Protein AF-0000000080875239 (afdb_homodimer)

Radius of gyration: 33.53 Å; Cα contacts (8 Å, |Δi|>4): 1759; chains: 2; bounding box: 88×122×102 Å

pLDDT: mean 77.72, std 22.76, range [22.28, 98.5]

Solvent-accessible surface area (backbone atoms only — not comparable to full-atom values): 70752 Å² total; per-residue (Å²): 136,81,81,76,78,78,75,81,79,75,78,72,61,56,57,77,50,73,59,73,76,71,74,80,76,60,80,62,57,52,59,76,67,48,58,81,90,74,85,61,80,61,76,61,69,73,65,63,55,67,65,37,55,48,39,68,69,41,77,74,78,76,75,77,68,80,72,76,75,79,73,77,68,57,104,82,60,76,66,43,44,70,67,55,46,50,49,44,54,52,52,57,43,37,49,64,73,50,66,45,54,79,82,73,77,68,86,48,56,76,52,44,68,54,49,34,48,15,42,51,40,20,60,73,62,45,34,49,77,56,64,37,69,56,66,58,78,60,45,66,84,79,44,60,56,66,36,51,50,29,39,26,20,53,8,21,25,68,43,85,51,62,58,22,53,49,40,18,53,43,45,41,51,40,48,49,47,31,51,55,36,43,40,64,49,37,74,62,43,51,60,32,69,63,46,45,50,21,50,45,44,38,36,49,41,20,61,10,44,53,40,59,66,42,33,50,48,32,54,27,42,44,29,36,56,52,48,29,42,53,71,54,27,38,35,53,54,68,52,73,66,74,81,73,71,74,76,73,65,81,72,68,72,80,78,76,82,53,84,81,48,57,62,54,48,50,51,48,46,42,42,52,50,43,49,55,46,54,51,50,47,32,49,42,28,41,38,50,41,49,50,50,47,39,51,51,49,18,64,58,60,72,42,82,59,86,73,54,75,76,58,50,62,30,46,33,58,44,33,60,43,59,61,59,30,70,42,47,64,54,33,52,47,51,69,69,64,62,70,55,54,81,50,31,80,66,22,51,54,44,65,67,48,46,16,27,39,53,57,60,76,34,62,62,82,66,42,38,46,59,41,45,25,48,45,39,50,52,50,40,51,53,50,48,52,52,48,52,50,46,46,59,36,30,66,54,47,53,90,81,58,85,36,27,25,32,47,34,62,55,49,59,76,43,43,46,64,41,50,52,44,50,54,49,33,41,48,52,45,40,48,55,46,48,55,51,68,67,40,82,68,74,54,84,69,58,44,75,46,39,56,44,24,44,49,47,28,42,46,51,36,33,48,37,56,49,56,74,40,36,76,60,45,51,50,39,49,48,42,69,52,52,59,65,52,88,85,42,40,87,70,33,65,67,56,55,50,51,37,48,51,32,64,75,36,50,43,60,44,39,48,52,38,45,32,22,26,43,40,48,29,41,54,66,76,57,59,67,80,51,58,61,49,40,55,53,36,48,51,21,27,49,48,36,23,39,45,11,63,54,47,69,80,80,73,74,87,71,77,69,77,80,58,87,65,68,86,69,70,73,50,68,27,54,51,49,48,88,79,70,59,56,51,68,49,26,33,75,71,54,53,50,46,53,24,40,65,56,66,84,55,99,55,94,50,65,39,52,27,68,32,70,68,19,18,48,45,42,37,51,29,43,36,50,49,30,64,72,46,67,46,30,40,34,16,52,54,48,29,52,54,44,52,51,48,52,72,72,102,136,83,81,75,78,79,75,79,78,75,76,75,62,56,56,78,53,74,58,72,75,72,74,80,75,59,80,53,58,49,57,77,67,61,43,71,87,77,79,60,84,61,79,61,70,73,64,62,54,66,66,37,54,48,39,70,70,41,76,74,76,79,71,77,70,79,73,74,76,75,82,73,68,56,104,83,59,77,66,42,45,71,67,55,48,49,49,44,54,52,53,57,42,37,48,63,72,49,66,45,55,79,82,73,76,68,87,50,55,74,53,43,67,54,50,32,49,16,42,51,41,20,60,72,62,45,33,49,77,55,64,38,70,56,66,57,76,60,43,66,83,78,43,60,56,66,36,50,50,30,38,26,19,52,9,21,25,68,44,85,51,62,58,23,52,49,41,16,54,45,46,41,50,40,49,50,47,32,51,54,36,44,38,62,48,37,73,62,44,49,60,33,71,63,46,46,50,21,50,47,44,38,37,49,42,20,61,10,45,52,40,58,67,41,32,50,48,30,53,27,42,44,29,36,56,54,48,28,40,53,72,52,25,39,34,54,53,67,54,72,68,75,81,73,70,72,77,73,64,82,70,68,72,78,78,77,79,54,84,83,47,58,63,55,48,50,50,48,47,42,43,51,50,40,51,56,45,53,50,51,47,32,48,40,29,41,37,50,42,50,51,50,47,40,49,51,48,19,64,57,57,72,42,82,59,87,71,55,76,76,61,51,61,30,47,33,57,44,32,60,43,58,61,59,30,71,41,47,65,52,34,52,47,51,67,68,63,63,70,56,52,82,51,30,80,66,22,50,54,44,62,67,48,47,15,27,39,52,58,61,77,36,60,62,82,66,43,39,47,60,41,44,26,48,45,39,51,52,51,42,51,53,51,49,53,51,49,52,52,46,47,58,36,30,67,54,48,53,91,80,60,85,37,27,26,33,46,34,63,55,50,59,75,44,42,45,64,39,50,51,46,51,53,49,35,40,47,52,46,38,49,54,45,47,55,49,67,67,41,83,67,74,54,83,69,57,45,77,45,38,55,45,24,43,50,48,27,42,45,52,36,33,48,39,56,50,55,74,40,35,77,60,46,48,50,39,49,46,43,68,69,53,62,65,52,87,86,43,40,88,71,32,66,64,54,56,52,51,37,49,53,33,65,76,36,50,44,59,44,41,48,52,39,45,34,23,26,44,42,45,30,42,54,67,76,57,60,65,78,52,57,59,48,42,55,52,35,47,50,20,28,50,48,36,22,40,44,10,62,54,48,69,79,80,74,75,87,72,76,71,76,79,56,87,64,68,86,70,72,74,52,69,26,54,50,49,48,88,78,71,58,59,50,68,48,26,32,75,71,53,54,50,47,52,24,39,66,58,66,84,55,96,55,95,50,66,38,53,28,68,31,69,67,18,18,48,45,41,37,51,30,42,35,48,48,30,64,70,45,65,48,30,39,33,15,51,55,50,29,54,56,44,52,52,48,52,72,74,102

Organism: NCBI:txid59557

Nearest PDB structures (foldseek):
  9dze-assembly1_B  TM=2.372E-01  e=1.529E+00  synthetic construct

Structure (mmCIF, N/CA/C/O backbone):
data_AF-0000000080875239-model_v1
#
loop_
_entity.id
_entity.type
_entity.pdbx_description
1 polymer 'Transcription factor domain-containing protein'
#
loop_
_atom_site.group_PDB
_atom_site.id
_atom_site.type_symbol
_atom_site.label_atom_id
_atom_site.label_alt_id
_atom_site.label_comp_id
_atom_site.label_asym_id
_atom_site.label_entity_id
_atom_site.label_seq_id
_atom_site.pdbx_PDB_ins_code
_atom_site.Cartn_x
_atom_site.Cartn_y
_atom_site.Cartn_z
_atom_site.occupancy
_atom_site.B_iso_or_equiv
_atom_site.auth_seq_id
_atom_site.auth_comp_id
_atom_site.auth_asym_id
_atom_site.auth_atom_id
_atom_site.pdbx_PDB_model_num
ATOM 1 N N . MET A 1 1 ? 24.281 -39.844 -55.719 1 22.28 1 MET A N 1
ATOM 2 C CA . MET A 1 1 ? 24.812 -39.25 -54.5 1 22.28 1 MET A CA 1
ATOM 3 C C . MET A 1 1 ? 24.375 -37.781 -54.344 1 22.28 1 MET A C 1
ATOM 5 O O . MET A 1 1 ? 24.953 -36.906 -55 1 22.28 1 MET A O 1
ATOM 9 N N . LEU A 1 2 ? 23.203 -37.375 -54.312 1 26.7 2 LEU A N 1
ATOM 10 C CA . LEU A 1 2 ? 22.547 -36.125 -54.562 1 26.7 2 LEU A CA 1
ATOM 11 C C . LEU A 1 2 ? 22.828 -35.125 -53.438 1 26.7 2 LEU A C 1
ATOM 13 O O . LEU A 1 2 ? 22.594 -35.406 -52.281 1 26.7 2 LEU A O 1
ATOM 17 N N . LYS A 1 3 ? 23.812 -34.125 -53.594 1 27.14 3 LYS A N 1
ATOM 18 C CA . LYS A 1 3 ? 24.406 -33.125 -52.719 1 27.14 3 LYS A CA 1
ATOM 19 C C . LYS A 1 3 ? 23.359 -32.156 -52.188 1 27.14 3 LYS A C 1
ATOM 21 O O . LYS A 1 3 ? 22.781 -31.375 -52.938 1 27.14 3 LYS A O 1
ATOM 26 N N . ALA A 1 4 ? 22.562 -32.5 -51.219 1 27.98 4 ALA A N 1
ATOM 27 C CA . ALA A 1 4 ? 21.5 -31.688 -50.625 1 27.98 4 ALA A CA 1
ATOM 28 C C . ALA A 1 4 ? 22.047 -30.375 -50.094 1 27.98 4 ALA A C 1
ATOM 30 O O . ALA A 1 4 ? 22.953 -30.359 -49.281 1 27.98 4 ALA A O 1
ATOM 31 N N . ARG A 1 5 ? 21.984 -29.281 -50.875 1 28.11 5 ARG A N 1
ATOM 32 C CA . ARG A 1 5 ? 22.422 -27.922 -50.594 1 28.11 5 ARG A CA 1
ATOM 33 C C . ARG A 1 5 ? 21.875 -27.422 -49.25 1 28.11 5 ARG A C 1
ATOM 35 O O . ARG A 1 5 ? 20.672 -27.5 -49 1 28.11 5 ARG A O 1
ATOM 42 N N . HIS A 1 6 ? 22.656 -27.312 -48.188 1 24.69 6 HIS A N 1
ATOM 43 C CA . HIS A 1 6 ? 22.469 -26.859 -46.812 1 24.69 6 HIS A CA 1
ATOM 44 C C . HIS A 1 6 ? 21.953 -25.422 -46.75 1 24.69 6 HIS A C 1
ATOM 46 O O . HIS A 1 6 ? 22.641 -24.5 -47.188 1 24.69 6 HIS A O 1
ATOM 52 N N . ARG A 1 7 ? 20.719 -25.172 -47.125 1 26.75 7 ARG A N 1
ATOM 53 C CA . ARG A 1 7 ? 20.109 -23.844 -47 1 26.75 7 ARG A CA 1
ATOM 54 C C . ARG A 1 7 ? 20.422 -23.219 -45.656 1 26.75 7 ARG A C 1
ATOM 56 O O . ARG A 1 7 ? 20.328 -23.859 -44.625 1 26.75 7 ARG A O 1
ATOM 63 N N . ASP A 1 8 ? 21.219 -22.156 -45.625 1 25.06 8 ASP A N 1
ATOM 64 C CA . ASP A 1 8 ? 21.75 -21.281 -44.594 1 25.06 8 ASP A CA 1
ATOM 65 C C . ASP A 1 8 ? 20.656 -20.812 -43.656 1 25.06 8 ASP A C 1
ATOM 67 O O . ASP A 1 8 ? 19.641 -20.266 -44.094 1 25.06 8 ASP A O 1
ATOM 71 N N . ASP A 1 9 ? 20.344 -21.422 -42.562 1 24.56 9 ASP A N 1
ATOM 72 C CA . ASP A 1 9 ? 19.484 -21.266 -41.375 1 24.56 9 ASP A CA 1
ATOM 73 C C . ASP A 1 9 ? 19.609 -19.859 -40.781 1 24.56 9 ASP A C 1
ATOM 75 O O . ASP A 1 9 ? 20.078 -19.703 -39.656 1 24.56 9 ASP A O 1
ATOM 79 N N . ARG A 1 10 ? 19.875 -18.781 -41.531 1 27.75 10 ARG A N 1
ATOM 80 C CA . ARG A 1 10 ? 19.984 -17.391 -41.094 1 27.75 10 ARG A CA 1
ATOM 81 C C . ARG A 1 10 ? 18.719 -16.969 -40.344 1 27.75 10 ARG A C 1
ATOM 83 O O . ARG A 1 10 ? 18.641 -15.852 -39.812 1 27.75 10 ARG A O 1
ATOM 90 N N . GLN A 1 11 ? 17.641 -17.562 -40.562 1 28.02 11 GLN A N 1
ATOM 91 C CA . GLN A 1 11 ? 16.328 -17.047 -40.188 1 28.02 11 GLN A CA 1
ATOM 92 C C . GLN A 1 11 ? 16.109 -17.125 -38.688 1 28.02 11 GLN A C 1
ATOM 94 O O . GLN A 1 11 ? 15.055 -16.719 -38.188 1 28.02 11 GLN A O 1
ATOM 99 N N . THR A 1 12 ? 16.781 -17.859 -37.906 1 30.94 12 THR A N 1
ATOM 100 C CA . THR A 1 12 ? 16.297 -18.266 -36.594 1 30.94 12 THR A CA 1
ATOM 101 C C . THR A 1 12 ? 16.609 -17.203 -35.531 1 30.94 12 THR A C 1
ATOM 103 O O . THR A 1 12 ? 16.406 -17.422 -34.344 1 30.94 12 THR A O 1
ATOM 106 N N . ARG A 1 13 ? 17.469 -16.25 -35.781 1 31.08 13 ARG A N 1
ATOM 107 C CA . ARG A 1 13 ? 17.844 -15.375 -34.688 1 31.08 13 ARG A CA 1
ATOM 108 C C . ARG A 1 13 ? 16.875 -14.203 -34.562 1 31.08 13 ARG A C 1
ATOM 110 O O . ARG A 1 13 ? 16.484 -13.609 -35.562 1 31.08 13 ARG A O 1
ATOM 117 N N . LEU A 1 14 ? 16.203 -14.102 -33.531 1 34.16 14 LEU A N 1
ATOM 118 C CA . LEU A 1 14 ? 15.336 -12.953 -33.281 1 34.16 14 LEU A CA 1
ATOM 119 C C . LEU A 1 14 ? 16.109 -11.648 -33.438 1 34.16 14 LEU A C 1
ATOM 121 O O . LEU A 1 14 ? 17.297 -11.594 -33.125 1 34.16 14 LEU A O 1
ATOM 125 N N . PRO A 1 15 ? 15.742 -10.766 -34.25 1 29.97 15 PRO A N 1
ATOM 126 C CA . PRO A 1 15 ? 16.438 -9.484 -34.312 1 29.97 15 PRO A CA 1
ATOM 127 C C . PRO A 1 15 ? 16.625 -8.844 -32.938 1 29.97 15 PRO A C 1
ATOM 129 O O . PRO A 1 15 ? 15.812 -9.055 -32.031 1 29.97 15 PRO A O 1
ATOM 132 N N . ALA A 1 16 ? 17.844 -8.508 -32.594 1 30.41 16 ALA A N 1
ATOM 133 C CA . ALA A 1 16 ? 18.219 -7.859 -31.328 1 30.41 16 ALA A CA 1
ATOM 134 C C . ALA A 1 16 ? 17.453 -6.551 -31.125 1 30.41 16 ALA A C 1
ATOM 136 O O . ALA A 1 16 ? 17.625 -5.605 -31.906 1 30.41 16 ALA A O 1
ATOM 137 N N . VAL A 1 17 ? 16.359 -6.602 -30.875 1 32.12 17 VAL A N 1
ATOM 138 C CA . VAL A 1 17 ? 15.805 -5.32 -30.453 1 32.12 17 VAL A CA 1
ATOM 139 C C . VAL A 1 17 ? 16.672 -4.73 -29.344 1 32.12 17 VAL A C 1
ATOM 141 O O . VAL A 1 17 ? 16.953 -5.398 -28.344 1 32.12 17 VAL A O 1
ATOM 144 N N . ARG A 1 18 ? 17.5 -3.797 -29.688 1 28.52 18 ARG A N 1
ATOM 145 C CA . ARG A 1 18 ? 18.406 -3.176 -28.719 1 28.52 18 ARG A CA 1
ATOM 146 C C . ARG A 1 18 ? 17.703 -2.943 -27.391 1 28.52 18 ARG A C 1
ATOM 148 O O . ARG A 1 18 ? 16.578 -2.42 -27.359 1 28.52 18 ARG A O 1
ATOM 155 N N . PRO A 1 19 ? 18.172 -3.646 -26.484 1 32.16 19 PRO A N 1
ATOM 156 C CA . PRO A 1 19 ? 17.625 -3.387 -25.156 1 32.16 19 PRO A CA 1
ATOM 157 C C . PRO A 1 19 ? 17.656 -1.905 -24.781 1 32.16 19 PRO A C 1
ATOM 159 O O . PRO A 1 19 ? 18.531 -1.168 -25.234 1 32.16 19 PRO A O 1
ATOM 162 N N . ILE A 1 20 ? 16.609 -1.346 -24.625 1 31.55 20 ILE A N 1
ATOM 163 C CA . ILE A 1 20 ? 16.641 -0.021 -24.016 1 31.55 20 ILE A CA 1
ATOM 164 C C . ILE A 1 20 ? 17.688 0.012 -22.891 1 31.55 20 ILE A C 1
ATOM 166 O O . ILE A 1 20 ? 17.703 -0.87 -22.031 1 31.55 20 ILE A O 1
ATOM 170 N N . LYS A 1 21 ? 18.781 0.632 -23.141 1 31.09 21 LYS A N 1
ATOM 171 C CA . LYS A 1 21 ? 19.922 0.74 -22.234 1 31.09 21 LYS A CA 1
ATOM 172 C C . LYS A 1 21 ? 19.453 0.932 -20.781 1 31.09 21 LYS A C 1
ATOM 174 O O . LYS A 1 21 ? 18.672 1.841 -20.5 1 31.09 21 LYS A O 1
ATOM 179 N N . ASP A 1 22 ? 19.344 -0.14 -20.172 1 33.75 22 ASP A N 1
ATOM 180 C CA . ASP A 1 22 ? 19.203 -0.041 -18.734 1 33.75 22 ASP A CA 1
ATOM 181 C C . ASP A 1 22 ? 20.312 0.816 -18.125 1 33.75 22 ASP A C 1
ATOM 183 O O . ASP A 1 22 ? 21.469 0.412 -18.109 1 33.75 22 ASP A O 1
ATOM 187 N N . HIS A 1 23 ? 20.344 2.016 -18.328 1 30.72 23 HIS A N 1
ATOM 188 C CA . HIS A 1 23 ? 21.484 2.791 -17.844 1 30.72 23 HIS A CA 1
ATOM 189 C C . HIS A 1 23 ? 21.953 2.293 -16.484 1 30.72 23 HIS A C 1
ATOM 191 O O . HIS A 1 23 ? 23.156 2.295 -16.188 1 30.72 23 HIS A O 1
ATOM 197 N N . ASN A 1 24 ? 21.188 2.543 -15.352 1 31.78 24 ASN A N 1
ATOM 198 C CA . ASN A 1 24 ? 21.828 2.381 -14.055 1 31.78 24 ASN A CA 1
ATOM 199 C C . ASN A 1 24 ? 21.656 0.963 -13.516 1 31.78 24 ASN A C 1
ATOM 201 O O . ASN A 1 24 ? 20.547 0.558 -13.172 1 31.78 24 ASN A O 1
ATOM 205 N N . SER A 1 25 ? 22.328 0.013 -14.047 1 33.34 25 SER A N 1
ATOM 206 C CA . SER A 1 25 ? 22.531 -1.305 -13.453 1 33.34 25 SER A CA 1
ATOM 207 C C . SER A 1 25 ? 22.766 -1.205 -11.953 1 33.34 25 SER A C 1
ATOM 209 O O . SER A 1 25 ? 23.906 -0.986 -11.516 1 33.34 25 SER A O 1
ATOM 211 N N . VAL A 1 26 ? 21.938 -0.666 -11.281 1 33.41 26 VAL A N 1
ATOM 212 C CA . VAL A 1 26 ? 22.203 -0.748 -9.852 1 33.41 26 VAL A CA 1
ATOM 213 C C . VAL A 1 26 ? 22.234 -2.209 -9.406 1 33.41 26 VAL A C 1
ATOM 215 O O . VAL A 1 26 ? 21.25 -2.936 -9.586 1 33.41 26 VAL A O 1
ATOM 218 N N . GLU A 1 27 ? 23.312 -2.848 -9.5 1 36.75 27 GLU A N 1
ATOM 219 C CA . GLU A 1 27 ? 23.656 -4.164 -8.969 1 36.75 27 GLU A CA 1
ATOM 220 C C . GLU A 1 27 ? 22.812 -4.504 -7.742 1 36.75 27 GLU A C 1
ATOM 222 O O . GLU A 1 27 ? 22.859 -5.629 -7.242 1 36.75 27 GLU A O 1
ATOM 227 N N . ASP A 1 28 ? 22.203 -3.535 -7.086 1 41 28 ASP A N 1
ATOM 228 C CA . ASP A 1 28 ? 21.562 -3.783 -5.797 1 41 28 ASP A CA 1
ATOM 229 C C . ASP A 1 28 ? 20.094 -4.152 -5.973 1 41 28 ASP A C 1
ATOM 231 O O . ASP A 1 28 ? 19.234 -3.725 -5.191 1 41 28 ASP A O 1
ATOM 235 N N . PHE A 1 29 ? 19.953 -4.945 -6.977 1 39.25 29 PHE A 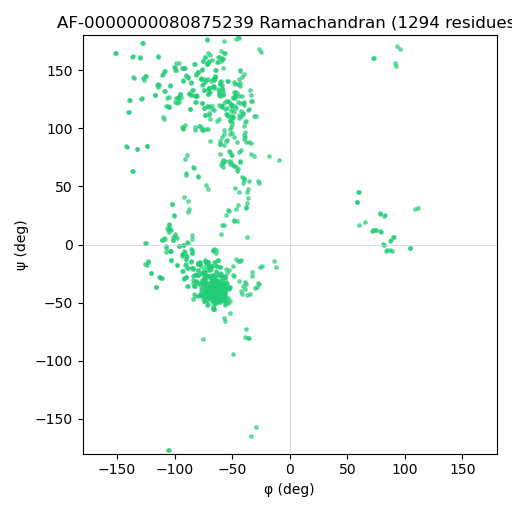N 1
ATOM 236 C CA . PHE A 1 29 ? 18.578 -5.156 -7.402 1 39.25 29 PHE A CA 1
ATOM 237 C C . PHE A 1 29 ? 17.844 -6.082 -6.438 1 39.25 29 PHE A C 1
ATOM 239 O O . PHE A 1 29 ? 16.625 -6.238 -6.523 1 39.25 29 PHE A O 1
ATOM 246 N N . LEU A 1 30 ? 18.656 -7.027 -5.836 1 44.75 30 LEU A N 1
ATOM 247 C CA . LEU A 1 30 ? 17.844 -8.008 -5.117 1 44.75 30 LEU A CA 1
ATOM 248 C C . LEU A 1 30 ? 16.984 -7.324 -4.051 1 44.75 30 LEU A C 1
ATOM 250 O O . LEU A 1 30 ? 17.453 -6.391 -3.385 1 44.75 30 LEU A O 1
ATOM 254 N N . PRO A 1 31 ? 15.898 -7.855 -4.133 1 43.94 31 PRO A N 1
ATOM 255 C CA . PRO A 1 31 ? 15.016 -7.41 -3.057 1 43.94 31 PRO A CA 1
ATOM 256 C C . PRO A 1 31 ? 15.594 -7.676 -1.669 1 43.94 31 PRO A C 1
ATOM 258 O O . PRO A 1 31 ? 16.406 -8.586 -1.5 1 43.94 31 PRO A O 1
ATOM 261 N N . TRP A 1 32 ? 15.836 -7 -0.797 1 44.78 32 TRP A N 1
ATOM 262 C CA . TRP A 1 32 ? 16.219 -7.074 0.609 1 44.78 32 TRP A CA 1
ATOM 263 C C . TRP A 1 32 ? 17.656 -6.59 0.808 1 44.78 32 TRP A C 1
ATOM 265 O O . TRP A 1 32 ? 18.328 -7.016 1.746 1 44.78 32 TRP A O 1
ATOM 275 N N . GLY A 1 33 ? 18.047 -5.789 0.119 1 43.19 33 GLY A N 1
ATOM 276 C CA . GLY A 1 33 ? 19.328 -5.145 0.303 1 43.19 33 GLY A CA 1
ATOM 277 C C . GLY A 1 33 ? 20.5 -6.117 0.25 1 43.19 33 GLY A C 1
ATOM 278 O O . GLY A 1 33 ? 21.469 -5.961 0.983 1 43.19 33 GLY A O 1
ATOM 279 N N . TRP A 1 34 ? 20.453 -7.297 -0.231 1 36.22 34 TRP A N 1
ATOM 280 C CA . TRP A 1 34 ? 21.547 -8.266 -0.133 1 36.22 34 TRP A CA 1
ATOM 281 C C . TRP A 1 34 ? 22.859 -7.664 -0.627 1 36.22 34 TRP A C 1
ATOM 283 O O . TRP A 1 34 ? 23.938 -8.18 -0.332 1 36.22 34 TRP A O 1
ATOM 293 N N . GLN A 1 35 ? 22.938 -7.266 -1.729 1 35.91 35 GLN A N 1
ATOM 294 C CA . GLN A 1 35 ? 24.328 -7.062 -2.141 1 35.91 35 GLN A CA 1
ATOM 295 C C . GLN A 1 35 ? 25.031 -6.086 -1.208 1 35.91 35 GLN A C 1
ATOM 297 O O . GLN A 1 35 ? 24.391 -5.238 -0.583 1 35.91 35 GLN A O 1
ATOM 302 N N . SER A 1 36 ? 26.5 -6.344 -1.132 1 32.56 36 SER A N 1
ATOM 303 C CA . SER A 1 36 ? 27.672 -5.789 -0.456 1 32.56 36 SER A CA 1
ATOM 304 C C . SER A 1 36 ? 27.547 -4.277 -0.279 1 32.56 36 SER A C 1
ATOM 306 O O . SER A 1 36 ? 26.719 -3.639 -0.931 1 32.56 36 SER A O 1
ATOM 308 N N . SER A 1 37 ? 28.922 -3.67 0.087 1 29.11 37 SER A N 1
ATOM 309 C CA . SER A 1 37 ? 29.609 -2.488 0.579 1 29.11 37 SER A CA 1
ATOM 310 C C . SER A 1 37 ? 29.188 -1.235 -0.176 1 29.11 37 SER A C 1
ATOM 312 O O . SER A 1 37 ? 28.906 -0.201 0.435 1 29.11 37 SER A O 1
ATOM 314 N N . ARG A 1 38 ? 30.141 -0.936 -1.34 1 27.77 38 ARG A N 1
ATOM 315 C CA . ARG A 1 38 ? 30.906 0.278 -1.64 1 27.77 38 ARG A CA 1
ATOM 316 C C . ARG A 1 38 ? 29.984 1.367 -2.191 1 27.77 38 ARG A C 1
ATOM 318 O O . ARG A 1 38 ? 30.234 2.557 -1.978 1 27.77 38 ARG A O 1
ATOM 325 N N . GLU A 1 39 ? 29.641 1.24 -3.705 1 30.34 39 GLU A N 1
ATOM 326 C CA . GLU A 1 39 ? 29.641 2.555 -4.34 1 30.34 39 GLU A CA 1
ATOM 327 C C . GLU A 1 39 ? 28.375 3.338 -4 1 30.34 39 GLU A C 1
ATOM 329 O O . GLU A 1 39 ? 27.281 2.781 -4.004 1 30.34 39 GLU A O 1
ATOM 334 N N . LYS A 1 40 ? 28.516 4.199 -3.094 1 31.61 40 LYS A N 1
ATOM 335 C CA . LYS A 1 40 ? 27.797 5.453 -2.891 1 31.61 40 LYS A CA 1
ATOM 336 C C . LYS A 1 40 ? 26.922 5.785 -4.094 1 31.61 40 LYS A C 1
ATOM 338 O O . LYS A 1 40 ? 27.406 5.953 -5.207 1 31.61 40 LYS A O 1
ATOM 343 N N . LEU A 1 41 ? 26 5.191 -4.25 1 31.7 41 LEU A N 1
ATOM 344 C CA . LEU A 1 41 ? 25.188 5.844 -5.266 1 31.7 41 LEU A CA 1
ATOM 345 C C . LEU A 1 41 ? 25.453 7.344 -5.301 1 31.7 41 LEU A C 1
ATOM 347 O O . LEU A 1 41 ? 24.969 8.086 -4.441 1 31.7 41 LEU A O 1
ATOM 351 N N . GLU A 1 42 ? 26.766 7.691 -5.473 1 31.17 42 GLU A N 1
ATOM 352 C CA . GLU A 1 42 ? 27.141 9.078 -5.738 1 31.17 42 GLU A CA 1
ATOM 353 C C . GLU A 1 42 ? 26.25 9.695 -6.809 1 31.17 42 GLU A C 1
ATOM 355 O O . GLU A 1 42 ? 26.609 10.711 -7.406 1 31.17 42 GLU A O 1
ATOM 360 N N . ARG A 1 43 ? 25.484 8.883 -7.5 1 28.14 43 ARG A N 1
ATOM 361 C CA . ARG A 1 43 ? 25.141 9.594 -8.727 1 28.14 43 ARG A CA 1
ATOM 362 C C . ARG A 1 43 ? 24.453 10.922 -8.414 1 28.14 43 ARG A C 1
ATOM 364 O O . ARG A 1 43 ? 23.344 10.938 -7.891 1 28.14 43 ARG A O 1
ATOM 371 N N . LYS A 1 44 ? 25.234 11.836 -8.211 1 29.55 44 LYS A N 1
ATOM 372 C CA . LYS A 1 44 ? 24.906 13.258 -8.344 1 29.55 44 LYS A CA 1
ATOM 373 C C . LYS A 1 44 ? 24.109 13.516 -9.625 1 29.55 44 LYS A C 1
ATOM 375 O O . LYS A 1 44 ? 24.688 13.578 -10.711 1 29.55 44 LYS A O 1
ATOM 380 N N . VAL A 1 45 ? 23.156 12.734 -9.898 1 27.27 45 VAL A N 1
ATOM 381 C CA . VAL A 1 45 ? 22.594 13.266 -11.133 1 27.27 45 VAL A CA 1
ATOM 382 C C . VAL A 1 45 ? 22.297 14.758 -10.969 1 27.27 45 VAL A C 1
ATOM 384 O O . VAL A 1 45 ? 21.484 15.148 -10.133 1 27.27 45 VAL A O 1
ATOM 387 N N . THR A 1 46 ? 23.266 15.477 -11.086 1 27.66 46 THR A N 1
ATOM 388 C CA . THR A 1 46 ? 22.969 16.891 -11.32 1 27.66 46 THR A CA 1
ATOM 389 C C . THR A 1 46 ? 21.875 17.047 -12.367 1 27.66 46 THR A C 1
ATOM 391 O O . THR A 1 46 ? 22.094 16.75 -13.547 1 27.66 46 THR A O 1
ATOM 394 N N . LEU A 1 47 ? 20.812 16.609 -12.016 1 30.2 47 LEU A N 1
ATOM 395 C CA . LEU A 1 47 ? 19.75 16.828 -13.008 1 30.2 47 LEU A CA 1
ATOM 396 C C . LEU A 1 47 ? 19.734 18.281 -13.461 1 30.2 47 LEU A C 1
ATOM 398 O O . LEU A 1 47 ? 19.828 19.203 -12.641 1 30.2 47 LEU A O 1
ATOM 402 N N . PRO A 1 48 ? 20.109 18.625 -14.648 1 31.27 48 PRO A N 1
ATOM 403 C CA . PRO A 1 48 ? 20.094 20.031 -15.047 1 31.27 48 PRO A CA 1
ATOM 404 C C . PRO A 1 48 ? 18.812 20.75 -14.602 1 31.27 48 PRO A C 1
ATOM 406 O O . PRO A 1 48 ? 17.781 20.109 -14.406 1 31.27 48 PRO A O 1
ATOM 409 N N . PRO A 1 49 ? 18.969 21.781 -13.977 1 31.05 49 PRO A N 1
ATOM 410 C CA . PRO A 1 49 ? 17.781 22.609 -13.695 1 31.05 49 PRO A CA 1
ATOM 411 C C . PRO A 1 49 ? 16.75 22.562 -14.82 1 31.05 49 PRO A C 1
ATOM 413 O O . PRO A 1 49 ? 17.094 22.281 -15.969 1 31.05 49 PRO A O 1
ATOM 416 N N . LEU A 1 50 ? 15.508 22.375 -14.523 1 35.53 50 LEU A N 1
ATOM 417 C CA . LEU A 1 50 ? 14.43 22.391 -15.508 1 35.53 50 LEU A CA 1
ATOM 418 C C . LEU A 1 50 ? 14.773 23.328 -16.672 1 35.53 50 LEU A C 1
ATOM 420 O O . LEU A 1 50 ? 14.414 23.047 -17.812 1 35.53 50 LEU A O 1
ATOM 424 N N . ARG A 1 51 ? 15.438 24.484 -16.375 1 32.53 51 ARG A N 1
ATOM 425 C CA . ARG A 1 51 ? 15.922 25.328 -17.453 1 32.53 51 ARG A CA 1
ATOM 426 C C . ARG A 1 51 ? 16.812 24.547 -18.406 1 32.53 51 ARG A C 1
ATOM 428 O O . ARG A 1 51 ? 16.812 24.781 -19.609 1 32.53 51 ARG A O 1
ATOM 435 N N . GLN A 1 52 ? 17.469 23.656 -17.844 1 37.34 52 GLN A N 1
ATOM 436 C CA . GLN A 1 52 ? 18.359 22.906 -18.719 1 37.34 52 GLN A CA 1
ATOM 437 C C . GLN A 1 52 ? 17.594 21.891 -19.562 1 37.34 52 GLN A C 1
ATOM 439 O O . GLN A 1 52 ? 17.938 21.656 -20.719 1 37.34 52 GLN A O 1
ATOM 444 N N . ILE A 1 53 ? 16.656 21.219 -19 1 39.38 53 ILE A N 1
ATOM 445 C CA . ILE A 1 53 ? 15.867 20.359 -19.875 1 39.38 53 ILE A CA 1
ATOM 446 C C . ILE A 1 53 ? 15.258 21.203 -20.984 1 39.38 53 ILE A C 1
ATOM 448 O O . ILE A 1 53 ? 15.258 20.797 -22.156 1 39.38 53 ILE A O 1
ATOM 452 N N . LEU A 1 54 ? 14.688 22.344 -20.594 1 37.19 54 LEU A N 1
ATOM 453 C CA . LEU A 1 54 ? 14.219 23.281 -21.594 1 37.19 54 LEU A CA 1
ATOM 454 C C . LEU A 1 54 ? 15.367 23.719 -22.5 1 37.19 54 LEU A C 1
ATOM 456 O O . LEU A 1 54 ? 15.18 23.906 -23.703 1 37.19 54 LEU A O 1
ATOM 460 N N . GLU A 1 55 ? 16.469 24.031 -21.922 1 41.19 55 GLU A N 1
ATOM 461 C CA . GLU A 1 55 ? 17.625 24.406 -22.719 1 41.19 55 GLU A CA 1
ATOM 462 C C . GLU A 1 55 ? 18.094 23.25 -23.609 1 41.19 55 GLU A C 1
ATOM 464 O O . GLU A 1 55 ? 18.547 23.469 -24.734 1 41.19 55 GLU A O 1
ATOM 469 N N . GLU A 1 56 ? 18.156 22.062 -23.047 1 38.81 56 GLU A N 1
ATOM 470 C CA . GLU A 1 56 ? 18.531 20.969 -23.938 1 38.81 56 GLU A CA 1
ATOM 471 C C . GLU A 1 56 ? 17.5 20.766 -25.031 1 38.81 56 GLU A C 1
ATOM 473 O O . GLU A 1 56 ? 17.828 20.344 -26.141 1 38.81 56 GLU A O 1
ATOM 478 N N . LEU A 1 57 ? 16.312 20.859 -24.719 1 34.97 57 LEU A N 1
ATOM 479 C CA . LEU A 1 57 ? 15.297 20.719 -25.766 1 34.97 57 LEU A CA 1
ATOM 480 C C . LEU A 1 57 ? 15.25 21.969 -26.641 1 34.97 57 LEU A C 1
ATOM 482 O O . LEU A 1 57 ? 14.852 21.906 -27.797 1 34.97 57 LEU A O 1
ATOM 486 N N . THR A 1 58 ? 15.195 23.234 -26.062 1 31.56 58 THR A N 1
ATOM 487 C CA . THR A 1 58 ? 15.281 24.391 -26.953 1 31.56 58 THR A CA 1
ATOM 488 C C . THR A 1 58 ? 16.734 24.859 -27.094 1 31.56 58 THR A C 1
ATOM 490 O O . THR A 1 58 ? 17.391 25.156 -26.094 1 31.56 58 THR A O 1
ATOM 493 N N . PRO A 1 59 ? 17.453 24.516 -28.172 1 31.39 59 PRO A N 1
ATOM 494 C CA . PRO A 1 59 ? 18.797 25.016 -28.469 1 31.39 59 PRO A CA 1
ATOM 495 C C . PRO A 1 59 ? 18.984 26.484 -28.125 1 31.39 59 PRO A C 1
ATOM 497 O O . PRO A 1 59 ? 20.031 27.062 -28.391 1 31.39 59 PRO A O 1
ATOM 500 N N . GLN A 1 60 ? 17.969 27.469 -28.203 1 28.91 60 GLN A N 1
ATOM 501 C CA . GLN A 1 60 ? 18.453 28.844 -28.312 1 28.91 60 GLN A CA 1
ATOM 502 C C . GLN A 1 60 ? 19.312 29.219 -27.125 1 28.91 60 GLN A C 1
ATOM 504 O O . GLN A 1 60 ? 19.234 28.609 -26.062 1 28.91 60 GLN A O 1
ATOM 509 N N . THR A 1 61 ? 20.125 30.5 -27.281 1 28.61 61 THR A N 1
ATOM 510 C CA . THR A 1 61 ? 21.172 31.359 -26.734 1 28.61 61 THR A CA 1
ATOM 511 C C . THR A 1 61 ? 20.812 31.844 -25.344 1 28.61 61 THR A C 1
ATOM 513 O O . THR A 1 61 ? 20.344 32.969 -25.172 1 28.61 61 THR A O 1
ATOM 516 N N . LEU A 1 62 ? 19.859 31.469 -24.641 1 28.05 62 LEU A N 1
ATOM 517 C CA . LEU A 1 62 ? 19.625 32.5 -23.641 1 28.05 62 LEU A CA 1
ATOM 518 C C . LEU A 1 62 ? 20.844 32.688 -22.75 1 28.05 62 LEU A C 1
ATOM 520 O O . LEU A 1 62 ? 21.422 31.703 -22.266 1 28.05 62 LEU A O 1
ATOM 524 N N . ALA A 1 63 ? 21.609 33.844 -22.891 1 25.62 63 ALA A N 1
ATOM 525 C CA . ALA A 1 63 ? 22.594 34.531 -22.047 1 25.62 63 ALA A CA 1
ATOM 526 C C . ALA A 1 63 ? 22.234 34.406 -20.578 1 25.62 63 ALA A C 1
ATOM 528 O O . ALA A 1 63 ? 21.141 34.781 -20.172 1 25.62 63 ALA A O 1
ATOM 529 N N . VAL A 1 64 ? 22.641 33.469 -19.984 1 29.28 64 VAL A N 1
ATOM 530 C CA . VAL A 1 64 ? 22.719 33.438 -18.531 1 29.28 64 VAL A CA 1
ATOM 531 C C . VAL A 1 64 ? 23.078 34.812 -17.984 1 29.28 64 VAL A C 1
ATOM 533 O O . VAL A 1 64 ? 24.219 35.25 -18.109 1 29.28 64 VAL A O 1
ATOM 536 N N . THR A 1 65 ? 22.344 35.906 -18.297 1 24.73 65 THR A N 1
ATOM 537 C CA . THR A 1 65 ? 22.766 37.062 -17.531 1 24.73 65 THR A CA 1
ATOM 538 C C . THR A 1 65 ? 22.875 36.719 -16.047 1 24.73 65 THR A C 1
ATOM 540 O O . THR A 1 65 ? 21.984 36.062 -15.492 1 24.73 65 THR A O 1
ATOM 543 N N . GLN A 1 66 ? 24 36.75 -15.516 1 25.41 66 GLN A N 1
ATOM 544 C CA . GLN A 1 66 ? 24.5 36.719 -14.141 1 25.41 66 GLN A CA 1
ATOM 545 C C . GLN A 1 66 ? 23.562 37.5 -13.203 1 25.41 66 GLN A C 1
ATOM 547 O O . GLN A 1 66 ? 23.609 38.719 -13.125 1 25.41 66 GLN A O 1
ATOM 552 N N . ALA A 1 67 ? 22.281 37.281 -13.258 1 28.55 67 ALA A N 1
ATOM 553 C CA . ALA A 1 67 ? 21.531 38.094 -12.312 1 28.55 67 ALA A CA 1
ATOM 554 C C . ALA A 1 67 ? 22.109 37.969 -10.906 1 28.55 67 ALA A C 1
ATOM 556 O O . ALA A 1 67 ? 22.422 36.875 -10.445 1 28.55 67 ALA A O 1
ATOM 557 N N . HIS A 1 68 ? 22.688 38.938 -10.383 1 25.02 68 HIS A N 1
ATOM 558 C CA . HIS A 1 68 ? 23.109 39.344 -9.039 1 25.02 68 HIS A CA 1
ATOM 559 C C . HIS A 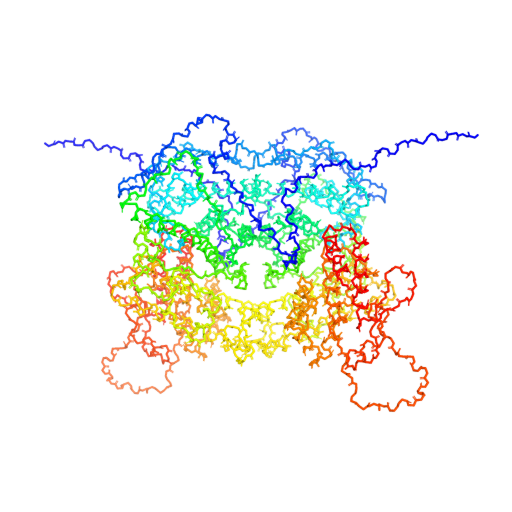1 68 ? 22.047 38.969 -8 1 25.02 68 HIS A C 1
ATOM 561 O O . HIS A 1 68 ? 20.844 39.062 -8.266 1 25.02 68 HIS A O 1
ATOM 567 N N . SER A 1 69 ? 22.359 38.156 -7.02 1 30.34 69 SER A N 1
ATOM 568 C CA . SER A 1 69 ? 21.812 37.469 -5.844 1 30.34 69 SER A CA 1
ATOM 569 C C . SER A 1 69 ? 21.031 38.438 -4.969 1 30.34 69 SER A C 1
ATOM 571 O O . SER A 1 69 ? 20.891 38.219 -3.762 1 30.34 69 SER A O 1
ATOM 573 N N . SER A 1 70 ? 20.531 39.594 -5.402 1 28.27 70 SER A N 1
ATOM 574 C CA . SER A 1 70 ? 20.109 40.281 -4.203 1 28.27 70 SER A CA 1
ATOM 575 C C . SER A 1 70 ? 18.922 39.625 -3.551 1 28.27 70 SER A C 1
ATOM 577 O O . SER A 1 70 ? 17.844 39.531 -4.152 1 28.27 70 SER A O 1
ATOM 579 N N . ALA A 1 71 ? 19.016 38.719 -2.697 1 34.94 71 ALA A N 1
ATOM 580 C CA . ALA A 1 71 ? 18.172 37.938 -1.8 1 34.94 71 ALA A CA 1
ATOM 581 C C . ALA A 1 71 ? 17.156 38.844 -1.094 1 34.94 71 ALA A C 1
ATOM 583 O O . ALA A 1 71 ? 16.344 38.375 -0.297 1 34.94 71 ALA A O 1
ATOM 584 N N . ASN A 1 72 ? 17.531 40.094 -0.842 1 32.88 72 ASN A N 1
ATOM 585 C CA . ASN A 1 72 ? 16.766 40.781 0.191 1 32.88 72 ASN A CA 1
ATOM 586 C C . ASN A 1 72 ? 15.367 41.156 -0.296 1 32.88 72 ASN A C 1
ATOM 588 O O . ASN A 1 72 ? 15.18 42.219 -0.901 1 32.88 72 ASN A O 1
ATOM 592 N N . ALA A 1 73 ? 14.555 40.344 -0.84 1 38.22 73 ALA A N 1
ATOM 593 C CA . ALA A 1 73 ? 13.227 40.812 -1.212 1 38.22 73 ALA A CA 1
ATOM 594 C C . ALA A 1 73 ? 12.531 41.5 -0.028 1 38.22 73 ALA A C 1
ATOM 596 O O . ALA A 1 73 ? 12.266 40.844 0.988 1 38.22 73 ALA A O 1
ATOM 597 N N . ASN A 1 74 ? 12.492 42.656 0.217 1 40.47 74 ASN A N 1
ATOM 598 C CA . ASN A 1 74 ? 11.625 43.469 1.051 1 40.47 74 ASN A CA 1
ATOM 599 C C . ASN A 1 74 ? 10.156 43.094 0.903 1 40.47 74 ASN A C 1
ATOM 601 O O . ASN A 1 74 ? 9.758 42.531 -0.126 1 40.47 74 ASN A O 1
ATOM 605 N N . LYS A 1 75 ? 9.227 43.219 1.936 1 50.56 75 LYS A N 1
ATOM 606 C CA . LYS A 1 75 ? 7.809 42.938 2.146 1 50.56 75 LYS A CA 1
ATOM 607 C C . LYS A 1 75 ? 7.016 43.125 0.857 1 50.56 75 LYS A C 1
ATOM 609 O O . LYS A 1 75 ? 5.938 42.562 0.696 1 50.56 75 LYS A O 1
ATOM 614 N N . GLY A 1 76 ? 7.539 43.969 -0.141 1 55.56 76 GLY A N 1
ATOM 615 C CA . GLY A 1 76 ? 6.793 44.438 -1.301 1 55.56 76 GLY A CA 1
ATOM 616 C C . GLY A 1 76 ? 7.223 43.781 -2.592 1 55.56 76 GLY A C 1
ATOM 617 O O . GLY A 1 76 ? 6.719 44.094 -3.668 1 55.56 76 GLY A O 1
ATOM 618 N N . GLU A 1 77 ? 8.273 42.938 -2.73 1 64.12 77 GLU A N 1
ATOM 619 C CA . GLU A 1 77 ? 8.844 42.594 -4.027 1 64.12 77 GLU A CA 1
ATOM 620 C C . GLU A 1 77 ? 8.266 41.281 -4.562 1 64.12 77 GLU A C 1
ATOM 622 O O . GLU A 1 77 ? 8.031 40.344 -3.801 1 64.12 77 GLU A O 1
ATOM 627 N N . SER A 1 78 ? 7.715 41.25 -5.73 1 82.69 78 SER A N 1
ATOM 628 C CA . SER A 1 78 ? 7.152 40.156 -6.508 1 82.69 78 SER A CA 1
ATOM 629 C C . SER A 1 78 ? 8.195 39.062 -6.766 1 82.69 78 SER A C 1
ATOM 631 O O . SER A 1 78 ? 9.32 39.375 -7.168 1 82.69 78 SER A O 1
ATOM 633 N N . TRP A 1 79 ? 7.973 37.875 -6.316 1 87.5 79 TRP A N 1
ATOM 634 C CA . TRP A 1 79 ? 8.867 36.719 -6.516 1 87.5 79 TRP A CA 1
ATOM 635 C C . TRP A 1 79 ? 8.828 36.25 -7.965 1 87.5 79 TRP A C 1
ATOM 637 O O . TRP A 1 79 ? 9.797 35.688 -8.469 1 87.5 79 TRP A O 1
ATOM 647 N N . ILE A 1 80 ? 7.738 36.5 -8.602 1 90.06 80 ILE A N 1
ATOM 648 C CA . ILE A 1 80 ? 7.527 35.938 -9.922 1 90.06 80 ILE A CA 1
ATOM 649 C C . ILE A 1 80 ? 7.684 37.031 -10.992 1 90.06 80 ILE A C 1
ATOM 651 O O . ILE A 1 80 ? 6.988 38.031 -10.953 1 90.06 80 ILE A O 1
ATOM 655 N N . ASP A 1 81 ? 8.594 36.875 -11.852 1 90.75 81 ASP A N 1
ATOM 656 C CA . ASP A 1 81 ? 8.75 37.75 -12.992 1 90.75 81 ASP A CA 1
ATOM 657 C C . ASP A 1 81 ? 8.266 37.094 -14.281 1 90.75 81 ASP A C 1
ATOM 659 O O . ASP A 1 81 ? 7.734 36 -14.25 1 90.75 81 ASP A O 1
ATOM 663 N N . ASP A 1 82 ? 8.422 37.781 -15.367 1 90.06 82 ASP A N 1
ATOM 664 C CA . ASP A 1 82 ? 7.914 37.281 -16.641 1 90.06 82 ASP A CA 1
ATOM 665 C C . ASP A 1 82 ? 8.688 36.062 -17.094 1 90.06 82 ASP A C 1
ATOM 667 O O . ASP A 1 82 ? 8.125 35.156 -17.75 1 90.06 82 ASP A O 1
ATOM 671 N N . GLY A 1 83 ? 9.93 36.031 -16.75 1 88.25 83 GLY A N 1
ATOM 672 C CA . GLY A 1 83 ? 10.734 34.844 -17.094 1 88.25 83 GLY A CA 1
ATOM 673 C C . GLY A 1 83 ? 10.258 33.594 -16.422 1 88.25 83 GLY A C 1
ATOM 674 O O . GLY A 1 83 ? 10.141 32.531 -17.078 1 88.25 83 GLY A O 1
ATOM 675 N N . ILE A 1 84 ? 9.969 33.75 -15.164 1 89.81 84 ILE A N 1
ATOM 676 C CA . ILE A 1 84 ? 9.508 32.594 -14.398 1 89.81 84 ILE A CA 1
ATOM 677 C C . ILE A 1 84 ? 8.141 32.156 -14.906 1 89.81 84 ILE A C 1
ATOM 679 O O . ILE A 1 84 ? 7.883 30.953 -15.047 1 89.81 84 ILE A O 1
ATOM 683 N N . LEU A 1 85 ? 7.281 33.062 -15.18 1 91.56 85 LEU A N 1
ATOM 684 C CA . LEU A 1 85 ? 5.957 32.75 -15.703 1 91.56 85 LEU A CA 1
ATOM 685 C C . LEU A 1 85 ? 6.062 32 -17.031 1 91.56 85 LEU A C 1
ATOM 687 O O . LEU A 1 85 ? 5.352 31.031 -17.266 1 91.56 85 LEU A O 1
ATOM 691 N N . ASN A 1 86 ? 6.918 32.5 -17.875 1 89 86 ASN A N 1
ATOM 692 C CA . ASN A 1 86 ? 7.125 31.859 -19.156 1 89 86 ASN A CA 1
ATOM 693 C C . ASN A 1 86 ? 7.68 30.438 -19 1 89 86 ASN A C 1
ATOM 695 O O . ASN A 1 86 ? 7.328 29.547 -19.766 1 89 86 ASN A O 1
ATOM 699 N N . ASP A 1 87 ? 8.5 30.281 -18.016 1 89.19 87 ASP A N 1
ATOM 700 C CA . ASP A 1 87 ? 9.031 28.953 -17.734 1 89.19 87 ASP A CA 1
ATOM 701 C C . ASP A 1 87 ? 7.922 28 -17.297 1 89.19 87 ASP A C 1
ATOM 703 O O . ASP A 1 87 ? 7.914 26.828 -17.688 1 89.19 87 ASP A O 1
ATOM 707 N N . MET A 1 88 ? 7.047 28.531 -16.516 1 91.62 88 MET A N 1
ATOM 708 C CA . MET A 1 88 ? 5.922 27.719 -16.062 1 91.62 88 MET A CA 1
ATOM 709 C C . MET A 1 88 ? 5.062 27.266 -17.234 1 91.62 88 MET A C 1
ATOM 711 O O . MET A 1 88 ? 4.742 26.094 -17.359 1 91.62 88 MET A O 1
ATOM 715 N N . VAL A 1 89 ? 4.77 28.172 -18.078 1 90.56 89 VAL A N 1
ATOM 716 C CA . VAL A 1 89 ? 3.906 27.891 -19.219 1 90.56 89 VAL A CA 1
ATOM 717 C C . VAL A 1 89 ? 4.594 26.906 -20.141 1 90.56 89 VAL A C 1
ATOM 719 O O . VAL A 1 89 ? 3.965 25.953 -20.625 1 90.56 89 VAL A O 1
ATOM 722 N N . SER A 1 90 ? 5.836 27.094 -20.375 1 88.38 90 SER A N 1
ATOM 723 C CA . SER A 1 90 ? 6.598 26.203 -21.234 1 88.38 90 SER A CA 1
ATOM 724 C C . SER A 1 90 ? 6.637 24.781 -20.672 1 88.38 90 SER A C 1
ATOM 726 O O . SER A 1 90 ? 6.441 23.812 -21.391 1 88.38 90 SER A O 1
ATOM 728 N N . LEU A 1 91 ? 6.883 24.734 -19.406 1 90.69 91 LEU A N 1
ATOM 729 C CA . LEU A 1 91 ? 6.965 23.438 -18.734 1 90.69 91 LEU A CA 1
ATOM 730 C C . LEU A 1 91 ? 5.637 22.703 -18.828 1 90.69 91 LEU A C 1
ATOM 732 O O . LEU A 1 91 ? 5.605 21.5 -19.125 1 90.69 91 LEU A O 1
ATOM 736 N N . LEU A 1 92 ? 4.594 23.375 -18.625 1 92.06 92 LEU A N 1
ATOM 737 C CA . LEU A 1 92 ? 3.264 22.766 -18.594 1 92.06 92 LEU A CA 1
ATOM 738 C C . LEU A 1 92 ? 2.809 22.391 -20 1 92.06 92 LEU A C 1
ATOM 740 O O . LEU A 1 92 ? 1.871 21.594 -20.156 1 92.06 92 LEU A O 1
ATOM 744 N N . SER A 1 93 ? 3.482 22.875 -20.969 1 89.06 93 SER A N 1
ATOM 745 C CA . SER A 1 93 ? 3.105 22.609 -22.359 1 89.06 93 SER A CA 1
ATOM 746 C C . SER A 1 93 ? 3.863 21.391 -22.906 1 89.06 93 SER A C 1
ATOM 748 O O . SER A 1 93 ? 3.5 20.859 -23.953 1 89.06 93 SER A O 1
ATOM 750 N N . ILE A 1 94 ? 4.805 20.922 -22.219 1 89.06 94 ILE A N 1
ATOM 751 C CA . ILE A 1 94 ? 5.715 19.891 -22.719 1 89.06 94 ILE A CA 1
ATOM 752 C C . ILE A 1 94 ? 4.938 18.609 -23.016 1 89.06 94 ILE A C 1
ATOM 754 O O . ILE A 1 94 ? 5.145 17.984 -24.047 1 89.06 94 ILE A O 1
ATOM 758 N N . PRO A 1 95 ? 4.031 18.25 -22.188 1 90.25 95 PRO A N 1
ATOM 759 C CA . PRO A 1 95 ? 3.373 16.953 -22.406 1 90.25 95 PRO A CA 1
ATOM 760 C C . PRO A 1 95 ? 2.549 16.906 -23.688 1 90.25 95 PRO A C 1
ATOM 762 O O . PRO A 1 95 ? 2.164 15.836 -24.141 1 90.25 95 PRO A O 1
ATOM 765 N N . VAL A 1 96 ? 2.277 18.094 -24.266 1 90 96 VAL A N 1
ATOM 766 C CA . VAL A 1 96 ? 1.483 18.109 -25.484 1 90 96 VAL A CA 1
ATOM 767 C C . VAL A 1 96 ? 2.363 18.531 -26.672 1 90 96 VAL A C 1
ATOM 769 O O . VAL A 1 96 ? 1.883 18.656 -27.797 1 90 96 VAL A O 1
ATOM 772 N N . GLU A 1 97 ? 3.635 18.719 -26.453 1 87.94 97 GLU A N 1
ATOM 773 C CA . GLU A 1 97 ? 4.516 19.188 -27.516 1 87.94 97 GLU A CA 1
ATOM 774 C C . GLU A 1 97 ? 5.633 18.188 -27.797 1 87.94 97 GLU A C 1
ATOM 776 O O . GLU A 1 97 ? 6.184 18.156 -28.891 1 87.94 97 GLU A O 1
ATOM 781 N N . ARG A 1 98 ? 5.926 17.391 -26.781 1 88.81 98 ARG A N 1
ATOM 782 C CA . ARG A 1 98 ? 7.051 16.469 -26.922 1 88.81 98 ARG A CA 1
ATOM 783 C C . ARG A 1 98 ? 6.699 15.086 -26.406 1 88.81 98 ARG A C 1
ATOM 785 O O . ARG A 1 98 ? 6.043 14.961 -25.359 1 88.81 98 ARG A O 1
ATOM 792 N N . PHE A 1 99 ? 7.27 14.117 -27.156 1 89.56 99 PHE A N 1
ATOM 793 C CA . PHE A 1 99 ? 7.086 12.75 -26.688 1 89.56 99 PHE A CA 1
ATOM 794 C C . PHE A 1 99 ? 8.141 12.383 -25.656 1 89.56 99 PHE A C 1
ATOM 796 O O . PHE A 1 99 ? 9.305 12.766 -25.781 1 89.56 99 PHE A O 1
ATOM 803 N N . PRO A 1 100 ? 7.746 11.672 -24.641 1 88.88 100 PRO A N 1
ATOM 804 C CA . PRO A 1 100 ? 8.703 11.328 -23.578 1 88.88 100 PRO A CA 1
ATOM 805 C C . PRO A 1 100 ? 9.602 10.148 -23.969 1 88.88 100 PRO A C 1
ATOM 807 O O . PRO A 1 100 ? 10.609 9.898 -23.297 1 88.88 100 PRO A O 1
ATOM 810 N N . TYR A 1 101 ? 9.219 9.414 -24.984 1 87.5 101 TYR A N 1
ATOM 811 C CA . TYR A 1 101 ? 9.938 8.188 -25.312 1 87.5 101 TYR A CA 1
ATOM 812 C C . TYR A 1 101 ? 10.734 8.352 -26.594 1 87.5 101 TYR A C 1
ATOM 814 O O . TYR A 1 101 ? 10.336 9.109 -27.484 1 87.5 101 TYR A O 1
ATOM 822 N N . GLU A 1 102 ? 11.859 7.594 -26.609 1 81.31 102 GLU A N 1
ATOM 823 C CA . GLU A 1 102 ? 12.555 7.434 -27.891 1 81.31 102 GLU A CA 1
ATOM 824 C C . GLU A 1 102 ? 11.867 6.387 -28.766 1 81.31 102 GLU A C 1
ATOM 826 O O . GLU A 1 102 ? 11.297 5.418 -28.25 1 81.31 102 GLU A O 1
ATOM 831 N N . SER A 1 103 ? 11.961 6.621 -30.031 1 79.44 103 SER A N 1
ATOM 832 C CA . SER A 1 103 ? 11.312 5.691 -30.953 1 79.44 103 SER A CA 1
ATOM 833 C C . SER A 1 103 ? 12.047 4.355 -30.984 1 79.44 103 SER A C 1
ATOM 835 O O . SER A 1 103 ? 13.281 4.316 -30.938 1 79.44 103 SER A O 1
ATOM 837 N N . ALA A 1 104 ? 11.273 3.326 -30.812 1 77.31 104 ALA A N 1
ATOM 838 C CA . ALA A 1 104 ? 11.828 1.986 -30.969 1 77.31 104 ALA A CA 1
ATOM 839 C C . ALA A 1 104 ? 11.898 1.596 -32.438 1 77.31 104 ALA A C 1
ATOM 841 O O . ALA A 1 104 ? 11.102 2.074 -33.25 1 77.31 104 ALA A O 1
ATOM 842 N N . ASP A 1 105 ? 12.891 0.848 -32.781 1 77.38 105 ASP A N 1
ATOM 843 C CA . ASP A 1 105 ? 13 0.336 -34.156 1 77.38 105 ASP A CA 1
ATOM 844 C C . ASP A 1 105 ? 12.016 -0.811 -34.375 1 77.38 105 ASP A C 1
ATOM 846 O O . ASP A 1 105 ? 12.352 -1.976 -34.156 1 77.38 105 ASP A O 1
ATOM 850 N N . MET A 1 106 ? 10.891 -0.542 -34.969 1 80.88 106 MET A N 1
ATOM 851 C CA . MET A 1 106 ? 9.82 -1.517 -35.125 1 80.88 106 MET A CA 1
ATOM 852 C C . MET A 1 106 ? 10.055 -2.363 -36.375 1 80.88 106 MET A C 1
ATOM 854 O O . MET A 1 106 ? 9.359 -3.354 -36.594 1 80.88 106 MET A O 1
ATOM 858 N N . SER A 1 107 ? 11.086 -2.035 -37.125 1 76.44 107 SER A N 1
ATOM 859 C CA . SER A 1 107 ? 11.414 -2.824 -38.312 1 76.44 107 SER A CA 1
ATOM 860 C C . SER A 1 107 ? 11.969 -4.191 -37.938 1 76.44 107 SER A C 1
ATOM 862 O O . SER A 1 107 ? 11.906 -5.137 -38.719 1 76.44 107 SER A O 1
ATOM 864 N N . ARG A 1 108 ? 12.328 -4.301 -36.75 1 77.88 108 ARG A N 1
ATOM 865 C CA . ARG A 1 108 ? 12.93 -5.547 -36.281 1 77.88 108 ARG A CA 1
ATOM 866 C C . ARG A 1 108 ? 11.945 -6.344 -35.438 1 77.88 108 ARG A C 1
ATOM 868 O O . ARG A 1 108 ? 12.344 -7.25 -34.688 1 77.88 108 ARG A O 1
ATOM 875 N N . PHE A 1 109 ? 10.75 -5.977 -35.594 1 88.38 109 PHE A N 1
ATOM 876 C CA . PHE A 1 109 ? 9.727 -6.727 -34.875 1 88.38 109 PHE A CA 1
ATOM 877 C C . PHE A 1 109 ? 9.625 -8.156 -35.406 1 88.38 109 PHE A C 1
ATOM 879 O O . PHE A 1 109 ? 9.719 -8.383 -36.594 1 88.38 109 PHE A O 1
ATOM 886 N N . PRO A 1 110 ? 9.516 -9.117 -34.562 1 87.44 110 PRO A N 1
ATOM 887 C CA . PRO A 1 110 ? 9.516 -10.516 -34.969 1 87.44 110 PRO A CA 1
ATOM 888 C C . PRO A 1 110 ? 8.383 -10.844 -35.938 1 87.44 110 PRO A C 1
ATOM 890 O O . PRO A 1 110 ? 7.395 -10.109 -36.031 1 87.44 110 PRO A O 1
ATOM 893 N N . SER A 1 111 ? 8.578 -11.93 -36.625 1 87.5 111 SER A N 1
ATOM 894 C CA . SER A 1 111 ? 7.594 -12.367 -37.625 1 87.5 111 SER A CA 1
ATOM 895 C C . SER A 1 111 ? 6.324 -12.867 -36.938 1 87.5 111 SER A C 1
ATOM 897 O O . SER A 1 111 ? 6.312 -13.109 -35.719 1 87.5 111 SER A O 1
ATOM 899 N N . LYS A 1 112 ? 5.27 -12.977 -37.75 1 90.5 112 LYS A N 1
ATOM 900 C CA . LYS A 1 112 ? 3.998 -13.461 -37.219 1 90.5 112 LYS A CA 1
ATOM 901 C C . LYS A 1 112 ? 4.129 -14.883 -36.688 1 90.5 112 LYS A C 1
ATOM 903 O O . LYS A 1 112 ? 3.482 -15.25 -35.719 1 90.5 112 LYS A O 1
ATOM 908 N N . GLU A 1 113 ? 5.016 -15.688 -37.281 1 89.88 113 GLU A N 1
ATOM 909 C CA . GLU A 1 113 ? 5.227 -17.062 -36.844 1 89.88 113 GLU A CA 1
ATOM 910 C C . GLU A 1 113 ? 5.855 -17.094 -35.438 1 89.88 113 GLU A C 1
ATOM 912 O O . GLU A 1 113 ? 5.484 -17.938 -34.625 1 89.88 113 GLU A O 1
ATOM 917 N N . MET A 1 114 ? 6.711 -16.203 -35.281 1 91.5 114 MET A N 1
ATOM 918 C CA . MET A 1 114 ? 7.395 -16.156 -34 1 91.5 114 MET A CA 1
ATOM 919 C C . MET A 1 114 ? 6.438 -15.703 -32.906 1 91.5 114 MET A C 1
ATOM 921 O O . MET A 1 114 ? 6.418 -16.281 -31.812 1 91.5 114 MET A O 1
ATOM 925 N N . ILE A 1 115 ? 5.691 -14.664 -33.188 1 93.06 115 ILE A N 1
ATOM 926 C CA . ILE A 1 115 ? 4.727 -14.18 -32.219 1 93.06 115 ILE A CA 1
ATOM 927 C C . ILE A 1 115 ? 3.695 -15.266 -31.906 1 93.06 115 ILE A C 1
ATOM 929 O O . ILE A 1 115 ? 3.295 -15.461 -30.766 1 93.06 115 ILE A O 1
ATOM 933 N N . ASP A 1 116 ? 3.314 -15.953 -32.938 1 93.56 116 ASP A N 1
ATOM 934 C CA . ASP A 1 116 ? 2.387 -17.062 -32.75 1 93.56 116 ASP A CA 1
ATOM 935 C C . ASP A 1 116 ? 2.967 -18.141 -31.828 1 93.56 116 ASP A C 1
ATOM 937 O O . ASP A 1 116 ? 2.266 -18.656 -30.969 1 93.56 116 ASP A O 1
ATOM 941 N N . SER A 1 117 ? 4.195 -18.391 -32.062 1 93.69 117 SER A N 1
ATOM 942 C CA . SER A 1 117 ? 4.871 -19.375 -31.219 1 93.69 117 SER A CA 1
ATOM 943 C C . SER A 1 117 ? 4.91 -18.906 -29.766 1 93.69 117 SER A C 1
ATOM 945 O O . SER A 1 117 ? 4.711 -19.719 -28.844 1 93.69 117 SER A O 1
ATOM 947 N N . PHE A 1 118 ? 5.18 -17.672 -29.547 1 96 118 PHE A N 1
ATOM 948 C CA . PHE A 1 118 ? 5.238 -17.141 -28.188 1 96 118 PHE A CA 1
ATOM 949 C C . PHE A 1 118 ? 3.879 -17.25 -27.5 1 96 118 PHE A C 1
ATOM 951 O O . PHE A 1 118 ? 3.801 -17.578 -26.312 1 96 118 PHE A O 1
ATOM 958 N N . ILE A 1 119 ? 2.814 -17 -28.188 1 96.31 119 ILE A N 1
ATOM 959 C CA . ILE A 1 119 ? 1.477 -17.094 -27.625 1 96.31 119 ILE A CA 1
ATOM 960 C C . ILE A 1 119 ? 1.177 -18.562 -27.266 1 96.31 119 ILE A C 1
ATOM 962 O O . ILE A 1 119 ? 0.598 -18.844 -26.219 1 96.31 119 ILE A O 1
ATOM 966 N N . LYS A 1 120 ? 1.636 -19.438 -28.125 1 95.69 120 LYS A N 1
ATOM 967 C CA . LYS A 1 120 ? 1.458 -20.859 -27.844 1 95.69 120 LYS A CA 1
ATOM 968 C C . LYS A 1 120 ? 2.227 -21.266 -26.594 1 95.69 120 LYS A C 1
ATOM 970 O O . LYS A 1 120 ? 1.699 -21.984 -25.75 1 95.69 120 LYS A O 1
ATOM 975 N N . ILE A 1 121 ? 3.412 -20.766 -26.516 1 95.88 121 ILE A N 1
ATOM 976 C CA . ILE A 1 121 ? 4.246 -21.078 -25.359 1 95.88 121 ILE A CA 1
ATOM 977 C C . ILE A 1 121 ? 3.607 -20.5 -24.094 1 95.88 121 ILE A C 1
ATOM 979 O O . ILE A 1 121 ? 3.643 -21.125 -23.031 1 95.88 121 ILE A O 1
ATOM 983 N N . TYR A 1 122 ? 3.047 -19.359 -24.188 1 96.81 122 TYR A N 1
ATOM 984 C CA . TYR A 1 122 ? 2.334 -18.766 -23.062 1 96.81 122 TYR A CA 1
ATOM 985 C C . TYR A 1 122 ? 1.269 -19.703 -22.531 1 96.81 122 TYR A C 1
ATOM 987 O O . TYR A 1 122 ? 1.185 -19.938 -21.312 1 96.81 122 TYR A O 1
ATOM 995 N N . PHE A 1 123 ? 0.446 -20.234 -23.375 1 96.06 123 PHE A N 1
ATOM 996 C CA . PHE A 1 123 ? -0.645 -21.109 -22.938 1 96.06 123 PHE A CA 1
ATOM 997 C C . PHE A 1 123 ? -0.107 -22.422 -22.406 1 96.06 123 PHE A C 1
ATOM 999 O O . PHE A 1 123 ? -0.685 -23 -21.484 1 96.06 123 PHE A O 1
ATOM 1006 N N . GLU A 1 124 ? 1.015 -22.828 -22.891 1 93.88 124 GLU A N 1
ATOM 1007 C CA . GLU A 1 124 ? 1.562 -24.125 -22.531 1 93.88 124 GLU A CA 1
ATOM 1008 C C . GLU A 1 124 ? 2.314 -24.047 -21.203 1 93.88 124 GLU A C 1
ATOM 1010 O O . GLU A 1 124 ? 2.264 -24.984 -20.391 1 93.88 124 GLU A O 1
ATOM 1015 N N . GLN A 1 125 ? 2.943 -22.938 -21.016 1 93.56 125 GLN A N 1
ATOM 1016 C CA . GLN A 1 125 ? 3.92 -22.922 -19.938 1 93.56 125 GLN A CA 1
ATOM 1017 C C . GLN A 1 125 ? 3.486 -22 -18.812 1 93.56 125 GLN A C 1
ATOM 1019 O O . GLN A 1 125 ? 3.836 -22.219 -17.641 1 93.56 125 GLN A O 1
ATOM 1024 N N . PHE A 1 126 ? 2.725 -20.984 -19.094 1 96.38 126 PHE A N 1
ATOM 1025 C CA . PHE A 1 126 ? 2.48 -19.969 -18.078 1 96.38 126 PHE A CA 1
ATOM 1026 C C . PHE A 1 126 ? 1.003 -19.922 -17.703 1 96.38 126 PHE A C 1
ATOM 1028 O O . PHE A 1 126 ? 0.655 -19.672 -16.547 1 96.38 126 PHE A O 1
ATOM 1035 N N . HIS A 1 127 ? 0.093 -20.109 -18.578 1 97 127 HIS A N 1
ATOM 1036 C CA . HIS A 1 127 ? -1.33 -19.844 -18.406 1 97 127 HIS A CA 1
ATOM 1037 C C . HIS A 1 127 ? -1.872 -20.516 -17.156 1 97 127 HIS A C 1
ATOM 1039 O O . HIS A 1 127 ? -2.699 -19.938 -16.438 1 97 127 HIS A O 1
ATOM 1045 N N . SER A 1 128 ? -1.394 -21.672 -16.844 1 95.25 128 SER A N 1
ATOM 1046 C CA . SER A 1 128 ? -1.905 -22.453 -15.727 1 95.25 128 SER A CA 1
ATOM 1047 C C . SER A 1 128 ? -1.534 -21.812 -14.391 1 95.25 128 SER A C 1
ATOM 1049 O O . SER A 1 128 ? -2.141 -22.109 -13.359 1 95.25 128 SER A O 1
ATOM 1051 N N . ILE A 1 129 ? -0.56 -20.922 -14.383 1 96.12 129 ILE A N 1
ATOM 1052 C CA . ILE A 1 129 ? -0.136 -20.25 -13.164 1 96.12 129 ILE A CA 1
ATOM 1053 C C . ILE A 1 129 ? -1.149 -19.156 -12.805 1 96.12 129 ILE A C 1
ATOM 1055 O O . ILE A 1 129 ? -1.519 -19.016 -11.641 1 96.12 129 ILE A O 1
ATOM 1059 N N . LEU A 1 130 ? -1.567 -18.422 -13.781 1 97.38 130 LEU A N 1
ATOM 1060 C CA . LEU A 1 130 ? -2.605 -17.406 -13.641 1 97.38 130 LEU A CA 1
ATOM 1061 C C . LEU A 1 130 ? -3.639 -17.531 -14.758 1 97.38 130 LEU A C 1
ATOM 1063 O O . LEU A 1 130 ? -3.666 -16.719 -15.68 1 97.38 130 LEU A O 1
ATOM 1067 N N . PRO A 1 131 ? -4.566 -18.422 -14.578 1 97.25 131 PRO A N 1
ATOM 1068 C CA . PRO A 1 131 ? -5.473 -18.75 -15.68 1 97.25 131 PRO A CA 1
ATOM 1069 C C . PRO A 1 131 ? -6.645 -17.781 -15.789 1 97.25 131 PRO A C 1
ATOM 1071 O O . PRO A 1 131 ? -7.805 -18.188 -15.734 1 97.25 131 PRO A O 1
ATOM 1074 N N . MET A 1 132 ? -6.387 -16.547 -16.125 1 96.56 132 MET A N 1
ATOM 1075 C CA . MET A 1 132 ? -7.441 -15.547 -16.203 1 96.56 132 MET A CA 1
ATOM 1076 C C . MET A 1 132 ? -8.031 -15.477 -17.594 1 96.56 132 MET A C 1
ATOM 1078 O O . MET A 1 132 ? -9.102 -14.906 -17.797 1 96.56 132 MET A O 1
ATOM 1082 N N . ILE A 1 133 ? -7.324 -16.016 -18.609 1 96.88 133 ILE A N 1
ATOM 1083 C CA . ILE A 1 133 ? -7.812 -16.031 -19.984 1 96.88 133 ILE A CA 1
ATOM 1084 C C . ILE A 1 133 ? -8.5 -17.375 -20.266 1 96.88 133 ILE A C 1
ATOM 1086 O O . ILE A 1 133 ? -7.953 -18.438 -19.953 1 96.88 133 ILE A O 1
ATOM 1090 N N . HIS A 1 134 ? -9.68 -17.328 -20.781 1 96.69 134 HIS A N 1
ATOM 1091 C CA . HIS A 1 134 ? -10.406 -18.531 -21.141 1 96.69 134 HIS A CA 1
ATOM 1092 C C . HIS A 1 134 ? -9.906 -19.109 -22.453 1 96.69 134 HIS A C 1
ATOM 1094 O O . HIS A 1 134 ? -10.359 -18.703 -23.531 1 96.69 134 HIS A O 1
ATOM 1100 N N . LYS A 1 135 ? -9.133 -20.125 -22.422 1 95.44 135 LYS A N 1
ATOM 1101 C CA . LYS A 1 135 ? -8.414 -20.672 -23.562 1 95.44 135 LYS A CA 1
ATOM 1102 C C . LYS A 1 135 ? -9.375 -21.266 -24.578 1 95.44 135 LYS A C 1
ATOM 1104 O O . LYS A 1 135 ? -9.227 -21.047 -25.781 1 95.44 135 LYS A O 1
ATOM 1109 N N . PRO A 1 136 ? -10.484 -21.922 -24.156 1 95 136 PRO A N 1
ATOM 1110 C CA . PRO A 1 136 ? -11.344 -22.578 -25.141 1 95 136 PRO A CA 1
ATOM 1111 C C . PRO A 1 136 ? -12.039 -21.578 -26.062 1 95 136 PRO A C 1
ATOM 1113 O O . PRO A 1 136 ? -12.367 -21.906 -27.219 1 95 136 PRO A O 1
ATOM 1116 N N . THR A 1 137 ? -12.266 -20.391 -25.562 1 93.25 137 THR A N 1
ATOM 1117 C CA . THR A 1 137 ? -12.961 -19.422 -26.391 1 93.25 137 THR A CA 1
ATOM 1118 C C . THR A 1 137 ? -11.992 -18.359 -26.922 1 93.25 137 THR A C 1
ATOM 1120 O O . THR A 1 137 ? -12.406 -17.328 -27.438 1 93.25 137 THR A O 1
ATOM 1123 N N . PHE A 1 138 ? -10.711 -18.625 -26.766 1 94.25 138 PHE A N 1
ATOM 1124 C CA . PHE A 1 138 ? -9.688 -17.656 -27.156 1 94.25 138 PHE A CA 1
ATOM 1125 C C . PHE A 1 138 ? -9.609 -17.531 -28.672 1 94.25 138 PHE A C 1
ATOM 1127 O O . PHE A 1 138 ? -9.586 -18.547 -29.375 1 94.25 138 PHE A O 1
ATOM 1134 N N . SER A 1 139 ? -9.617 -16.281 -29.062 1 90.69 139 SER A N 1
ATOM 1135 C CA . SER A 1 139 ? -9.352 -15.945 -30.469 1 90.69 139 SER A CA 1
ATOM 1136 C C . SER A 1 139 ? -8.469 -14.711 -30.562 1 90.69 139 SER A C 1
ATOM 1138 O O . SER A 1 139 ? -8.828 -13.633 -30.078 1 90.69 139 SER A O 1
ATOM 1140 N N . ALA A 1 140 ? -7.344 -14.867 -31.266 1 90.31 140 ALA A N 1
ATOM 1141 C CA . ALA A 1 140 ? -6.406 -13.75 -31.391 1 90.31 140 ALA A CA 1
ATOM 1142 C C . ALA A 1 140 ? -7.035 -12.586 -32.156 1 90.31 140 ALA A C 1
ATOM 1144 O O . ALA A 1 140 ? -6.66 -11.43 -31.938 1 90.31 140 ALA A O 1
ATOM 1145 N N . ARG A 1 141 ? -7.973 -12.906 -32.906 1 84.06 141 ARG A N 1
ATOM 1146 C CA . ARG A 1 141 ? -8.602 -11.891 -33.75 1 84.06 141 ARG A CA 1
ATOM 1147 C C . ARG A 1 141 ? -9.5 -10.977 -32.938 1 84.06 141 ARG A C 1
ATOM 1149 O O . ARG A 1 141 ? -9.586 -9.773 -33.188 1 84.06 141 ARG A O 1
ATOM 1156 N N . THR A 1 142 ? -10.102 -11.531 -31.969 1 84.31 142 THR A N 1
ATOM 1157 C CA . THR A 1 142 ? -11.078 -10.766 -31.203 1 84.31 142 THR A CA 1
ATOM 1158 C C . THR A 1 142 ? -10.484 -10.312 -29.859 1 84.31 142 THR A C 1
ATOM 1160 O O . THR A 1 142 ? -11.031 -9.43 -29.203 1 84.31 142 THR A O 1
ATOM 1163 N N . PHE A 1 143 ? -9.398 -10.922 -29.594 1 88.69 143 PHE A N 1
ATOM 1164 C CA . PHE A 1 143 ? -8.789 -10.609 -28.297 1 88.69 143 PHE A CA 1
ATOM 1165 C C . PHE A 1 143 ? -8.086 -9.258 -28.344 1 88.69 143 PHE A C 1
ATOM 1167 O O . PHE A 1 143 ? -7.496 -8.891 -29.359 1 88.69 143 PHE A O 1
ATOM 1174 N N . PRO A 1 144 ? -8.148 -8.477 -27.266 1 91.12 144 PRO A N 1
ATOM 1175 C CA . PRO A 1 144 ? -7.484 -7.172 -27.281 1 91.12 144 PRO A CA 1
ATOM 1176 C C . PRO A 1 144 ? -5.984 -7.273 -27.547 1 91.12 144 PRO A C 1
ATOM 1178 O O . PRO A 1 144 ? -5.293 -8.078 -26.922 1 91.12 144 PRO A O 1
ATOM 1181 N N . THR A 1 145 ? -5.508 -6.484 -28.391 1 92.94 145 THR A N 1
ATOM 1182 C CA . THR A 1 145 ? -4.148 -6.559 -28.891 1 92.94 145 THR A CA 1
ATOM 1183 C C . THR A 1 145 ? -3.133 -6.363 -27.781 1 92.94 145 THR A C 1
ATOM 1185 O O . THR A 1 145 ? -2.102 -7.039 -27.734 1 92.94 145 THR A O 1
ATOM 1188 N N . ILE A 1 146 ? -3.391 -5.438 -26.844 1 95.44 146 ILE A N 1
ATOM 1189 C CA . ILE A 1 146 ? -2.443 -5.121 -25.781 1 95.44 146 ILE A CA 1
ATOM 1190 C C . ILE A 1 146 ? -2.25 -6.34 -24.891 1 95.44 146 ILE A C 1
ATOM 1192 O O . ILE A 1 146 ? -1.162 -6.555 -24.344 1 95.44 146 ILE A O 1
ATOM 1196 N N . VAL A 1 147 ? -3.312 -7.117 -24.719 1 96.75 147 VAL A N 1
ATOM 1197 C CA . VAL A 1 147 ? -3.195 -8.336 -23.922 1 96.75 147 VAL A CA 1
ATOM 1198 C C . VAL A 1 147 ? -2.328 -9.352 -24.672 1 96.75 147 VAL A C 1
ATOM 1200 O O . VAL A 1 147 ? -1.491 -10.023 -24.062 1 96.75 147 VAL A O 1
ATOM 1203 N N . LEU A 1 148 ? -2.521 -9.391 -26 1 96.44 148 LEU A N 1
ATOM 1204 C CA . LEU A 1 148 ? -1.705 -10.289 -26.812 1 96.44 148 LEU A CA 1
ATOM 1205 C C . LEU A 1 148 ? -0.225 -9.945 -26.672 1 96.44 148 LEU A C 1
ATOM 1207 O O . LEU A 1 148 ? 0.622 -10.836 -26.625 1 96.44 148 LEU A O 1
ATOM 1211 N N . VAL A 1 149 ? 0.054 -8.711 -26.594 1 96.19 149 VAL A N 1
ATOM 1212 C CA . VAL A 1 149 ? 1.43 -8.25 -26.453 1 96.19 149 VAL A CA 1
ATOM 1213 C C . VAL A 1 149 ? 2.002 -8.734 -25.125 1 96.19 149 VAL A C 1
ATOM 1215 O O . VAL A 1 149 ? 3.121 -9.25 -25.078 1 96.19 149 VAL A O 1
ATOM 1218 N N . ALA A 1 150 ? 1.23 -8.555 -24.078 1 98.06 150 ALA A N 1
ATOM 1219 C CA . ALA A 1 150 ? 1.68 -9 -22.766 1 98.06 150 ALA A CA 1
ATOM 1220 C C . ALA A 1 150 ? 1.878 -10.508 -22.719 1 98.06 150 ALA A C 1
ATOM 1222 O O . ALA A 1 150 ? 2.848 -11 -22.141 1 98.06 150 ALA A O 1
ATOM 1223 N N . MET A 1 151 ? 0.984 -11.234 -23.406 1 97.94 151 MET A N 1
ATOM 1224 C CA . MET A 1 151 ? 1.105 -12.688 -23.5 1 97.94 151 MET A CA 1
ATOM 1225 C C . MET A 1 151 ? 2.381 -13.078 -24.234 1 97.94 151 MET A C 1
ATOM 1227 O O . MET A 1 151 ? 3.115 -13.961 -23.781 1 97.94 151 MET A O 1
ATOM 1231 N N . ALA A 1 152 ? 2.6 -12.406 -25.297 1 96.81 152 ALA A N 1
ATOM 1232 C CA . ALA A 1 152 ? 3.771 -12.711 -26.109 1 96.81 152 ALA A CA 1
ATOM 1233 C C . ALA A 1 152 ? 5.062 -12.445 -25.344 1 96.81 152 ALA A C 1
ATOM 1235 O O . ALA A 1 152 ? 6.035 -13.195 -25.469 1 96.81 152 ALA A O 1
ATOM 1236 N N . SER A 1 153 ? 5.055 -11.383 -24.578 1 96.94 153 SER A N 1
ATOM 1237 C CA . SER A 1 153 ? 6.223 -11.078 -23.766 1 96.94 153 SER A CA 1
ATOM 1238 C C . SER A 1 153 ? 6.531 -12.203 -22.781 1 96.94 153 SER A C 1
ATOM 1240 O O . SER A 1 153 ? 7.676 -12.648 -22.688 1 96.94 153 SER A O 1
ATOM 1242 N N . ILE A 1 154 ? 5.562 -12.703 -22.109 1 97.69 154 ILE A N 1
ATOM 1243 C CA . ILE A 1 154 ? 5.742 -13.789 -21.156 1 97.69 154 ILE A CA 1
ATOM 1244 C C . ILE A 1 154 ? 6.137 -15.07 -21.891 1 97.69 154 ILE A C 1
ATOM 1246 O O . ILE A 1 154 ? 7.047 -15.781 -21.469 1 97.69 154 ILE A O 1
ATOM 1250 N N . GLY A 1 155 ? 5.477 -15.336 -23.031 1 96.88 155 GLY A N 1
ATOM 1251 C CA . GLY A 1 155 ? 5.836 -16.5 -23.828 1 96.88 155 GLY A CA 1
ATOM 1252 C C . GLY A 1 155 ? 7.281 -16.484 -24.281 1 96.88 155 GLY A C 1
ATOM 1253 O O . GLY A 1 155 ? 7.953 -17.516 -24.281 1 96.88 155 GLY A O 1
ATOM 1254 N N . ALA A 1 156 ? 7.699 -15.352 -24.656 1 94.75 156 ALA A N 1
ATOM 1255 C CA . ALA A 1 156 ? 9.078 -15.195 -25.125 1 94.75 156 ALA A CA 1
ATOM 1256 C C . ALA A 1 156 ? 10.062 -15.523 -24.016 1 94.75 156 ALA A C 1
ATOM 1258 O O . ALA A 1 156 ? 11.156 -16.047 -24.266 1 94.75 156 ALA A O 1
ATOM 1259 N N . SER A 1 157 ? 9.719 -15.258 -22.828 1 92.56 157 SER A N 1
ATOM 1260 C CA . SER A 1 157 ? 10.609 -15.523 -21.703 1 92.56 157 SER A CA 1
ATOM 1261 C C . SER A 1 157 ? 10.844 -17.016 -21.516 1 92.56 157 SER A C 1
ATOM 1263 O O . SER A 1 157 ? 11.883 -17.422 -21 1 92.56 157 SER A O 1
ATOM 1265 N N . TYR A 1 158 ? 9.875 -17.844 -21.953 1 92.69 158 TYR A N 1
ATOM 1266 C CA . TYR A 1 158 ? 9.969 -19.281 -21.812 1 92.69 158 TYR A CA 1
ATOM 1267 C C . TYR A 1 158 ? 10.664 -19.906 -23.016 1 92.69 158 TYR A C 1
ATOM 1269 O O . TYR A 1 158 ? 10.992 -21.094 -23.016 1 92.69 158 TYR A O 1
ATOM 1277 N N . SER A 1 159 ? 10.844 -19.078 -23.984 1 88.75 159 SER A N 1
ATOM 1278 C CA . SER A 1 159 ? 11.438 -19.594 -25.219 1 88.75 159 SER A CA 1
ATOM 1279 C C . SER A 1 159 ? 12.938 -19.812 -25.062 1 88.75 159 SER A C 1
ATOM 1281 O O . SER A 1 159 ? 13.602 -19.078 -24.328 1 88.75 159 SER A O 1
ATOM 1283 N N . HIS A 1 160 ? 13.438 -20.75 -25.781 1 83.94 160 HIS A N 1
ATOM 1284 C CA . HIS A 1 160 ? 14.859 -21.062 -25.75 1 83.94 160 HIS A CA 1
ATOM 1285 C C . HIS A 1 160 ? 15.594 -20.406 -26.906 1 83.94 160 HIS A C 1
ATOM 1287 O O . HIS A 1 160 ? 16.797 -20.594 -27.078 1 83.94 160 HIS A O 1
ATOM 1293 N N . LEU A 1 161 ? 14.828 -19.641 -27.578 1 81.19 161 LEU A N 1
ATOM 1294 C CA . LEU A 1 161 ? 15.445 -18.953 -28.703 1 81.19 161 LEU A CA 1
ATOM 1295 C C . LEU A 1 161 ? 16.453 -17.906 -28.234 1 81.19 161 LEU A C 1
ATOM 1297 O O . LEU A 1 161 ? 16.203 -17.219 -27.234 1 81.19 161 LEU A O 1
ATOM 1301 N N . GLU A 1 162 ? 17.516 -17.844 -28.953 1 81.75 162 GLU A N 1
ATOM 1302 C CA . GLU A 1 162 ? 18.516 -16.828 -28.641 1 81.75 162 GLU A CA 1
ATOM 1303 C C . GLU A 1 162 ? 17.938 -15.414 -28.75 1 81.75 162 GLU A C 1
ATOM 1305 O O . GLU A 1 162 ? 17.266 -15.102 -29.734 1 81.75 162 GLU A O 1
ATOM 1310 N N . GLY A 1 163 ? 18.109 -14.68 -27.766 1 82 163 GLY A N 1
ATOM 1311 C CA . GLY A 1 163 ? 17.641 -13.305 -27.797 1 82 163 GLY A CA 1
ATOM 1312 C C . GLY A 1 163 ? 16.203 -13.156 -27.328 1 82 163 GLY A C 1
ATOM 1313 O O . GLY A 1 163 ? 15.695 -12.039 -27.234 1 82 163 GLY A O 1
ATOM 1314 N N . ALA A 1 164 ? 15.57 -14.242 -27.078 1 85.88 164 ALA A N 1
ATOM 1315 C CA . ALA A 1 164 ? 14.164 -14.211 -26.688 1 85.88 164 ALA A CA 1
ATOM 1316 C C . ALA A 1 164 ? 13.961 -13.438 -25.391 1 85.88 164 ALA A C 1
ATOM 1318 O O . ALA A 1 164 ? 12.977 -12.703 -25.25 1 85.88 164 ALA A O 1
ATOM 1319 N N . LYS A 1 165 ? 14.875 -13.539 -24.562 1 85.38 165 LYS A N 1
ATOM 1320 C CA . LYS A 1 165 ? 14.766 -12.844 -23.281 1 85.38 165 LYS A CA 1
ATOM 1321 C C . LYS A 1 165 ? 14.859 -11.328 -23.469 1 85.38 165 LYS A C 1
ATOM 1323 O O . LYS A 1 165 ? 14.102 -10.57 -22.875 1 85.38 165 LYS A O 1
ATOM 1328 N N . MET A 1 166 ? 15.781 -10.953 -24.234 1 84.81 166 MET A N 1
ATOM 1329 C CA . MET A 1 166 ? 15.945 -9.531 -24.516 1 84.81 166 MET A CA 1
ATOM 1330 C C . MET A 1 166 ? 14.703 -8.969 -25.203 1 84.81 166 MET A C 1
ATOM 1332 O O . MET A 1 166 ? 14.273 -7.852 -24.906 1 84.81 166 MET A O 1
ATOM 1336 N N . PHE A 1 167 ? 14.227 -9.766 -26.094 1 89.62 167 PHE A N 1
ATOM 1337 C CA . PHE A 1 167 ? 13.008 -9.352 -26.766 1 89.62 167 PHE A CA 1
ATOM 1338 C C . PHE A 1 167 ? 11.852 -9.242 -25.781 1 89.62 167 PHE A C 1
ATOM 1340 O O . PHE A 1 167 ? 11.062 -8.297 -25.844 1 89.62 167 PHE A O 1
ATOM 1347 N N . ALA A 1 168 ? 11.75 -10.203 -24.906 1 93.25 168 ALA A N 1
ATOM 1348 C CA . ALA A 1 168 ? 10.688 -10.195 -23.906 1 93.25 168 ALA A CA 1
ATOM 1349 C C . ALA A 1 168 ? 10.75 -8.93 -23.047 1 93.25 168 ALA A C 1
ATOM 1351 O O . ALA A 1 168 ? 9.727 -8.297 -22.797 1 93.25 168 ALA A O 1
ATOM 1352 N N . ASP A 1 169 ? 11.922 -8.531 -22.609 1 91.81 169 ASP A N 1
ATOM 1353 C CA . ASP A 1 169 ? 12.109 -7.316 -21.828 1 91.81 169 ASP A CA 1
ATOM 1354 C C . ASP A 1 169 ? 11.68 -6.082 -22.609 1 91.81 169 ASP A C 1
ATOM 1356 O O . ASP A 1 169 ? 10.977 -5.219 -22.094 1 91.81 169 ASP A O 1
ATOM 1360 N N . SER A 1 170 ? 12.133 -6.055 -23.844 1 90.25 170 SER A N 1
ATOM 1361 C CA . SER A 1 170 ? 11.812 -4.91 -24.703 1 90.25 170 SER A CA 1
ATOM 1362 C C . SER A 1 170 ? 10.312 -4.82 -24.953 1 90.25 170 SER A C 1
ATOM 1364 O O . SER A 1 170 ? 9.734 -3.729 -24.938 1 90.25 170 SER A O 1
ATOM 1366 N N . LEU A 1 171 ? 9.766 -5.949 -25.219 1 93.62 171 LEU A N 1
ATOM 1367 C CA . LEU A 1 171 ? 8.328 -5.98 -25.484 1 93.62 171 LEU A CA 1
ATOM 1368 C C . LEU A 1 171 ? 7.539 -5.559 -24.25 1 93.62 171 LEU A C 1
ATOM 1370 O O . LEU A 1 171 ? 6.531 -4.859 -24.359 1 93.62 171 LEU A O 1
ATOM 1374 N N . SER A 1 172 ? 7.984 -6.004 -23.125 1 95.56 172 SER A N 1
ATOM 1375 C CA . SER A 1 172 ? 7.332 -5.613 -21.891 1 95.56 172 SER A CA 1
ATOM 1376 C C . SER A 1 172 ? 7.426 -4.105 -21.656 1 95.56 172 SER A C 1
ATOM 1378 O O . SER A 1 172 ? 6.473 -3.482 -21.203 1 95.56 172 SER A O 1
ATOM 1380 N N . GLU A 1 173 ? 8.547 -3.533 -21.984 1 93.38 173 GLU A N 1
ATOM 1381 C CA . GLU A 1 173 ? 8.719 -2.09 -21.859 1 93.38 173 GLU A CA 1
ATOM 1382 C C . GLU A 1 173 ? 7.781 -1.337 -22.797 1 93.38 173 GLU A C 1
ATOM 1384 O O . GLU A 1 173 ? 7.164 -0.347 -22.406 1 93.38 173 GLU A O 1
ATOM 1389 N N . LEU A 1 174 ? 7.723 -1.818 -23.969 1 93.06 174 LEU A N 1
ATOM 1390 C CA . LEU A 1 174 ? 6.82 -1.194 -24.922 1 93.06 174 LEU A CA 1
ATOM 1391 C C . LEU A 1 174 ? 5.371 -1.325 -24.469 1 93.06 174 LEU A C 1
ATOM 1393 O O . LEU A 1 174 ? 4.578 -0.395 -24.641 1 93.06 174 LEU A O 1
ATOM 1397 N N . CYS A 1 175 ? 5.066 -2.48 -23.969 1 95.5 175 CYS A N 1
ATOM 1398 C CA . CYS A 1 175 ? 3.729 -2.709 -23.438 1 95.5 175 CYS A CA 1
ATOM 1399 C C . CYS A 1 175 ? 3.412 -1.721 -22.312 1 95.5 175 CYS A C 1
ATOM 1401 O O . CYS A 1 175 ? 2.336 -1.122 -22.297 1 95.5 175 CYS A O 1
ATOM 1403 N N . LYS A 1 176 ? 4.32 -1.552 -21.438 1 95.19 176 LYS A N 1
ATOM 1404 C CA . LYS A 1 176 ? 4.16 -0.624 -20.312 1 95.19 176 LYS A CA 1
ATOM 1405 C C . LYS A 1 176 ? 3.926 0.799 -20.812 1 95.19 176 LYS A C 1
ATOM 1407 O O . LYS A 1 176 ? 3.031 1.494 -20.328 1 95.19 176 LYS A O 1
ATOM 1412 N N . ARG A 1 177 ? 4.695 1.23 -21.766 1 93.44 177 ARG A N 1
ATOM 1413 C CA . ARG A 1 177 ? 4.562 2.566 -22.328 1 93.44 177 ARG A CA 1
ATOM 1414 C C . ARG A 1 177 ? 3.178 2.764 -22.938 1 93.44 177 ARG A C 1
ATOM 1416 O O . ARG A 1 177 ? 2.566 3.822 -22.781 1 93.44 177 ARG A O 1
ATOM 1423 N N . THR A 1 178 ? 2.789 1.783 -23.609 1 94.25 178 THR A N 1
ATOM 1424 C CA . THR A 1 178 ? 1.496 1.854 -24.281 1 94.25 178 THR A CA 1
ATOM 1425 C C . THR A 1 178 ? 0.361 1.912 -23.266 1 94.25 178 THR A C 1
ATOM 1427 O O . THR A 1 178 ? -0.581 2.693 -23.422 1 94.25 178 THR A O 1
ATOM 1430 N N . LEU A 1 179 ? 0.452 1.093 -22.25 1 95.38 179 LEU A N 1
ATOM 1431 C CA . LEU A 1 179 ? -0.549 1.115 -21.188 1 95.38 179 LEU A CA 1
ATOM 1432 C C . LEU A 1 179 ? -0.598 2.484 -20.516 1 95.38 179 LEU A C 1
ATOM 1434 O O . LEU A 1 179 ? -1.681 3.008 -20.234 1 95.38 179 LEU A O 1
ATOM 1438 N N . ALA A 1 180 ? 0.599 3.012 -20.25 1 92.25 180 ALA A N 1
ATOM 1439 C CA . ALA A 1 180 ? 0.658 4.34 -19.641 1 92.25 180 ALA A CA 1
ATOM 1440 C C . ALA A 1 180 ? -0.006 5.379 -20.531 1 92.25 180 ALA A C 1
ATOM 1442 O O . ALA A 1 180 ? -0.749 6.242 -20.062 1 92.25 180 ALA A O 1
ATOM 1443 N N . TRP A 1 181 ? 0.258 5.281 -21.828 1 92.44 181 TRP A N 1
ATOM 1444 C CA . TRP A 1 181 ? -0.356 6.18 -22.797 1 92.44 181 TRP A CA 1
ATOM 1445 C C . TRP A 1 181 ? -1.873 6.027 -22.797 1 92.44 181 TRP A C 1
ATOM 1447 O O . TRP A 1 181 ? -2.602 7.023 -22.766 1 92.44 181 TRP A O 1
ATOM 1457 N N . MET A 1 182 ? -2.363 4.816 -22.797 1 91.75 182 MET A N 1
ATOM 1458 C CA . MET A 1 182 ? -3.797 4.535 -22.828 1 91.75 182 MET A CA 1
ATOM 1459 C C . MET A 1 182 ? -4.496 5.109 -21.609 1 91.75 182 MET A C 1
ATOM 1461 O O . MET A 1 182 ? -5.578 5.684 -21.719 1 91.75 182 MET A O 1
ATOM 1465 N N . ALA A 1 183 ? -3.898 4.961 -20.469 1 90.5 183 ALA A N 1
ATOM 1466 C CA . ALA A 1 183 ? -4.484 5.43 -19.219 1 90.5 183 ALA A CA 1
ATOM 1467 C C . ALA A 1 183 ? -4.672 6.941 -19.234 1 90.5 183 ALA A C 1
ATOM 1469 O O . ALA A 1 183 ? -5.656 7.457 -18.703 1 90.5 183 ALA A O 1
ATOM 1470 N N . GLU A 1 184 ? -3.686 7.66 -19.812 1 88.25 184 GLU A N 1
ATOM 1471 C CA . GLU A 1 184 ? -3.756 9.117 -19.859 1 88.25 184 GLU A CA 1
ATOM 1472 C C . GLU A 1 184 ? -4.703 9.594 -20.953 1 88.25 184 GLU A C 1
ATOM 1474 O O . GLU A 1 184 ? -5.359 10.625 -20.812 1 88.25 184 GLU A O 1
ATOM 1479 N N . TYR A 1 185 ? -4.734 8.828 -22 1 87.56 185 TYR A N 1
ATOM 1480 C CA . TYR A 1 185 ? -5.547 9.203 -23.156 1 87.56 185 TYR A CA 1
ATOM 1481 C C . TYR A 1 185 ? -7.031 9.141 -22.812 1 87.56 185 TYR A C 1
ATOM 1483 O O . TYR A 1 185 ? -7.793 10.055 -23.172 1 87.56 185 TYR A O 1
ATOM 1491 N N . ASN A 1 186 ? -7.426 8.07 -22.219 1 85.25 186 ASN A N 1
ATOM 1492 C CA . ASN A 1 186 ? -8.812 7.863 -21.828 1 85.25 186 ASN A CA 1
ATOM 1493 C C . ASN A 1 186 ? -8.914 7.203 -20.453 1 85.25 186 ASN A C 1
ATOM 1495 O O . ASN A 1 186 ? -8.57 6.031 -20.297 1 85.25 186 ASN A O 1
ATOM 1499 N N . PRO A 1 187 ? -9.43 7.926 -19.531 1 80.31 187 PRO A N 1
ATOM 1500 C CA . PRO A 1 187 ? -9.469 7.43 -18.141 1 80.31 187 PRO A CA 1
ATOM 1501 C C . PRO A 1 187 ? -10.383 6.219 -17.984 1 80.31 187 PRO A C 1
ATOM 1503 O O . PRO A 1 187 ? -10.367 5.574 -16.922 1 80.31 187 PRO A O 1
ATOM 1506 N N . GLU A 1 188 ? -11.078 5.82 -18.969 1 82.38 188 GLU A N 1
ATOM 1507 C CA . GLU A 1 188 ? -11.945 4.648 -18.875 1 82.38 188 GLU A CA 1
ATOM 1508 C C . GLU A 1 188 ? -11.164 3.361 -19.125 1 82.38 188 GLU A C 1
ATOM 1510 O O . GLU A 1 188 ? -11.578 2.285 -18.688 1 82.38 188 GLU A O 1
ATOM 1515 N N . TYR A 1 189 ? -10.023 3.453 -19.766 1 88.75 189 TYR A N 1
ATOM 1516 C CA . TYR A 1 189 ? -9.234 2.271 -20.094 1 88.75 189 TYR A CA 1
ATOM 1517 C C . TYR A 1 189 ? -8.789 1.542 -18.828 1 88.75 189 TYR A C 1
ATOM 1519 O O . TYR A 1 189 ? -8.969 0.328 -18.719 1 88.75 189 TYR A O 1
ATOM 1527 N N . PRO A 1 190 ? -8.305 2.264 -17.906 1 89.94 190 PRO A N 1
ATOM 1528 C CA . PRO A 1 190 ? -7.836 1.563 -16.703 1 89.94 190 PRO A CA 1
ATOM 1529 C C . PRO A 1 190 ? -8.961 0.822 -15.984 1 89.94 190 PRO A C 1
ATOM 1531 O O . PRO A 1 190 ? -8.688 -0.036 -15.141 1 89.94 190 PRO A O 1
ATOM 1534 N N . HIS A 1 191 ? -10.195 1.104 -16.328 1 86.62 191 HIS A N 1
ATOM 1535 C CA . HIS A 1 191 ? -11.328 0.483 -15.641 1 86.62 191 HIS A CA 1
ATOM 1536 C C . HIS A 1 191 ? -11.938 -0.631 -16.484 1 86.62 191 HIS A C 1
ATOM 1538 O O . HIS A 1 191 ? -13.023 -1.124 -16.188 1 86.62 191 HIS A O 1
ATOM 1544 N N . SER A 1 192 ? -11.227 -0.99 -17.484 1 89.31 192 SER A N 1
ATOM 1545 C CA . SER A 1 192 ? -11.664 -2.102 -18.328 1 89.31 192 SER A CA 1
ATOM 1546 C C . SER A 1 192 ? -10.93 -3.391 -17.953 1 89.31 192 SER A C 1
ATOM 1548 O O . SER A 1 192 ? -9.805 -3.352 -17.453 1 89.31 192 SER A O 1
ATOM 1550 N N . ASP A 1 193 ? -11.617 -4.516 -18.219 1 91.56 193 ASP A N 1
ATOM 1551 C CA . ASP A 1 193 ? -11.047 -5.805 -17.859 1 91.56 193 ASP A CA 1
ATOM 1552 C C . ASP A 1 193 ? -9.797 -6.105 -18.672 1 91.56 193 ASP A C 1
ATOM 1554 O O . ASP A 1 193 ? -8.812 -6.641 -18.156 1 91.56 193 ASP A O 1
ATOM 1558 N N . PHE A 1 194 ? -9.836 -5.781 -19.984 1 92.5 194 PHE A N 1
ATOM 1559 C CA . PHE A 1 194 ? -8.688 -6.117 -20.828 1 92.5 194 PHE A CA 1
ATOM 1560 C C . PHE A 1 194 ? -7.461 -5.312 -20.406 1 92.5 194 PHE A C 1
ATOM 1562 O O . PHE A 1 194 ? -6.336 -5.816 -20.469 1 92.5 194 PHE A O 1
ATOM 1569 N N . PHE A 1 195 ? -7.664 -4.047 -20.031 1 95.31 195 PHE A N 1
ATOM 1570 C CA . PHE A 1 195 ? -6.559 -3.227 -19.547 1 95.31 195 PHE A CA 1
ATOM 1571 C C . PHE A 1 195 ? -5.961 -3.814 -18.281 1 95.31 195 PHE A C 1
ATOM 1573 O O . PHE A 1 195 ? -4.738 -3.912 -18.141 1 95.31 195 PHE A O 1
ATOM 1580 N N . LEU A 1 196 ? -6.84 -4.168 -17.406 1 97.12 196 LEU A N 1
ATOM 1581 C CA . LEU A 1 196 ? -6.391 -4.762 -16.156 1 97.12 196 LEU A CA 1
ATOM 1582 C C . LEU A 1 196 ? -5.656 -6.074 -16.406 1 97.12 196 LEU A C 1
ATOM 1584 O O . LEU A 1 196 ? -4.648 -6.355 -15.75 1 97.12 196 LEU A O 1
ATOM 1588 N N . MET A 1 197 ? -6.125 -6.836 -17.359 1 97.44 197 MET A N 1
ATOM 1589 C CA . MET A 1 197 ? -5.473 -8.094 -17.719 1 97.44 197 MET A CA 1
ATOM 1590 C C . MET A 1 197 ? -4.07 -7.844 -18.25 1 97.44 197 MET A C 1
ATOM 1592 O O . MET A 1 197 ? -3.109 -8.484 -17.828 1 97.44 197 MET A O 1
ATOM 1596 N N . ALA A 1 198 ? -4 -6.945 -19.156 1 97.75 198 ALA A N 1
ATOM 1597 C CA . ALA A 1 198 ? -2.711 -6.625 -19.766 1 97.75 198 ALA A CA 1
ATOM 1598 C C . ALA A 1 198 ? -1.74 -6.074 -18.719 1 97.75 198 ALA A C 1
ATOM 1600 O O . ALA A 1 198 ? -0.569 -6.461 -18.688 1 97.75 198 ALA A O 1
ATOM 1601 N N . SER A 1 199 ? -2.283 -5.168 -17.906 1 97.94 199 SER A N 1
ATOM 1602 C CA . SER A 1 199 ? -1.458 -4.586 -16.844 1 97.94 199 SER A CA 1
ATOM 1603 C C . SER A 1 199 ? -0.969 -5.648 -15.867 1 97.94 199 SER A C 1
ATOM 1605 O O . SER A 1 199 ? 0.192 -5.633 -15.453 1 97.94 199 SER A O 1
ATOM 1607 N N . CYS A 1 200 ? -1.813 -6.5 -15.523 1 98.31 200 CYS A N 1
ATOM 1608 C CA . CYS A 1 200 ? -1.448 -7.57 -14.602 1 98.31 200 CYS A CA 1
ATOM 1609 C C . CYS A 1 200 ? -0.355 -8.453 -15.195 1 98.31 200 CYS A C 1
ATOM 1611 O O . CYS A 1 200 ? 0.661 -8.711 -14.547 1 98.31 200 CYS A O 1
ATOM 1613 N N . LEU A 1 201 ? -0.568 -8.875 -16.406 1 98.5 201 LEU A N 1
ATOM 1614 C CA . LEU A 1 201 ? 0.413 -9.734 -17.062 1 98.5 201 LEU A CA 1
ATOM 1615 C C . LEU A 1 201 ? 1.741 -9.008 -17.234 1 98.5 201 LEU A C 1
ATOM 1617 O O . LEU A 1 201 ? 2.807 -9.586 -17.016 1 98.5 201 LEU A O 1
ATOM 1621 N N . GLN A 1 202 ? 1.678 -7.805 -17.672 1 98.12 202 GLN A N 1
ATOM 1622 C CA . GLN A 1 202 ? 2.893 -7.012 -17.828 1 98.12 202 GLN A CA 1
ATOM 1623 C C . GLN A 1 202 ? 3.639 -6.875 -16.5 1 98.12 202 GLN A C 1
ATOM 1625 O O . GLN A 1 202 ? 4.867 -6.984 -16.469 1 98.12 202 GLN A O 1
ATOM 1630 N N . ASN A 1 203 ? 2.939 -6.582 -15.453 1 97.44 203 ASN A N 1
ATOM 1631 C CA . ASN A 1 203 ? 3.555 -6.441 -14.141 1 97.44 203 ASN A CA 1
ATOM 1632 C C . ASN A 1 203 ? 4.148 -7.762 -13.656 1 97.44 203 ASN A C 1
ATOM 1634 O O . ASN A 1 203 ? 5.195 -7.777 -13 1 97.44 203 ASN A O 1
ATOM 1638 N N . VAL A 1 204 ? 3.471 -8.828 -13.922 1 97.62 204 VAL A N 1
ATOM 1639 C CA . VAL A 1 204 ? 3.98 -10.141 -13.555 1 97.62 204 VAL A CA 1
ATOM 1640 C C . VAL A 1 204 ? 5.316 -10.391 -14.25 1 97.62 204 VAL A C 1
ATOM 1642 O O . VAL A 1 204 ? 6.27 -10.867 -13.625 1 97.62 204 VAL A O 1
ATOM 1645 N N . TYR A 1 205 ? 5.312 -10.078 -15.516 1 97.25 205 TYR A N 1
ATOM 1646 C CA . TYR A 1 205 ? 6.578 -10.242 -16.234 1 97.25 205 TYR A CA 1
ATOM 1647 C C . TYR A 1 205 ? 7.66 -9.359 -15.633 1 97.25 205 TYR A C 1
ATOM 1649 O O . TYR A 1 205 ? 8.797 -9.797 -15.438 1 97.25 205 TYR A O 1
ATOM 1657 N N . ALA A 1 206 ? 7.309 -8.156 -15.391 1 95.56 206 ALA A N 1
ATOM 1658 C CA . ALA A 1 206 ? 8.258 -7.195 -14.836 1 95.56 206 ALA A CA 1
ATOM 1659 C C . ALA A 1 206 ? 8.852 -7.699 -13.523 1 95.56 206 ALA A C 1
ATOM 1661 O O . ALA A 1 206 ? 10.047 -7.539 -13.266 1 95.56 206 ALA A O 1
ATOM 1662 N N . LEU A 1 207 ? 8.094 -8.297 -12.789 1 93.12 207 LEU A N 1
ATOM 1663 C CA . LEU A 1 207 ? 8.516 -8.836 -11.5 1 93.12 207 LEU A CA 1
ATOM 1664 C C . LEU A 1 207 ? 9.547 -9.945 -11.68 1 93.12 207 LEU A C 1
ATOM 1666 O O . LEU A 1 207 ? 10.523 -10.016 -10.938 1 93.12 207 LEU A O 1
ATOM 1670 N N . GLY A 1 208 ? 9.336 -10.789 -12.68 1 92.5 208 GLY A N 1
ATOM 1671 C CA . GLY A 1 208 ? 10.188 -11.953 -12.867 1 92.5 208 GLY A CA 1
ATOM 1672 C C . GLY A 1 208 ? 11.344 -11.695 -13.82 1 92.5 208 GLY A C 1
ATOM 1673 O O . GLY A 1 208 ? 12.25 -12.523 -13.938 1 92.5 208 GLY A O 1
ATOM 1674 N N . SER A 1 209 ? 11.414 -10.586 -14.492 1 91.12 209 SER A N 1
ATOM 1675 C CA . SER A 1 209 ? 12.32 -10.344 -15.609 1 91.12 209 SER A CA 1
ATOM 1676 C C . SER A 1 209 ? 13.766 -10.242 -15.133 1 91.12 209 SER A C 1
ATOM 1678 O O . SER A 1 209 ? 14.695 -10.531 -15.891 1 91.12 209 SER A O 1
ATOM 1680 N N . GLY A 1 210 ? 13.953 -9.82 -13.883 1 86.38 210 GLY A N 1
ATOM 1681 C CA . GLY A 1 210 ? 15.312 -9.586 -13.414 1 86.38 210 GLY A CA 1
ATOM 1682 C C . GLY A 1 210 ? 15.844 -8.211 -13.789 1 86.38 210 GLY A C 1
ATOM 1683 O O . GLY A 1 210 ? 16.938 -7.832 -13.375 1 86.38 210 GLY A O 1
ATOM 1684 N N . SER A 1 211 ? 15.039 -7.508 -14.562 1 86.25 211 SER A N 1
ATOM 1685 C CA . SER A 1 211 ? 15.391 -6.133 -14.906 1 86.25 211 SER A CA 1
ATOM 1686 C C . SER A 1 211 ? 15.031 -5.172 -13.781 1 86.25 211 SER A C 1
ATOM 1688 O O . SER A 1 211 ? 13.883 -5.133 -13.336 1 86.25 211 SER A O 1
ATOM 1690 N N . PHE A 1 212 ? 15.969 -4.426 -13.414 1 84.12 212 PHE A N 1
ATOM 1691 C CA . PHE A 1 212 ? 15.742 -3.469 -12.336 1 84.12 212 PHE A CA 1
ATOM 1692 C C . PHE A 1 212 ? 14.703 -2.432 -12.75 1 84.12 212 PHE A C 1
ATOM 1694 O O . PHE A 1 212 ? 13.836 -2.062 -11.953 1 84.12 212 PHE A O 1
ATOM 1701 N N . ARG A 1 213 ? 14.828 -2 -13.914 1 83.81 213 ARG A N 1
ATOM 1702 C CA . ARG A 1 213 ? 13.914 -0.991 -14.438 1 83.81 213 ARG A CA 1
ATOM 1703 C C . ARG A 1 213 ? 12.484 -1.517 -14.461 1 83.81 213 ARG A C 1
ATOM 1705 O O . ARG A 1 213 ? 11.555 -0.834 -14.016 1 83.81 213 ARG A O 1
ATOM 1712 N N . LEU A 1 214 ? 12.359 -2.688 -14.992 1 89.81 214 LEU A N 1
ATOM 1713 C CA . LEU A 1 214 ? 11.023 -3.266 -15.062 1 89.81 214 LEU A CA 1
ATOM 1714 C C . LEU A 1 214 ? 10.469 -3.541 -13.672 1 89.81 214 LEU A C 1
ATOM 1716 O O . LEU A 1 214 ? 9.281 -3.348 -13.414 1 89.81 214 LEU A O 1
ATOM 1720 N N . TYR A 1 215 ? 11.359 -3.957 -12.812 1 88.5 215 TYR A N 1
ATOM 1721 C CA . TYR A 1 215 ? 10.938 -4.172 -11.43 1 88.5 215 TYR A CA 1
ATOM 1722 C C . TYR A 1 215 ? 10.445 -2.875 -10.797 1 88.5 215 TYR A C 1
ATOM 1724 O O . TYR A 1 215 ? 9.406 -2.852 -10.141 1 88.5 215 TYR A O 1
ATOM 1732 N N . ASP A 1 216 ? 11.203 -1.853 -11 1 84.69 216 ASP A N 1
ATOM 1733 C CA . ASP A 1 216 ? 10.82 -0.54 -10.484 1 84.69 216 ASP A CA 1
ATOM 1734 C C . ASP A 1 216 ? 9.461 -0.108 -11.039 1 84.69 216 ASP A C 1
ATOM 1736 O O . ASP A 1 216 ? 8.648 0.468 -10.32 1 84.69 216 ASP A O 1
ATOM 1740 N N . CYS A 1 217 ? 9.305 -0.367 -12.219 1 87.38 217 CYS A N 1
ATOM 1741 C CA . CYS A 1 217 ? 8.039 -0.025 -12.859 1 87.38 217 CYS A CA 1
ATOM 1742 C C . CYS A 1 217 ? 6.887 -0.794 -12.234 1 87.38 217 CYS A C 1
ATOM 1744 O O . CYS A 1 217 ? 5.797 -0.249 -12.055 1 87.38 217 CYS A O 1
ATOM 1746 N N . ALA A 1 218 ? 7.176 -2.029 -11.961 1 90.75 218 ALA A N 1
ATOM 1747 C CA . ALA A 1 218 ? 6.145 -2.838 -11.312 1 90.75 218 ALA A CA 1
ATOM 1748 C C . ALA A 1 218 ? 5.805 -2.291 -9.93 1 90.75 218 ALA A C 1
ATOM 1750 O O . ALA A 1 218 ? 4.641 -2.277 -9.531 1 90.75 218 ALA A O 1
ATOM 1751 N N . ASP A 1 219 ? 6.742 -1.819 -9.25 1 87.5 219 ASP A N 1
ATOM 1752 C CA . ASP A 1 219 ? 6.547 -1.263 -7.914 1 87.5 219 ASP A CA 1
ATOM 1753 C C . ASP A 1 219 ? 5.719 0.021 -7.973 1 87.5 219 ASP A C 1
ATOM 1755 O O . ASP A 1 219 ? 4.777 0.195 -7.195 1 87.5 219 ASP A O 1
ATOM 1759 N N . VAL A 1 220 ? 6.047 0.839 -8.938 1 86.31 220 VAL A N 1
ATOM 1760 C CA . VAL A 1 220 ? 5.422 2.156 -9.016 1 86.31 220 VAL A CA 1
ATOM 1761 C C . VAL A 1 220 ? 4.008 2.025 -9.57 1 86.31 220 VAL A C 1
ATOM 1763 O O . VAL A 1 220 ? 3.133 2.838 -9.258 1 86.31 220 VAL A O 1
ATOM 1766 N N . SER A 1 221 ? 3.74 0.989 -10.32 1 90.44 221 SER A N 1
ATOM 1767 C CA . SER A 1 221 ? 2.441 0.86 -10.977 1 90.44 221 SER A CA 1
ATOM 1768 C C . SER A 1 221 ? 1.495 -0.011 -10.156 1 90.44 221 SER A C 1
ATOM 1770 O O . SER A 1 221 ? 0.353 -0.243 -10.555 1 90.44 221 SER A O 1
ATOM 1772 N N . ARG A 1 222 ? 1.933 -0.511 -9.062 1 91.5 222 ARG A N 1
ATOM 1773 C CA . ARG A 1 222 ? 1.16 -1.449 -8.258 1 91.5 222 ARG A CA 1
ATOM 1774 C C . ARG A 1 222 ? -0.155 -0.826 -7.801 1 91.5 222 ARG A C 1
ATOM 1776 O O . ARG A 1 222 ? -1.219 -1.434 -7.945 1 91.5 222 ARG A O 1
ATOM 1783 N N . SER A 1 223 ? -0.104 0.404 -7.34 1 89.38 223 SER A N 1
ATOM 1784 C CA . SER A 1 223 ? -1.301 1.085 -6.855 1 89.38 223 SER A CA 1
ATOM 1785 C C . SER A 1 223 ? -2.271 1.374 -7.996 1 89.38 223 SER A C 1
ATOM 1787 O O . SER A 1 223 ? -3.488 1.36 -7.801 1 89.38 223 SER A O 1
ATOM 1789 N N . ALA A 1 224 ? -1.695 1.622 -9.148 1 92.38 224 ALA A N 1
ATOM 1790 C CA . ALA A 1 224 ? -2.549 1.896 -10.297 1 92.38 224 ALA A CA 1
ATOM 1791 C C . ALA A 1 224 ? -3.387 0.672 -10.664 1 92.38 224 ALA A C 1
ATOM 1793 O O . ALA A 1 224 ? -4.594 0.784 -10.891 1 92.38 224 ALA A O 1
ATOM 1794 N N . LEU A 1 225 ? -2.75 -0.432 -10.672 1 95.62 225 LEU A N 1
ATOM 1795 C CA . LEU A 1 225 ? -3.436 -1.676 -11.008 1 95.62 225 LEU A CA 1
ATOM 1796 C C . LEU A 1 225 ? -4.496 -2.008 -9.969 1 95.62 225 LEU A C 1
ATOM 1798 O O . LEU A 1 225 ? -5.664 -2.225 -10.305 1 95.62 225 LEU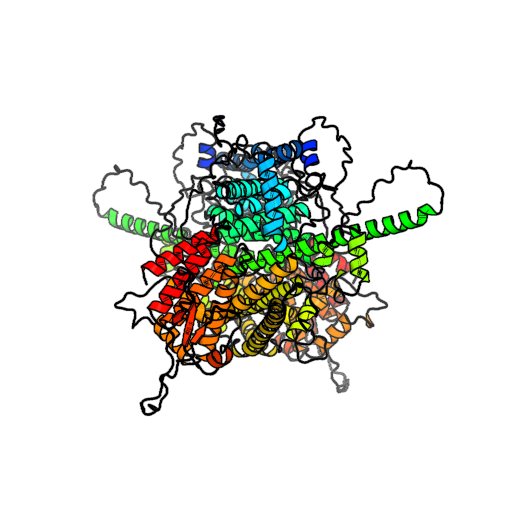 A O 1
ATOM 1802 N N . ILE A 1 226 ? -4.176 -1.976 -8.781 1 93.81 226 ILE A N 1
ATOM 1803 C CA . ILE A 1 226 ? -5.047 -2.396 -7.688 1 93.81 226 ILE A CA 1
ATOM 1804 C C . ILE A 1 226 ? -6.141 -1.353 -7.469 1 93.81 226 ILE A C 1
ATOM 1806 O O . ILE A 1 226 ? -7.305 -1.698 -7.254 1 93.81 226 ILE A O 1
ATOM 1810 N N . GLY A 1 227 ? -5.711 -0.087 -7.527 1 89.44 227 GLY A N 1
ATOM 1811 C CA . GLY A 1 227 ? -6.699 0.973 -7.398 1 89.44 227 GLY A CA 1
ATOM 1812 C C . GLY A 1 227 ? -7.766 0.93 -8.477 1 89.44 227 GLY A C 1
ATOM 1813 O O . GLY A 1 227 ? -8.953 1.111 -8.188 1 89.44 227 GLY A O 1
ATOM 1814 N N . SER A 1 228 ? -7.41 0.648 -9.688 1 91.25 228 SER A N 1
ATOM 1815 C CA . SER A 1 228 ? -8.352 0.554 -10.797 1 91.25 228 SER A CA 1
ATOM 1816 C C . SER A 1 228 ? -9.289 -0.638 -10.633 1 91.25 228 SER A C 1
ATOM 1818 O O . SER A 1 228 ? -10.484 -0.533 -10.891 1 91.25 228 SER A O 1
ATOM 1820 N N . ALA A 1 229 ? -8.703 -1.723 -10.227 1 93 229 ALA A N 1
ATOM 1821 C CA . ALA A 1 229 ? -9.508 -2.916 -9.992 1 93 229 ALA A CA 1
ATOM 1822 C C . ALA A 1 229 ? -10.539 -2.678 -8.891 1 93 229 ALA A C 1
ATOM 1824 O O . ALA A 1 229 ? -11.688 -3.105 -9 1 93 229 ALA A O 1
ATOM 1825 N N . ARG A 1 230 ? -10.18 -1.996 -7.875 1 88.31 230 ARG A N 1
ATOM 1826 C CA . ARG A 1 230 ? -11.062 -1.677 -6.766 1 88.31 230 ARG A CA 1
ATOM 1827 C C . ARG A 1 230 ? -12.195 -0.756 -7.211 1 88.31 230 ARG A C 1
ATOM 1829 O O . ARG A 1 230 ? -13.344 -0.938 -6.812 1 88.31 230 ARG A O 1
ATOM 1836 N N . ARG A 1 231 ? -11.82 0.11 -8.016 1 83.69 231 ARG A N 1
ATOM 1837 C CA . ARG A 1 231 ? -12.766 1.128 -8.461 1 83.69 231 ARG A CA 1
ATOM 1838 C C . ARG A 1 231 ? -13.938 0.5 -9.211 1 83.69 231 ARG A C 1
ATOM 1840 O O . ARG A 1 231 ? -15.078 0.948 -9.078 1 83.69 231 ARG A O 1
ATOM 1847 N N . ILE A 1 232 ? -13.703 -0.538 -9.914 1 85 232 ILE A N 1
ATOM 1848 C CA . ILE A 1 232 ? -14.773 -1.133 -10.711 1 85 232 ILE A CA 1
ATOM 1849 C C . ILE A 1 232 ? -15.477 -2.219 -9.906 1 85 232 ILE A C 1
ATOM 1851 O O . ILE A 1 232 ? -16.375 -2.889 -10.406 1 85 232 ILE A O 1
ATOM 1855 N N . GLY A 1 233 ? -15.062 -2.459 -8.695 1 87.56 233 GLY A N 1
ATOM 1856 C CA . GLY A 1 233 ? -15.688 -3.439 -7.824 1 87.56 233 GLY A CA 1
ATOM 1857 C C . GLY A 1 233 ? -15.281 -4.867 -8.141 1 87.56 233 GLY A C 1
ATOM 1858 O O . GLY A 1 233 ? -16.047 -5.805 -7.902 1 87.56 233 GLY A O 1
ATOM 1859 N N . LEU A 1 234 ? -14.117 -5.023 -8.695 1 91.62 234 LEU A N 1
ATOM 1860 C CA . LEU A 1 234 ? -13.648 -6.34 -9.109 1 91.62 234 LEU A CA 1
ATOM 1861 C C . LEU A 1 234 ? -13.508 -7.27 -7.91 1 91.62 234 LEU A C 1
ATOM 1863 O O . LEU A 1 234 ? -13.867 -8.445 -7.984 1 91.62 234 LEU A O 1
ATOM 1867 N N . PHE A 1 235 ? -13.172 -6.754 -6.793 1 91.75 235 PHE A N 1
ATOM 1868 C CA . PHE A 1 235 ? -12.914 -7.578 -5.617 1 91.75 235 PHE A CA 1
ATOM 1869 C C . PHE A 1 235 ? -14.211 -7.891 -4.883 1 91.75 235 PHE A C 1
ATOM 1871 O O . PHE A 1 235 ? -14.266 -8.82 -4.078 1 91.75 235 PHE A O 1
ATOM 1878 N N . SER A 1 236 ? -15.203 -7.105 -5.117 1 84.38 236 SER A N 1
ATOM 1879 C CA . SER A 1 236 ? -16.5 -7.332 -4.473 1 84.38 236 SER A CA 1
ATOM 1880 C C . SER A 1 236 ? -17.391 -8.227 -5.324 1 84.38 236 SER A C 1
ATOM 1882 O O . SER A 1 236 ? -18.438 -8.688 -4.859 1 84.38 236 SER A O 1
ATOM 1884 N N . GLY A 1 237 ? -16.969 -8.539 -6.477 1 77.56 237 GLY A N 1
ATOM 1885 C CA . GLY A 1 237 ? -17.781 -9.344 -7.379 1 77.56 237 GLY A CA 1
ATOM 1886 C C . GLY A 1 237 ? -18.969 -8.594 -7.949 1 77.56 237 GLY A C 1
ATOM 1887 O O . GLY A 1 237 ? -19.906 -9.203 -8.477 1 77.56 237 GLY A O 1
ATOM 1888 N N . ARG A 1 238 ? -19.047 -7.348 -7.816 1 70.25 238 ARG A N 1
ATOM 1889 C CA . ARG A 1 238 ? -20.172 -6.531 -8.25 1 70.25 238 ARG A CA 1
ATOM 1890 C C . ARG A 1 238 ? -20.047 -6.152 -9.719 1 70.25 238 ARG A C 1
ATOM 1892 O O . ARG A 1 238 ? -20.984 -5.602 -10.305 1 70.25 238 ARG A O 1
ATOM 1899 N N . VAL A 1 239 ? -18.938 -6.469 -10.266 1 65.75 239 VAL A N 1
ATOM 1900 C CA . VAL A 1 239 ? -18.75 -6.105 -11.672 1 65.75 239 VAL A CA 1
ATOM 1901 C C . VAL A 1 239 ? -19.594 -7.02 -12.555 1 65.75 239 VAL A C 1
ATOM 1903 O O . VAL A 1 239 ? -19.547 -8.242 -12.43 1 65.75 239 VAL A O 1
ATOM 1906 N N . SER A 1 240 ? -20.656 -6.383 -13.18 1 60.41 240 SER A N 1
ATOM 1907 C CA . SER A 1 240 ? -21.453 -7.148 -14.133 1 60.41 240 SER A CA 1
ATOM 1908 C C . SER A 1 240 ? -20.812 -7.148 -15.523 1 60.41 240 SER A C 1
ATOM 1910 O O . SER A 1 240 ? -20.203 -6.152 -15.93 1 60.41 240 SER A O 1
ATOM 1912 N N . PRO A 1 241 ? -20.719 -8.383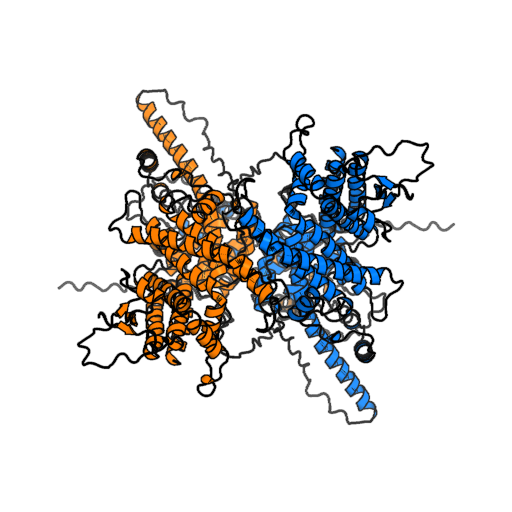 -16.156 1 55.81 241 PRO A N 1
ATOM 1913 C CA . PRO A 1 241 ? -20.219 -8.422 -17.516 1 55.81 241 PRO A CA 1
ATOM 1914 C C . PRO A 1 241 ? -20.984 -7.492 -18.453 1 55.81 241 PRO A C 1
ATOM 1916 O O . PRO A 1 241 ? -22.156 -7.188 -18.203 1 55.81 241 PRO A O 1
ATOM 1919 N N . PRO A 1 242 ? -20.312 -6.805 -19.375 1 45.97 242 PRO A N 1
ATOM 1920 C CA . PRO A 1 242 ? -21.062 -5.984 -20.328 1 45.97 242 PRO A CA 1
ATOM 1921 C C . PRO A 1 242 ? -22.188 -6.758 -21 1 45.97 242 PRO A C 1
ATOM 1923 O O . PRO A 1 242 ? -22.078 -7.965 -21.219 1 45.97 242 PRO A O 1
ATOM 1926 N N . SER A 1 243 ? -23.453 -6.371 -20.891 1 38.44 243 SER A N 1
ATOM 1927 C CA . SER A 1 243 ? -24.594 -6.969 -21.609 1 38.44 243 SER A CA 1
ATOM 1928 C C . SER A 1 243 ? -24.312 -7.051 -23.109 1 38.44 243 SER A C 1
ATOM 1930 O O . SER A 1 243 ? -24.219 -6.027 -23.781 1 38.44 243 SER A O 1
ATOM 1932 N N . SER A 1 244 ? -23.641 -7.812 -23.672 1 35 244 SER A N 1
ATOM 1933 C CA . SER A 1 244 ? -23.656 -7.996 -25.125 1 35 244 SER A CA 1
ATOM 1934 C C . SER A 1 244 ? -25.047 -8.414 -25.594 1 35 244 SER A C 1
ATOM 1936 O O . SER A 1 244 ? -25.453 -9.57 -25.438 1 35 244 SER A O 1
ATOM 1938 N N . SER A 1 245 ? -26.141 -7.668 -25.594 1 30.89 245 SER A N 1
ATOM 1939 C CA . SER A 1 245 ? -27.188 -8.078 -26.516 1 30.89 245 SER A CA 1
ATOM 1940 C C . SER A 1 245 ? -26.641 -8.258 -27.922 1 30.89 245 SER A C 1
ATOM 1942 O O . SER A 1 245 ? -26 -7.355 -28.469 1 30.89 245 SER A O 1
ATOM 1944 N N . PRO A 1 246 ? -26.438 -9.406 -28.5 1 31.08 246 PRO A N 1
ATOM 1945 C CA . PRO A 1 246 ? -26.375 -9.422 -29.953 1 31.08 246 PRO A CA 1
ATOM 1946 C C . PRO A 1 246 ? -27.406 -8.516 -30.609 1 31.08 246 PRO A C 1
ATOM 1948 O O . PRO A 1 246 ? -28.484 -8.305 -30.047 1 31.08 246 PRO A O 1
ATOM 1951 N N . GLY A 1 247 ? -27.047 -7.605 -31.375 1 28.56 247 GLY A N 1
ATOM 1952 C CA . GLY A 1 247 ? -27.969 -7.039 -32.344 1 28.56 247 GLY A CA 1
ATOM 1953 C C . GLY A 1 247 ? -28.891 -8.07 -32.969 1 28.56 247 GLY A C 1
ATOM 1954 O O . GLY A 1 247 ? -28.422 -9.023 -33.594 1 28.56 247 GLY A O 1
ATOM 1955 N N . SER A 1 248 ? -30.016 -8.383 -32.438 1 28.3 248 SER A N 1
ATOM 1956 C CA . SER A 1 248 ? -31.109 -8.828 -33.281 1 28.3 248 SER A CA 1
ATOM 1957 C C . SER A 1 248 ? -31.219 -7.98 -34.562 1 28.3 248 SER A C 1
ATOM 1959 O O . SER A 1 248 ? -31.5 -6.781 -34.5 1 28.3 248 SER A O 1
ATOM 1961 N N . THR A 1 249 ? -30.422 -8.266 -35.531 1 26.36 249 THR A N 1
ATOM 1962 C CA . THR A 1 249 ? -30.969 -7.844 -36.812 1 26.36 249 THR A CA 1
ATOM 1963 C C . THR A 1 249 ? -32.469 -8.164 -36.906 1 26.36 249 THR A C 1
ATOM 1965 O O . THR A 1 249 ? -32.875 -9.281 -36.562 1 26.36 249 THR A O 1
ATOM 1968 N N . PRO A 1 250 ? -33.312 -7.195 -36.906 1 30.47 250 PRO A N 1
ATOM 1969 C CA . PRO A 1 250 ? -34.75 -7.371 -37.062 1 30.47 250 PRO A CA 1
ATOM 1970 C C . PRO A 1 250 ? -35.094 -8.523 -38 1 30.47 250 PRO A C 1
ATOM 1972 O O . PRO A 1 250 ? -36.219 -9.039 -37.938 1 30.47 250 PRO A O 1
ATOM 1975 N N . GLY A 1 251 ? -34.375 -8.602 -39.094 1 28.73 251 GLY A N 1
ATOM 1976 C CA . GLY A 1 251 ? -35 -9.281 -40.188 1 28.73 251 GLY A CA 1
ATOM 1977 C C . GLY A 1 251 ? -34.969 -10.797 -40.062 1 28.73 251 GLY A C 1
ATOM 1978 O O . GLY A 1 251 ? -35.156 -11.516 -41.031 1 28.73 251 GLY A O 1
ATOM 1979 N N . SER A 1 252 ? -34.125 -11.289 -39.156 1 28.58 252 SER A N 1
ATOM 1980 C CA . SER A 1 252 ? -34.188 -12.711 -39.5 1 28.58 252 SER A CA 1
ATOM 1981 C C . SER A 1 252 ? -35.562 -13.289 -39.188 1 28.58 252 SER A C 1
ATOM 1983 O O . SER A 1 252 ? -36.125 -13.008 -38.125 1 28.58 252 SER A O 1
ATOM 1985 N N . PRO A 1 253 ? -36.219 -13.734 -40.281 1 29.23 253 PRO A N 1
ATOM 1986 C CA . PRO A 1 253 ? -37.562 -14.312 -40.188 1 29.23 253 PRO A CA 1
ATOM 1987 C C . PRO A 1 253 ? -37.719 -15.312 -39.031 1 29.23 253 PRO A C 1
ATOM 1989 O O . PRO A 1 253 ? -36.719 -15.875 -38.594 1 29.23 253 PRO A O 1
ATOM 1992 N N . ASN A 1 254 ? -38.812 -15.227 -38.375 1 29.05 254 ASN A N 1
ATOM 1993 C CA . ASN A 1 254 ? -39.438 -16.141 -37.406 1 29.05 254 ASN A CA 1
ATOM 1994 C C . ASN A 1 254 ? -39.312 -17.594 -37.844 1 29.05 254 ASN A C 1
ATOM 1996 O O . ASN A 1 254 ? -40.031 -18.016 -38.781 1 29.05 254 ASN A O 1
ATOM 2000 N N . PRO A 1 255 ? -38.062 -18.141 -38.062 1 30.06 255 PRO A N 1
ATOM 2001 C CA . PRO A 1 255 ? -38.375 -19.469 -38.594 1 30.06 255 PRO A CA 1
ATOM 2002 C C . PRO A 1 255 ? -39.406 -20.234 -37.781 1 30.06 255 PRO A C 1
ATOM 2004 O O . PRO A 1 255 ? -39.438 -20.109 -36.531 1 30.06 255 PRO A O 1
ATOM 2007 N N . LYS A 1 256 ? -40.375 -20.766 -38.438 1 29.95 256 LYS A N 1
ATOM 2008 C CA . LYS A 1 256 ? -41.375 -21.766 -38.094 1 29.95 256 LYS A CA 1
ATOM 2009 C C . LYS A 1 256 ? -40.781 -22.938 -37.344 1 29.95 256 LYS A C 1
ATOM 2011 O O . LYS A 1 256 ? -39.656 -23.359 -37.656 1 29.95 256 LYS A O 1
ATOM 2016 N N . THR A 1 257 ? -41.469 -23.547 -36.312 1 32.16 257 THR A N 1
ATOM 2017 C CA . THR A 1 257 ? -41.5 -24.453 -35.188 1 32.16 257 THR A CA 1
ATOM 2018 C C . THR A 1 257 ? -41.062 -25.859 -35.594 1 32.16 257 THR A C 1
ATOM 2020 O O . THR A 1 257 ? -41.344 -26.828 -34.875 1 32.16 257 THR A O 1
ATOM 2023 N N . THR A 1 258 ? -40.406 -26.141 -36.719 1 32.44 258 THR A N 1
ATOM 2024 C CA . THR A 1 258 ? -40.469 -27.594 -36.844 1 32.44 258 THR A CA 1
ATOM 2025 C C . THR A 1 258 ? -39.656 -28.266 -35.75 1 32.44 258 THR A C 1
ATOM 2027 O O . THR A 1 258 ? -38.719 -27.672 -35.219 1 32.44 258 THR A O 1
ATOM 2030 N N . ARG A 1 259 ? -40.031 -29.609 -35.5 1 36.31 259 ARG A N 1
ATOM 2031 C CA . ARG A 1 259 ? -39.594 -30.562 -34.469 1 36.31 259 ARG A CA 1
ATOM 2032 C C . ARG A 1 259 ? -38.094 -30.5 -34.25 1 36.31 259 ARG A C 1
ATOM 2034 O O . ARG A 1 259 ? -37.594 -30.938 -33.219 1 36.31 259 ARG A O 1
ATOM 2041 N N . ASP A 1 260 ? -37.25 -30.375 -35.188 1 36.38 260 ASP A N 1
ATOM 2042 C CA . ASP A 1 260 ? -35.781 -30.25 -35.188 1 36.38 260 ASP A CA 1
ATOM 2043 C C . ASP A 1 260 ? -35.344 -28.969 -34.5 1 36.38 260 ASP A C 1
ATOM 2045 O O . ASP A 1 260 ? -34.156 -28.656 -34.469 1 36.38 260 ASP A O 1
ATOM 2049 N N . GLU A 1 261 ? -36.125 -28.016 -34.094 1 39.56 261 GLU A N 1
ATOM 2050 C CA . GLU A 1 261 ? -36.156 -26.688 -33.5 1 39.56 261 GLU A CA 1
ATOM 2051 C C . GLU A 1 261 ? -35.906 -26.766 -32 1 39.56 261 GLU A C 1
ATOM 2053 O O . GLU A 1 261 ? -35.438 -25.797 -31.391 1 39.56 261 GLU A O 1
ATOM 2058 N N . ASP A 1 262 ? -36.375 -27.812 -31.344 1 42 262 ASP A N 1
ATOM 2059 C CA . ASP A 1 262 ? -36.219 -27.984 -29.906 1 42 262 ASP A CA 1
ATOM 2060 C C . ASP A 1 262 ? -34.75 -28.141 -29.5 1 42 262 ASP A C 1
ATOM 2062 O O . ASP A 1 262 ? -34.344 -27.641 -28.469 1 42 262 ASP A O 1
ATOM 2066 N N . ASN A 1 263 ? -34 -29.031 -30.109 1 44.41 263 ASN A N 1
ATOM 2067 C CA . ASN A 1 263 ? -32.594 -29.266 -29.828 1 44.41 263 ASN A CA 1
ATOM 2068 C C . ASN A 1 263 ? -31.766 -28 -30.062 1 44.41 263 ASN A C 1
ATOM 2070 O O . ASN A 1 263 ? -30.766 -27.781 -29.391 1 44.41 263 ASN A O 1
ATOM 2074 N N . HIS A 1 264 ? -32.031 -27.328 -31.094 1 48.41 264 HIS A N 1
ATOM 2075 C CA . HIS A 1 264 ? -31.359 -26.078 -31.406 1 48.41 264 HIS A CA 1
ATOM 2076 C C . HIS A 1 264 ? -31.578 -25.047 -30.297 1 48.41 264 HIS A C 1
ATOM 2078 O O . HIS A 1 264 ? -30.672 -24.297 -29.953 1 48.41 264 HIS A O 1
ATOM 2084 N N . ASN A 1 265 ? -32.812 -25.141 -29.734 1 55.47 265 ASN A N 1
ATOM 2085 C CA . ASN A 1 265 ? -33.156 -24.188 -28.672 1 55.47 265 ASN A CA 1
ATOM 2086 C C . ASN A 1 265 ? -32.406 -24.484 -27.391 1 55.47 265 ASN A C 1
ATOM 2088 O O . ASN A 1 265 ? -31.922 -23.578 -26.719 1 55.47 265 ASN A O 1
ATOM 2092 N N . GLU A 1 266 ? -32.281 -25.828 -27.172 1 61.81 266 GLU A N 1
ATOM 2093 C CA . GLU A 1 266 ? -31.578 -26.203 -25.969 1 61.81 266 GLU A CA 1
ATOM 2094 C C . GLU A 1 266 ? -30.078 -25.906 -26.094 1 61.81 266 GLU A C 1
ATOM 2096 O O . GLU A 1 266 ? -29.453 -25.469 -25.141 1 61.81 266 GLU A O 1
ATOM 2101 N N . LYS A 1 267 ? -29.625 -26.266 -27.281 1 68.81 267 LYS A N 1
ATOM 2102 C CA . LYS A 1 267 ? -28.219 -25.984 -27.531 1 68.81 267 LYS A CA 1
ATOM 2103 C C . LYS A 1 267 ? -27.922 -24.484 -27.438 1 68.81 267 LYS A C 1
ATOM 2105 O O . LYS A 1 267 ? -26.891 -24.078 -26.906 1 68.81 267 LYS A O 1
ATOM 2110 N N . GLU A 1 268 ? -28.844 -23.812 -27.984 1 74 268 GLU A N 1
ATOM 2111 C CA . GLU A 1 268 ? -28.672 -22.359 -27.922 1 74 268 GLU A CA 1
ATOM 2112 C C . GLU A 1 268 ? -28.734 -21.844 -26.5 1 74 268 GLU A C 1
ATOM 2114 O O . GLU A 1 268 ? -28 -20.938 -26.125 1 74 268 GLU A O 1
ATOM 2119 N N . GLU A 1 269 ? -29.5 -22.562 -25.828 1 83.94 269 GLU A N 1
ATOM 2120 C CA . GLU A 1 269 ? -29.656 -22.156 -24.422 1 83.94 269 GLU A CA 1
ATOM 2121 C C . GLU A 1 269 ? -28.406 -22.469 -23.625 1 83.94 269 GLU A C 1
ATOM 2123 O O . GLU A 1 269 ? -27.969 -21.656 -22.797 1 83.94 269 GLU A O 1
ATOM 2128 N N . ILE A 1 270 ? -27.781 -23.609 -23.969 1 90.56 270 ILE A N 1
ATOM 2129 C CA . ILE A 1 270 ? -26.594 -23.984 -23.203 1 90.56 270 ILE A CA 1
ATOM 2130 C C . ILE A 1 270 ? -25.422 -23.094 -23.594 1 90.56 270 ILE A C 1
ATOM 2132 O O . ILE A 1 270 ? -24.578 -22.766 -22.75 1 90.56 270 ILE A O 1
ATOM 2136 N N . GLU A 1 271 ? -25.438 -22.719 -24.844 1 92.19 271 GLU A N 1
ATOM 2137 C CA . GLU A 1 271 ? -24.391 -21.812 -25.297 1 92.19 271 GLU A CA 1
ATOM 2138 C C . GLU A 1 271 ? -24.484 -20.453 -24.609 1 92.19 271 GLU A C 1
ATOM 2140 O O . GLU A 1 271 ? -23.469 -19.859 -24.234 1 92.19 271 GLU A O 1
ATOM 2145 N N . VAL A 1 272 ? -25.656 -20 -24.516 1 91.06 272 VAL A N 1
ATOM 2146 C CA . VAL A 1 272 ? -25.891 -18.703 -23.875 1 91.06 272 VAL A CA 1
ATOM 2147 C C . VAL A 1 272 ? -25.516 -18.797 -22.391 1 91.06 272 VAL A C 1
ATOM 2149 O O . VAL A 1 272 ? -24.891 -17.906 -21.844 1 91.06 272 VAL A O 1
ATOM 2152 N N . LYS A 1 273 ? -25.922 -19.859 -21.828 1 91.88 273 LYS A N 1
ATOM 2153 C CA . LYS A 1 273 ? -25.594 -20.062 -20.422 1 91.88 273 LYS A CA 1
ATOM 2154 C C . LYS A 1 273 ? -24.094 -20.172 -20.203 1 91.88 273 LYS A C 1
ATOM 2156 O O . LYS A 1 273 ? -23.547 -19.594 -19.266 1 91.88 273 LYS A O 1
ATOM 2161 N N . TRP A 1 274 ? -23.5 -20.922 -21.094 1 94.69 274 TRP A N 1
ATOM 2162 C CA . TRP A 1 274 ? -22.062 -21.094 -21.016 1 94.69 274 TRP A CA 1
ATOM 2163 C C . TRP A 1 274 ? -21.344 -19.766 -21.203 1 94.69 274 TRP A C 1
ATOM 2165 O O . TRP A 1 274 ? -20.391 -19.453 -20.484 1 94.69 274 TRP A O 1
ATOM 2175 N N . ARG A 1 275 ? -21.781 -19 -22.062 1 92.56 275 ARG A N 1
ATOM 2176 C CA . ARG A 1 275 ? -21.172 -17.703 -22.344 1 92.56 275 ARG A CA 1
ATOM 2177 C C . ARG A 1 275 ? -21.297 -16.766 -21.141 1 92.56 275 ARG A C 1
ATOM 2179 O O . ARG A 1 275 ? -20.344 -16.109 -20.75 1 92.56 275 ARG A O 1
ATOM 2186 N N . ARG A 1 276 ? -22.422 -16.703 -20.609 1 91.19 276 ARG A N 1
ATOM 2187 C CA . ARG A 1 276 ? -22.641 -15.859 -19.438 1 91.19 276 ARG A CA 1
ATOM 2188 C C . ARG A 1 276 ? -21.781 -16.312 -18.266 1 91.19 276 ARG A C 1
ATOM 2190 O O . ARG A 1 276 ? -21.219 -15.477 -17.547 1 91.19 276 ARG A O 1
ATOM 2197 N N . TRP A 1 277 ? -21.672 -17.547 -18.188 1 93.5 277 TRP A N 1
ATOM 2198 C CA . TRP A 1 277 ? -20.906 -18.125 -17.094 1 93.5 277 TRP A CA 1
ATOM 2199 C C . TRP A 1 277 ? -19.422 -17.766 -17.234 1 93.5 277 TRP A C 1
ATOM 2201 O O . TRP A 1 277 ? -18.797 -17.297 -16.297 1 93.5 277 TRP A O 1
ATOM 2211 N N . TYR A 1 278 ? -18.844 -18.109 -18.406 1 94.56 278 TYR A N 1
ATOM 2212 C CA . TYR A 1 278 ? -17.406 -17.938 -18.469 1 94.56 278 TYR A CA 1
ATOM 2213 C C . TYR A 1 278 ? -17.016 -16.453 -18.453 1 94.56 278 TYR A C 1
ATOM 2215 O O . TYR A 1 278 ? -15.906 -16.094 -18.062 1 94.56 278 TYR A O 1
ATOM 2223 N N . MET A 1 279 ? -17.953 -15.531 -18.828 1 92.31 279 MET A N 1
ATOM 2224 C CA . MET A 1 279 ? -17.688 -14.102 -18.719 1 92.31 279 MET A CA 1
ATOM 2225 C C . MET A 1 279 ? -17.625 -13.672 -17.266 1 92.31 279 MET A C 1
ATOM 2227 O O . MET A 1 279 ? -16.766 -12.875 -16.875 1 92.31 279 MET A O 1
ATOM 2231 N N . LYS A 1 280 ? -18.5 -14.18 -16.5 1 92.69 280 LYS A N 1
ATOM 2232 C CA . LYS A 1 280 ? -18.484 -13.891 -15.078 1 92.69 280 LYS A CA 1
ATOM 2233 C C . LYS A 1 280 ? -17.266 -14.492 -14.398 1 92.69 280 LYS A C 1
ATOM 2235 O O . LYS A 1 280 ? -16.625 -13.852 -13.562 1 92.69 280 LYS A O 1
ATOM 2240 N N . GLU A 1 281 ? -16.953 -15.719 -14.797 1 95.94 281 GLU A N 1
ATOM 2241 C CA . GLU A 1 281 ? -15.805 -16.422 -14.234 1 95.94 281 GLU A CA 1
ATOM 2242 C C . GLU A 1 281 ? -14.5 -15.727 -14.617 1 95.94 281 GLU A C 1
ATOM 2244 O O . GLU A 1 281 ? -13.555 -15.695 -13.836 1 95.94 281 GLU A O 1
ATOM 2249 N N . LYS A 1 282 ? -14.492 -15.203 -15.789 1 95.62 282 LYS A N 1
ATOM 2250 C CA . LYS A 1 282 ? -13.312 -14.469 -16.25 1 95.62 282 LYS A CA 1
ATOM 2251 C C . LYS A 1 282 ? -12.992 -13.312 -15.312 1 95.62 282 LYS A C 1
ATOM 2253 O O . LYS A 1 282 ? -11.828 -13.102 -14.953 1 95.62 282 LYS A O 1
ATOM 2258 N N . LEU A 1 283 ? -13.961 -12.57 -14.906 1 95.38 283 LEU A N 1
ATOM 2259 C CA . LEU A 1 283 ? -13.773 -11.438 -14.016 1 95.38 283 LEU A CA 1
ATOM 2260 C C . LEU A 1 283 ? -13.328 -11.906 -12.633 1 95.38 283 LEU A C 1
ATOM 2262 O O . LEU A 1 283 ? -12.484 -11.266 -12 1 95.38 283 LEU A O 1
ATOM 2266 N N . ARG A 1 284 ? -13.852 -12.977 -12.227 1 95.75 284 ARG A N 1
ATOM 2267 C CA . ARG A 1 284 ? -13.453 -13.555 -10.945 1 95.75 284 ARG A CA 1
ATOM 2268 C C . ARG A 1 284 ? -11.984 -13.961 -10.969 1 95.75 284 ARG A C 1
ATOM 2270 O O . ARG A 1 284 ? -11.234 -13.664 -10.039 1 95.75 284 ARG A O 1
ATOM 2277 N N . ARG A 1 285 ? -11.641 -14.586 -12.008 1 97.25 285 ARG A N 1
ATOM 2278 C CA . ARG A 1 285 ? -10.266 -15.055 -12.148 1 97.25 285 ARG A CA 1
ATOM 2279 C C . ARG A 1 285 ? -9.297 -13.891 -12.289 1 97.25 285 ARG A C 1
ATOM 2281 O O . ARG A 1 285 ? -8.156 -13.961 -11.82 1 97.25 285 ARG A O 1
ATOM 2288 N N . LEU A 1 286 ? -9.773 -12.875 -12.945 1 97.62 286 LEU A N 1
ATOM 2289 C CA . LEU A 1 286 ? -8.945 -11.672 -13.039 1 97.62 286 LEU A CA 1
ATOM 2290 C C . LEU A 1 286 ? -8.695 -11.078 -11.656 1 97.62 286 LEU A C 1
ATOM 2292 O O . LEU A 1 286 ? -7.559 -10.719 -11.328 1 97.62 286 LEU A O 1
ATOM 2296 N N . ALA A 1 287 ? -9.703 -10.992 -10.82 1 97 287 ALA A N 1
ATOM 2297 C CA . ALA A 1 287 ? -9.555 -10.477 -9.461 1 97 287 ALA A CA 1
ATOM 2298 C C . ALA A 1 287 ? -8.523 -11.281 -8.68 1 97 287 ALA A C 1
ATOM 2300 O O . ALA A 1 287 ? -7.617 -10.719 -8.07 1 97 287 ALA A O 1
ATOM 2301 N N . TRP A 1 288 ? -8.633 -12.523 -8.797 1 97.69 288 TRP A N 1
ATOM 2302 C CA . TRP A 1 288 ? -7.754 -13.398 -8.023 1 97.69 288 TRP A CA 1
ATOM 2303 C C . TRP A 1 288 ? -6.344 -13.398 -8.609 1 97.69 288 TRP A C 1
ATOM 2305 O O . TRP A 1 288 ? -5.363 -13.547 -7.871 1 97.69 288 TRP A O 1
ATOM 2315 N N . SER A 1 289 ? -6.25 -13.234 -9.93 1 98.25 289 SER A N 1
ATOM 2316 C CA . SER A 1 289 ? -4.93 -13.109 -10.539 1 98.25 289 SER A CA 1
ATOM 2317 C C . SER A 1 289 ? -4.211 -11.859 -10.039 1 98.25 289 SER A C 1
ATOM 2319 O O . SER A 1 289 ? -3.012 -11.891 -9.758 1 98.25 289 SER A O 1
ATOM 2321 N N . ILE A 1 290 ? -4.906 -10.812 -9.906 1 97.81 290 ILE A N 1
ATOM 2322 C CA . ILE A 1 290 ? -4.332 -9.57 -9.398 1 97.81 290 ILE A CA 1
ATOM 2323 C C . ILE A 1 290 ? -3.939 -9.742 -7.934 1 97.81 290 ILE A C 1
ATOM 2325 O O . ILE A 1 290 ? -2.877 -9.281 -7.512 1 97.81 290 ILE A O 1
ATOM 2329 N N . PHE A 1 291 ? -4.762 -10.445 -7.164 1 97.31 291 PHE A N 1
ATOM 2330 C CA . PHE A 1 291 ? -4.441 -10.742 -5.773 1 97.31 291 PHE A CA 1
ATOM 2331 C C . PHE A 1 291 ? -3.164 -11.562 -5.676 1 97.31 291 PHE A C 1
ATOM 2333 O O . PHE A 1 291 ? -2.297 -11.281 -4.848 1 97.31 291 PHE A O 1
ATOM 2340 N N . GLU A 1 292 ? -3.049 -12.562 -6.535 1 97.75 292 GLU A N 1
ATOM 2341 C CA . GLU A 1 292 ? -1.861 -13.406 -6.547 1 97.75 292 GLU A CA 1
ATOM 2342 C C . GLU A 1 292 ? -0.617 -12.609 -6.918 1 97.75 292 GLU A C 1
ATOM 2344 O O . GLU A 1 292 ? 0.46 -12.828 -6.359 1 97.75 292 GLU A O 1
ATOM 2349 N N . TYR A 1 293 ? -0.826 -11.758 -7.875 1 97.12 293 TYR A N 1
ATOM 2350 C CA . TYR A 1 293 ? 0.284 -10.883 -8.227 1 97.12 293 TYR A CA 1
ATOM 2351 C C . TYR A 1 293 ? 0.729 -10.047 -7.031 1 97.12 293 TYR A C 1
ATOM 2353 O O . TYR A 1 293 ? 1.926 -9.93 -6.758 1 97.12 293 TYR A O 1
ATOM 2361 N N . ASP A 1 294 ? -0.184 -9.469 -6.352 1 95.69 294 ASP A N 1
ATOM 2362 C CA . ASP A 1 294 ? 0.129 -8.648 -5.184 1 95.69 294 ASP A CA 1
ATOM 2363 C C . ASP A 1 294 ? 0.848 -9.469 -4.117 1 95.69 294 ASP A C 1
ATOM 2365 O O . ASP A 1 294 ? 1.767 -8.977 -3.459 1 95.69 294 ASP A O 1
ATOM 2369 N N . CYS A 1 295 ? 0.416 -10.688 -3.934 1 95.5 295 CYS A N 1
ATOM 2370 C CA . CYS A 1 295 ? 1.08 -11.57 -2.988 1 95.5 295 CYS A CA 1
ATOM 2371 C C . CYS A 1 295 ? 2.52 -11.844 -3.41 1 95.5 295 CYS A C 1
ATOM 2373 O O . CYS A 1 295 ? 3.43 -11.812 -2.58 1 95.5 295 CYS A O 1
ATOM 2375 N N . SER A 1 296 ? 2.672 -12.086 -4.695 1 94.81 296 SER A N 1
ATOM 2376 C CA . SER A 1 296 ? 4.012 -12.352 -5.215 1 94.81 296 SER A CA 1
ATOM 2377 C C . SER A 1 296 ? 4.922 -11.148 -5.039 1 94.81 296 SER A C 1
ATOM 2379 O O . SER A 1 296 ? 6.09 -11.289 -4.664 1 94.81 296 SER A O 1
ATOM 2381 N N . PHE A 1 297 ? 4.363 -10.023 -5.301 1 93.81 297 PHE A N 1
ATOM 2382 C CA . PHE A 1 297 ? 5.145 -8.797 -5.148 1 93.81 297 PHE A CA 1
ATOM 2383 C C . PHE A 1 297 ? 5.559 -8.602 -3.693 1 93.81 297 PHE A C 1
ATOM 2385 O O . PHE A 1 297 ? 6.707 -8.258 -3.412 1 93.81 297 PHE A O 1
ATOM 2392 N N . SER A 1 298 ? 4.645 -8.758 -2.807 1 90 298 SER A N 1
ATOM 2393 C CA . SER A 1 298 ? 4.914 -8.602 -1.38 1 90 298 SER A CA 1
ATOM 2394 C C . SER A 1 298 ? 5.98 -9.586 -0.91 1 90 298 SER A C 1
ATOM 2396 O O . SER A 1 298 ? 6.867 -9.219 -0.134 1 90 298 SER A O 1
ATOM 2398 N N . THR A 1 299 ? 5.895 -10.773 -1.405 1 88.75 299 THR A N 1
ATOM 2399 C CA . THR A 1 299 ? 6.859 -11.805 -1.038 1 88.75 299 THR A CA 1
ATOM 2400 C C . THR A 1 299 ? 8.258 -11.43 -1.512 1 88.75 299 THR A C 1
ATOM 2402 O O . THR A 1 299 ? 9.227 -11.523 -0.749 1 88.75 299 THR A O 1
ATOM 2405 N N . LEU A 1 300 ? 8.305 -11 -2.68 1 89.31 300 LEU A N 1
ATOM 2406 C CA . LEU A 1 300 ? 9.602 -10.688 -3.266 1 89.31 300 LEU A CA 1
ATOM 2407 C C . LEU A 1 300 ? 10.195 -9.43 -2.637 1 89.31 300 LEU A C 1
ATOM 2409 O O . LEU A 1 300 ? 11.398 -9.383 -2.352 1 89.31 300 LEU A O 1
ATOM 2413 N N . SER A 1 301 ? 9.383 -8.445 -2.434 1 84.81 301 SER A N 1
ATOM 2414 C CA . SER A 1 301 ? 9.867 -7.141 -1.992 1 84.81 301 SER A CA 1
ATOM 2415 C C . SER A 1 301 ? 9.891 -7.047 -0.47 1 84.81 301 SER A C 1
ATOM 2417 O O . SER A 1 301 ? 10.469 -6.117 0.092 1 84.81 301 SER A O 1
ATOM 2419 N N . ASN A 1 302 ? 9.25 -8.023 0.2 1 80.88 302 ASN A N 1
ATOM 2420 C CA . ASN A 1 302 ? 9.07 -7.977 1.647 1 80.88 302 ASN A CA 1
ATOM 2421 C C . ASN A 1 302 ? 8.32 -6.719 2.08 1 80.88 302 ASN A C 1
ATOM 2423 O O . ASN A 1 302 ? 8.711 -6.062 3.045 1 80.88 302 ASN A O 1
ATOM 2427 N N . ARG A 1 303 ? 7.414 -6.355 1.272 1 81.88 303 ARG A N 1
ATOM 2428 C CA . ARG A 1 303 ? 6.562 -5.211 1.588 1 81.88 303 ARG A CA 1
ATOM 2429 C C . ARG A 1 303 ? 5.117 -5.648 1.79 1 81.88 303 ARG A C 1
ATOM 2431 O O . ARG A 1 303 ? 4.703 -6.699 1.291 1 81.88 303 ARG A O 1
ATOM 2438 N N . ARG A 1 304 ? 4.48 -4.746 2.404 1 81.94 304 ARG A N 1
ATOM 2439 C CA . ARG A 1 304 ? 3.088 -5.039 2.729 1 81.94 304 ARG A CA 1
ATOM 2440 C C . ARG A 1 304 ? 2.24 -5.145 1.466 1 81.94 304 ARG A C 1
ATOM 2442 O O . ARG A 1 304 ? 2.439 -4.387 0.514 1 81.94 304 ARG A O 1
ATOM 2449 N N . GLY A 1 305 ? 1.292 -6.129 1.553 1 88.25 305 GLY A N 1
ATOM 2450 C CA . GLY A 1 305 ? 0.348 -6.242 0.453 1 88.25 305 GLY A CA 1
ATOM 2451 C C . GLY A 1 305 ? -0.564 -5.035 0.323 1 88.25 305 GLY A C 1
ATOM 2452 O O . GLY A 1 305 ? -0.997 -4.465 1.327 1 88.25 305 GLY A O 1
ATOM 2453 N N . ALA A 1 306 ? -0.819 -4.668 -0.891 1 88.31 306 ALA A N 1
ATOM 2454 C CA . ALA A 1 306 ? -1.683 -3.52 -1.149 1 88.31 306 ALA A CA 1
ATOM 2455 C C . ALA A 1 306 ? -3.154 -3.898 -1.01 1 88.31 306 ALA A C 1
ATOM 2457 O O . ALA A 1 306 ? -3.998 -3.043 -0.726 1 88.31 306 ALA A O 1
ATOM 2458 N N . ILE A 1 307 ? -3.461 -5.164 -1.231 1 90.69 307 ILE A N 1
ATOM 2459 C CA . ILE A 1 307 ? -4.824 -5.66 -1.066 1 90.69 307 ILE A CA 1
ATOM 2460 C C . ILE A 1 307 ? -4.977 -6.305 0.31 1 90.69 307 ILE A C 1
ATOM 2462 O O . ILE A 1 307 ? -4.184 -7.168 0.689 1 90.69 307 ILE A O 1
ATOM 2466 N N . THR A 1 308 ? -5.922 -5.875 1.021 1 83 308 THR A N 1
ATOM 2467 C CA . THR A 1 308 ? -6.242 -6.547 2.277 1 83 308 THR A CA 1
ATOM 2468 C C . THR A 1 308 ? -7.289 -7.633 2.061 1 83 308 THR A C 1
ATOM 2470 O O . THR A 1 308 ? -8.078 -7.562 1.118 1 83 308 THR A O 1
ATOM 2473 N N . LEU A 1 309 ? -7.25 -8.617 2.883 1 85.19 309 LEU A N 1
ATOM 2474 C CA . LEU A 1 309 ? -8.203 -9.711 2.744 1 85.19 309 LEU A CA 1
ATOM 2475 C C . LEU A 1 309 ? -9.633 -9.211 2.926 1 85.19 309 LEU A C 1
ATOM 2477 O O . LEU A 1 309 ? -10.562 -9.758 2.328 1 85.19 309 LEU A O 1
ATOM 2481 N N . ASN A 1 310 ? -9.773 -8.148 3.646 1 75.62 310 ASN A N 1
ATOM 2482 C CA . ASN A 1 310 ? -11.094 -7.582 3.908 1 75.62 310 ASN A CA 1
ATOM 2483 C C . ASN A 1 310 ? -11.672 -6.906 2.668 1 75.62 310 ASN A C 1
ATOM 2485 O O . ASN A 1 310 ? -12.875 -6.656 2.594 1 75.62 310 ASN A O 1
ATOM 2489 N N . ASP A 1 311 ? -10.836 -6.664 1.735 1 76.56 311 ASP A N 1
ATOM 2490 C CA . ASP A 1 311 ? -11.258 -6.023 0.494 1 76.56 311 ASP A CA 1
ATOM 2491 C C . ASP A 1 311 ? -11.945 -7.02 -0.432 1 76.56 311 ASP A C 1
ATOM 2493 O O . ASP A 1 311 ? -12.633 -6.629 -1.378 1 76.56 311 ASP A O 1
ATOM 2497 N N . ILE A 1 312 ? -11.742 -8.32 -0.115 1 87.06 312 ILE A N 1
ATOM 2498 C CA . ILE A 1 312 ? -12.148 -9.32 -1.098 1 87.06 312 ILE A CA 1
ATOM 2499 C C . ILE A 1 312 ? -13.43 -10 -0.638 1 87.06 312 ILE A C 1
ATOM 2501 O O . ILE A 1 312 ? -13.469 -10.617 0.432 1 87.06 312 ILE A O 1
ATOM 2505 N N . SER A 1 313 ? -14.453 -9.867 -1.396 1 86.56 313 SER A N 1
ATOM 2506 C CA . SER A 1 313 ? -15.711 -10.547 -1.093 1 86.56 313 SER A CA 1
ATOM 2507 C C . SER A 1 313 ? -16.188 -11.391 -2.275 1 86.56 313 SER A C 1
ATOM 2509 O O . SER A 1 313 ? -17.25 -12.008 -2.219 1 86.56 313 SER A O 1
ATOM 2511 N N . THR A 1 314 ? -15.391 -11.391 -3.32 1 89.69 314 THR A N 1
ATOM 2512 C CA . THR A 1 314 ? -15.727 -12.203 -4.484 1 89.69 314 THR A CA 1
ATOM 2513 C C . THR A 1 314 ? -15.547 -13.688 -4.18 1 89.69 314 THR A C 1
ATOM 2515 O O . THR A 1 314 ? -14.805 -14.055 -3.264 1 89.69 314 THR A O 1
ATOM 2518 N N . ARG A 1 315 ? -16.219 -14.516 -4.895 1 93.19 315 ARG A N 1
ATOM 2519 C CA . ARG A 1 315 ? -16.141 -15.969 -4.723 1 93.19 315 ARG A CA 1
ATOM 2520 C C . ARG A 1 315 ? -14.844 -16.516 -5.297 1 93.19 315 ARG A C 1
ATOM 2522 O O . ARG A 1 315 ? -14.195 -15.867 -6.121 1 93.19 315 ARG A O 1
ATOM 2529 N N . MET A 1 316 ? -14.484 -17.672 -4.816 1 95 316 MET A N 1
ATOM 2530 C CA . MET A 1 316 ? -13.297 -18.344 -5.336 1 95 316 MET A CA 1
ATOM 2531 C C . MET A 1 316 ? -13.547 -18.891 -6.734 1 95 316 MET A C 1
ATOM 2533 O O . MET A 1 316 ? -14.695 -19.094 -7.133 1 95 316 MET A O 1
ATOM 2537 N N . PRO A 1 317 ? -12.508 -19.078 -7.535 1 95.38 317 PRO A N 1
ATOM 2538 C CA . PRO A 1 317 ? -12.688 -19.562 -8.906 1 95.38 317 PRO A CA 1
ATOM 2539 C C . PRO A 1 317 ? -13.305 -20.953 -8.969 1 95.38 317 PRO A C 1
ATOM 2541 O O . PRO A 1 317 ? -13.172 -21.734 -8.031 1 95.38 317 PRO A O 1
ATOM 2544 N N . CYS A 1 318 ? -13.898 -21.266 -10.055 1 95.19 318 CYS A N 1
ATOM 2545 C CA . CYS A 1 318 ? -14.5 -22.562 -10.32 1 95.19 318 CYS A CA 1
ATOM 2546 C C . CYS A 1 318 ? -13.43 -23.625 -10.531 1 95.19 318 CYS A C 1
ATOM 2548 O O . CYS A 1 318 ? -12.234 -23.328 -10.492 1 95.19 318 CYS A O 1
ATOM 2550 N N . ALA A 1 319 ? -13.906 -24.844 -10.695 1 93.88 319 ALA A N 1
ATOM 2551 C CA . ALA A 1 319 ? -13 -25.953 -10.977 1 93.88 319 ALA A CA 1
ATOM 2552 C C . ALA A 1 319 ? -12.32 -25.781 -12.328 1 93.88 319 ALA A C 1
ATOM 2554 O O . ALA A 1 319 ? -12.945 -25.328 -13.297 1 93.88 319 ALA A O 1
ATOM 2555 N N . GLU A 1 320 ? -11.078 -26.188 -12.422 1 94.56 320 GLU A N 1
ATOM 2556 C CA . GLU A 1 320 ? -10.312 -26.047 -13.656 1 94.56 320 GLU A CA 1
ATOM 2557 C C . GLU A 1 320 ? -10.93 -26.859 -14.789 1 94.56 320 GLU A C 1
ATOM 2559 O O . GLU A 1 320 ? -10.875 -26.469 -15.953 1 94.56 320 GLU A O 1
ATOM 2564 N N . ALA A 1 321 ? -11.539 -27.969 -14.43 1 93.31 321 ALA A N 1
ATOM 2565 C CA . ALA A 1 321 ? -12.164 -28.828 -15.445 1 93.31 321 ALA A CA 1
ATOM 2566 C C . ALA A 1 321 ? -13.281 -28.078 -16.172 1 93.31 321 ALA A C 1
ATOM 2568 O O . ALA A 1 321 ? -13.43 -28.203 -17.391 1 93.31 321 ALA A O 1
ATOM 2569 N N . LEU A 1 322 ? -14.008 -27.344 -15.453 1 94.94 322 LEU A N 1
ATOM 2570 C CA . LEU A 1 322 ? -15.078 -26.562 -16.062 1 94.94 322 LEU A CA 1
ATOM 2571 C C . LEU A 1 322 ? -14.508 -25.422 -16.891 1 94.94 322 LEU A C 1
ATOM 2573 O O . LEU A 1 322 ? -14.992 -25.156 -18 1 94.94 322 LEU A O 1
ATOM 2577 N N . TRP A 1 323 ? -13.492 -24.781 -16.391 1 95.88 323 TRP A N 1
ATOM 2578 C CA . TRP A 1 323 ? -12.883 -23.641 -17.062 1 95.88 323 TRP A CA 1
ATOM 2579 C C . TRP A 1 323 ? -12.219 -24.062 -18.359 1 95.88 323 TRP A C 1
ATOM 2581 O O . TRP A 1 323 ? -12.195 -23.281 -19.328 1 95.88 323 TRP A O 1
ATOM 2591 N N . GLN A 1 324 ? -11.773 -25.281 -18.453 1 94.5 324 GLN A N 1
ATOM 2592 C CA . GLN A 1 324 ? -11.031 -25.766 -19.609 1 94.5 324 GLN A CA 1
ATOM 2593 C C . GLN A 1 324 ? -11.922 -26.594 -20.531 1 94.5 324 GLN A C 1
ATOM 2595 O O . GLN A 1 324 ? -11.453 -27.125 -21.531 1 94.5 324 GLN A O 1
ATOM 2600 N N . ALA A 1 325 ? -13.219 -26.656 -20.172 1 94.69 325 ALA A N 1
ATOM 2601 C CA . ALA A 1 325 ? -14.109 -27.391 -21.062 1 94.69 325 ALA A CA 1
ATOM 2602 C C . ALA A 1 325 ? -14.086 -26.797 -22.469 1 94.69 325 ALA A C 1
ATOM 2604 O O . ALA A 1 325 ? -14.297 -25.594 -22.641 1 94.69 325 ALA A O 1
ATOM 2605 N N . PRO A 1 326 ? -13.883 -27.609 -23.438 1 94 326 PRO A N 1
ATOM 2606 C CA . PRO A 1 326 ? -13.656 -27.078 -24.781 1 94 326 PRO A CA 1
ATOM 2607 C C . PRO A 1 326 ? -14.938 -26.547 -25.438 1 94 326 PRO A C 1
ATOM 2609 O O . PRO A 1 326 ? -14.875 -25.734 -26.344 1 94 326 PRO A O 1
ATOM 2612 N N . THR A 1 327 ? -16.125 -27.141 -25 1 94.94 327 THR A N 1
ATOM 2613 C CA . THR A 1 327 ? -17.391 -26.734 -25.594 1 94.94 327 THR A CA 1
ATOM 2614 C C . THR A 1 327 ? -18.453 -26.547 -24.516 1 94.94 327 THR A C 1
ATOM 2616 O O . THR A 1 327 ? -18.281 -27 -23.375 1 94.94 327 THR A O 1
ATOM 2619 N N . ALA A 1 328 ? -19.5 -25.828 -24.922 1 95.5 328 ALA A N 1
ATOM 2620 C CA . ALA A 1 328 ? -20.641 -25.656 -24.016 1 95.5 328 ALA A CA 1
ATOM 2621 C C . ALA A 1 328 ? -21.219 -27 -23.609 1 95.5 328 ALA A C 1
ATOM 2623 O O . ALA A 1 328 ? -21.609 -27.188 -22.453 1 95.5 328 ALA A O 1
ATOM 2624 N N . GLN A 1 329 ? -21.219 -27.891 -24.5 1 94.31 329 GLN A N 1
ATOM 2625 C CA . GLN A 1 329 ? -21.75 -29.219 -24.234 1 94.31 329 GLN A CA 1
ATOM 2626 C C . GLN A 1 329 ? -20.891 -29.969 -23.219 1 94.31 329 GLN A C 1
ATOM 2628 O O . GLN A 1 329 ? -21.422 -30.609 -22.312 1 94.31 329 GLN A O 1
ATOM 2633 N N . ALA A 1 330 ? -19.625 -29.859 -23.453 1 94.31 330 ALA A N 1
ATOM 2634 C CA . ALA A 1 330 ? -18.703 -30.5 -22.516 1 94.31 330 ALA A CA 1
ATOM 2635 C C . ALA A 1 330 ? -18.828 -29.891 -21.109 1 94.31 330 ALA A C 1
ATOM 2637 O O . ALA A 1 330 ? -18.781 -30.609 -20.109 1 94.31 330 ALA A O 1
ATOM 2638 N N . TRP A 1 331 ? -18.984 -28.641 -21.094 1 94.25 331 TRP A N 1
ATOM 2639 C CA . TRP A 1 331 ? -19.188 -27.906 -19.844 1 94.25 331 TRP A CA 1
ATOM 2640 C C . TRP A 1 331 ? -20.453 -28.375 -19.156 1 94.25 331 TRP A C 1
ATOM 2642 O O . TRP A 1 331 ? -20.438 -28.688 -17.953 1 94.25 331 TRP A O 1
ATOM 2652 N N . GLY A 1 332 ? -21.547 -28.484 -19.906 1 92.12 332 GLY A N 1
ATOM 2653 C CA . GLY A 1 332 ? -22.797 -28.969 -19.359 1 92.12 332 GLY A CA 1
ATOM 2654 C C . GLY A 1 332 ? -22.719 -30.391 -18.859 1 92.12 332 GLY A C 1
ATOM 2655 O O . GLY A 1 332 ? -23.312 -30.734 -17.812 1 92.12 332 GLY A O 1
ATOM 2656 N N . ALA A 1 333 ? -22 -31.156 -19.547 1 92.5 333 ALA A N 1
ATOM 2657 C CA . ALA A 1 333 ? -21.859 -32.562 -19.172 1 92.5 333 ALA A CA 1
ATOM 2658 C C . ALA A 1 333 ? -21.109 -32.688 -17.844 1 92.5 333 ALA A C 1
ATOM 2660 O O . ALA A 1 333 ? -21.438 -33.562 -17.016 1 92.5 333 ALA A O 1
ATOM 2661 N N . LEU A 1 334 ? -20.109 -31.875 -17.719 1 91.38 334 LEU A N 1
ATOM 2662 C CA . LEU A 1 334 ? -19.344 -31.906 -16.484 1 91.38 334 LEU A CA 1
ATOM 2663 C C . LEU A 1 334 ? -20.203 -31.484 -15.297 1 91.38 334 LEU A C 1
ATOM 2665 O O . LEU A 1 334 ? -20.062 -32.031 -14.203 1 91.38 334 LEU A O 1
ATOM 2669 N N . LEU A 1 335 ? -21.031 -30.578 -15.5 1 89.19 335 LEU A N 1
ATOM 2670 C CA . LEU A 1 335 ? -21.906 -30.078 -14.438 1 89.19 335 LEU A CA 1
ATOM 2671 C C . LEU A 1 335 ? -22.875 -31.172 -13.984 1 89.19 335 LEU A C 1
ATOM 2673 O O . LEU A 1 335 ? -23.203 -31.25 -12.805 1 89.19 335 LEU A O 1
ATOM 2677 N N . GLU A 1 336 ? -23.234 -31.969 -14.914 1 87.12 336 GLU A N 1
ATOM 2678 C CA . GLU A 1 336 ? -24.25 -33 -14.633 1 87.12 336 GLU A CA 1
ATOM 2679 C C . GLU A 1 336 ? -23.609 -34.281 -14.133 1 87.12 336 GLU A C 1
ATOM 2681 O O . GLU A 1 336 ? -24.281 -35.125 -13.539 1 87.12 336 GLU A O 1
ATOM 2686 N N . SER A 1 337 ? -22.391 -34.438 -14.398 1 85 337 SER A N 1
ATOM 2687 C CA . SER A 1 337 ? -21.703 -35.688 -14.117 1 85 337 SER A CA 1
ATOM 2688 C C . SER A 1 337 ? -21.641 -35.969 -12.617 1 85 337 SER A C 1
ATOM 2690 O O . SER A 1 337 ? -21.5 -37.125 -12.195 1 85 337 SER A O 1
ATOM 2692 N N . GLY A 1 338 ? -21.625 -34.938 -11.781 1 78.06 338 GLY A N 1
ATOM 2693 C CA . GLY A 1 338 ? -21.531 -35.125 -10.344 1 78.06 338 GLY A CA 1
ATOM 2694 C C . GLY A 1 338 ? -20.109 -35.344 -9.859 1 78.06 338 GLY A C 1
ATOM 2695 O O . GLY A 1 338 ? -19.875 -35.531 -8.664 1 78.06 338 GLY A O 1
ATOM 2696 N N . VAL A 1 339 ? -19.156 -35.344 -10.75 1 80.12 339 VAL A N 1
ATOM 2697 C CA . VAL A 1 339 ? -17.781 -35.625 -10.414 1 80.12 339 VAL A CA 1
ATOM 2698 C C . VAL A 1 339 ? -17.156 -34.438 -9.68 1 80.12 339 VAL A C 1
ATOM 2700 O O . VAL A 1 339 ? -16.219 -34.625 -8.891 1 80.12 339 VAL A O 1
ATOM 2703 N N . LEU A 1 340 ? -17.703 -33.312 -9.883 1 83.5 340 LEU A N 1
ATOM 2704 C CA . LEU A 1 340 ? -17.125 -32.125 -9.312 1 83.5 340 LEU A CA 1
ATOM 2705 C C . LEU A 1 340 ? -17.703 -31.844 -7.922 1 83.5 340 LEU A C 1
ATOM 2707 O O . LEU A 1 340 ? -18.844 -32.219 -7.633 1 83.5 340 LEU A O 1
ATOM 2711 N N . PRO A 1 341 ? -16.828 -31.297 -7.051 1 77 341 PRO A N 1
ATOM 2712 C CA . PRO A 1 341 ? -17.328 -30.938 -5.727 1 77 341 PRO A CA 1
ATOM 2713 C C . PRO A 1 341 ? -18.516 -29.969 -5.789 1 77 341 PRO A C 1
ATOM 2715 O O . PRO A 1 341 ? -18.766 -29.359 -6.828 1 77 341 PRO A O 1
ATOM 2718 N N . PRO A 1 342 ? -19.109 -29.969 -4.582 1 76.19 342 PRO A N 1
ATOM 2719 C CA . PRO A 1 342 ? -20.203 -29 -4.527 1 76.19 342 PRO A CA 1
ATOM 2720 C C . PRO A 1 342 ? -19.75 -27.562 -4.789 1 76.19 342 PRO A C 1
ATOM 2722 O O . PRO A 1 342 ? -18.625 -27.203 -4.445 1 76.19 342 PRO A O 1
ATOM 2725 N N . ASP A 1 343 ? -20.375 -26.766 -5.438 1 80.75 343 ASP A N 1
ATOM 2726 C CA . ASP A 1 343 ? -20.141 -25.344 -5.703 1 80.75 343 ASP A CA 1
ATOM 2727 C C . ASP A 1 343 ? -19 -25.156 -6.699 1 80.75 343 ASP A C 1
ATOM 2729 O O . ASP A 1 343 ? -18.422 -24.078 -6.777 1 80.75 343 ASP A O 1
ATOM 2733 N N . ALA A 1 344 ? -18.625 -26.281 -7.332 1 83.06 344 ALA A N 1
ATOM 2734 C CA . ALA A 1 344 ? -17.5 -26.219 -8.266 1 83.06 344 ALA A CA 1
ATOM 2735 C C . ALA A 1 344 ? -17.766 -25.219 -9.383 1 83.06 344 ALA A C 1
ATOM 2737 O O . ALA A 1 344 ? -16.828 -24.656 -9.953 1 83.06 344 ALA A O 1
ATOM 2738 N N . GLU A 1 345 ? -18.984 -25 -9.703 1 87.19 345 GLU A N 1
ATOM 2739 C CA . GLU A 1 345 ? -19.344 -24.094 -10.797 1 87.19 345 GLU A CA 1
ATOM 2740 C C . GLU A 1 345 ? -19.203 -22.641 -10.383 1 87.19 345 GLU A C 1
ATOM 2742 O O . GLU A 1 345 ? -18.625 -21.828 -11.117 1 87.19 345 GLU A O 1
ATOM 2747 N N . ASN A 1 346 ? -19.672 -22.328 -9.203 1 86.94 346 ASN A N 1
ATOM 2748 C CA . ASN A 1 346 ? -19.75 -20.938 -8.789 1 86.94 346 ASN A CA 1
ATOM 2749 C C . ASN A 1 346 ? -18.641 -20.594 -7.789 1 86.94 346 ASN A C 1
ATOM 2751 O O . ASN A 1 346 ? -18.406 -19.422 -7.492 1 86.94 346 ASN A O 1
ATOM 2755 N N . GLY A 1 347 ? -17.922 -21.578 -7.406 1 87.62 347 GLY A N 1
ATOM 2756 C CA . GLY A 1 347 ? -16.922 -21.312 -6.391 1 87.62 347 GLY A CA 1
ATOM 2757 C C . GLY A 1 347 ? -17.5 -21.078 -5.012 1 87.62 347 GLY A C 1
ATOM 2758 O O . GLY A 1 347 ? -18.672 -20.734 -4.883 1 87.62 347 GLY A O 1
ATOM 2759 N N . THR A 1 348 ? -16.734 -21.219 -4.023 1 90.44 348 THR A N 1
ATOM 2760 C CA . THR A 1 348 ? -17.172 -20.984 -2.646 1 90.44 348 THR A CA 1
ATOM 2761 C C . THR A 1 348 ? -16.859 -19.562 -2.217 1 90.44 348 THR A C 1
ATOM 2763 O O . THR A 1 348 ? -15.961 -18.922 -2.756 1 90.44 348 THR A O 1
ATOM 2766 N N . PRO A 1 349 ? -17.703 -19.062 -1.263 1 89.06 349 PRO A N 1
ATOM 2767 C CA . PRO A 1 349 ? -17.359 -17.75 -0.718 1 89.06 349 PRO A CA 1
ATOM 2768 C C . PRO A 1 349 ? -15.992 -17.734 -0.031 1 89.06 349 PRO A C 1
ATOM 2770 O O . PRO A 1 349 ? -15.672 -18.641 0.729 1 89.06 349 PRO A O 1
ATOM 2773 N N . PHE A 1 350 ? -15.305 -16.781 -0.245 1 90.19 350 PHE A N 1
ATOM 2774 C CA . PHE A 1 350 ? -13.898 -16.75 0.144 1 90.19 350 PHE A CA 1
ATOM 2775 C C . PHE A 1 350 ? -13.758 -16.781 1.661 1 90.19 350 PHE A C 1
ATOM 2777 O O . PHE A 1 350 ? -13.164 -17.719 2.213 1 90.19 350 PHE A O 1
ATOM 2784 N N . TYR A 1 351 ? -14.375 -15.852 2.395 1 84.69 351 TYR A N 1
ATOM 2785 C CA . TYR A 1 351 ? -14.109 -15.672 3.816 1 84.69 351 TYR A CA 1
ATOM 2786 C C . TYR A 1 351 ? -14.695 -16.812 4.633 1 84.69 351 TYR A C 1
ATOM 2788 O O . TYR A 1 351 ? -14 -17.406 5.461 1 84.69 351 TYR A O 1
ATOM 2796 N N . PRO A 1 352 ? -15.93 -17.141 4.375 1 85.06 352 PRO A N 1
ATOM 2797 C CA . PRO A 1 352 ? -16.469 -18.281 5.117 1 85.06 352 PRO A CA 1
ATOM 2798 C C . PRO A 1 352 ? -15.672 -19.562 4.875 1 85.06 352 PRO A C 1
ATOM 2800 O O . PRO A 1 352 ? -15.469 -20.344 5.805 1 85.06 352 PRO A O 1
ATOM 2803 N N . THR A 1 353 ? -15.258 -19.734 3.65 1 90.44 353 THR A N 1
ATOM 2804 C CA . THR A 1 353 ? -14.477 -20.922 3.318 1 90.44 353 THR A CA 1
ATOM 2805 C C . THR A 1 353 ? -13.133 -20.906 4.047 1 90.44 353 THR A C 1
ATOM 2807 O O . THR A 1 353 ? -12.719 -21.922 4.609 1 90.44 353 THR A O 1
ATOM 2810 N N . LEU A 1 354 ? -12.492 -19.797 4.023 1 91 354 LEU A N 1
ATOM 2811 C CA . LEU A 1 354 ? -11.219 -19.656 4.719 1 91 354 LEU A CA 1
ATOM 2812 C C . LEU A 1 354 ? -11.375 -19.938 6.207 1 91 354 LEU A C 1
ATOM 2814 O O . LEU A 1 354 ? -10.555 -20.641 6.801 1 91 354 LEU A O 1
ATOM 2818 N N . ARG A 1 355 ? -12.391 -19.422 6.785 1 87.62 355 ARG A N 1
ATOM 2819 C CA . ARG A 1 355 ? -12.695 -19.641 8.195 1 87.62 355 ARG A CA 1
ATOM 2820 C C . ARG A 1 355 ? -12.883 -21.125 8.492 1 87.62 355 ARG A C 1
ATOM 2822 O O . ARG A 1 355 ? -12.328 -21.656 9.461 1 87.62 355 ARG A O 1
ATOM 2829 N N . ASP A 1 356 ? -13.609 -21.719 7.656 1 89.5 356 ASP A N 1
ATOM 2830 C CA . ASP A 1 356 ? -13.93 -23.125 7.875 1 89.5 356 ASP A CA 1
ATOM 2831 C C . ASP A 1 356 ? -12.695 -24 7.691 1 89.5 356 ASP A C 1
ATOM 2833 O O . ASP A 1 356 ? -12.539 -25.031 8.367 1 89.5 356 ASP A O 1
ATOM 2837 N N . VAL A 1 357 ? -11.852 -23.641 6.84 1 91.69 357 VAL A N 1
ATOM 2838 C CA . VAL A 1 357 ? -10.609 -24.375 6.621 1 91.69 357 VAL A CA 1
ATOM 2839 C C . VAL A 1 357 ? -9.695 -24.219 7.828 1 91.69 357 VAL A C 1
ATOM 2841 O O . VAL A 1 357 ? -9.117 -25.188 8.32 1 91.69 357 VAL A O 1
ATOM 2844 N N . ILE A 1 358 ? -9.594 -23.047 8.344 1 90 358 ILE A N 1
ATOM 2845 C CA . ILE A 1 358 ? -8.727 -22.766 9.477 1 90 358 ILE A CA 1
ATOM 2846 C C . ILE A 1 358 ? -9.258 -23.453 10.727 1 90 358 ILE A C 1
ATOM 2848 O O . ILE A 1 358 ? -8.484 -23.984 11.523 1 90 358 ILE A O 1
ATOM 2852 N N . SER A 1 359 ? -10.594 -23.484 10.859 1 86.19 359 SER A N 1
ATOM 2853 C CA . SER A 1 359 ? -11.203 -24.078 12.047 1 86.19 359 SER A CA 1
ATOM 2854 C C . SER A 1 359 ? -11.242 -25.594 11.945 1 86.19 359 SER A C 1
ATOM 2856 O O . SER A 1 359 ? -11.492 -26.281 12.93 1 86.19 359 SER A O 1
ATOM 2858 N N . GLY A 1 360 ? -11.062 -26.125 10.742 1 87.44 360 GLY A N 1
ATOM 2859 C CA . GLY A 1 360 ? -11.109 -27.562 10.531 1 87.44 360 GLY A CA 1
ATOM 2860 C C . GLY A 1 360 ? -12.5 -28.078 10.203 1 87.44 360 GLY A C 1
ATOM 2861 O O . GLY A 1 360 ? -12.703 -29.281 10.07 1 87.44 360 GLY A O 1
ATOM 2862 N N . LYS A 1 361 ? -13.422 -27.172 10.031 1 88.19 361 LYS A N 1
ATOM 2863 C CA . LYS A 1 361 ? -14.789 -27.562 9.703 1 88.19 361 LYS A CA 1
ATOM 2864 C C . LYS A 1 361 ? -14.898 -28.031 8.258 1 88.19 361 LYS A C 1
ATOM 2866 O O . LYS A 1 361 ? -15.773 -28.828 7.922 1 88.19 361 LYS A O 1
ATOM 2871 N N . MET A 1 362 ? -14.07 -27.469 7.461 1 88.94 362 MET A N 1
ATOM 2872 C CA . MET A 1 362 ? -14.047 -27.859 6.055 1 88.94 362 MET A CA 1
ATOM 2873 C C . MET A 1 362 ? -12.703 -28.484 5.684 1 88.94 362 MET A C 1
ATOM 2875 O O . MET A 1 362 ? -11.648 -27.906 5.965 1 88.94 362 MET A O 1
ATOM 2879 N N . SER A 1 363 ? -12.867 -29.562 5.125 1 88.5 363 SER A N 1
ATOM 2880 C CA . SER A 1 363 ? -11.656 -30.219 4.641 1 88.5 363 SER A CA 1
ATOM 2881 C C . SER A 1 363 ? -11.141 -29.547 3.367 1 88.5 363 SER A C 1
ATOM 2883 O O . SER A 1 363 ? -11.93 -29.219 2.475 1 88.5 363 SER A O 1
ATOM 2885 N N . PRO A 1 364 ? -9.859 -29.375 3.281 1 87.75 364 PRO A N 1
ATOM 2886 C CA . PRO A 1 364 ? -9.289 -28.781 2.074 1 87.75 364 PRO A CA 1
ATOM 2887 C C . PRO A 1 364 ? -9.578 -29.594 0.815 1 87.75 364 PRO A C 1
ATOM 2889 O O . PRO A 1 364 ? -9.523 -29.047 -0.295 1 87.75 364 PRO A O 1
ATOM 2892 N N . GLU A 1 365 ? -9.914 -30.812 0.919 1 83.44 365 GLU A N 1
ATOM 2893 C CA . GLU A 1 365 ? -10.219 -31.672 -0.216 1 83.44 365 GLU A CA 1
ATOM 2894 C C . GLU A 1 365 ? -11.5 -31.234 -0.92 1 83.44 365 GLU A C 1
ATOM 2896 O O . GLU A 1 365 ? -11.711 -31.562 -2.09 1 83.44 365 GLU A O 1
ATOM 2901 N N . ASN A 1 366 ? -12.242 -30.5 -0.24 1 86.12 366 ASN A N 1
ATOM 2902 C CA . ASN A 1 366 ? -13.516 -30.031 -0.791 1 86.12 366 ASN A CA 1
ATOM 2903 C C . ASN A 1 366 ? -13.352 -28.734 -1.57 1 86.12 366 ASN A C 1
ATOM 2905 O O . ASN A 1 366 ? -14.312 -28.234 -2.146 1 86.12 366 ASN A O 1
ATOM 2909 N N . LEU A 1 367 ? -12.156 -28.297 -1.635 1 90.06 367 LEU A N 1
ATOM 2910 C CA . LEU A 1 367 ? -11.883 -27.062 -2.369 1 90.06 367 LEU A CA 1
ATOM 2911 C C . LEU A 1 367 ? -11.344 -27.375 -3.764 1 90.06 367 LEU A C 1
ATOM 2913 O O . LEU A 1 367 ? -10.781 -28.453 -3.994 1 90.06 367 LEU A O 1
ATOM 2917 N N . THR A 1 368 ? -11.633 -26.484 -4.652 1 91.12 368 THR A N 1
ATOM 2918 C CA . THR A 1 368 ? -10.945 -26.562 -5.934 1 91.12 368 THR A CA 1
ATOM 2919 C C . THR A 1 368 ? -9.438 -26.406 -5.75 1 91.12 368 THR A C 1
ATOM 2921 O O . THR A 1 368 ? -8.977 -25.953 -4.691 1 91.12 368 THR A O 1
ATOM 2924 N N . SER A 1 369 ? -8.648 -26.812 -6.723 1 92.44 369 SER A N 1
ATOM 2925 C CA . SER A 1 369 ? -7.199 -26.703 -6.621 1 92.44 369 SER A CA 1
ATOM 2926 C C . SER A 1 369 ? -6.762 -25.25 -6.43 1 92.44 369 SER A C 1
ATOM 2928 O O . SER A 1 369 ? -5.895 -24.969 -5.598 1 92.44 369 SER A O 1
ATOM 2930 N N . TRP A 1 370 ? -7.355 -24.328 -7.152 1 96 370 TRP A N 1
ATOM 2931 C CA . TRP A 1 370 ? -7 -22.922 -6.98 1 96 370 TRP A CA 1
ATOM 2932 C C . TRP A 1 370 ? -7.5 -22.391 -5.637 1 96 370 TRP A C 1
ATOM 2934 O O . TRP A 1 370 ? -6.863 -21.531 -5.027 1 96 370 TRP A O 1
ATOM 2944 N N . GLY A 1 371 ? -8.656 -22.906 -5.219 1 94.75 371 GLY A N 1
ATOM 2945 C CA . GLY A 1 371 ? -9.148 -22.531 -3.898 1 94.75 371 GLY A CA 1
ATOM 2946 C C . GLY A 1 371 ? -8.18 -22.875 -2.783 1 94.75 371 GLY A C 1
ATOM 2947 O O . GLY A 1 371 ? -7.984 -22.078 -1.862 1 94.75 371 GLY A O 1
ATOM 2948 N N . ARG A 1 372 ? -7.551 -24.031 -2.891 1 95.06 372 ARG A N 1
ATOM 2949 C CA . ARG A 1 372 ? -6.547 -24.422 -1.91 1 95.06 372 ARG A CA 1
ATOM 2950 C C . ARG A 1 372 ? -5.355 -23.469 -1.93 1 95.06 372 ARG A C 1
ATOM 2952 O O . ARG A 1 372 ? -4.855 -23.062 -0.875 1 95.06 372 ARG A O 1
ATOM 2959 N N . ARG A 1 373 ? -4.953 -23.141 -3.094 1 97.06 373 ARG A N 1
ATOM 2960 C CA . ARG A 1 373 ? -3.848 -22.203 -3.262 1 97.06 373 ARG A CA 1
ATOM 2961 C C . ARG A 1 373 ? -4.188 -20.844 -2.654 1 97.06 373 ARG A C 1
ATOM 2963 O O . ARG A 1 373 ? -3.359 -20.25 -1.965 1 97.06 373 ARG A O 1
ATOM 2970 N N . LEU A 1 374 ? -5.402 -20.406 -2.916 1 97.19 374 LEU A N 1
ATOM 2971 C CA . LEU A 1 374 ? -5.836 -19.109 -2.408 1 97.19 374 LEU A CA 1
ATOM 2972 C C . LEU A 1 374 ? -5.918 -19.125 -0.886 1 97.19 374 LEU A C 1
ATOM 2974 O O . LEU A 1 374 ? -5.578 -18.141 -0.233 1 97.19 374 LEU A O 1
ATOM 2978 N N . CYS A 1 375 ? -6.332 -20.188 -0.316 1 95.81 375 CYS A N 1
ATOM 2979 C CA . CYS A 1 375 ? -6.344 -20.297 1.139 1 95.81 375 CYS A CA 1
ATOM 2980 C C . CYS A 1 375 ? -4.934 -20.219 1.705 1 95.81 375 CYS A C 1
ATOM 2982 O O . CYS A 1 375 ? -4.699 -19.531 2.705 1 95.81 375 CYS A O 1
ATOM 2984 N N . ALA A 1 376 ? -4.051 -20.906 1.035 1 96.94 376 ALA A N 1
ATOM 2985 C CA . ALA A 1 376 ? -2.658 -20.844 1.473 1 96.94 376 ALA A CA 1
ATOM 2986 C C . ALA A 1 376 ? -2.121 -19.422 1.4 1 96.94 376 ALA A C 1
ATOM 2988 O O . ALA A 1 376 ? -1.453 -18.953 2.326 1 96.94 376 ALA A O 1
ATOM 2989 N N . GLN A 1 377 ? -2.447 -18.75 0.315 1 96.75 377 GLN A N 1
ATOM 2990 C CA . GLN A 1 377 ? -2.035 -17.359 0.148 1 96.75 377 GLN A CA 1
ATOM 2991 C C . GLN A 1 377 ? -2.621 -16.484 1.246 1 96.75 377 GLN A C 1
ATOM 2993 O O . GLN A 1 377 ? -1.926 -15.633 1.804 1 96.75 377 GLN A O 1
ATOM 2998 N N . ALA A 1 378 ? -3.871 -16.672 1.533 1 94.19 378 ALA A N 1
ATOM 2999 C CA . ALA A 1 378 ? -4.555 -15.852 2.531 1 94.19 378 ALA A CA 1
ATOM 3000 C C . ALA A 1 378 ? -3.949 -16.062 3.916 1 94.19 378 ALA A C 1
ATOM 3002 O O . ALA A 1 378 ? -3.721 -15.094 4.648 1 94.19 378 ALA A O 1
ATOM 3003 N N . ILE A 1 379 ? -3.674 -17.266 4.242 1 93.44 379 ILE A N 1
ATOM 3004 C CA . ILE A 1 379 ? -3.049 -17.562 5.523 1 93.44 379 ILE A CA 1
ATOM 3005 C C . ILE A 1 379 ? -1.662 -16.938 5.586 1 93.44 379 ILE A C 1
ATOM 3007 O O . ILE A 1 379 ? -1.284 -16.359 6.605 1 93.44 379 ILE A O 1
ATOM 3011 N N . GLY A 1 380 ? -0.974 -17.109 4.465 1 93.62 380 GLY A N 1
ATOM 3012 C CA . GLY A 1 380 ? 0.32 -16.438 4.391 1 93.62 380 GLY A CA 1
ATOM 3013 C C . GLY A 1 380 ? 0.238 -14.945 4.617 1 93.62 380 GLY A C 1
ATOM 3014 O O . GLY A 1 380 ? 1.09 -14.367 5.293 1 93.62 380 GLY A O 1
ATOM 3015 N N . ARG A 1 381 ? -0.766 -14.312 4.105 1 91.81 381 ARG A N 1
ATOM 3016 C CA . ARG A 1 381 ? -0.965 -12.875 4.258 1 91.81 381 ARG A CA 1
ATOM 3017 C C . ARG A 1 381 ? -1.259 -12.516 5.707 1 91.81 381 ARG A C 1
ATOM 3019 O O . ARG A 1 381 ? -0.816 -11.469 6.195 1 91.81 381 ARG A O 1
ATOM 3026 N N . ILE A 1 382 ? -2.027 -13.281 6.398 1 88.38 382 ILE A N 1
ATOM 3027 C CA . ILE A 1 382 ? -2.338 -13.031 7.801 1 88.38 382 ILE A CA 1
ATOM 3028 C C . ILE A 1 382 ? -1.065 -13.133 8.641 1 88.38 382 ILE A C 1
ATOM 3030 O O . ILE A 1 382 ? -0.804 -12.273 9.484 1 88.38 382 ILE A O 1
ATOM 3034 N N . LEU A 1 383 ? -0.306 -14.102 8.32 1 89.31 383 LEU A N 1
ATOM 3035 C CA . LEU A 1 383 ? 0.94 -14.297 9.055 1 89.31 383 LEU A CA 1
ATOM 3036 C C . LEU A 1 383 ? 1.915 -13.156 8.773 1 89.31 383 LEU A C 1
ATOM 3038 O O . LEU A 1 383 ? 2.684 -12.758 9.656 1 89.31 383 LEU A O 1
ATOM 3042 N N . TRP A 1 384 ? 1.854 -12.734 7.59 1 87.88 384 TRP A N 1
ATOM 3043 C CA . TRP A 1 384 ? 2.654 -11.555 7.258 1 87.88 384 TRP A CA 1
ATOM 3044 C C . TRP A 1 384 ? 2.238 -10.359 8.109 1 87.88 384 TRP A C 1
ATOM 3046 O O . TRP A 1 384 ? 3.088 -9.586 8.562 1 87.88 384 TRP A O 1
ATOM 3056 N N . ASP A 1 385 ? 1.001 -10.141 8.289 1 82.94 385 ASP A 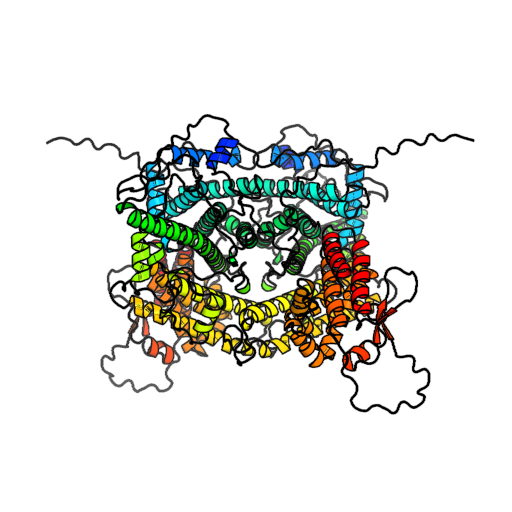N 1
ATOM 3057 C CA . ASP A 1 385 ? 0.495 -9.039 9.102 1 82.94 385 ASP A CA 1
ATOM 3058 C C . ASP A 1 385 ? 0.919 -9.195 10.562 1 82.94 385 ASP A C 1
ATOM 3060 O O . ASP A 1 385 ? 1.237 -8.211 11.234 1 82.94 385 ASP A O 1
ATOM 3064 N N . PHE A 1 386 ? 0.938 -10.43 11.023 1 82.5 386 PHE A N 1
ATOM 3065 C CA . PHE A 1 386 ? 1.423 -10.695 12.367 1 82.5 386 PHE A CA 1
ATOM 3066 C C . PHE A 1 386 ? 2.889 -10.305 12.508 1 82.5 386 PHE A C 1
ATOM 3068 O O . PHE A 1 386 ? 3.277 -9.664 13.484 1 82.5 386 PHE A O 1
ATOM 3075 N N . LYS A 1 387 ? 3.576 -10.68 11.523 1 81.12 387 LYS A N 1
ATOM 3076 C CA . LYS A 1 387 ? 5.004 -10.375 11.531 1 81.12 387 LYS A CA 1
ATOM 3077 C C . LYS A 1 387 ? 5.25 -8.875 11.555 1 81.12 387 LYS A C 1
ATOM 3079 O O . LYS A 1 387 ? 6.102 -8.391 12.297 1 81.12 387 LYS A O 1
ATOM 3084 N N . GLU A 1 388 ? 4.578 -8.195 10.742 1 78.81 388 GLU A N 1
ATOM 3085 C CA . GLU A 1 388 ? 4.738 -6.742 10.672 1 78.81 388 GLU A CA 1
ATOM 3086 C C . GLU A 1 388 ? 4.406 -6.086 12.016 1 78.81 388 GLU A C 1
ATOM 3088 O O . GLU A 1 388 ? 5.086 -5.148 12.43 1 78.81 388 GLU A O 1
ATOM 3093 N N . LEU A 1 389 ? 3.387 -6.555 12.586 1 77.31 389 LEU A N 1
ATOM 3094 C CA . LEU A 1 389 ? 2.975 -6.02 13.875 1 77.31 389 LEU A CA 1
ATOM 3095 C C . LEU A 1 389 ? 4.023 -6.309 14.945 1 77.31 389 LEU A C 1
ATOM 3097 O O . LEU A 1 389 ? 4.344 -5.438 15.758 1 77.31 389 LEU A O 1
ATOM 3101 N N . GLU A 1 390 ? 4.539 -7.461 14.883 1 74.25 390 GLU A N 1
ATOM 3102 C CA . GLU A 1 390 ? 5.551 -7.863 15.859 1 74.25 390 GLU A CA 1
ATOM 3103 C C . GLU A 1 390 ? 6.836 -7.059 15.68 1 74.25 390 GLU A C 1
ATOM 3105 O O . GLU A 1 390 ? 7.484 -6.691 16.672 1 74.25 390 GLU A O 1
ATOM 3110 N N . GLU A 1 391 ? 7.152 -6.836 14.5 1 71.94 391 GLU A N 1
ATOM 3111 C CA . GLU A 1 391 ? 8.375 -6.086 14.219 1 71.94 391 GLU A CA 1
ATOM 3112 C C . GLU A 1 391 ? 8.219 -4.617 14.609 1 71.94 391 GLU A C 1
ATOM 3114 O O . GLU A 1 391 ? 9.172 -3.982 15.055 1 71.94 391 GLU A O 1
ATOM 3119 N N . SER A 1 392 ? 7.094 -4.098 14.289 1 64.81 392 SER A N 1
ATOM 3120 C CA . SER A 1 392 ? 6.852 -2.691 14.586 1 64.81 392 SER A CA 1
ATOM 3121 C C . SER A 1 392 ? 6.832 -2.441 16.094 1 64.81 392 SER A C 1
ATOM 3123 O O . SER A 1 392 ? 7.316 -1.41 16.562 1 64.81 392 SER A O 1
ATOM 3125 N N . VAL A 1 393 ? 6.238 -3.381 16.734 1 59.34 393 VAL A N 1
ATOM 3126 C CA . VAL A 1 393 ? 6.062 -3.188 18.172 1 59.34 393 VAL A CA 1
ATOM 3127 C C . VAL A 1 393 ? 7.281 -3.719 18.922 1 59.34 393 VAL A C 1
ATOM 3129 O O . VAL A 1 393 ? 7.672 -3.17 19.953 1 59.34 393 VAL A O 1
ATOM 3132 N N . LEU A 1 394 ? 7.926 -4.844 18.469 1 50.97 394 LEU A N 1
ATOM 3133 C CA . LEU A 1 394 ? 8.969 -5.559 19.188 1 50.97 394 LEU A CA 1
ATOM 3134 C C . LEU A 1 394 ? 10.352 -5.043 18.797 1 50.97 394 LEU A C 1
ATOM 3136 O O . LEU A 1 394 ? 11.344 -5.355 19.469 1 50.97 394 LEU A O 1
ATOM 3140 N N . SER A 1 395 ? 10.516 -4.57 17.641 1 49.56 395 SER A N 1
ATOM 3141 C CA . SER A 1 395 ? 11.883 -4.445 17.141 1 49.56 395 SER A CA 1
ATOM 3142 C C . SER A 1 395 ? 12.828 -3.949 18.219 1 49.56 395 SER A C 1
ATOM 3144 O O . SER A 1 395 ? 14.047 -4.078 18.109 1 49.56 395 SER A O 1
ATOM 3146 N N . GLY A 1 396 ? 12.414 -3.035 19.156 1 45.41 396 GLY A N 1
ATOM 3147 C CA . GLY A 1 396 ? 13.5 -2.648 20.047 1 45.41 396 GLY A CA 1
ATOM 3148 C C . GLY A 1 396 ? 13.68 -3.596 21.219 1 45.41 396 GLY A C 1
ATOM 3149 O O . GLY A 1 396 ? 14.227 -3.213 22.266 1 45.41 396 GLY A O 1
ATOM 3150 N N . SER A 1 397 ? 13.008 -4.648 21.312 1 40.97 397 SER A N 1
ATOM 3151 C CA . SER A 1 397 ? 13.188 -5.312 22.609 1 40.97 397 SER A CA 1
ATOM 3152 C C . SER A 1 397 ? 14.664 -5.566 22.891 1 40.97 397 SER A C 1
ATOM 3154 O O . SER A 1 397 ? 15.336 -6.277 22.141 1 40.97 397 SER A O 1
ATOM 3156 N N . SER A 1 398 ? 15.219 -4.699 23.453 1 40.59 398 SER A N 1
ATOM 3157 C CA . SER A 1 398 ? 16.344 -5.059 24.312 1 40.59 398 SER A CA 1
ATOM 3158 C C . SER A 1 398 ? 16 -6.273 25.172 1 40.59 398 SER A C 1
ATOM 3160 O O . SER A 1 398 ? 14.875 -6.402 25.656 1 40.59 398 SER A O 1
ATOM 3162 N N . PRO A 1 399 ? 16.734 -7.344 25.109 1 37.75 399 PRO A N 1
ATOM 3163 C CA . PRO A 1 399 ? 16.625 -8.547 25.938 1 37.75 399 PRO A CA 1
ATOM 3164 C C . PRO A 1 399 ? 16.016 -8.266 27.312 1 37.75 399 PRO A C 1
ATOM 3166 O O . PRO A 1 399 ? 15.664 -9.195 28.047 1 37.75 399 PRO A O 1
ATOM 3169 N N . ILE A 1 400 ? 16.219 -7.227 27.891 1 37.69 400 ILE A N 1
ATOM 3170 C CA . ILE A 1 400 ? 16.125 -7.207 29.344 1 37.69 400 ILE A CA 1
ATOM 3171 C C . ILE A 1 400 ? 14.672 -7.039 29.781 1 37.69 400 ILE A C 1
ATOM 3173 O O . ILE A 1 400 ? 14.32 -7.359 30.906 1 37.69 400 ILE A O 1
ATOM 3177 N N . GLY A 1 401 ? 13.727 -6.102 29.156 1 42.06 401 GLY A N 1
ATOM 3178 C CA . GLY A 1 401 ? 12.5 -5.832 29.891 1 42.06 401 GLY A CA 1
ATOM 3179 C C . GLY A 1 401 ? 11.266 -6.402 29.219 1 42.06 401 GLY A C 1
ATOM 3180 O O . GLY A 1 401 ? 11.336 -6.844 28.062 1 42.06 401 GLY A O 1
ATOM 3181 N N . ASN A 1 402 ? 10.188 -6.887 29.953 1 44.88 402 ASN A N 1
ATOM 3182 C CA . ASN A 1 402 ? 8.859 -7.41 29.672 1 44.88 402 ASN A CA 1
ATOM 3183 C C . ASN A 1 402 ? 8.148 -6.578 28.609 1 44.88 402 ASN A C 1
ATOM 3185 O O . ASN A 1 402 ? 6.996 -6.855 28.266 1 44.88 402 ASN A O 1
ATOM 3189 N N . ASP A 1 403 ? 8.562 -5.469 28.281 1 50.72 403 ASP A N 1
ATOM 3190 C CA . ASP A 1 403 ? 7.832 -4.613 27.344 1 50.72 403 ASP A CA 1
ATOM 3191 C C . ASP A 1 403 ? 8.414 -4.707 25.938 1 50.72 403 ASP A C 1
ATOM 3193 O O . ASP A 1 403 ? 9.602 -4.961 25.766 1 50.72 403 ASP A O 1
ATOM 3197 N N . GLY A 1 404 ? 7.68 -5 24.906 1 54.47 404 GLY A N 1
ATOM 3198 C CA . GLY A 1 404 ? 8.039 -5.043 23.5 1 54.47 404 GLY A CA 1
ATOM 3199 C C . GLY A 1 404 ? 8.828 -3.826 23.062 1 54.47 404 GLY A C 1
ATOM 3200 O O . GLY A 1 404 ? 9.188 -2.975 23.875 1 54.47 404 GLY A O 1
ATOM 3201 N N . GLY A 1 405 ? 9.281 -3.785 21.766 1 60.25 405 GLY A N 1
ATOM 3202 C CA . GLY A 1 405 ? 10.172 -2.787 21.203 1 60.25 405 GLY A CA 1
ATOM 3203 C C . GLY A 1 405 ? 9.664 -1.368 21.359 1 60.25 405 GLY A C 1
ATOM 3204 O O . GLY A 1 405 ? 10.438 -0.457 21.672 1 60.25 405 GLY A O 1
ATOM 3205 N N . LEU A 1 406 ? 8.359 -1.18 21.422 1 66.69 406 LEU A N 1
ATOM 3206 C CA . LEU A 1 406 ? 7.793 0.152 21.594 1 66.69 406 LEU A CA 1
ATOM 3207 C C . LEU A 1 406 ? 7.25 0.32 23.016 1 66.69 406 LEU A C 1
ATOM 3209 O O . LEU A 1 406 ? 6.523 1.276 23.297 1 66.69 406 LEU A O 1
ATOM 3213 N N . GLY A 1 407 ? 7.641 -0.646 23.953 1 65 407 GLY A N 1
ATOM 3214 C CA . GLY A 1 407 ? 7.141 -0.537 25.328 1 65 407 GLY A CA 1
ATOM 3215 C C . GLY A 1 407 ? 5.719 -1.046 25.484 1 65 407 GLY A C 1
ATOM 3216 O O . GLY A 1 407 ? 5.039 -0.718 26.453 1 65 407 GLY A O 1
ATOM 3217 N N . LEU A 1 408 ? 5.254 -1.688 24.453 1 71.38 408 LEU A N 1
ATOM 3218 C CA . LEU A 1 408 ? 3.904 -2.24 24.516 1 71.38 408 LEU A CA 1
ATOM 3219 C C . LEU A 1 408 ? 3.916 -3.645 25.109 1 71.38 408 LEU A C 1
ATOM 3221 O O . LEU A 1 408 ? 4.914 -4.359 25 1 71.38 408 LEU A O 1
ATOM 3225 N N . PRO A 1 409 ? 2.797 -3.908 25.891 1 64.88 409 PRO A N 1
ATOM 3226 C CA . PRO A 1 409 ? 2.73 -5.293 26.359 1 64.88 409 PRO A CA 1
ATOM 3227 C C . PRO A 1 409 ? 2.959 -6.309 25.234 1 64.88 409 PRO A C 1
ATOM 3229 O O . PRO A 1 409 ? 2.566 -6.066 24.094 1 64.88 409 PRO A O 1
ATOM 3232 N N . MET A 1 410 ? 3.674 -7.305 25.594 1 59.94 410 MET A N 1
ATOM 3233 C CA . MET A 1 410 ? 4.121 -8.289 24.609 1 59.94 410 MET A CA 1
ATOM 3234 C C . MET A 1 410 ? 2.939 -8.859 23.828 1 59.94 410 MET A C 1
ATOM 3236 O O . MET A 1 410 ? 1.993 -9.375 24.438 1 59.94 410 MET A O 1
ATOM 3240 N N . LEU A 1 411 ? 2.867 -8.57 22.609 1 64.38 411 LEU A N 1
ATOM 3241 C CA . LEU A 1 411 ? 1.835 -9.07 21.719 1 64.38 411 LEU A CA 1
ATOM 3242 C C . LEU A 1 411 ? 2.08 -10.539 21.375 1 64.38 411 LEU A C 1
ATOM 3244 O O . LEU A 1 411 ? 1.142 -11.273 21.047 1 64.38 411 LEU A O 1
ATOM 3248 N N . SER A 1 412 ? 3.361 -10.891 21.578 1 65.5 412 SER A N 1
ATOM 3249 C CA . SER A 1 412 ? 3.779 -12.18 21.047 1 65.5 412 SER A CA 1
ATOM 3250 C C . SER A 1 412 ? 3.041 -13.328 21.734 1 65.5 412 SER A C 1
ATOM 3252 O O . SER A 1 412 ? 2.498 -14.211 21.062 1 65.5 412 SER A O 1
ATOM 3254 N N . PRO A 1 413 ? 2.861 -13.219 23.047 1 67.69 413 PRO A N 1
ATOM 3255 C CA . PRO A 1 413 ? 2.127 -14.32 23.656 1 67.69 413 PRO A CA 1
ATOM 3256 C C . PRO A 1 413 ? 0.66 -14.367 23.234 1 67.69 413 PRO A C 1
ATOM 3258 O O . PRO A 1 413 ? 0.06 -15.445 23.188 1 67.69 413 PRO A O 1
ATOM 3261 N N . GLY A 1 414 ? 0.226 -13.242 22.906 1 70.94 414 GLY A N 1
ATOM 3262 C CA . GLY A 1 414 ? -1.168 -13.18 22.484 1 70.94 414 GLY A CA 1
ATOM 3263 C C . GLY A 1 414 ? -1.392 -13.625 21.062 1 70.94 414 GLY A C 1
ATOM 3264 O O . GLY A 1 414 ? -2.473 -14.102 20.719 1 70.94 414 GLY A O 1
ATOM 3265 N N . LEU A 1 415 ? -0.304 -13.555 20.297 1 78.81 415 LEU A N 1
ATOM 3266 C CA . LEU A 1 415 ? -0.445 -13.875 18.875 1 78.81 415 LEU A CA 1
ATOM 3267 C C . LEU A 1 415 ? -0.014 -15.312 18.609 1 78.81 415 LEU A C 1
ATOM 3269 O O . LEU A 1 415 ? -0.339 -15.875 17.562 1 78.81 415 LEU A O 1
ATOM 3273 N N . LYS A 1 416 ? 0.724 -15.867 19.547 1 80.5 416 LYS A N 1
ATOM 3274 C CA . LYS A 1 416 ? 1.358 -17.172 19.328 1 80.5 416 LYS A CA 1
ATOM 3275 C C . LYS A 1 416 ? 0.318 -18.25 19.047 1 80.5 416 LYS A C 1
ATOM 3277 O O . LYS A 1 416 ? 0.458 -19.016 18.094 1 80.5 416 LYS A O 1
ATOM 3282 N N . PRO A 1 417 ? -0.809 -18.328 19.828 1 81.62 417 PRO A N 1
ATOM 3283 C CA . PRO A 1 417 ? -1.793 -19.359 19.531 1 81.62 417 PRO A CA 1
ATOM 3284 C C . PRO A 1 417 ? -2.398 -19.219 18.125 1 81.62 417 PRO A C 1
ATOM 3286 O O . PRO A 1 417 ? -2.637 -20.234 17.453 1 81.62 417 PRO A O 1
ATOM 3289 N N . ALA A 1 418 ? -2.658 -18.016 17.766 1 83.81 418 ALA A N 1
ATOM 3290 C CA . ALA A 1 418 ? -3.221 -17.781 16.438 1 83.81 418 ALA A CA 1
ATOM 3291 C C . ALA A 1 418 ? -2.225 -18.156 15.344 1 83.81 418 ALA A C 1
ATOM 3293 O O . ALA A 1 418 ? -2.605 -18.734 14.328 1 83.81 418 ALA A O 1
ATOM 3294 N N . LYS A 1 419 ? -0.99 -17.844 15.555 1 86.12 419 LYS A N 1
ATOM 3295 C CA . LYS A 1 419 ? 0.06 -18.188 14.594 1 86.12 419 LYS A CA 1
ATOM 3296 C C . LYS A 1 419 ? 0.191 -19.703 14.438 1 86.12 419 LYS A C 1
ATOM 3298 O O . LYS A 1 419 ? 0.299 -20.203 13.32 1 86.12 419 LYS A O 1
ATOM 3303 N N . GLU A 1 420 ? 0.186 -20.344 15.523 1 87.88 420 GLU A N 1
ATOM 3304 C CA . GLU A 1 420 ? 0.319 -21.797 15.508 1 87.88 420 GLU A CA 1
ATOM 3305 C C . GLU A 1 420 ? -0.866 -22.453 14.797 1 87.88 420 GLU A C 1
ATOM 3307 O O . GLU A 1 420 ? -0.692 -23.406 14.047 1 87.88 420 GLU A O 1
ATOM 3312 N N . LYS A 1 421 ? -2.008 -21.938 15.055 1 89.69 421 LYS A N 1
ATOM 3313 C CA . LYS A 1 421 ? -3.197 -22.469 14.406 1 89.69 421 LYS A CA 1
ATOM 3314 C C . LYS A 1 421 ? -3.131 -22.266 12.891 1 89.69 421 LYS A C 1
ATOM 3316 O O . LYS A 1 421 ? -3.498 -23.172 12.125 1 89.69 421 LYS A O 1
ATOM 3321 N N . LEU A 1 422 ? -2.725 -21.141 12.484 1 91.75 422 LEU A N 1
ATOM 3322 C CA . LEU A 1 422 ? -2.604 -20.828 11.062 1 91.75 422 LEU A CA 1
ATOM 3323 C C . LEU A 1 422 ? -1.573 -21.75 10.398 1 91.75 422 LEU A C 1
ATOM 3325 O O . LEU A 1 422 ? -1.822 -22.281 9.32 1 91.75 422 LEU A O 1
ATOM 3329 N N . LEU A 1 423 ? -0.46 -21.938 11.039 1 93.19 423 LEU A N 1
ATOM 3330 C CA . LEU A 1 423 ? 0.59 -22.781 10.484 1 93.19 423 LEU A CA 1
ATOM 3331 C C . LEU A 1 423 ? 0.135 -24.234 10.422 1 93.19 423 LEU A C 1
ATOM 3333 O O . LEU A 1 423 ? 0.445 -24.953 9.461 1 93.19 423 LEU A O 1
ATOM 3337 N N . LYS A 1 424 ? -0.578 -24.609 11.422 1 91.88 424 LYS A N 1
ATOM 3338 C CA . LYS A 1 424 ? -1.128 -25.953 11.414 1 91.88 424 LYS A CA 1
ATOM 3339 C C . LYS A 1 424 ? -2.113 -26.141 10.258 1 91.88 424 LYS A C 1
ATOM 3341 O O . LYS A 1 424 ? -2.113 -27.172 9.594 1 91.88 424 LYS A O 1
ATOM 3346 N N . SER A 1 425 ? -2.943 -25.172 10.117 1 92.62 425 SER A N 1
ATOM 3347 C CA . SER A 1 425 ? -3.904 -25.234 9.016 1 92.62 425 SER A CA 1
ATOM 3348 C C . SER A 1 425 ? -3.199 -25.312 7.668 1 92.62 425 SER A C 1
ATOM 3350 O O . SER A 1 425 ? -3.66 -26.016 6.762 1 92.62 425 SER A O 1
ATOM 3352 N N . LEU A 1 426 ? -2.16 -24.625 7.512 1 93.94 426 LEU A N 1
ATOM 3353 C CA . LEU A 1 426 ? -1.367 -24.656 6.289 1 93.94 426 LEU A CA 1
ATOM 3354 C C . LEU A 1 426 ? -0.817 -26.062 6.047 1 93.94 426 LEU A C 1
ATOM 3356 O O . LEU A 1 426 ? -0.795 -26.531 4.906 1 93.94 426 LEU A O 1
ATOM 3360 N N . MET A 1 427 ? -0.443 -26.672 7.094 1 91.19 427 MET A N 1
ATOM 3361 C CA . MET A 1 427 ? 0.104 -28.016 6.965 1 91.19 427 MET A CA 1
ATOM 3362 C C . MET A 1 427 ? -0.986 -29.016 6.586 1 91.19 427 MET A C 1
ATOM 3364 O O . MET A 1 427 ? -0.733 -29.969 5.848 1 91.19 427 MET A O 1
ATOM 3368 N N . VAL A 1 428 ? -2.113 -28.75 7.078 1 92.62 428 VAL A N 1
ATOM 3369 C CA . VAL A 1 428 ? -3.234 -29.609 6.711 1 92.62 428 VAL A CA 1
ATOM 3370 C C . VAL A 1 428 ? -3.52 -29.484 5.215 1 92.62 428 VAL A C 1
ATOM 3372 O O . VAL A 1 428 ? -3.762 -30.484 4.535 1 92.62 428 VAL A O 1
ATOM 3375 N N . ILE A 1 429 ? -3.471 -28.312 4.715 1 94 429 ILE A N 1
ATOM 3376 C CA . ILE A 1 429 ? -3.66 -28.078 3.289 1 94 429 ILE A CA 1
ATOM 3377 C C . ILE A 1 429 ? -2.564 -28.781 2.496 1 94 429 ILE A C 1
ATOM 3379 O O . ILE A 1 429 ? -2.844 -29.453 1.5 1 94 429 ILE A O 1
ATOM 3383 N N . CYS A 1 430 ? -1.382 -28.703 2.945 1 90.25 430 CYS A N 1
ATOM 3384 C CA . CYS A 1 430 ? -0.232 -29.312 2.289 1 90.25 430 CYS A CA 1
ATOM 3385 C C . CYS A 1 430 ? -0.371 -30.828 2.244 1 90.25 430 CYS A C 1
ATOM 3387 O O . CYS A 1 430 ? -0.113 -31.453 1.212 1 90.25 430 CYS A O 1
ATOM 3389 N N . GLU A 1 431 ? -0.737 -31.312 3.346 1 87 431 GLU A N 1
ATOM 3390 C CA . GLU A 1 431 ? -0.885 -32.75 3.424 1 87 431 GLU A CA 1
ATOM 3391 C C . GLU A 1 431 ? -1.977 -33.25 2.48 1 87 431 GLU A C 1
ATOM 3393 O O . GLU A 1 431 ? -1.82 -34.312 1.832 1 87 431 GLU A O 1
ATOM 3398 N N . GLY A 1 432 ? -2.975 -32.5 2.445 1 85.12 432 GLY A N 1
ATOM 3399 C CA . GLY A 1 432 ? -4.031 -32.875 1.512 1 85.12 432 GLY A CA 1
ATOM 3400 C C . GLY A 1 432 ? -3.578 -32.875 0.065 1 85.12 432 GLY A C 1
ATOM 3401 O O . GLY A 1 432 ? -3.961 -33.719 -0.717 1 85.12 432 GLY A O 1
ATOM 3402 N N . VAL A 1 433 ? -2.771 -31.969 -0.29 1 87.69 433 VAL A N 1
ATOM 3403 C CA . VAL A 1 433 ? -2.262 -31.844 -1.651 1 87.69 433 VAL A CA 1
ATOM 3404 C C . VAL A 1 433 ? -1.24 -32.938 -1.923 1 87.69 433 VAL A C 1
ATOM 3406 O O . VAL A 1 433 ? -1.233 -33.531 -3.002 1 87.69 433 VAL A O 1
ATOM 3409 N N . ARG A 1 434 ? -0.456 -33.188 -0.96 1 81.94 434 ARG A N 1
ATOM 3410 C CA . ARG A 1 434 ? 0.583 -34.188 -1.101 1 81.94 434 ARG A CA 1
ATOM 3411 C C . ARG A 1 434 ? -0.025 -35.562 -1.309 1 81.94 434 ARG A C 1
ATOM 3413 O O . ARG A 1 434 ? 0.442 -36.344 -2.15 1 81.94 434 ARG A O 1
ATOM 3420 N N . GLU A 1 435 ? -0.94 -35.844 -0.483 1 77.12 435 GLU A N 1
ATOM 3421 C CA . GLU A 1 435 ? -1.616 -37.125 -0.609 1 77.12 435 GLU A CA 1
ATOM 3422 C C . GLU A 1 435 ? -2.207 -37.312 -2.004 1 77.12 435 GLU A C 1
ATOM 3424 O O . GLU A 1 435 ? -2.125 -38.406 -2.586 1 77.12 435 GLU A O 1
ATOM 3429 N N . ARG A 1 436 ? -2.625 -36.281 -2.447 1 76.38 436 ARG A N 1
ATOM 3430 C CA . ARG A 1 436 ? -3.213 -36.312 -3.783 1 76.38 436 ARG A CA 1
ATOM 3431 C C . ARG A 1 436 ? -2.139 -36.5 -4.848 1 76.38 436 ARG A C 1
ATOM 3433 O O . ARG A 1 436 ? -2.363 -37.188 -5.852 1 76.38 436 ARG A O 1
ATOM 3440 N N . GLN A 1 437 ? -1.066 -35.844 -4.734 1 73.25 437 GLN A N 1
ATOM 3441 C CA . GLN A 1 437 ? 0.012 -35.906 -5.715 1 73.25 437 GLN A CA 1
ATOM 3442 C C . GLN A 1 437 ? 0.666 -37.281 -5.727 1 73.25 437 GLN A C 1
ATOM 3444 O O . GLN A 1 437 ? 1.221 -37.688 -6.742 1 73.25 437 GLN A O 1
ATOM 3449 N N . MET A 1 438 ? 0.652 -37.875 -4.535 1 65.69 438 MET A N 1
ATOM 3450 C CA . MET A 1 438 ? 1.252 -39.219 -4.418 1 65.69 438 MET A CA 1
ATOM 3451 C C . MET A 1 438 ? 0.363 -40.25 -5.066 1 65.69 438 MET A C 1
ATOM 3453 O O . MET A 1 438 ? 0.851 -41.312 -5.5 1 65.69 438 MET A O 1
ATOM 3457 N N . GLU A 1 439 ? -0.887 -39.938 -5.031 1 62.53 439 GLU A N 1
ATOM 3458 C CA . GLU A 1 439 ? -1.8 -40.875 -5.68 1 62.53 439 GLU A CA 1
ATOM 3459 C C . GLU A 1 439 ? -1.64 -40.844 -7.199 1 62.53 439 GLU A C 1
ATOM 3461 O O . GLU A 1 439 ? -1.416 -39.781 -7.777 1 62.53 439 GLU A O 1
ATOM 3466 N N . ALA A 1 440 ? -1.173 -41.906 -7.715 1 56.94 440 ALA A N 1
ATOM 3467 C CA . ALA A 1 440 ? -0.951 -42.062 -9.148 1 56.94 440 ALA A CA 1
ATOM 3468 C C . ALA A 1 440 ? -2.174 -41.594 -9.945 1 56.94 440 ALA A C 1
ATOM 3470 O O . ALA A 1 440 ? -3.312 -41.844 -9.539 1 56.94 440 ALA A O 1
ATOM 3471 N N . GLY A 1 441 ? -2.01 -40.812 -10.914 1 57.28 441 GLY A N 1
ATOM 3472 C CA . GLY A 1 441 ? -2.994 -40.469 -11.93 1 57.28 441 GLY A CA 1
ATOM 3473 C C . GLY A 1 441 ? -3.828 -39.25 -11.586 1 57.28 441 GLY A C 1
ATOM 3474 O O . GLY A 1 441 ? -3.678 -38.688 -10.5 1 57.28 441 GLY A O 1
ATOM 3475 N N . TRP A 1 442 ? -4.336 -38.625 -12.523 1 61.16 442 TRP A N 1
ATOM 3476 C CA . TRP A 1 442 ? -5.316 -37.562 -12.352 1 61.16 442 TRP A CA 1
ATOM 3477 C C . TRP A 1 442 ? -6.652 -38.125 -11.883 1 61.16 442 TRP A C 1
ATOM 3479 O O . TRP A 1 442 ? -7.105 -39.156 -12.367 1 61.16 442 TRP A O 1
ATOM 3489 N N . ARG A 1 443 ? -7.004 -37.656 -10.758 1 65.56 443 ARG A N 1
ATOM 3490 C CA . ARG A 1 443 ? -8.367 -38.031 -10.383 1 65.56 443 ARG A CA 1
ATOM 3491 C C . ARG A 1 443 ? -9.375 -37.531 -11.422 1 65.56 443 ARG A C 1
ATOM 3493 O O . ARG A 1 443 ? -9.078 -36.625 -12.195 1 65.56 443 ARG A O 1
ATOM 3500 N N . ASP A 1 444 ? -10.383 -38.188 -11.359 1 63.72 444 ASP A N 1
ATOM 3501 C CA . ASP A 1 444 ? -11.484 -37.781 -12.234 1 63.72 444 ASP A CA 1
ATOM 3502 C C . ASP A 1 444 ? -11.836 -36.312 -12.031 1 63.72 444 ASP A C 1
ATOM 3504 O O . ASP A 1 444 ? -12.039 -35.875 -10.898 1 63.72 444 ASP A O 1
ATOM 3508 N N . GLY A 1 445 ? -11.648 -35.562 -13.109 1 68.75 445 GLY A N 1
ATOM 3509 C CA . GLY A 1 445 ? -12.016 -34.156 -13.086 1 68.75 445 GLY A CA 1
ATOM 3510 C C . GLY A 1 445 ? -10.82 -33.219 -12.961 1 68.75 445 GLY A C 1
ATOM 3511 O O . GLY A 1 445 ? -10.969 -32 -13.008 1 68.75 445 GLY A O 1
ATOM 3512 N N . GLU A 1 446 ? -9.68 -33.938 -12.836 1 80.12 446 GLU A N 1
ATOM 3513 C CA . GLU A 1 446 ? -8.477 -33.094 -12.75 1 80.12 446 GLU A CA 1
ATOM 3514 C C . GLU A 1 446 ? -7.867 -32.875 -14.125 1 80.12 446 GLU A C 1
ATOM 3516 O O . GLU A 1 446 ? -7.957 -33.719 -15.008 1 80.12 446 GLU A O 1
ATOM 3521 N N . VAL A 1 447 ? -7.434 -31.656 -14.266 1 85.56 447 VAL A N 1
ATOM 3522 C CA . VAL A 1 447 ? -6.809 -31.266 -15.523 1 85.56 447 VAL A CA 1
ATOM 3523 C C . VAL A 1 447 ? -5.441 -30.641 -15.25 1 85.56 447 VAL A C 1
ATOM 3525 O O . VAL A 1 447 ? -5.035 -30.5 -14.094 1 85.56 447 VAL A O 1
ATOM 3528 N N . ASP A 1 448 ? -4.707 -30.359 -16.281 1 81.25 448 ASP A N 1
ATOM 3529 C CA . ASP A 1 448 ? -3.344 -29.859 -16.203 1 81.25 448 ASP A CA 1
ATOM 3530 C C . ASP A 1 448 ? -3.275 -28.625 -15.289 1 81.25 448 ASP A C 1
ATOM 3532 O O . ASP A 1 448 ? -2.324 -28.469 -14.523 1 81.25 448 ASP A O 1
ATOM 3536 N N . GLY A 1 449 ? -4.199 -27.859 -15.359 1 88.06 449 GLY A N 1
ATOM 3537 C CA . GLY A 1 449 ? -4.23 -26.656 -14.539 1 88.06 449 GLY A CA 1
ATOM 3538 C C . GLY A 1 449 ? -4.215 -26.953 -13.047 1 88.06 449 GLY A C 1
ATOM 3539 O O . GLY A 1 449 ? -3.666 -26.172 -12.266 1 88.06 449 GLY A O 1
ATOM 3540 N N . ASP A 1 450 ? -4.66 -28.047 -12.641 1 91.25 450 ASP A N 1
ATOM 3541 C CA . ASP A 1 450 ? -4.703 -28.438 -11.234 1 91.25 450 ASP A CA 1
ATOM 3542 C C . ASP A 1 450 ? -3.299 -28.719 -10.695 1 91.25 450 ASP A C 1
ATOM 3544 O O . ASP A 1 450 ? -3.002 -28.406 -9.539 1 91.25 450 ASP A O 1
ATOM 3548 N N . GLY A 1 451 ? -2.508 -29.281 -11.57 1 90.31 451 GLY A N 1
ATOM 3549 C CA . GLY A 1 451 ? -1.146 -29.594 -11.164 1 90.31 451 GLY A CA 1
ATOM 3550 C C . GLY A 1 451 ? -0.353 -28.359 -10.766 1 90.31 451 GLY A C 1
ATOM 3551 O O . GLY A 1 451 ? 0.361 -28.375 -9.758 1 90.31 451 GLY A O 1
ATOM 3552 N N . ALA A 1 452 ? -0.451 -27.344 -11.508 1 93.12 452 ALA A N 1
ATOM 3553 C CA . ALA A 1 452 ? 0.251 -26.094 -11.211 1 93.12 452 ALA A CA 1
ATOM 3554 C C . ALA A 1 452 ? -0.224 -25.5 -9.883 1 93.12 452 ALA A C 1
ATOM 3556 O O . ALA A 1 452 ? 0.587 -25.062 -9.062 1 93.12 452 ALA A O 1
ATOM 3557 N N . HIS A 1 453 ? -1.539 -25.531 -9.672 1 95.25 453 HIS A N 1
ATOM 3558 C CA . HIS A 1 453 ? -2.092 -25 -8.43 1 95.25 453 HIS A CA 1
ATOM 3559 C C . HIS A 1 453 ? -1.618 -25.797 -7.223 1 95.25 453 HIS A C 1
ATOM 3561 O O . HIS A 1 453 ? -1.286 -25.234 -6.184 1 95.25 453 HIS A O 1
ATOM 3567 N N . MET A 1 454 ? -1.589 -27.062 -7.391 1 93.38 454 MET A N 1
ATOM 3568 C CA . MET A 1 454 ? -1.174 -27.938 -6.289 1 93.38 454 MET A CA 1
ATOM 3569 C C . MET A 1 454 ? 0.287 -27.688 -5.922 1 93.38 454 MET A C 1
ATOM 3571 O O . MET A 1 454 ? 0.621 -27.531 -4.746 1 93.38 454 MET A O 1
ATOM 3575 N N . THR A 1 455 ? 1.128 -27.625 -6.895 1 93.75 455 THR A N 1
ATOM 3576 C CA . THR A 1 455 ? 2.543 -27.375 -6.645 1 93.75 455 THR A CA 1
ATOM 3577 C C . THR A 1 455 ? 2.748 -26 -6 1 93.75 455 THR A C 1
ATOM 3579 O O . THR A 1 455 ? 3.52 -25.859 -5.051 1 93.75 455 THR A O 1
ATOM 3582 N N . LEU A 1 456 ? 2.07 -25.047 -6.52 1 96.06 456 LEU A N 1
ATOM 3583 C CA . LEU A 1 456 ? 2.197 -23.688 -5.973 1 96.06 456 LEU A CA 1
ATOM 3584 C C . LEU A 1 456 ? 1.678 -23.641 -4.543 1 96.06 456 LEU A C 1
ATOM 3586 O O . LEU A 1 456 ? 2.227 -22.906 -3.707 1 96.06 456 LEU A O 1
ATOM 3590 N N . THR A 1 457 ? 0.602 -24.344 -4.23 1 96.25 457 THR A N 1
ATOM 3591 C CA . THR A 1 457 ? 0.088 -24.406 -2.865 1 96.25 457 THR A CA 1
ATOM 3592 C C . THR A 1 457 ? 1.167 -24.906 -1.906 1 96.25 457 THR A C 1
ATOM 3594 O O . THR A 1 457 ? 1.357 -24.328 -0.831 1 96.25 457 THR A O 1
ATOM 3597 N N . LEU A 1 458 ? 1.869 -25.906 -2.346 1 95.31 458 LEU A N 1
ATOM 3598 C CA . LEU A 1 458 ? 2.934 -26.453 -1.521 1 95.31 458 LEU A CA 1
ATOM 3599 C C . LEU A 1 458 ? 4.074 -25.453 -1.352 1 95.31 458 LEU A C 1
ATOM 3601 O O . LEU A 1 458 ? 4.551 -25.234 -0.236 1 95.31 458 LEU A O 1
ATOM 3605 N N . LEU A 1 459 ? 4.465 -24.859 -2.449 1 96.25 459 LEU A N 1
ATOM 3606 C CA . LEU A 1 459 ? 5.551 -23.891 -2.395 1 96.25 459 LEU A CA 1
ATOM 3607 C C . LEU A 1 459 ? 5.195 -22.734 -1.47 1 96.25 459 LEU A C 1
ATOM 3609 O O . LEU A 1 459 ? 6.012 -22.312 -0.646 1 96.25 459 LEU A O 1
ATOM 3613 N N . ILE A 1 460 ? 3.998 -22.25 -1.583 1 96.94 460 ILE A N 1
ATOM 3614 C CA . ILE A 1 460 ? 3.525 -21.125 -0.772 1 96.94 460 ILE A CA 1
ATOM 3615 C C . ILE A 1 460 ? 3.502 -21.531 0.7 1 96.94 460 ILE A C 1
ATOM 3617 O O . ILE A 1 460 ? 3.955 -20.781 1.564 1 96.94 460 ILE A O 1
ATOM 3621 N N . SER A 1 461 ? 3.037 -22.688 0.984 1 96.56 461 SER A N 1
ATOM 3622 C CA . SER A 1 461 ? 2.91 -23.156 2.359 1 96.56 461 SER A CA 1
ATOM 3623 C C . SER A 1 461 ? 4.273 -23.297 3.027 1 96.56 461 SER A C 1
ATOM 3625 O O . SER A 1 461 ? 4.484 -22.781 4.129 1 96.56 461 SER A O 1
ATOM 3627 N N . HIS A 1 462 ? 5.152 -23.906 2.369 1 95.88 462 HIS A N 1
ATOM 3628 C CA . HIS A 1 462 ? 6.477 -24.109 2.947 1 95.88 462 HIS A CA 1
ATOM 3629 C C . HIS A 1 462 ? 7.223 -22.781 3.084 1 95.88 462 HIS A C 1
ATOM 3631 O O . HIS A 1 462 ? 7.926 -22.562 4.07 1 95.88 462 HIS A O 1
ATOM 3637 N N . TYR A 1 463 ? 7.094 -22 2.082 1 96.56 463 TYR A N 1
ATOM 3638 C CA . TYR A 1 463 ? 7.738 -20.688 2.182 1 96.56 463 TYR A CA 1
ATOM 3639 C C . TYR A 1 463 ? 7.152 -19.875 3.332 1 96.56 463 TYR A C 1
ATOM 3641 O O . TYR A 1 463 ? 7.871 -19.141 4.004 1 96.56 463 TYR A O 1
ATOM 3649 N N . THR A 1 464 ? 5.852 -19.938 3.494 1 95.75 464 THR A N 1
ATOM 3650 C CA . THR A 1 464 ? 5.195 -19.234 4.586 1 95.75 464 THR A CA 1
ATOM 3651 C C . THR A 1 464 ? 5.746 -19.688 5.934 1 95.75 464 THR A C 1
ATOM 3653 O O . THR A 1 464 ? 5.891 -18.875 6.855 1 95.75 464 THR A O 1
ATOM 3656 N N . HIS A 1 465 ? 6.09 -20.891 6.062 1 94.75 465 HIS A N 1
ATOM 3657 C CA . HIS A 1 465 ? 6.703 -21.406 7.289 1 94.75 465 HIS A CA 1
ATOM 3658 C C . HIS A 1 465 ? 8.078 -20.781 7.512 1 94.75 465 HIS A C 1
ATOM 3660 O O . HIS A 1 465 ? 8.453 -20.484 8.648 1 94.75 465 HIS A O 1
ATOM 3666 N N . LEU A 1 466 ? 8.828 -20.609 6.438 1 94.69 466 LEU A N 1
ATOM 3667 C CA . LEU A 1 466 ? 10.109 -19.922 6.566 1 94.69 466 LEU A CA 1
ATOM 3668 C C . LEU A 1 466 ? 9.906 -18.469 6.98 1 94.69 466 LEU A C 1
ATOM 3670 O O . LEU A 1 466 ? 10.609 -17.969 7.859 1 94.69 466 LEU A O 1
ATOM 3674 N N . HIS A 1 467 ? 8.93 -17.938 6.375 1 90.5 467 HIS A N 1
ATOM 3675 C CA . HIS A 1 467 ? 8.664 -16.516 6.629 1 90.5 467 HIS A CA 1
ATOM 3676 C C . HIS A 1 467 ? 8.18 -16.297 8.055 1 90.5 467 HIS A C 1
ATOM 3678 O O . HIS A 1 467 ? 8.469 -15.266 8.664 1 90.5 467 HIS A O 1
ATOM 3684 N N . ALA A 1 468 ? 7.402 -17.219 8.57 1 88.94 468 ALA A N 1
ATOM 3685 C CA . ALA A 1 468 ? 6.922 -17.125 9.945 1 88.94 468 ALA A CA 1
ATOM 3686 C C . ALA A 1 468 ? 8.078 -17.188 10.938 1 88.94 468 ALA A C 1
ATOM 3688 O O . ALA A 1 468 ? 7.949 -16.75 12.078 1 88.94 468 ALA A O 1
ATOM 3689 N N . ALA A 1 469 ? 9.227 -17.672 10.508 1 89.38 469 ALA A N 1
ATOM 3690 C CA . ALA A 1 469 ? 10.438 -17.75 11.328 1 89.38 469 ALA A CA 1
ATOM 3691 C C . ALA A 1 469 ? 11.406 -16.625 10.969 1 89.38 469 ALA A C 1
ATOM 3693 O O . ALA A 1 469 ? 12.625 -16.812 11.039 1 89.38 469 ALA A O 1
ATOM 3694 N N . PHE A 1 470 ? 10.93 -15.555 10.656 1 82.62 470 PHE A N 1
ATOM 3695 C CA . PHE A 1 470 ? 11.695 -14.477 10.031 1 82.62 470 PHE A CA 1
ATOM 3696 C C . PHE A 1 470 ? 12.836 -14.031 10.945 1 82.62 470 PHE A C 1
ATOM 3698 O O . PHE A 1 470 ? 13.938 -13.742 10.477 1 82.62 470 PHE A O 1
ATOM 3705 N N . PRO A 1 471 ? 12.625 -13.922 12.273 1 80.12 471 PRO A N 1
ATOM 3706 C CA . PRO A 1 471 ? 13.766 -13.492 13.086 1 80.12 471 PRO A CA 1
ATOM 3707 C C . PRO A 1 471 ? 14.992 -14.391 12.906 1 80.12 471 PRO A C 1
ATOM 3709 O O . PRO A 1 471 ? 16.125 -13.898 12.844 1 80.12 471 PRO A O 1
ATOM 3712 N N . THR A 1 472 ? 14.734 -15.641 12.82 1 89.94 472 THR A N 1
ATOM 3713 C CA . THR A 1 472 ? 15.82 -16.594 12.602 1 89.94 472 THR A CA 1
ATOM 3714 C C . THR A 1 472 ? 16.328 -16.516 11.164 1 89.94 472 THR A C 1
ATOM 3716 O O . THR A 1 472 ? 17.547 -16.484 10.938 1 89.94 472 THR A O 1
ATOM 3719 N N . VAL A 1 473 ? 15.43 -16.453 10.203 1 90.75 473 VAL A N 1
ATOM 3720 C CA . VAL A 1 473 ? 15.781 -16.406 8.781 1 90.75 473 VAL A CA 1
ATOM 3721 C C . VAL A 1 473 ? 16.562 -15.125 8.484 1 90.75 473 VAL A C 1
ATOM 3723 O O . VAL A 1 473 ? 17.531 -15.148 7.719 1 90.75 473 VAL A O 1
ATOM 3726 N N . SER A 1 474 ? 16.125 -14.062 9.07 1 85.5 474 SER A N 1
ATOM 3727 C CA . SER A 1 474 ? 16.812 -12.789 8.875 1 85.5 474 SER A CA 1
ATOM 3728 C C . SER A 1 474 ? 18.25 -12.852 9.375 1 85.5 474 SER A C 1
ATOM 3730 O O . SER A 1 474 ? 19.141 -12.242 8.789 1 85.5 474 SER A O 1
ATOM 3732 N N . LEU A 1 475 ? 18.453 -13.523 10.484 1 88.25 475 LEU A N 1
ATOM 3733 C CA . LEU A 1 475 ? 19.797 -13.719 11.016 1 88.25 475 LEU A CA 1
ATOM 3734 C C . LEU A 1 475 ? 20.656 -14.5 10.031 1 88.25 475 LEU A C 1
ATOM 3736 O O . LEU A 1 475 ? 21.812 -14.125 9.781 1 88.25 475 LEU A O 1
ATOM 3740 N N . ILE A 1 476 ? 20.141 -15.531 9.523 1 92 476 ILE A N 1
ATOM 3741 C CA . ILE A 1 476 ? 20.859 -16.359 8.562 1 92 476 ILE A CA 1
ATOM 3742 C C . ILE A 1 476 ? 21.203 -15.531 7.324 1 92 476 ILE A C 1
ATOM 3744 O O . ILE A 1 476 ? 22.328 -15.586 6.816 1 92 476 ILE A O 1
ATOM 3748 N N . LEU A 1 477 ? 20.266 -14.812 6.852 1 89.19 477 LEU A N 1
ATOM 3749 C CA . LEU A 1 477 ? 20.453 -13.961 5.676 1 89.19 477 LEU A CA 1
ATOM 3750 C C . LEU A 1 477 ? 21.531 -12.914 5.926 1 89.19 477 LEU A C 1
ATOM 3752 O O . LEU A 1 477 ? 22.344 -12.633 5.043 1 89.19 477 LEU A O 1
ATOM 3756 N N . SER A 1 478 ? 21.469 -12.344 7.094 1 86 478 SER A N 1
ATOM 3757 C CA . SER A 1 478 ? 22.469 -11.336 7.453 1 86 478 SER A CA 1
ATOM 3758 C C . SER A 1 478 ? 23.875 -11.93 7.445 1 86 478 SER A C 1
ATOM 3760 O O . SER A 1 478 ? 24.828 -11.281 7.004 1 86 478 SER A O 1
ATOM 3762 N N . LEU A 1 479 ? 24 -13.086 7.93 1 87.62 479 LEU A N 1
ATOM 3763 C CA . LEU A 1 479 ? 25.281 -13.773 7.949 1 87.62 479 LEU A CA 1
ATOM 3764 C C . LEU A 1 479 ? 25.734 -14.117 6.535 1 87.62 479 LEU A C 1
ATOM 3766 O O . LEU A 1 479 ? 26.938 -14.086 6.238 1 87.62 479 LEU A O 1
ATOM 3770 N N . ALA A 1 480 ? 24.797 -14.477 5.754 1 88.19 480 ALA A N 1
ATOM 3771 C CA . ALA A 1 480 ? 25.094 -14.789 4.363 1 88.19 480 ALA A CA 1
ATOM 3772 C C . ALA A 1 480 ? 25.531 -13.539 3.6 1 88.19 480 ALA A C 1
ATOM 3774 O O . ALA A 1 480 ? 26.438 -13.594 2.766 1 88.19 480 ALA A O 1
ATOM 3775 N N . ARG A 1 481 ? 24.922 -12.484 3.875 1 83.06 481 ARG A N 1
ATOM 3776 C CA . ARG A 1 481 ? 25.188 -11.219 3.191 1 83.06 481 ARG A CA 1
ATOM 3777 C C . ARG A 1 481 ? 26.516 -10.625 3.639 1 83.06 481 ARG A C 1
ATOM 3779 O O . ARG A 1 481 ? 27.25 -10.07 2.826 1 83.06 481 ARG A O 1
ATOM 3786 N N . ARG A 1 482 ? 26.672 -10.695 4.934 1 84.19 482 ARG A N 1
ATOM 3787 C CA . ARG A 1 482 ? 27.875 -10.164 5.551 1 84.19 482 ARG A CA 1
ATOM 3788 C C . ARG A 1 482 ? 28.578 -11.227 6.387 1 84.19 482 ARG A C 1
ATOM 3790 O O . ARG A 1 482 ? 28.484 -11.219 7.617 1 84.19 482 ARG A O 1
ATOM 3797 N N . PRO A 1 483 ? 29.328 -11.93 5.715 1 85.25 483 PRO A N 1
ATOM 3798 C CA . PRO A 1 483 ? 30.031 -12.977 6.465 1 85.25 483 PRO A CA 1
ATOM 3799 C C . PRO A 1 483 ? 31.094 -12.422 7.406 1 85.25 483 PRO A C 1
ATOM 3801 O O . PRO A 1 483 ? 31.781 -11.453 7.066 1 85.25 483 PRO A O 1
ATOM 3804 N N . PRO A 1 484 ? 31.062 -12.953 8.57 1 84.31 484 PRO A N 1
ATOM 3805 C CA . PRO A 1 484 ? 32.125 -12.492 9.461 1 84.31 484 PRO A CA 1
ATOM 3806 C C . PRO A 1 484 ? 33.531 -12.891 8.977 1 84.31 484 PRO A C 1
ATOM 3808 O O . PRO A 1 484 ? 33.656 -13.875 8.242 1 84.31 484 PRO A O 1
ATOM 3811 N N . SER A 1 485 ? 34.5 -11.992 9.359 1 81 485 SER A N 1
ATOM 3812 C CA . SER A 1 485 ? 35.875 -12.352 9.07 1 81 485 SER A CA 1
ATOM 3813 C C . SER A 1 485 ? 36.312 -13.586 9.859 1 81 485 SER A C 1
ATOM 3815 O O . SER A 1 485 ? 35.781 -13.859 10.938 1 81 485 SER A O 1
ATOM 3817 N N . PRO A 1 486 ? 37.156 -14.406 9.203 1 76.56 486 PRO A N 1
ATOM 3818 C CA . PRO A 1 486 ? 37.625 -15.633 9.875 1 76.56 486 PRO A CA 1
ATOM 3819 C C . PRO A 1 486 ? 38.125 -15.375 11.289 1 76.56 486 PRO A C 1
ATOM 3821 O O . PRO A 1 486 ? 37.969 -16.219 12.172 1 76.56 486 PRO A O 1
ATOM 3824 N N . THR A 1 487 ? 38.562 -14.234 11.523 1 71.75 487 THR A N 1
ATOM 3825 C CA . THR A 1 487 ? 39.125 -13.906 12.828 1 71.75 487 THR A CA 1
ATOM 3826 C C . THR A 1 487 ? 38 -13.531 13.805 1 71.75 487 THR A C 1
ATOM 3828 O O . THR A 1 487 ? 38.125 -13.773 15.008 1 71.75 487 THR A O 1
ATOM 3831 N N . THR A 1 488 ? 36.969 -13.062 13.336 1 74.56 488 THR A N 1
ATOM 3832 C CA . THR A 1 488 ? 35.938 -12.523 14.211 1 74.56 488 THR A CA 1
ATOM 3833 C C . THR A 1 488 ? 34.719 -13.445 14.258 1 74.56 488 THR A C 1
ATOM 3835 O O . THR A 1 488 ? 33.781 -13.203 15.008 1 74.56 488 THR A O 1
ATOM 3838 N N . ALA A 1 489 ? 34.75 -14.5 13.531 1 75.69 489 ALA A N 1
ATOM 3839 C CA . ALA A 1 489 ? 33.594 -15.383 13.375 1 75.69 489 ALA A CA 1
ATOM 3840 C C . ALA A 1 489 ? 33.125 -15.914 14.727 1 75.69 489 ALA A C 1
ATOM 3842 O O . ALA A 1 489 ? 31.938 -15.867 15.031 1 75.69 489 ALA A O 1
ATOM 3843 N N . PRO A 1 490 ? 34.094 -16.297 15.523 1 74.19 490 PRO A N 1
ATOM 3844 C CA . PRO A 1 490 ? 33.594 -16.859 16.781 1 74.19 490 PRO A CA 1
ATOM 3845 C C . PRO A 1 490 ? 32.969 -15.805 17.688 1 74.19 490 PRO A C 1
ATOM 3847 O O . PRO A 1 490 ? 32.125 -16.125 18.531 1 74.19 490 PRO A O 1
ATOM 3850 N N . ALA A 1 491 ? 33.344 -14.602 17.406 1 80.31 491 ALA A N 1
ATOM 3851 C CA . ALA A 1 491 ? 32.844 -13.547 18.297 1 80.31 491 ALA A CA 1
ATOM 3852 C C . ALA A 1 491 ? 31.656 -12.82 17.703 1 80.31 491 ALA A C 1
ATOM 3854 O O . ALA A 1 491 ? 31.109 -11.906 18.312 1 80.31 491 ALA A O 1
ATOM 3855 N N . ASP A 1 492 ? 31.234 -13.383 16.594 1 88.69 492 ASP A N 1
ATOM 3856 C CA . ASP A 1 492 ? 30.109 -12.695 15.953 1 88.69 492 ASP A CA 1
ATOM 3857 C C . ASP A 1 492 ? 28.812 -12.938 16.719 1 88.69 492 ASP A C 1
ATOM 3859 O O . ASP A 1 492 ? 28.375 -14.086 16.859 1 88.69 492 ASP A O 1
ATOM 3863 N N . PRO A 1 493 ? 28.203 -11.93 17.25 1 88.88 493 PRO A N 1
ATOM 3864 C CA . PRO A 1 493 ? 27 -12.086 18.062 1 88.88 493 PRO A CA 1
ATOM 3865 C C . PRO A 1 493 ? 25.844 -12.742 17.312 1 88.88 493 PRO A C 1
ATOM 3867 O O . PRO A 1 493 ? 25 -13.406 17.906 1 88.88 493 PRO A O 1
ATOM 3870 N N . ARG A 1 494 ? 25.812 -12.641 16.016 1 90.12 494 ARG A N 1
ATOM 3871 C CA . ARG A 1 494 ? 24.75 -13.258 15.211 1 90.12 494 ARG A CA 1
ATOM 3872 C C . ARG A 1 494 ? 24.859 -14.773 15.227 1 90.12 494 ARG A C 1
ATOM 3874 O O . ARG A 1 494 ? 23.859 -15.477 15.312 1 90.12 494 ARG A O 1
ATOM 3881 N N . ILE A 1 495 ? 26.078 -15.18 15.164 1 92.56 495 ILE A N 1
ATOM 3882 C CA . ILE A 1 495 ? 26.312 -16.625 15.18 1 92.56 495 ILE A CA 1
ATOM 3883 C C . ILE A 1 495 ? 25.938 -17.188 16.547 1 92.56 495 ILE A C 1
ATOM 3885 O O . ILE A 1 495 ? 25.281 -18.234 16.641 1 92.56 495 ILE A O 1
ATOM 3889 N N . ALA A 1 496 ? 26.359 -16.484 17.562 1 91.44 496 ALA A N 1
ATOM 3890 C CA . ALA A 1 496 ? 26.047 -16.922 18.922 1 91.44 496 ALA A CA 1
ATOM 3891 C C . ALA A 1 496 ? 24.547 -17 19.141 1 91.44 496 ALA A C 1
ATOM 3893 O O . ALA A 1 496 ? 24.047 -17.953 19.734 1 91.44 496 ALA A O 1
ATOM 3894 N N . ARG A 1 497 ? 23.891 -16.062 18.672 1 91.5 497 ARG A N 1
ATOM 3895 C CA . ARG A 1 497 ? 22.438 -16.016 18.812 1 91.5 497 ARG A CA 1
ATOM 3896 C C . ARG A 1 497 ? 21.781 -17.156 18.031 1 91.5 497 ARG A C 1
ATOM 3898 O O . ARG A 1 497 ? 20.859 -17.797 18.531 1 91.5 497 ARG A O 1
ATOM 3905 N N . LEU A 1 498 ? 22.234 -17.344 16.844 1 92.81 498 LEU A N 1
ATOM 3906 C CA . LEU A 1 498 ? 21.672 -18.391 16.016 1 92.81 498 LEU A CA 1
ATOM 3907 C C . LEU A 1 498 ? 21.891 -19.766 16.641 1 92.81 498 LEU A C 1
ATOM 3909 O O . LEU A 1 498 ? 20.969 -20.594 16.672 1 92.81 498 LEU A O 1
ATOM 3913 N N . LYS A 1 499 ? 23.047 -19.938 17.156 1 92.88 499 LYS A N 1
ATOM 3914 C CA . LYS A 1 499 ? 23.344 -21.203 17.828 1 92.88 499 LYS A CA 1
ATOM 3915 C C . LYS A 1 499 ? 22.484 -21.391 19.062 1 92.88 499 LYS A C 1
ATOM 3917 O O . LYS A 1 499 ? 22.016 -22.5 19.344 1 92.88 499 LYS A O 1
ATOM 3922 N N . THR A 1 500 ? 22.25 -20.344 19.734 1 91.31 500 THR A N 1
ATOM 3923 C CA . THR A 1 500 ? 21.422 -20.406 20.938 1 91.31 500 THR A CA 1
ATOM 3924 C C . THR A 1 500 ? 19.984 -20.766 20.562 1 91.31 500 THR A C 1
ATOM 3926 O O . THR A 1 500 ? 19.344 -21.578 21.25 1 91.31 500 THR A O 1
ATOM 3929 N N . ILE A 1 501 ? 19.516 -20.219 19.516 1 91.44 501 ILE A N 1
ATOM 3930 C CA . ILE A 1 501 ? 18.156 -20.5 19.047 1 91.44 501 ILE A CA 1
ATOM 3931 C C . ILE A 1 501 ? 18.016 -21.969 18.688 1 91.44 501 ILE A C 1
ATOM 3933 O O . ILE A 1 501 ? 17.078 -22.641 19.109 1 91.44 501 ILE A O 1
ATOM 3937 N N . PHE A 1 502 ? 18.953 -22.516 18 1 94.25 502 PHE A N 1
ATOM 3938 C CA . PHE A 1 502 ? 18.906 -23.891 17.531 1 94.25 502 PHE A CA 1
ATOM 3939 C C . PHE A 1 502 ? 19.078 -24.859 18.688 1 94.25 502 PHE A C 1
ATOM 3941 O O . PHE A 1 502 ? 18.469 -25.938 18.719 1 94.25 502 PHE A O 1
ATOM 3948 N N . LEU A 1 503 ? 19.906 -24.406 19.625 1 92.19 503 LEU A N 1
ATOM 3949 C CA . LEU A 1 503 ? 20.156 -25.281 20.766 1 92.19 503 LEU A CA 1
ATOM 3950 C C . LEU A 1 503 ? 18.969 -25.297 21.719 1 92.19 503 LEU A C 1
ATOM 3952 O O . LEU A 1 503 ? 18.672 -26.328 22.328 1 92.19 503 LEU A O 1
ATOM 3956 N N . THR A 1 504 ? 18.312 -24.188 21.859 1 90.81 504 THR A N 1
ATOM 3957 C CA . THR A 1 504 ? 17.188 -24.062 22.766 1 90.81 504 THR A CA 1
ATOM 3958 C C . THR A 1 504 ? 15.992 -24.859 22.266 1 90.81 504 THR A C 1
ATOM 3960 O O . THR A 1 504 ? 15.227 -25.422 23.047 1 90.81 504 THR A O 1
ATOM 3963 N N . ASP A 1 505 ? 15.805 -24.922 21 1 92.88 505 ASP A N 1
ATOM 3964 C CA . ASP A 1 505 ? 14.68 -25.641 20.391 1 92.88 505 ASP A CA 1
ATOM 3965 C C . ASP A 1 505 ? 15.102 -26.359 19.125 1 92.88 505 ASP A C 1
ATOM 3967 O O . ASP A 1 505 ? 14.82 -25.891 18.016 1 92.88 505 ASP A O 1
ATOM 3971 N N . PRO A 1 506 ? 15.648 -27.547 19.25 1 93.62 506 PRO A N 1
ATOM 3972 C CA . PRO A 1 506 ? 16.125 -28.297 18.078 1 93.62 506 PRO A CA 1
ATOM 3973 C C . PRO A 1 506 ? 14.984 -28.703 17.141 1 93.62 506 PRO A C 1
ATOM 3975 O O . PRO A 1 506 ? 15.188 -28.828 15.93 1 93.62 506 PRO A O 1
ATOM 3978 N N . VAL A 1 507 ? 13.836 -28.938 17.688 1 93.44 507 VAL A N 1
ATOM 3979 C CA . VAL A 1 507 ? 12.688 -29.297 16.859 1 93.44 507 VAL A CA 1
ATOM 3980 C C . VAL A 1 507 ? 12.344 -28.156 15.914 1 93.44 507 VAL A C 1
ATOM 3982 O O . VAL A 1 507 ? 12.062 -28.391 14.734 1 93.44 507 VAL A O 1
ATOM 3985 N N . TYR A 1 508 ? 12.414 -26.969 16.469 1 92.94 508 TYR A N 1
ATOM 3986 C CA . TYR A 1 508 ? 12.211 -25.766 15.672 1 92.94 508 TYR A CA 1
ATOM 3987 C C . TYR A 1 508 ? 13.242 -25.688 14.547 1 92.94 508 TYR A C 1
ATOM 3989 O O . TYR A 1 508 ? 12.891 -25.422 13.398 1 92.94 508 TYR A O 1
ATOM 3997 N N . ALA A 1 509 ? 14.414 -25.938 14.844 1 95.75 509 ALA A N 1
ATOM 3998 C CA . ALA A 1 509 ? 15.492 -25.859 13.875 1 95.75 509 ALA A CA 1
ATOM 3999 C C . ALA A 1 509 ? 15.305 -26.875 12.758 1 95.75 509 ALA A C 1
ATOM 4001 O O . ALA A 1 509 ? 15.43 -26.547 11.578 1 95.75 509 ALA A O 1
ATOM 4002 N N . ARG A 1 510 ? 14.969 -28.094 13.141 1 95.56 510 ARG A N 1
ATOM 4003 C CA . ARG A 1 510 ? 14.797 -29.156 12.156 1 95.56 510 ARG A CA 1
ATOM 4004 C C . ARG A 1 510 ? 13.555 -28.922 11.305 1 95.56 510 ARG A C 1
ATOM 4006 O O . ARG A 1 510 ? 13.539 -29.25 10.117 1 95.56 510 ARG A O 1
ATOM 4013 N N . THR A 1 511 ? 12.539 -28.375 11.906 1 94.25 511 THR A N 1
ATOM 4014 C CA . THR A 1 511 ? 11.328 -28.047 11.156 1 94.25 511 THR A CA 1
ATOM 4015 C C . THR A 1 511 ? 11.625 -26.984 10.094 1 94.25 511 THR A C 1
ATOM 4017 O O . THR A 1 511 ? 11.125 -27.062 8.977 1 94.25 511 THR A O 1
ATOM 4020 N N . LEU A 1 512 ? 12.383 -26.016 10.477 1 95.5 512 LEU A N 1
ATOM 4021 C CA . LEU A 1 512 ? 12.789 -24.969 9.547 1 95.5 512 LEU A CA 1
ATOM 4022 C C . LEU A 1 512 ? 13.578 -25.547 8.375 1 95.5 512 LEU A C 1
ATOM 4024 O O . LEU A 1 512 ? 13.312 -25.234 7.215 1 95.5 512 LEU A O 1
ATOM 4028 N N . ALA A 1 513 ? 14.508 -26.406 8.656 1 96.38 513 ALA A N 1
ATOM 4029 C CA . ALA A 1 513 ? 15.32 -27.062 7.641 1 96.38 513 ALA A CA 1
ATOM 4030 C C . ALA A 1 513 ? 14.469 -27.922 6.719 1 96.38 513 ALA A C 1
ATOM 4032 O O . ALA A 1 513 ? 14.672 -27.938 5.504 1 96.38 513 ALA A O 1
ATOM 4033 N N . TRP A 1 514 ? 13.562 -28.609 7.336 1 95.12 514 TRP A N 1
ATOM 4034 C CA . TRP A 1 514 ? 12.695 -29.484 6.551 1 95.12 514 TRP A CA 1
ATOM 4035 C C . TRP A 1 514 ? 11.859 -28.672 5.566 1 95.12 514 TRP A C 1
ATOM 4037 O O . TRP A 1 514 ? 11.727 -29.047 4.402 1 95.12 514 TRP A O 1
ATOM 4047 N N . ASN A 1 515 ? 11.258 -27.594 5.988 1 95.19 515 ASN A N 1
ATOM 4048 C CA . ASN A 1 515 ? 10.469 -26.75 5.098 1 95.19 515 ASN A CA 1
ATOM 4049 C C . ASN A 1 515 ? 11.32 -26.188 3.961 1 95.19 515 ASN A C 1
ATOM 4051 O O . ASN A 1 515 ? 10.859 -26.109 2.822 1 95.19 515 ASN A O 1
ATOM 4055 N N . ALA A 1 516 ? 12.516 -25.75 4.254 1 96.94 516 ALA A N 1
ATOM 4056 C CA . ALA A 1 516 ? 13.43 -25.281 3.217 1 96.94 516 ALA A CA 1
ATOM 4057 C C . ALA A 1 516 ? 13.719 -26.375 2.199 1 96.94 516 ALA A C 1
ATOM 4059 O O . ALA A 1 516 ? 13.68 -26.141 0.99 1 96.94 516 ALA A O 1
ATOM 4060 N N . ALA A 1 517 ? 13.953 -27.562 2.715 1 95.81 517 ALA A N 1
ATOM 4061 C CA . ALA A 1 517 ? 14.273 -28.688 1.851 1 95.81 517 ALA A CA 1
ATOM 4062 C C . ALA A 1 517 ? 13.094 -29.047 0.951 1 95.81 517 ALA A C 1
ATOM 4064 O O . ALA A 1 517 ? 13.281 -29.469 -0.193 1 95.81 517 ALA A O 1
ATOM 4065 N N . GLN A 1 518 ? 11.898 -28.875 1.476 1 94.19 518 GLN A N 1
ATOM 4066 C CA . GLN A 1 518 ? 10.719 -29.172 0.669 1 94.19 518 GLN A CA 1
ATOM 4067 C C . GLN A 1 518 ? 10.617 -28.234 -0.524 1 94.19 518 GLN A C 1
ATOM 4069 O O . GLN A 1 518 ? 10.211 -28.641 -1.614 1 94.19 518 GLN A O 1
ATOM 4074 N N . ILE A 1 519 ? 10.938 -27.031 -0.35 1 95.88 519 ILE A N 1
ATOM 4075 C CA . ILE A 1 519 ? 10.93 -26.062 -1.449 1 95.88 519 ILE A CA 1
ATOM 4076 C C . ILE A 1 519 ? 11.93 -26.5 -2.52 1 95.88 519 ILE A C 1
ATOM 4078 O O . ILE A 1 519 ? 11.617 -26.484 -3.713 1 95.88 519 ILE A O 1
ATOM 4082 N N . ILE A 1 520 ? 13.078 -26.906 -2.068 1 94.75 520 ILE A N 1
ATOM 4083 C CA . ILE A 1 520 ? 14.125 -27.375 -2.98 1 94.75 520 ILE A CA 1
ATOM 4084 C C . ILE A 1 520 ? 13.648 -28.609 -3.734 1 94.75 520 ILE A C 1
ATOM 4086 O O . ILE A 1 520 ? 13.812 -28.703 -4.953 1 94.75 520 ILE A O 1
ATOM 4090 N N . THR A 1 521 ? 13 -29.484 -3.02 1 92.5 521 THR A N 1
ATOM 4091 C CA . THR A 1 521 ? 12.508 -30.719 -3.615 1 92.5 521 THR A CA 1
ATOM 4092 C C . THR A 1 521 ? 11.477 -30.422 -4.703 1 92.5 521 THR A C 1
ATOM 4094 O O . THR A 1 521 ? 11.555 -30.969 -5.801 1 92.5 521 THR A O 1
ATOM 4097 N N . LEU A 1 522 ? 10.547 -29.609 -4.438 1 91.62 522 LEU A N 1
ATOM 4098 C CA . LEU A 1 522 ? 9.477 -29.266 -5.371 1 91.62 522 LEU A CA 1
ATOM 4099 C C . LEU A 1 522 ? 10.031 -28.625 -6.637 1 91.62 522 LEU A C 1
ATOM 4101 O O . LEU A 1 522 ? 9.617 -28.969 -7.746 1 91.62 522 LEU A O 1
ATOM 4105 N N . SER A 1 523 ? 10.953 -27.75 -6.484 1 91.56 523 SER A N 1
ATOM 4106 C CA . SER A 1 523 ? 11.516 -27.031 -7.629 1 91.56 523 SER A CA 1
ATOM 4107 C C . SER A 1 523 ? 12.453 -27.922 -8.438 1 91.56 523 SER A C 1
ATOM 4109 O O . SER A 1 523 ? 12.68 -27.672 -9.625 1 91.56 523 SER A O 1
ATOM 4111 N N . ARG A 1 524 ? 12.977 -28.891 -7.77 1 88.44 524 ARG A N 1
ATOM 4112 C CA . ARG A 1 524 ? 13.875 -29.828 -8.438 1 88.44 524 ARG A CA 1
ATOM 4113 C C . ARG A 1 524 ? 13.094 -30.828 -9.297 1 88.44 524 ARG A C 1
ATOM 4115 O O . ARG A 1 524 ? 13.484 -31.109 -10.43 1 88.44 524 ARG A O 1
ATOM 4122 N N . TRP A 1 525 ? 11.938 -31.281 -8.82 1 85.12 525 TRP A N 1
ATOM 4123 C CA . TRP A 1 525 ? 11.297 -32.438 -9.461 1 85.12 525 TRP A CA 1
ATOM 4124 C C . TRP A 1 525 ? 10.008 -32 -10.164 1 85.12 525 TRP A C 1
ATOM 4126 O O . TRP A 1 525 ? 9.594 -32.625 -11.141 1 85.12 525 TRP A O 1
ATOM 4136 N N . LYS A 1 526 ? 9.367 -30.953 -9.664 1 86.12 526 LYS A N 1
ATOM 4137 C CA . LYS A 1 526 ? 8.117 -30.484 -10.258 1 86.12 526 LYS A CA 1
ATOM 4138 C C . LYS A 1 526 ? 8.102 -28.953 -10.359 1 86.12 526 LYS A C 1
ATOM 4140 O O . LYS A 1 526 ? 7.18 -28.312 -9.852 1 86.12 526 LYS A O 1
ATOM 4145 N N . PRO A 1 527 ? 9.062 -28.484 -11.164 1 89.75 527 PRO A N 1
ATOM 4146 C CA . PRO A 1 527 ? 9.086 -27.031 -11.25 1 89.75 527 PRO A CA 1
ATOM 4147 C C . PRO A 1 527 ? 7.898 -26.453 -12.016 1 89.75 527 PRO A C 1
ATOM 4149 O O . PRO A 1 527 ? 7.477 -27.031 -13.023 1 89.75 527 PRO A O 1
ATOM 4152 N N . VAL A 1 528 ? 7.316 -25.469 -11.5 1 91.31 528 VAL A N 1
ATOM 4153 C CA . VAL A 1 528 ? 6.246 -24.75 -12.18 1 91.31 528 VAL A CA 1
ATOM 4154 C C . VAL A 1 528 ? 6.828 -23.562 -12.938 1 91.31 528 VAL A C 1
ATOM 4156 O O . VAL A 1 528 ? 6.223 -23.062 -13.891 1 91.31 528 VAL A O 1
ATOM 4159 N N . CYS A 1 529 ? 7.949 -23.094 -12.57 1 90.94 529 CYS A N 1
ATOM 4160 C CA . CYS A 1 529 ? 8.656 -21.969 -13.172 1 90.94 529 CYS A CA 1
ATOM 4161 C C . CYS A 1 529 ? 7.832 -20.688 -13.094 1 90.94 529 CYS A C 1
ATOM 4163 O O . CYS A 1 529 ? 7.656 -20 -14.102 1 90.94 529 CYS A O 1
ATOM 4165 N N . SER A 1 530 ? 7.258 -20.453 -11.945 1 93.69 530 SER A N 1
ATOM 4166 C CA . SER A 1 530 ? 6.59 -19.172 -11.688 1 93.69 530 SER A CA 1
ATOM 4167 C C . SER A 1 530 ? 7.602 -18.062 -11.492 1 93.69 530 SER A C 1
ATOM 4169 O O . SER A 1 530 ? 8.773 -18.312 -11.219 1 93.69 530 SER A O 1
ATOM 4171 N N . PRO A 1 531 ? 7.219 -16.828 -11.617 1 91.5 531 PRO A N 1
ATOM 4172 C CA . PRO A 1 531 ? 8.156 -15.695 -11.594 1 91.5 531 PRO A CA 1
ATOM 4173 C C . PRO A 1 531 ? 8.953 -15.625 -10.289 1 91.5 531 PRO A C 1
ATOM 4175 O O . PRO A 1 531 ? 10.125 -15.25 -10.297 1 91.5 531 PRO A O 1
ATOM 4178 N N . ILE A 1 532 ? 8.406 -16.031 -9.133 1 91.69 532 ILE A N 1
ATOM 4179 C CA . ILE A 1 532 ? 9.102 -15.797 -7.871 1 91.69 532 ILE A CA 1
ATOM 4180 C C . ILE A 1 532 ? 9.617 -17.125 -7.316 1 91.69 532 ILE A C 1
ATOM 4182 O O . ILE A 1 532 ? 10.117 -17.172 -6.188 1 91.69 532 ILE A O 1
ATOM 4186 N N . GLU A 1 533 ? 9.453 -18.156 -8.102 1 94.06 533 GLU A N 1
ATOM 4187 C CA . GLU A 1 533 ? 9.938 -19.469 -7.668 1 94.06 533 GLU A CA 1
ATOM 4188 C C . GLU A 1 533 ? 11.445 -19.438 -7.41 1 94.06 533 GLU A C 1
ATOM 4190 O O . GLU A 1 533 ? 11.93 -20.062 -6.469 1 94.06 533 GLU A O 1
ATOM 4195 N N . GLY A 1 534 ? 12.172 -18.703 -8.242 1 92.31 534 GLY A N 1
ATOM 4196 C CA . GLY A 1 534 ? 13.609 -18.562 -8.039 1 92.31 534 GLY A CA 1
ATOM 4197 C C . GLY A 1 534 ? 13.961 -17.953 -6.691 1 92.31 534 GLY A C 1
ATOM 4198 O O . GLY A 1 534 ? 14.93 -18.375 -6.055 1 92.31 534 GLY A O 1
ATOM 4199 N N . MET A 1 535 ? 13.227 -17.047 -6.27 1 93 535 MET A N 1
ATOM 4200 C CA . MET A 1 535 ? 13.461 -16.422 -4.973 1 93 535 MET A CA 1
ATOM 4201 C C . MET A 1 535 ? 13.203 -17.406 -3.838 1 93 535 MET A C 1
ATOM 4203 O O . MET A 1 535 ? 13.953 -17.453 -2.865 1 93 535 MET A O 1
ATOM 4207 N N . ARG A 1 536 ? 12.148 -18.172 -3.957 1 94.81 536 ARG A N 1
ATOM 4208 C CA . ARG A 1 536 ? 11.828 -19.141 -2.914 1 94.81 536 ARG A CA 1
ATOM 4209 C C . ARG A 1 536 ? 12.945 -20.172 -2.768 1 94.81 536 ARG A C 1
ATOM 4211 O O . ARG A 1 536 ? 13.32 -20.547 -1.651 1 94.81 536 ARG A O 1
ATOM 4218 N N . ILE A 1 537 ? 13.461 -20.562 -3.885 1 94.81 537 ILE A N 1
ATOM 4219 C CA . ILE A 1 537 ? 14.539 -21.547 -3.885 1 94.81 537 ILE A CA 1
ATOM 4220 C C . ILE A 1 537 ? 15.805 -20.922 -3.289 1 94.81 537 ILE A C 1
ATOM 4222 O O . ILE A 1 537 ? 16.531 -21.578 -2.537 1 94.81 537 ILE A O 1
ATOM 4226 N N . PHE A 1 538 ? 16.047 -19.781 -3.66 1 94.5 538 PHE A N 1
ATOM 4227 C CA . PHE A 1 538 ? 17.188 -19.047 -3.105 1 94.5 538 PHE A CA 1
ATOM 4228 C C . PHE A 1 538 ? 17.094 -18.984 -1.586 1 94.5 538 PHE A C 1
ATOM 4230 O O . PHE A 1 538 ? 18.047 -19.312 -0.884 1 94.5 538 PHE A O 1
ATOM 4237 N N . MET A 1 539 ? 15.945 -18.547 -1.109 1 94.81 539 MET A N 1
ATOM 4238 C CA . MET A 1 539 ? 15.727 -18.422 0.329 1 94.81 539 MET A CA 1
ATOM 4239 C C . MET A 1 539 ? 15.867 -19.781 1.019 1 94.81 539 MET A C 1
ATOM 4241 O O . MET A 1 539 ? 16.469 -19.875 2.084 1 94.81 539 MET A O 1
ATOM 4245 N N . ALA A 1 540 ? 15.289 -20.734 0.399 1 96.88 540 ALA A N 1
ATOM 4246 C CA . ALA A 1 540 ? 15.383 -22.078 0.953 1 96.88 540 ALA A CA 1
ATOM 4247 C C . ALA A 1 540 ? 16.844 -22.547 1.027 1 96.88 540 ALA A C 1
ATOM 4249 O O . ALA A 1 540 ? 17.25 -23.156 2.02 1 96.88 540 ALA A O 1
ATOM 4250 N N . GLY A 1 541 ? 17.594 -22.25 -0.001 1 96.5 541 GLY A N 1
ATOM 4251 C CA . GLY A 1 541 ? 19 -22.609 -0.017 1 96.5 541 GLY A CA 1
ATOM 4252 C C . GLY A 1 541 ? 19.797 -21.922 1.078 1 96.5 541 GLY A C 1
ATOM 4253 O O . GLY A 1 541 ? 20.594 -22.562 1.764 1 96.5 541 GLY A O 1
ATOM 4254 N N . VAL A 1 542 ? 19.531 -20.688 1.252 1 96.12 542 VAL A N 1
ATOM 4255 C CA . VAL A 1 542 ? 20.266 -19.922 2.254 1 96.12 542 VAL A CA 1
ATOM 4256 C C . VAL A 1 542 ? 19.891 -20.406 3.652 1 96.12 542 VAL A C 1
ATOM 4258 O O . VAL A 1 542 ? 20.766 -20.531 4.52 1 96.12 542 VAL A O 1
ATOM 4261 N N . VAL A 1 543 ? 18.641 -20.656 3.898 1 97 543 VAL A N 1
ATOM 4262 C CA . VAL A 1 543 ? 18.188 -21.125 5.207 1 97 543 VAL A CA 1
ATOM 4263 C C . VAL A 1 543 ? 18.812 -22.484 5.516 1 97 543 VAL A C 1
ATOM 4265 O O . VAL A 1 543 ? 19.312 -22.703 6.617 1 97 543 VAL A O 1
ATOM 4268 N N . LEU A 1 544 ? 18.75 -23.328 4.508 1 97.31 544 LEU A N 1
ATOM 4269 C CA . LEU A 1 544 ? 19.297 -24.656 4.723 1 97.31 544 LEU A CA 1
ATOM 4270 C C . LEU A 1 544 ? 20.812 -24.609 4.883 1 97.31 544 LEU A C 1
ATOM 4272 O O . LEU A 1 544 ? 21.406 -25.391 5.637 1 97.31 544 LEU A O 1
ATOM 4276 N N . TRP A 1 545 ? 21.453 -23.75 4.156 1 96.75 545 TRP A N 1
ATOM 4277 C CA . TRP A 1 545 ? 22.875 -23.484 4.344 1 96.75 545 TRP A CA 1
ATOM 4278 C C . TRP A 1 545 ? 23.156 -23.031 5.777 1 96.75 545 TRP A C 1
ATOM 4280 O O . TRP A 1 545 ? 24.078 -23.547 6.414 1 96.75 545 TRP A O 1
ATOM 4290 N N . GLY A 1 546 ? 22.375 -22.094 6.281 1 96.12 546 GLY A N 1
ATOM 4291 C CA . GLY A 1 546 ? 22.547 -21.625 7.648 1 96.12 546 GLY A CA 1
ATOM 4292 C C . GLY A 1 546 ? 22.359 -22.719 8.68 1 96.12 546 GLY A C 1
ATOM 4293 O O . GLY A 1 546 ? 23.109 -22.812 9.648 1 96.12 546 GLY A O 1
ATOM 4294 N N . PHE A 1 547 ? 21.375 -23.562 8.508 1 96.56 547 PHE A N 1
ATOM 4295 C CA . PHE A 1 547 ? 21.156 -24.703 9.367 1 96.56 547 PHE A CA 1
ATOM 4296 C C . PHE A 1 547 ? 22.359 -25.641 9.336 1 96.56 547 PHE A C 1
ATOM 4298 O O . PHE A 1 547 ? 22.828 -26.078 10.383 1 96.56 547 PHE A O 1
ATOM 4305 N N . GLY A 1 548 ? 22.828 -25.922 8.164 1 95.69 548 GLY A N 1
ATOM 4306 C CA . GLY A 1 548 ? 23.953 -26.828 8.008 1 95.69 548 GLY A CA 1
ATOM 4307 C C . GLY A 1 548 ? 25.234 -26.297 8.648 1 95.69 548 GLY A C 1
ATOM 4308 O O . GLY A 1 548 ? 26 -27.062 9.234 1 95.69 548 GLY A O 1
ATOM 4309 N N . ARG A 1 549 ? 25.375 -25.062 8.602 1 93.44 549 ARG A N 1
ATOM 4310 C CA . ARG A 1 549 ? 26.625 -24.453 9.07 1 93.44 549 ARG A CA 1
ATOM 4311 C C . ARG A 1 549 ? 26.594 -24.25 10.586 1 93.44 549 ARG A C 1
ATOM 4313 O O . ARG A 1 549 ? 27.625 -24.375 11.25 1 93.44 549 ARG A O 1
ATOM 4320 N N . TYR A 1 550 ? 25.438 -24.031 11.141 1 93.31 550 TYR A N 1
ATOM 4321 C CA . TYR A 1 550 ? 25.469 -23.516 12.5 1 93.31 550 TYR A CA 1
ATOM 4322 C C . TYR A 1 550 ? 24.703 -24.422 13.453 1 93.31 550 TYR A C 1
ATOM 4324 O O . TYR A 1 550 ? 24.781 -24.266 14.672 1 93.31 550 TYR A O 1
ATOM 4332 N N . PHE A 1 551 ? 23.906 -25.312 12.953 1 94.62 551 PHE A N 1
ATOM 4333 C CA . PHE A 1 551 ? 23.203 -26.25 13.82 1 94.62 551 PHE A CA 1
ATOM 4334 C C . PHE A 1 551 ? 24.109 -27.406 14.203 1 94.62 551 PHE A C 1
ATOM 4336 O O . PHE A 1 551 ? 24.797 -27.984 13.344 1 94.62 551 PHE A O 1
ATOM 4343 N N . ARG A 1 552 ? 24.234 -27.688 15.531 1 86.69 552 ARG A N 1
ATOM 4344 C CA . ARG A 1 552 ? 24.953 -28.859 16.031 1 86.69 552 ARG A CA 1
ATOM 4345 C C . ARG A 1 552 ? 24.078 -29.641 17.016 1 86.69 552 ARG A C 1
ATOM 4347 O O . ARG A 1 552 ? 23.438 -29.062 17.891 1 86.69 552 ARG A O 1
ATOM 4354 N N . GLU A 1 553 ? 23.953 -30.922 16.688 1 76.69 553 GLU A N 1
ATOM 4355 C CA . GLU A 1 553 ? 23.156 -31.766 17.547 1 76.69 553 GLU A CA 1
ATOM 4356 C C . GLU A 1 553 ? 23.734 -31.844 18.953 1 76.69 553 GLU A C 1
ATOM 4358 O O . GLU A 1 553 ? 24.953 -31.984 19.125 1 76.69 553 GLU A O 1
ATOM 4363 N N . PRO A 1 554 ? 22.844 -31.625 19.969 1 66.19 554 PRO A N 1
ATOM 4364 C CA . PRO A 1 554 ? 23.359 -31.797 21.344 1 66.19 554 PRO A CA 1
ATOM 4365 C C . PRO A 1 554 ? 23.906 -33.188 21.594 1 66.19 554 PRO A C 1
ATOM 4367 O O . PRO A 1 554 ? 23.359 -34.188 21.078 1 66.19 554 PRO A O 1
ATOM 4370 N N . LEU A 1 555 ? 25.25 -33.375 21.922 1 57.78 555 LEU A N 1
ATOM 4371 C CA . LEU A 1 555 ? 25.875 -34.656 22.234 1 57.78 555 LEU A CA 1
ATOM 4372 C C . LEU A 1 555 ? 25.031 -35.438 23.25 1 57.78 555 LEU A C 1
ATOM 4374 O O . LEU A 1 555 ? 24.531 -34.875 24.219 1 57.78 555 LEU A O 1
ATOM 4378 N N . PRO A 1 556 ? 24.516 -36.594 23.016 1 55.12 556 PRO A N 1
ATOM 4379 C CA . PRO A 1 556 ? 23.875 -37.344 24.078 1 55.12 556 PRO A CA 1
ATOM 4380 C C . PRO A 1 556 ? 24.703 -37.406 25.359 1 55.12 556 PRO A C 1
ATOM 4382 O O . PRO A 1 556 ? 25.938 -37.344 25.297 1 55.12 556 PRO A O 1
ATOM 4385 N N . PRO A 1 557 ? 24.125 -37.031 26.656 1 49.34 557 PRO A N 1
ATOM 4386 C CA . PRO A 1 557 ? 24.953 -37.156 27.859 1 49.34 557 PRO A CA 1
ATOM 4387 C C . PRO A 1 557 ? 25.875 -38.344 27.859 1 49.34 557 PRO A C 1
ATOM 4389 O O . PRO A 1 557 ? 26.969 -38.312 28.438 1 49.34 557 PRO A O 1
ATOM 4392 N N . SER A 1 558 ? 25.25 -39.719 28.234 1 43.5 558 SER A N 1
ATOM 4393 C CA . SER A 1 558 ? 26 -40.938 28.562 1 43.5 558 SER A CA 1
ATOM 4394 C C . SER A 1 558 ? 26.672 -41.531 27.344 1 43.5 558 SER A C 1
ATOM 4396 O O . SER A 1 558 ? 26.031 -41.719 26.312 1 43.5 558 SER A O 1
ATOM 4398 N N . PRO A 1 559 ? 28.031 -41.594 27.406 1 41.12 559 PRO A N 1
ATOM 4399 C CA . PRO A 1 559 ? 28.734 -42.344 26.375 1 41.12 559 PRO A CA 1
ATOM 4400 C C . PRO A 1 559 ? 28.141 -43.75 26.172 1 41.12 559 PRO A C 1
ATOM 4402 O O . PRO A 1 559 ? 28.094 -44.531 27.125 1 41.12 559 PRO A O 1
ATOM 4405 N N . LEU A 1 560 ? 27.047 -44.094 25.703 1 39.31 560 LEU A N 1
ATOM 4406 C CA . LEU A 1 560 ? 26.844 -45.531 25.594 1 39.31 560 LEU A CA 1
ATOM 4407 C C . LEU A 1 560 ? 28.141 -46.25 25.219 1 39.31 560 LEU A C 1
ATOM 4409 O O . LEU A 1 560 ? 28.938 -45.719 24.453 1 39.31 560 LEU A O 1
ATOM 4413 N N . PRO A 1 561 ? 28.672 -47.125 26.109 1 37.94 561 PRO A N 1
ATOM 4414 C CA . PRO A 1 561 ? 29.891 -47.906 25.844 1 37.94 561 PRO A CA 1
ATOM 4415 C C . PRO A 1 561 ? 30.047 -48.281 24.391 1 37.94 561 PRO A C 1
ATOM 4417 O O . PRO A 1 561 ? 29.031 -48.531 23.703 1 37.94 561 PRO A O 1
ATOM 4420 N N . SER A 1 562 ? 31.109 -47.938 23.75 1 36.94 562 SER A N 1
ATOM 4421 C CA . SER A 1 562 ? 31.578 -48.281 22.422 1 36.94 562 SER A CA 1
ATOM 4422 C C . SER A 1 562 ? 31.484 -49.781 22.203 1 36.94 562 SER A C 1
ATOM 4424 O O . SER A 1 562 ? 32.5 -50.5 22.297 1 36.94 562 SER A O 1
ATOM 4426 N N . GLY A 1 563 ? 30.703 -50.656 22.906 1 35.22 563 GLY A N 1
ATOM 4427 C CA . GLY A 1 563 ? 30.859 -52 22.375 1 35.22 563 GLY A CA 1
ATOM 4428 C C . GLY A 1 563 ? 30.906 -52.031 20.859 1 35.22 563 GLY A C 1
ATOM 4429 O O . GLY A 1 563 ? 30.547 -51.062 20.203 1 35.22 563 GLY A O 1
ATOM 4430 N N . PRO A 1 564 ? 31.797 -53.031 20.25 1 34.78 564 PRO A N 1
ATOM 4431 C CA . PRO A 1 564 ? 31.781 -53.219 18.797 1 34.78 564 PRO A CA 1
ATOM 4432 C C . PRO A 1 564 ? 30.391 -53.062 18.203 1 34.78 564 PRO A C 1
ATOM 4434 O O . PRO A 1 564 ? 29.516 -53.906 18.422 1 34.78 564 PRO A O 1
ATOM 4437 N N . LEU A 1 565 ? 29.688 -52.188 18.625 1 34.5 565 LEU A N 1
ATOM 4438 C CA . LEU A 1 565 ? 28.344 -52.125 18.047 1 34.5 565 LEU A CA 1
ATOM 4439 C C . LEU A 1 565 ? 28.391 -52.406 16.547 1 34.5 565 LEU A C 1
ATOM 4441 O O . LEU A 1 565 ? 29.219 -51.844 15.836 1 34.5 565 LEU A O 1
ATOM 4445 N N . GLY A 1 566 ? 28.047 -53.594 16.047 1 33.25 566 GLY A N 1
ATOM 4446 C CA . GLY A 1 566 ? 27.859 -53.875 14.625 1 33.25 566 GLY A CA 1
ATOM 4447 C C . GLY A 1 566 ? 27.5 -52.656 13.82 1 33.25 566 GLY A C 1
ATOM 4448 O O . GLY A 1 566 ? 27.219 -51.594 14.383 1 33.25 566 GLY A O 1
ATOM 4449 N N . GLY A 1 567 ? 27.594 -52.75 12.336 1 36.09 567 GLY A N 1
ATOM 4450 C CA . GLY A 1 567 ? 27.328 -51.781 11.273 1 36.09 567 GLY A CA 1
ATOM 4451 C C . GLY A 1 567 ? 26.156 -50.906 11.562 1 36.09 567 GLY A C 1
ATOM 4452 O O . GLY A 1 567 ? 25.031 -51.156 11.094 1 36.09 567 GLY A O 1
ATOM 4453 N N . ILE A 1 568 ? 25.891 -50.531 12.625 1 39.59 568 ILE A N 1
ATOM 4454 C CA . ILE A 1 568 ? 24.688 -49.688 12.781 1 39.59 568 ILE A CA 1
ATOM 4455 C C . ILE A 1 568 ? 24.625 -48.656 11.656 1 39.59 568 ILE A C 1
ATOM 4457 O O . ILE A 1 568 ? 25.469 -47.781 11.57 1 39.59 568 ILE A O 1
ATOM 4461 N N . GLN A 1 569 ? 24.359 -49 10.492 1 46.06 569 GLN A N 1
ATOM 4462 C CA . GLN A 1 569 ? 24.016 -48.156 9.367 1 46.06 569 GLN A CA 1
ATOM 4463 C C . GLN A 1 569 ? 23.281 -46.906 9.828 1 46.06 569 GLN A C 1
ATOM 4465 O O . GLN A 1 569 ? 22.172 -47 10.367 1 46.06 569 GLN A O 1
ATOM 4470 N N . GLU A 1 570 ? 23.922 -45.906 10.398 1 59.53 570 GLU A N 1
ATOM 4471 C CA . GLU A 1 570 ? 23.328 -44.625 10.75 1 59.53 570 GLU A CA 1
ATOM 4472 C C . GLU A 1 570 ? 22.188 -44.281 9.797 1 59.53 570 GLU A C 1
ATOM 4474 O O . GLU A 1 570 ? 22.344 -44.312 8.578 1 59.53 570 GLU A O 1
ATOM 4479 N N . GLU A 1 571 ? 21 -44.312 10.312 1 79.12 571 GLU A N 1
ATOM 4480 C CA . GLU A 1 571 ? 19.797 -44 9.547 1 79.12 571 GLU A CA 1
ATOM 4481 C C . GLU A 1 571 ? 19.906 -42.625 8.875 1 79.12 571 GLU A C 1
ATOM 4483 O O . GLU A 1 571 ? 20.391 -41.688 9.484 1 79.12 571 GLU A O 1
ATOM 4488 N N . VAL A 1 572 ? 20 -42.625 7.613 1 84.44 572 VAL A N 1
ATOM 4489 C CA . VAL A 1 572 ? 20.062 -41.406 6.801 1 84.44 572 VAL A CA 1
ATOM 4490 C C . VAL A 1 572 ? 18.656 -40.938 6.453 1 84.44 572 VAL A C 1
ATOM 4492 O O . VAL A 1 572 ? 17.781 -41.75 6.145 1 84.44 572 VAL A O 1
ATOM 4495 N N . VAL A 1 573 ? 18.469 -39.656 6.738 1 88.81 573 VAL A N 1
ATOM 4496 C CA . VAL A 1 573 ? 17.203 -39.031 6.383 1 88.81 573 VAL A CA 1
ATOM 4497 C C . VAL A 1 573 ? 17.406 -38.062 5.227 1 88.81 573 VAL A C 1
ATOM 4499 O O . VAL A 1 573 ? 18.031 -37.031 5.395 1 88.81 573 VAL A O 1
ATOM 4502 N N . ARG A 1 574 ? 16.922 -38.469 4.129 1 89.25 574 ARG A N 1
ATOM 4503 C CA . ARG A 1 574 ? 17 -37.562 2.984 1 89.25 574 ARG A CA 1
ATOM 4504 C C . ARG A 1 574 ? 15.891 -36.531 3.012 1 89.25 574 ARG A C 1
ATOM 4506 O O . ARG A 1 574 ? 14.711 -36.875 2.922 1 89.25 574 ARG A O 1
ATOM 4513 N N . LEU A 1 575 ? 16.266 -35.219 3 1 88.94 575 LEU A N 1
ATOM 4514 C CA . LEU A 1 575 ? 15.266 -34.188 3.203 1 88.94 575 LEU A CA 1
ATOM 4515 C C . LEU A 1 575 ? 14.664 -33.75 1.875 1 88.94 575 LEU A C 1
ATOM 4517 O O . LEU A 1 575 ? 13.547 -33.219 1.841 1 88.94 575 LEU A O 1
ATOM 4521 N N . ASP A 1 576 ? 15.438 -33.875 0.787 1 81.25 576 ASP A N 1
ATOM 4522 C CA . ASP A 1 576 ? 14.953 -33.344 -0.487 1 81.25 576 ASP A CA 1
ATOM 4523 C C . ASP A 1 576 ? 14.398 -34.469 -1.367 1 81.25 576 ASP A C 1
ATOM 4525 O O . ASP A 1 576 ? 14.594 -34.469 -2.584 1 81.25 576 ASP A O 1
ATOM 4529 N N . SER A 1 577 ? 13.953 -35.531 -0.749 1 74.12 577 SER A N 1
ATOM 4530 C CA . SER A 1 577 ? 13.367 -36.594 -1.54 1 74.12 577 SER A CA 1
ATOM 4531 C C . SER A 1 577 ? 11.961 -36.938 -1.058 1 74.12 577 SER A C 1
ATOM 4533 O O . SER A 1 577 ? 11.641 -36.75 0.116 1 74.12 577 SER A O 1
ATOM 4535 N N . GLN A 1 578 ? 11.102 -37.281 -2.031 1 65.12 578 GLN A N 1
ATOM 4536 C CA . GLN A 1 578 ? 9.797 -37.875 -1.722 1 65.12 578 GLN A CA 1
ATOM 4537 C C . GLN A 1 578 ? 9.789 -39.375 -1.984 1 65.12 578 GLN A C 1
ATOM 4539 O O . GLN A 1 578 ? 10.414 -39.844 -2.939 1 65.12 578 GLN A O 1
ATOM 4544 N N . PRO A 1 579 ? 9.219 -40.312 -1.11 1 62.03 579 PRO A N 1
ATOM 4545 C CA . PRO A 1 579 ? 8.477 -40.062 0.13 1 62.03 579 PRO A CA 1
ATOM 4546 C C . PRO A 1 579 ? 9.391 -39.844 1.333 1 62.03 579 PRO A C 1
ATOM 4548 O O . PRO A 1 579 ? 10.516 -40.344 1.353 1 62.03 579 PRO A O 1
ATOM 4551 N N . TRP A 1 580 ? 8.891 -39.188 2.242 1 65.31 580 TRP A N 1
ATOM 4552 C CA . TRP A 1 580 ? 9.656 -38.844 3.441 1 65.31 580 TRP A CA 1
ATOM 4553 C C . TRP A 1 580 ? 9.648 -40 4.426 1 65.31 580 TRP A C 1
ATOM 4555 O O . TRP A 1 580 ? 8.586 -40.438 4.895 1 65.31 580 TRP A O 1
ATOM 4565 N N . LYS A 1 581 ? 10.734 -40.719 4.367 1 71.38 581 LYS A N 1
ATOM 4566 C CA . LYS A 1 581 ? 10.852 -41.75 5.395 1 71.38 581 LYS A CA 1
ATOM 4567 C C . LYS A 1 581 ? 11.695 -41.25 6.57 1 71.38 581 LYS A C 1
ATOM 4569 O O . LYS A 1 581 ? 12.797 -40.75 6.379 1 71.38 581 LYS A O 1
ATOM 4574 N N . GLY A 1 582 ? 11.102 -41.281 7.68 1 79 582 GLY A N 1
ATOM 4575 C CA . GLY A 1 582 ? 11.859 -41.031 8.891 1 79 582 GLY A CA 1
ATOM 4576 C C . GLY A 1 582 ? 11.945 -39.562 9.25 1 79 582 GLY A C 1
ATOM 4577 O O . GLY A 1 582 ? 12.609 -39.188 10.227 1 79 582 GLY A O 1
ATOM 4578 N N . VAL A 1 583 ? 11.289 -38.719 8.5 1 87.12 583 VAL A N 1
ATOM 4579 C CA . VAL A 1 583 ? 11.414 -37.281 8.688 1 87.12 583 VAL A CA 1
ATOM 4580 C C . VAL A 1 583 ? 10.766 -36.875 10.016 1 87.12 583 VAL A C 1
ATOM 4582 O O . VAL A 1 583 ? 11.297 -36.031 10.734 1 87.12 583 VAL A O 1
ATOM 4585 N N . ASP A 1 584 ? 9.711 -37.531 10.398 1 87.81 584 ASP A N 1
ATOM 4586 C CA . ASP A 1 584 ? 9.023 -37.188 11.641 1 87.81 584 ASP A CA 1
ATOM 4587 C C . ASP A 1 584 ? 9.898 -37.469 12.859 1 87.81 584 ASP A C 1
ATOM 4589 O O . ASP A 1 584 ? 9.961 -36.688 13.789 1 87.81 584 ASP A O 1
ATOM 4593 N N . ASP A 1 585 ? 10.531 -38.594 12.805 1 89.94 585 ASP A N 1
ATOM 4594 C CA . ASP A 1 585 ? 11.414 -38.969 13.898 1 89.94 585 ASP A CA 1
ATOM 4595 C C . ASP A 1 585 ? 12.641 -38.062 13.953 1 89.94 585 ASP A C 1
ATOM 4597 O O . ASP A 1 585 ? 13.141 -37.75 15.031 1 89.94 585 ASP A O 1
ATOM 4601 N N . TRP A 1 586 ? 13.055 -37.75 12.797 1 92.31 586 TRP A N 1
ATOM 4602 C CA . TRP A 1 586 ? 14.195 -36.844 12.75 1 92.31 586 TRP A CA 1
ATOM 4603 C C . TRP A 1 586 ? 13.812 -35.469 13.32 1 92.31 586 TRP A C 1
ATOM 4605 O O . TRP A 1 586 ? 14.562 -34.875 14.102 1 92.31 586 TRP A O 1
ATOM 4615 N N . ILE A 1 587 ? 12.688 -34.969 12.977 1 92.75 587 ILE A N 1
ATOM 4616 C CA . ILE A 1 587 ? 12.258 -33.656 13.43 1 92.75 587 ILE A CA 1
ATOM 4617 C C . ILE A 1 587 ? 12.016 -33.656 14.938 1 92.75 587 ILE A C 1
ATOM 4619 O O . ILE A 1 587 ? 12.523 -32.812 15.664 1 92.75 587 ILE A O 1
ATOM 4623 N N . LYS A 1 588 ? 11.398 -34.656 15.477 1 92.62 588 LYS A N 1
ATOM 4624 C CA . LYS A 1 588 ? 10.969 -34.688 16.875 1 92.62 588 LYS A CA 1
ATOM 4625 C C . LYS A 1 588 ? 12.102 -35.094 17.797 1 92.62 588 LYS A C 1
ATOM 4627 O O . LYS A 1 588 ? 12.25 -34.594 18.891 1 92.62 588 LYS A O 1
ATOM 4632 N N . LYS A 1 589 ? 12.977 -36.062 17.219 1 91.12 589 LYS A N 1
ATOM 4633 C CA . LYS A 1 589 ? 13.922 -36.688 18.141 1 91.12 589 LYS A CA 1
ATOM 4634 C C . LYS A 1 589 ? 15.359 -36.5 17.641 1 91.12 589 LYS A C 1
ATOM 4636 O O . LYS A 1 589 ? 16.312 -36.75 18.391 1 91.12 589 LYS A O 1
ATOM 4641 N N . GLY A 1 590 ? 15.523 -36.188 16.453 1 90.25 590 GLY A N 1
ATOM 4642 C CA . GLY A 1 590 ? 16.859 -36.062 15.906 1 90.25 590 GLY A CA 1
ATOM 4643 C C . GLY A 1 590 ? 17.469 -37.375 15.492 1 90.25 590 GLY A C 1
ATOM 4644 O O . GLY A 1 590 ? 18.703 -37.531 15.445 1 90.25 590 GLY A O 1
ATOM 4645 N N . LYS A 1 591 ? 16.578 -38.25 15.211 1 88.81 591 LYS A N 1
ATOM 4646 C CA . LYS A 1 591 ? 17.047 -39.562 14.82 1 88.81 591 LYS A CA 1
ATOM 4647 C C . LYS A 1 591 ? 17.562 -39.562 13.383 1 88.81 591 LYS A C 1
ATOM 4649 O O . LYS A 1 591 ? 16.812 -39.25 12.453 1 88.81 591 LYS A O 1
ATOM 4654 N N . GLY A 1 592 ? 18.797 -39.938 13.258 1 87.62 592 GLY A N 1
ATOM 4655 C CA . GLY A 1 592 ? 19.391 -40 11.93 1 87.62 592 GLY A CA 1
ATOM 4656 C C . GLY A 1 592 ? 20.125 -38.75 11.523 1 87.62 592 GLY A C 1
ATOM 4657 O O . GLY A 1 592 ? 20.109 -37.75 12.258 1 87.62 592 GLY A O 1
ATOM 4658 N N . LYS A 1 593 ? 20.828 -38.875 10.391 1 88.75 593 LYS A N 1
ATOM 4659 C CA . LYS A 1 593 ? 21.562 -37.75 9.836 1 88.75 593 LYS A CA 1
ATOM 4660 C C . LYS A 1 593 ? 20.859 -37.188 8.594 1 88.75 593 LYS A C 1
ATOM 4662 O O . LYS A 1 593 ? 20.594 -37.938 7.648 1 88.75 593 LYS A O 1
ATOM 4667 N N . ALA A 1 594 ? 20.609 -35.906 8.641 1 92.12 594 ALA A N 1
ATOM 4668 C CA . ALA A 1 594 ? 19.922 -35.281 7.516 1 92.12 594 ALA A CA 1
ATOM 4669 C C . ALA A 1 594 ? 20.859 -35.125 6.32 1 92.12 594 ALA A C 1
ATOM 4671 O O . ALA A 1 594 ? 22.016 -34.719 6.473 1 92.12 594 ALA A O 1
ATOM 4672 N N . THR A 1 595 ? 20.406 -35.5 5.105 1 91.88 595 THR A N 1
ATOM 4673 C CA . THR A 1 595 ? 21.234 -35.438 3.906 1 91.88 595 THR A CA 1
ATOM 4674 C C . THR A 1 595 ? 20.484 -34.719 2.773 1 91.88 595 THR A C 1
ATOM 4676 O O . THR A 1 595 ? 19.266 -34.562 2.836 1 91.88 595 THR A O 1
ATOM 4679 N N . ILE A 1 596 ? 21.203 -34.25 1.772 1 90.88 596 ILE A N 1
ATOM 4680 C CA . ILE A 1 596 ? 20.672 -33.688 0.538 1 90.88 596 ILE A CA 1
ATOM 4681 C C . ILE A 1 596 ? 21.312 -34.375 -0.665 1 90.88 596 ILE A C 1
ATOM 4683 O O . ILE A 1 596 ? 22.469 -34.781 -0.615 1 90.88 596 ILE A O 1
ATOM 4687 N N . GLY A 1 597 ? 20.531 -34.562 -1.665 1 85.94 597 GLY A N 1
ATOM 4688 C CA . GLY A 1 597 ? 21.047 -35.219 -2.869 1 85.94 597 GLY A CA 1
ATOM 4689 C C . GLY A 1 597 ? 21.906 -34.281 -3.715 1 85.94 597 GLY A C 1
ATOM 4690 O O . GLY A 1 597 ? 21.656 -33.094 -3.779 1 85.94 597 GLY A O 1
ATOM 4691 N N . SER A 1 598 ? 22.984 -34.812 -4.328 1 76.88 598 SER A N 1
ATOM 4692 C CA . SER A 1 598 ? 23.891 -34.031 -5.16 1 76.88 598 SER A CA 1
ATOM 4693 C C . SER A 1 598 ? 23.25 -33.688 -6.504 1 76.88 598 SER A C 1
ATOM 4695 O O . SER A 1 598 ? 22.344 -34.375 -6.961 1 76.88 598 SER A O 1
ATOM 4697 N N . ASP A 1 599 ? 23.375 -32.469 -7.137 1 64.19 599 ASP A N 1
ATOM 4698 C CA . ASP A 1 599 ? 22.875 -32.062 -8.445 1 64.19 599 ASP A CA 1
ATOM 4699 C C . ASP A 1 599 ? 23.656 -32.75 -9.562 1 64.19 599 ASP A C 1
ATOM 4701 O O . ASP A 1 599 ? 23.094 -33.062 -10.625 1 64.19 599 ASP A O 1
ATOM 4705 N N . GLN A 1 600 ? 25.031 -32.75 -9.633 1 55.22 600 GLN A N 1
ATOM 4706 C CA . GLN A 1 600 ? 25.906 -33.188 -10.711 1 55.22 600 GLN A CA 1
ATOM 4707 C C . GLN A 1 600 ? 25.656 -34.656 -11.078 1 55.22 600 GLN A C 1
ATOM 4709 O O . GLN A 1 600 ? 25.781 -35.031 -12.242 1 55.22 600 GLN A O 1
ATOM 4714 N N . HIS A 1 601 ? 25.875 -35.594 -10.195 1 45.03 601 HIS A N 1
ATOM 4715 C CA . HIS A 1 601 ? 26.109 -36.969 -10.578 1 45.03 601 HIS A CA 1
ATOM 4716 C C . HIS A 1 601 ? 24.812 -37.781 -10.578 1 45.03 601 HIS A C 1
ATOM 4718 O O . HIS A 1 601 ? 23.984 -37.625 -9.68 1 45.03 601 HIS A O 1
ATOM 4724 N N . ALA A 1 602 ? 24.25 -38 -11.766 1 44.5 602 ALA A N 1
ATOM 4725 C CA . ALA A 1 602 ? 23.188 -38.938 -12.023 1 44.5 602 ALA A CA 1
ATOM 4726 C C . ALA A 1 602 ? 23 -39.906 -10.844 1 44.5 602 ALA A C 1
ATOM 4728 O O . ALA A 1 602 ? 22.062 -40.688 -10.82 1 44.5 602 ALA A O 1
ATOM 4729 N N . GLY A 1 603 ? 23.969 -39.969 -9.906 1 48.41 603 GLY A N 1
ATOM 4730 C CA . GLY A 1 603 ? 23.969 -41.031 -8.93 1 48.41 603 GLY A CA 1
ATOM 4731 C C . GLY A 1 603 ? 23.375 -40.625 -7.594 1 48.41 603 GLY A C 1
ATOM 4732 O O . GLY A 1 603 ? 23.047 -39.469 -7.383 1 48.41 603 GLY A O 1
ATOM 4733 N N . ASN A 1 604 ? 22.859 -41.469 -6.746 1 59.53 604 ASN A N 1
ATOM 4734 C CA . ASN A 1 604 ? 22.297 -41.625 -5.406 1 59.53 604 ASN A CA 1
ATOM 4735 C C . ASN A 1 604 ? 23.234 -41.094 -4.336 1 59.53 604 ASN A C 1
ATOM 4737 O O . ASN A 1 604 ? 23.188 -41.5 -3.182 1 59.53 604 ASN A O 1
ATOM 4741 N N . ALA A 1 605 ? 24.125 -40 -4.703 1 76.5 605 ALA A N 1
ATOM 4742 C CA . ALA A 1 605 ? 25.047 -39.562 -3.656 1 76.5 605 ALA A CA 1
ATOM 4743 C C . ALA A 1 605 ? 24.391 -38.531 -2.73 1 76.5 605 ALA A C 1
ATOM 4745 O O . ALA A 1 605 ? 23.703 -37.625 -3.189 1 76.5 605 ALA A O 1
ATOM 4746 N N . MET A 1 606 ? 24.453 -38.75 -1.583 1 87.44 606 MET A N 1
ATOM 4747 C CA . MET A 1 606 ? 23.891 -37.906 -0.521 1 87.44 606 MET A CA 1
ATOM 4748 C C . MET A 1 606 ? 25 -37.312 0.337 1 87.44 606 MET A C 1
ATOM 4750 O O . MET A 1 606 ? 26.062 -37.938 0.522 1 87.44 606 MET A O 1
ATOM 4754 N N . THR A 1 607 ? 24.859 -36.125 0.647 1 90.81 607 THR A N 1
ATOM 4755 C CA . THR A 1 607 ? 25.781 -35.438 1.55 1 90.81 607 THR A CA 1
ATOM 4756 C C . THR A 1 607 ? 25.062 -35.031 2.836 1 90.81 607 THR A C 1
ATOM 4758 O O . THR A 1 607 ? 23.922 -34.562 2.801 1 90.81 607 THR A O 1
ATOM 4761 N N . GLU A 1 608 ? 25.75 -35.25 3.895 1 91.88 608 GLU A N 1
ATOM 4762 C CA . GLU A 1 608 ? 25.203 -34.812 5.172 1 91.88 608 GLU A CA 1
ATOM 4763 C C . GLU A 1 608 ? 25.141 -33.281 5.242 1 91.88 608 GLU A C 1
ATOM 4765 O O . GLU A 1 608 ? 26.109 -32.625 4.934 1 91.88 608 GLU A O 1
ATOM 4770 N N . ILE A 1 609 ? 24.062 -32.75 5.715 1 93.44 609 ILE A N 1
ATOM 4771 C CA . ILE A 1 609 ? 23.797 -31.312 5.641 1 93.44 609 ILE A CA 1
ATOM 4772 C C . ILE A 1 609 ? 24.594 -30.594 6.734 1 93.44 609 ILE A C 1
ATOM 4774 O O . ILE A 1 609 ? 25.219 -29.562 6.477 1 93.44 609 ILE A O 1
ATOM 4778 N N . CYS A 1 610 ? 24.594 -31.172 7.98 1 92.31 610 CYS A N 1
ATOM 4779 C CA . CYS A 1 610 ? 25.156 -30.484 9.133 1 92.31 610 CYS A CA 1
ATOM 4780 C C . CYS A 1 610 ? 26.672 -30.609 9.156 1 92.31 610 CYS A C 1
ATOM 4782 O O . CYS A 1 610 ? 27.25 -31.188 10.078 1 92.31 610 CYS A O 1
ATOM 4784 N N . SER A 1 611 ? 27.344 -30.188 8.211 1 89.88 611 SER A N 1
ATOM 4785 C CA . SER A 1 611 ? 28.781 -30.078 8.039 1 89.88 611 SER A CA 1
ATOM 4786 C C . SER A 1 611 ? 29.141 -28.938 7.102 1 89.88 611 SER A C 1
ATOM 4788 O O . SER A 1 611 ? 28.281 -28.391 6.414 1 89.88 611 SER A O 1
ATOM 4790 N N . GLU A 1 612 ? 30.344 -28.547 7.098 1 88.06 612 GLU A N 1
ATOM 4791 C CA . GLU A 1 612 ? 30.797 -27.5 6.195 1 88.06 612 GLU A CA 1
ATOM 4792 C C . GLU A 1 612 ? 30.609 -27.906 4.734 1 88.06 612 GLU A C 1
ATOM 4794 O O . GLU A 1 612 ? 30.172 -27.094 3.908 1 88.06 612 GLU A O 1
ATOM 4799 N N . MET A 1 613 ? 31 -29.078 4.469 1 90 613 MET A N 1
ATOM 4800 C CA . MET A 1 613 ? 30.828 -29.594 3.115 1 90 613 MET A CA 1
ATOM 4801 C C . MET A 1 613 ? 29.344 -29.688 2.75 1 90 613 MET A C 1
ATOM 4803 O O . MET A 1 613 ? 28.969 -29.438 1.605 1 90 613 MET A O 1
ATOM 4807 N N . GLY A 1 614 ? 28.609 -30.094 3.734 1 92.19 614 GLY A N 1
ATOM 4808 C CA . GLY A 1 614 ? 27.188 -30.203 3.512 1 92.19 614 GLY A CA 1
ATOM 4809 C C . GLY A 1 614 ? 26.531 -28.859 3.205 1 92.19 614 GLY A C 1
ATOM 4810 O O . GLY A 1 614 ? 25.688 -28.766 2.311 1 92.19 614 GLY A O 1
ATOM 4811 N N . ALA A 1 615 ? 26.922 -27.844 3.961 1 93.88 615 ALA A N 1
ATOM 4812 C CA . ALA A 1 615 ? 26.406 -26.5 3.734 1 93.88 615 ALA A CA 1
ATOM 4813 C C . ALA A 1 615 ? 26.766 -26 2.334 1 93.88 615 ALA A C 1
ATOM 4815 O O . ALA A 1 615 ? 25.938 -25.391 1.657 1 93.88 615 ALA A O 1
ATOM 4816 N N . ARG A 1 616 ? 27.922 -26.25 1.904 1 93.69 616 ARG A N 1
ATOM 4817 C CA . ARG A 1 616 ? 28.375 -25.859 0.569 1 93.69 616 ARG A CA 1
ATOM 4818 C C . ARG A 1 616 ? 27.594 -26.625 -0.505 1 93.69 616 ARG A C 1
ATOM 4820 O O . ARG A 1 616 ? 27.266 -26.078 -1.554 1 93.69 616 ARG A O 1
ATOM 4827 N N . GLU A 1 617 ? 27.391 -27.875 -0.229 1 93.25 617 GLU A N 1
ATOM 4828 C CA . GLU A 1 617 ? 26.672 -28.703 -1.194 1 93.25 617 GLU A CA 1
ATOM 4829 C C . GLU A 1 617 ? 25.25 -28.203 -1.393 1 93.25 617 GLU A C 1
ATOM 4831 O O . GLU A 1 617 ? 24.719 -28.25 -2.504 1 93.25 617 GLU A O 1
ATOM 4836 N N . VAL A 1 618 ? 24.609 -27.828 -0.311 1 95.06 618 VAL A N 1
ATOM 4837 C CA . VAL A 1 618 ? 23.266 -27.266 -0.399 1 95.06 618 VAL A CA 1
ATOM 4838 C C . VAL A 1 618 ? 23.25 -26.125 -1.405 1 95.06 618 VAL A C 1
ATOM 4840 O O . VAL A 1 618 ? 22.375 -26.062 -2.273 1 95.06 618 VAL A O 1
ATOM 4843 N N . LEU A 1 619 ? 24.188 -25.203 -1.316 1 95.38 619 LEU A N 1
ATOM 4844 C CA . LEU A 1 619 ? 24.266 -24.062 -2.211 1 95.38 619 LEU A CA 1
ATOM 4845 C C . LEU A 1 619 ? 24.5 -24.5 -3.65 1 95.38 619 LEU A C 1
ATOM 4847 O O . LEU A 1 619 ? 23.891 -23.969 -4.578 1 95.38 619 LEU A O 1
ATOM 4851 N N . ARG A 1 620 ? 25.312 -25.5 -3.822 1 93.94 620 ARG A N 1
ATOM 4852 C CA . ARG A 1 620 ? 25.594 -26 -5.16 1 93.94 620 ARG A CA 1
ATOM 4853 C C . ARG A 1 620 ? 24.344 -26.578 -5.805 1 93.94 620 ARG A C 1
ATOM 4855 O O . ARG A 1 620 ? 24.109 -26.391 -7 1 93.94 620 ARG A O 1
ATOM 4862 N N . VAL A 1 621 ? 23.672 -27.328 -5.016 1 93.38 621 VAL A N 1
ATOM 4863 C CA . VAL A 1 621 ? 22.422 -27.938 -5.504 1 93.38 621 VAL A CA 1
ATOM 4864 C C . VAL A 1 621 ? 21.453 -26.844 -5.945 1 93.38 621 VAL A C 1
ATOM 4866 O O . VAL A 1 621 ? 20.875 -26.922 -7.023 1 93.38 621 VAL A O 1
ATOM 4869 N N . VAL A 1 622 ? 21.281 -25.844 -5.152 1 95.19 622 VAL A N 1
ATOM 4870 C CA . VAL A 1 622 ? 20.328 -24.766 -5.445 1 95.19 622 VAL A CA 1
ATOM 4871 C C . VAL A 1 622 ? 20.797 -23.984 -6.668 1 95.19 622 VAL A C 1
ATOM 4873 O O . VAL A 1 622 ? 20 -23.578 -7.504 1 95.19 622 VAL A O 1
ATOM 4876 N N . VAL A 1 623 ? 22.109 -23.75 -6.785 1 94.31 623 VAL A N 1
ATOM 4877 C CA . VAL A 1 623 ? 22.672 -23.109 -7.961 1 94.31 623 VAL A CA 1
ATOM 4878 C C . VAL A 1 623 ? 22.344 -23.906 -9.211 1 94.31 623 VAL A C 1
ATOM 4880 O O . VAL A 1 623 ? 21.969 -23.344 -10.25 1 94.31 623 VAL A O 1
ATOM 4883 N N . GLY A 1 624 ? 22.469 -25.203 -9.094 1 92.06 624 GLY A N 1
ATOM 4884 C CA . GLY A 1 624 ? 22.125 -26.062 -10.211 1 92.06 624 GLY A CA 1
ATOM 4885 C C . GLY A 1 624 ? 20.656 -25.969 -10.609 1 92.06 624 GLY A C 1
ATOM 4886 O O . GLY A 1 624 ? 20.328 -25.922 -11.797 1 92.06 624 GLY A O 1
ATOM 4887 N N . ILE A 1 625 ? 19.797 -25.984 -9.656 1 92.5 625 ILE A N 1
ATOM 4888 C CA . ILE A 1 625 ? 18.359 -25.891 -9.906 1 92.5 625 ILE A CA 1
ATOM 4889 C C . ILE A 1 625 ? 18.047 -24.562 -10.57 1 92.5 625 ILE A C 1
ATOM 4891 O O . ILE A 1 625 ? 17.312 -24.516 -11.57 1 92.5 625 ILE A O 1
ATOM 4895 N N . LEU A 1 626 ? 18.578 -23.453 -10.031 1 92.31 626 LEU A N 1
ATOM 4896 C CA . LEU A 1 626 ? 18.344 -22.125 -10.586 1 92.31 626 LEU A CA 1
ATOM 4897 C C . LEU A 1 626 ? 18.906 -22.016 -12 1 92.31 626 LEU A C 1
ATOM 4899 O O . LEU A 1 626 ? 18.344 -21.328 -12.852 1 92.31 626 LEU A O 1
ATOM 4903 N N . GLY A 1 627 ? 19.969 -22.656 -12.266 1 87.62 627 GLY A N 1
ATOM 4904 C CA . GLY A 1 627 ? 20.578 -22.656 -13.594 1 87.62 627 GLY A CA 1
ATOM 4905 C C . GLY A 1 627 ? 19.688 -23.328 -14.641 1 87.62 627 GLY A C 1
ATOM 4906 O O . GLY A 1 627 ? 19.672 -22.891 -15.797 1 87.62 627 GLY A O 1
ATOM 4907 N N . ARG A 1 628 ? 18.953 -24.266 -14.211 1 83.94 628 ARG A N 1
ATOM 4908 C CA . ARG A 1 628 ? 18.062 -24.969 -15.125 1 83.94 628 ARG A CA 1
ATOM 4909 C C . ARG A 1 628 ? 16.766 -24.188 -15.344 1 83.94 628 ARG A C 1
ATOM 4911 O O . ARG A 1 628 ? 16.109 -24.328 -16.375 1 83.94 628 ARG A O 1
ATOM 4918 N N . MET A 1 629 ? 16.453 -23.391 -14.367 1 81.25 629 MET A N 1
ATOM 4919 C CA . MET A 1 629 ? 15.234 -22.594 -14.453 1 81.25 629 MET A CA 1
ATOM 4920 C C . MET A 1 629 ? 15.508 -21.25 -15.109 1 81.25 629 MET A C 1
ATOM 4922 O O . MET A 1 629 ? 15.344 -20.203 -14.484 1 81.25 629 MET A O 1
ATOM 4926 N N . ARG A 1 630 ? 15.953 -21.188 -16.266 1 77.19 630 ARG A N 1
ATOM 4927 C CA . ARG A 1 630 ? 16.406 -19.953 -16.906 1 77.19 630 ARG A CA 1
ATOM 4928 C C . ARG A 1 630 ? 15.25 -19.234 -17.578 1 77.19 630 ARG A C 1
ATOM 4930 O O . ARG A 1 630 ? 15.453 -18.484 -18.547 1 77.19 630 ARG A O 1
ATOM 4937 N N . VAL A 1 631 ? 14.109 -19.359 -17.094 1 86.12 631 VAL A N 1
ATOM 4938 C CA . VAL A 1 631 ? 12.93 -18.781 -17.719 1 86.12 631 VAL A CA 1
ATOM 4939 C C . VAL A 1 631 ? 12.812 -17.297 -17.328 1 86.12 631 VAL A C 1
ATOM 4941 O O . VAL A 1 631 ? 12.602 -16.438 -18.188 1 86.12 631 VAL A O 1
ATOM 4944 N N . TRP A 1 632 ? 13.016 -17.062 -16.078 1 90.69 632 TRP A N 1
ATOM 4945 C CA . TRP A 1 632 ? 12.891 -15.711 -15.555 1 90.69 632 TRP A CA 1
ATOM 4946 C C . TRP A 1 632 ? 14.258 -15.141 -15.203 1 90.69 632 TRP A C 1
ATOM 4948 O O . TRP A 1 632 ? 15.078 -15.812 -14.57 1 90.69 632 TRP A O 1
ATOM 4958 N N . GLY A 1 633 ? 14.562 -13.914 -15.625 1 87.81 633 GLY A N 1
ATOM 4959 C CA . GLY A 1 633 ? 15.836 -13.273 -15.336 1 87.81 633 GLY A CA 1
ATOM 4960 C C . GLY A 1 633 ? 16.125 -13.172 -13.852 1 87.81 633 GLY A C 1
ATOM 4961 O O . GLY A 1 633 ? 17.297 -13.195 -13.445 1 87.81 633 GLY A O 1
ATOM 4962 N N . LEU A 1 634 ? 15.172 -13.125 -13.062 1 87.56 634 LEU A N 1
ATOM 4963 C CA . LEU A 1 634 ? 15.312 -13.031 -11.609 1 87.56 634 LEU A CA 1
ATOM 4964 C C . LEU A 1 634 ? 16.031 -14.25 -11.055 1 87.56 634 LEU A C 1
ATOM 4966 O O . LEU A 1 634 ? 16.844 -14.141 -10.133 1 87.56 634 LEU A O 1
ATOM 4970 N N . GLY A 1 635 ? 15.703 -15.391 -11.617 1 87.81 635 GLY A N 1
ATOM 4971 C CA . GLY A 1 635 ? 16.406 -16.594 -11.211 1 87.81 635 GLY A CA 1
ATOM 4972 C C . GLY A 1 635 ? 17.906 -16.531 -11.461 1 87.81 635 GLY A C 1
ATOM 4973 O O . GLY A 1 635 ? 18.688 -17.031 -10.648 1 87.81 635 GLY A O 1
ATOM 4974 N N . GLY A 1 636 ? 18.25 -15.883 -12.547 1 86.69 636 GLY A N 1
ATOM 4975 C CA . GLY A 1 636 ? 19.656 -15.703 -12.859 1 86.69 636 GLY A CA 1
ATOM 4976 C C . GLY A 1 636 ? 20.375 -14.812 -11.859 1 86.69 636 GLY A C 1
ATOM 4977 O O . GLY A 1 636 ? 21.531 -15.078 -11.5 1 86.69 636 GLY A O 1
ATOM 4978 N N . GLU A 1 637 ? 19.719 -13.867 -11.406 1 87.19 637 GLU A N 1
ATOM 4979 C CA . GLU A 1 637 ? 20.297 -12.961 -10.414 1 87.19 637 GLU A CA 1
ATOM 4980 C C . GLU A 1 637 ? 20.547 -13.688 -9.094 1 87.19 637 GLU A C 1
ATOM 4982 O O . GLU A 1 637 ? 21.609 -13.508 -8.477 1 87.19 637 GLU A O 1
ATOM 4987 N N . PHE A 1 638 ? 19.641 -14.453 -8.68 1 90.44 638 PHE A N 1
ATOM 4988 C CA . PHE A 1 638 ? 19.797 -15.211 -7.445 1 90.44 638 PHE A CA 1
ATOM 4989 C C . PHE A 1 638 ? 20.891 -16.25 -7.586 1 90.44 638 PHE A C 1
ATOM 4991 O O . PHE A 1 638 ? 21.656 -16.5 -6.641 1 90.44 638 PHE A O 1
ATOM 4998 N N . LYS A 1 639 ? 20.938 -16.828 -8.734 1 91.88 639 LYS A N 1
ATOM 4999 C CA . LYS A 1 639 ? 22 -17.797 -9.008 1 91.88 639 LYS A CA 1
ATOM 5000 C C . LYS A 1 639 ? 23.375 -17.156 -8.828 1 91.88 639 LYS A C 1
ATOM 5002 O O . LYS A 1 639 ? 24.25 -17.75 -8.203 1 91.88 639 LYS A O 1
ATOM 5007 N N . ASN A 1 640 ? 23.531 -16.016 -9.352 1 88.19 640 ASN A N 1
ATOM 5008 C CA . ASN A 1 640 ? 24.797 -15.312 -9.258 1 88.19 640 ASN A CA 1
ATOM 5009 C C . ASN A 1 640 ? 25.188 -15.047 -7.805 1 88.19 640 ASN A C 1
ATOM 5011 O O . ASN A 1 640 ? 26.359 -15.195 -7.43 1 88.19 640 ASN A O 1
ATOM 5015 N N . VAL A 1 641 ? 24.266 -14.688 -6.992 1 88.5 641 VAL A N 1
ATOM 5016 C CA . VAL A 1 641 ? 24.516 -14.414 -5.582 1 88.5 641 VAL A CA 1
ATOM 5017 C C . VAL A 1 641 ? 24.969 -15.688 -4.879 1 88.5 641 VAL A C 1
ATOM 5019 O O . VAL A 1 641 ? 25.922 -15.672 -4.094 1 88.5 641 VAL A O 1
ATOM 5022 N N . LEU A 1 642 ? 24.328 -16.766 -5.191 1 92.69 642 LEU A N 1
ATOM 5023 C CA . LEU A 1 642 ? 24.656 -18.031 -4.539 1 92.69 642 LEU A CA 1
ATOM 5024 C C . LEU A 1 642 ? 26 -18.562 -5.02 1 92.69 642 LEU A C 1
ATOM 5026 O O . LEU A 1 642 ? 26.75 -19.172 -4.254 1 92.69 642 LEU A O 1
ATOM 5030 N N . GLU A 1 643 ? 26.281 -18.281 -6.254 1 92.19 643 GLU A N 1
ATOM 5031 C CA . GLU A 1 643 ? 27.594 -18.672 -6.758 1 92.19 643 GLU A CA 1
ATOM 5032 C C . GLU A 1 643 ? 28.719 -17.938 -6.02 1 92.19 643 GLU A C 1
ATOM 5034 O O . GLU A 1 643 ? 29.766 -18.516 -5.738 1 92.19 643 GLU A O 1
ATOM 5039 N N . GLU A 1 644 ? 28.438 -16.75 -5.707 1 89.5 644 GLU A N 1
ATOM 5040 C CA . GLU A 1 644 ? 29.391 -16 -4.914 1 89.5 644 GLU A CA 1
ATOM 5041 C C . GLU A 1 644 ? 29.531 -16.562 -3.506 1 89.5 644 GLU A C 1
ATOM 5043 O O . GLU A 1 644 ? 30.625 -16.625 -2.949 1 89.5 644 GLU A O 1
ATOM 5048 N N . MET A 1 645 ? 28.484 -16.953 -2.975 1 90.25 645 MET A N 1
ATOM 5049 C CA . MET A 1 645 ? 28.5 -17.562 -1.649 1 90.25 645 MET A CA 1
ATOM 5050 C C . MET A 1 645 ? 29.266 -18.875 -1.664 1 90.25 645 MET A C 1
ATOM 5052 O O . MET A 1 645 ? 30 -19.188 -0.719 1 90.25 645 MET A O 1
ATOM 5056 N N . VAL A 1 646 ? 29.109 -19.625 -2.701 1 91 646 VAL A N 1
ATOM 5057 C CA . VAL A 1 646 ? 29.812 -20.891 -2.842 1 91 646 VAL A CA 1
ATOM 5058 C C . VAL A 1 646 ? 31.312 -20.641 -2.922 1 91 646 VAL A C 1
ATOM 5060 O O . VAL A 1 646 ? 32.094 -21.375 -2.318 1 91 646 VAL A O 1
ATOM 5063 N N . ARG A 1 647 ? 31.672 -19.625 -3.568 1 88.12 647 ARG A N 1
ATOM 5064 C CA . ARG A 1 647 ? 33.094 -19.312 -3.734 1 88.12 647 ARG A CA 1
ATOM 5065 C C . ARG A 1 647 ? 33.719 -18.875 -2.41 1 88.12 647 ARG A C 1
ATOM 5067 O O . ARG A 1 647 ? 34.875 -19.172 -2.139 1 88.12 647 ARG A O 1
ATOM 5074 N N . ARG A 1 648 ? 32.938 -18.234 -1.646 1 83.25 648 ARG A N 1
ATOM 5075 C CA . ARG A 1 648 ? 33.438 -17.719 -0.369 1 83.25 648 ARG A CA 1
ATOM 5076 C C . ARG A 1 648 ? 33.438 -18.828 0.686 1 83.25 648 ARG A C 1
ATOM 5078 O O . ARG A 1 648 ? 34.156 -18.734 1.687 1 83.25 648 ARG A O 1
ATOM 5085 N N . SER A 1 649 ? 32.5 -19.719 0.562 1 75.31 649 SER A N 1
ATOM 5086 C CA . SER A 1 649 ? 32.375 -20.766 1.574 1 75.31 649 SER A CA 1
ATOM 5087 C C . SER A 1 649 ? 33.406 -21.859 1.391 1 75.31 649 SER A C 1
ATOM 5089 O O . SER A 1 649 ? 33.625 -22.672 2.295 1 75.31 649 SER A O 1
ATOM 5091 N N . MET B 1 1 ? -15.406 69.25 -6.98 1 22.66 1 MET B N 1
ATOM 5092 C CA . MET B 1 1 ? -16.156 68 -6.883 1 22.66 1 MET B CA 1
ATOM 5093 C C . MET B 1 1 ? -15.656 67 -7.898 1 22.66 1 MET B C 1
ATOM 5095 O O . MET B 1 1 ? -15.977 67.062 -9.086 1 22.66 1 MET B O 1
ATOM 5099 N N . LEU B 1 2 ? -14.461 66.562 -7.867 1 26.17 2 LEU B N 1
ATOM 5100 C CA . LEU B 1 2 ? -13.641 65.875 -8.891 1 26.17 2 LEU B CA 1
ATOM 5101 C C . LEU B 1 2 ? -14.109 64.438 -9.148 1 26.17 2 LEU B C 1
ATOM 5103 O O . LEU B 1 2 ? -14.227 63.656 -8.219 1 26.17 2 LEU B O 1
ATOM 5107 N N . LYS B 1 3 ? -14.906 64.25 -10.273 1 24.7 3 LYS B N 1
ATOM 5108 C CA . LYS B 1 3 ? -15.578 63.031 -10.797 1 24.7 3 LYS B CA 1
ATOM 5109 C C . LYS B 1 3 ? -14.57 61.938 -11.086 1 24.7 3 LYS B C 1
ATOM 5111 O O . LYS B 1 3 ? -13.781 62.031 -12.031 1 24.7 3 LYS B O 1
ATOM 5116 N N . ALA B 1 4 ? -13.992 61.344 -10.148 1 24.31 4 ALA B N 1
ATOM 5117 C CA . ALA B 1 4 ? -13.016 60.281 -10.32 1 24.31 4 ALA B CA 1
ATOM 5118 C C . ALA B 1 4 ? -13.594 59.125 -11.133 1 24.31 4 ALA B C 1
ATOM 5120 O O . ALA B 1 4 ? -14.633 58.562 -10.773 1 24.31 4 ALA B O 1
ATOM 5121 N N . ARG B 1 5 ? -13.289 59.062 -12.469 1 26.53 5 ARG B N 1
ATOM 5122 C CA . ARG B 1 5 ? -13.68 58.031 -13.43 1 26.53 5 ARG B CA 1
ATOM 5123 C C . ARG B 1 5 ? -13.367 56.625 -12.906 1 26.53 5 ARG B C 1
ATOM 5125 O O . ARG B 1 5 ? -12.234 56.375 -12.484 1 26.53 5 ARG B O 1
ATOM 5132 N N . HIS B 1 6 ? -14.391 55.906 -12.445 1 24.22 6 HIS B N 1
ATOM 5133 C CA . HIS B 1 6 ? -14.438 54.562 -11.945 1 24.22 6 HIS B CA 1
ATOM 5134 C C . HIS B 1 6 ? -13.805 53.594 -12.945 1 24.22 6 HIS B C 1
ATOM 5136 O O . HIS B 1 6 ? -14.305 53.406 -14.062 1 24.22 6 HIS B O 1
ATOM 5142 N N . ARG B 1 7 ? -12.469 53.625 -13.094 1 28.12 7 ARG B N 1
ATOM 5143 C CA . ARG B 1 7 ? -11.781 52.656 -13.938 1 28.12 7 ARG B CA 1
ATOM 5144 C C . ARG B 1 7 ? -12.32 51.25 -13.711 1 28.12 7 ARG B C 1
ATOM 5146 O O . ARG B 1 7 ? -12.508 50.812 -12.562 1 28.12 7 ARG B O 1
ATOM 5153 N N . ASP B 1 8 ? -13.055 50.688 -14.672 1 26.12 8 ASP B N 1
ATOM 5154 C CA . ASP B 1 8 ? -13.695 49.406 -14.883 1 26.12 8 ASP B CA 1
ATOM 5155 C C . ASP B 1 8 ? -12.758 48.25 -14.516 1 26.12 8 ASP B C 1
ATOM 5157 O O . ASP B 1 8 ? -11.648 48.156 -15.031 1 26.12 8 ASP B O 1
ATOM 5161 N N . ASP B 1 9 ? -12.695 47.781 -13.289 1 24.23 9 ASP B N 1
ATOM 5162 C CA . ASP B 1 9 ? -12.047 46.656 -12.602 1 24.23 9 ASP B CA 1
ATOM 5163 C C . ASP B 1 9 ? -12.211 45.375 -13.383 1 24.23 9 ASP B C 1
ATOM 5165 O O . ASP B 1 9 ? -12.93 44.469 -12.953 1 24.23 9 ASP B O 1
ATOM 5169 N N . ARG B 1 10 ? -12.227 45.375 -14.773 1 30.56 10 ARG B N 1
ATOM 5170 C CA . ARG B 1 10 ? -12.289 44.188 -15.609 1 30.56 10 ARG B CA 1
ATOM 5171 C C . ARG B 1 10 ? -11.195 43.188 -15.234 1 30.56 10 ARG B C 1
ATOM 5173 O O . ARG B 1 10 ? -11.07 42.125 -15.859 1 30.56 10 ARG B O 1
ATOM 5180 N N . GLN B 1 11 ? -10.18 43.594 -14.633 1 28.36 11 GLN B N 1
ATOM 5181 C CA . GLN B 1 11 ? -8.938 42.812 -14.57 1 28.36 11 GLN B CA 1
ATOM 5182 C C . GLN B 1 11 ? -9.047 41.688 -13.555 1 28.36 11 GLN B C 1
ATOM 5184 O O . GLN B 1 11 ? -8.109 40.906 -13.383 1 28.36 11 GLN B O 1
ATOM 5189 N N . THR B 1 12 ? -9.898 41.594 -12.609 1 31.22 12 THR B N 1
ATOM 5190 C CA . THR B 1 12 ? -9.742 40.781 -11.414 1 31.22 12 THR B CA 1
ATOM 5191 C C . THR B 1 12 ? -10.211 39.344 -11.68 1 31.22 12 THR B C 1
ATOM 5193 O O . THR B 1 12 ? -10.289 38.531 -10.758 1 31.22 12 THR B O 1
ATOM 5196 N N . ARG B 1 13 ? -10.906 39.031 -12.711 1 30.98 13 ARG B N 1
ATOM 5197 C CA . ARG B 1 13 ? -11.453 37.688 -12.812 1 30.98 13 ARG B CA 1
ATOM 5198 C C . ARG B 1 13 ? -10.445 36.719 -13.453 1 30.98 13 ARG B C 1
ATOM 5200 O O . ARG B 1 13 ? -9.797 37.094 -14.445 1 30.98 13 ARG B O 1
ATOM 5207 N N . LEU B 1 14 ? -10.008 35.75 -12.781 1 34.19 14 LEU B N 1
ATOM 5208 C CA . LEU B 1 14 ? -9.125 34.75 -13.359 1 34.19 14 LEU B CA 1
ATOM 5209 C C . LEU B 1 14 ? -9.742 34.156 -14.625 1 34.19 14 LEU B C 1
ATOM 5211 O O . LEU B 1 14 ? -10.969 34.031 -14.719 1 34.19 14 LEU B O 1
ATOM 5215 N N . PRO B 1 15 ? -9.141 34.188 -15.711 1 30.69 15 PRO B N 1
ATOM 5216 C CA . PRO B 1 15 ? -9.695 33.5 -16.891 1 30.69 15 PRO B CA 1
ATOM 5217 C C . PRO B 1 15 ? -10.141 32.094 -16.609 1 30.69 15 PRO B C 1
ATOM 5219 O O . PRO B 1 15 ? -9.586 31.422 -15.727 1 30.69 15 PRO B O 1
ATOM 5222 N N . ALA B 1 16 ? -11.367 31.734 -16.922 1 30.33 16 ALA B N 1
ATOM 5223 C CA . ALA B 1 16 ? -11.977 30.422 -16.734 1 30.33 16 ALA B CA 1
ATOM 5224 C C . ALA B 1 16 ? -11.18 29.344 -17.453 1 30.33 16 ALA B C 1
ATOM 5226 O O . ALA B 1 16 ? -11.102 29.328 -18.672 1 30.33 16 ALA B O 1
ATOM 5227 N N . VAL B 1 17 ? -10.18 29.031 -17.031 1 32.34 17 VAL B N 1
ATOM 5228 C CA . VAL B 1 17 ? -9.617 27.828 -17.609 1 32.34 17 VAL B CA 1
ATOM 5229 C C . VAL B 1 17 ? -10.641 26.688 -17.562 1 32.34 17 VAL B C 1
ATOM 5231 O O . VAL B 1 17 ? -11.188 26.391 -16.5 1 32.34 17 VAL B O 1
ATOM 5234 N N . ARG B 1 18 ? -11.305 26.469 -18.688 1 28.75 18 ARG B N 1
ATOM 5235 C CA . ARG B 1 18 ? -12.312 25.406 -18.75 1 28.75 18 ARG B CA 1
ATOM 5236 C C . ARG B 1 18 ? -11.852 24.156 -18 1 28.75 18 ARG B C 1
ATOM 5238 O O . ARG B 1 18 ? -10.719 23.703 -18.203 1 28.75 18 ARG B O 1
ATOM 5245 N N . PRO B 1 19 ? -12.516 23.938 -16.984 1 32.28 19 PRO B N 1
ATOM 5246 C CA . PRO B 1 19 ? -12.195 22.672 -16.297 1 32.28 19 PRO B CA 1
ATOM 5247 C C . PRO B 1 19 ? -12.18 21.469 -17.234 1 32.28 19 PRO B C 1
ATOM 5249 O O . PRO B 1 19 ? -12.906 21.453 -18.234 1 32.28 19 PRO B O 1
ATOM 5252 N N . ILE B 1 20 ? -11.148 20.875 -17.391 1 32.16 20 ILE B N 1
ATOM 5253 C CA . ILE B 1 20 ? -11.195 19.578 -18.047 1 32.16 20 ILE B CA 1
ATOM 5254 C C . ILE B 1 20 ? -12.438 18.812 -17.609 1 32.16 20 ILE B C 1
ATOM 5256 O O . ILE B 1 20 ? -12.734 18.719 -16.422 1 32.16 20 ILE B O 1
ATOM 5260 N N . LYS B 1 21 ? -13.398 18.719 -18.469 1 31.27 21 LYS B N 1
ATOM 5261 C CA . LYS B 1 21 ? -14.688 18.078 -18.219 1 31.27 21 LYS B CA 1
ATOM 5262 C C . LYS B 1 21 ? -14.508 16.812 -17.391 1 31.27 21 LYS B C 1
ATOM 5264 O O . LYS B 1 21 ? -13.703 15.938 -17.734 1 31.27 21 LYS B O 1
ATOM 5269 N N . ASP B 1 22 ? -14.664 17.031 -16.172 1 33.84 22 ASP B N 1
ATOM 5270 C CA . ASP B 1 22 ? -14.812 15.844 -15.328 1 33.84 22 ASP B CA 1
ATOM 5271 C C . ASP B 1 22 ? -15.883 14.898 -15.867 1 33.84 22 ASP B C 1
ATOM 5273 O O . ASP B 1 22 ? -17.062 15.234 -15.875 1 33.84 22 ASP B O 1
ATOM 5277 N N . HIS B 1 23 ? -15.695 14.258 -16.891 1 30.36 23 HIS B N 1
ATOM 5278 C CA . HIS B 1 23 ? -16.781 13.445 -17.438 1 30.36 23 HIS B CA 1
ATOM 5279 C C . HIS B 1 23 ? -17.609 12.828 -16.328 1 30.36 23 HIS B C 1
ATOM 5281 O O . HIS B 1 23 ? -18.844 12.781 -16.422 1 30.36 23 HIS B O 1
ATOM 5287 N N . ASN B 1 24 ? -17.172 11.695 -15.68 1 31.19 24 ASN B N 1
ATOM 5288 C CA . ASN B 1 24 ? -18.125 10.906 -14.898 1 31.19 24 ASN B CA 1
ATOM 5289 C C . ASN B 1 24 ? -18.203 11.398 -13.453 1 31.19 24 ASN B C 1
ATOM 5291 O O . ASN B 1 24 ? -17.234 11.297 -12.703 1 31.19 24 ASN B O 1
ATOM 5295 N N . SER B 1 25 ? -18.875 12.469 -13.211 1 33.06 25 SER B N 1
ATOM 5296 C CA . SER B 1 25 ? -19.328 12.883 -11.891 1 33.06 25 SER B CA 1
ATOM 5297 C C . SER B 1 25 ? -19.844 11.695 -11.078 1 33.06 25 SER B C 1
ATOM 5299 O O . SER B 1 25 ? -21.016 11.328 -11.172 1 33.06 25 SER B O 1
ATOM 5301 N N . VAL B 1 26 ? -19.125 10.727 -10.961 1 33.03 26 VAL B N 1
ATOM 5302 C CA . VAL B 1 26 ? -19.656 9.703 -10.062 1 33.03 26 VAL B CA 1
ATOM 5303 C C . VAL B 1 26 ? -19.828 10.281 -8.664 1 33.03 26 VAL B C 1
ATOM 5305 O O . VAL B 1 26 ? -18.859 10.75 -8.055 1 33.03 26 VAL B O 1
ATOM 5308 N N . GLU B 1 27 ? -20.891 10.891 -8.367 1 36.47 27 GLU B N 1
ATOM 5309 C CA . GLU B 1 27 ? -21.375 11.297 -7.051 1 36.47 27 GLU B CA 1
ATOM 5310 C C . GLU B 1 27 ? -20.781 10.422 -5.949 1 36.47 27 GLU B C 1
ATOM 5312 O O . GLU B 1 27 ? -20.969 10.688 -4.762 1 36.47 27 GLU B O 1
ATOM 5317 N N . ASP B 1 28 ? -20.25 9.25 -6.258 1 41.25 28 ASP B N 1
ATOM 5318 C CA . ASP B 1 28 ? -19.875 8.273 -5.238 1 41.25 28 ASP B CA 1
ATOM 5319 C C . ASP B 1 28 ? -18.438 8.508 -4.762 1 41.25 28 ASP B C 1
ATOM 5321 O O . ASP B 1 28 ? -17.719 7.559 -4.465 1 41.25 28 ASP B O 1
ATOM 5325 N N . PHE B 1 29 ? -18.188 9.773 -4.711 1 39.72 29 PHE B N 1
ATOM 5326 C CA . PHE B 1 29 ? -16.781 10.086 -4.523 1 39.72 29 PHE B CA 1
ATOM 5327 C C . PHE B 1 29 ? -16.359 9.859 -3.072 1 39.72 29 PHE B C 1
ATOM 5329 O O . PHE B 1 29 ? -15.18 9.922 -2.744 1 39.72 29 PHE B O 1
ATOM 5336 N N . LEU B 1 30 ? -17.359 10.062 -2.174 1 45.41 30 LEU B N 1
ATOM 5337 C CA . LEU B 1 30 ? -16.828 10.062 -0.816 1 45.41 30 LEU B CA 1
ATOM 5338 C C . LEU B 1 30 ? -16.141 8.734 -0.503 1 45.41 30 LEU B C 1
ATOM 5340 O O . LEU B 1 30 ? -16.625 7.672 -0.889 1 45.41 30 LEU B O 1
ATOM 5344 N N . PRO B 1 31 ? -15.117 9.086 0.019 1 44.59 31 PRO B N 1
ATOM 5345 C CA . PRO B 1 31 ? -14.422 7.91 0.543 1 44.59 31 PRO B CA 1
ATOM 5346 C C . PRO B 1 31 ? -15.289 7.082 1.487 1 44.59 31 PRO B C 1
ATOM 5348 O O . PRO B 1 31 ? -16.234 7.609 2.086 1 44.59 31 PRO B O 1
ATOM 5351 N N . TRP B 1 32 ? -15.586 6.004 1.456 1 45.28 32 TRP B N 1
ATOM 5352 C CA . TRP B 1 32 ? -16.266 5.023 2.303 1 45.28 32 TRP B CA 1
ATOM 5353 C C . TRP B 1 32 ? -17.641 4.684 1.752 1 45.28 32 TRP B C 1
ATOM 5355 O O . TRP B 1 32 ? -18.531 4.281 2.502 1 45.28 32 TRP B O 1
ATOM 5365 N N . GLY B 1 33 ? -17.812 4.727 0.587 1 42.94 33 GLY B N 1
ATOM 5366 C CA . GLY B 1 33 ? -19.031 4.289 -0.064 1 42.94 33 GLY B CA 1
ATOM 5367 C C . GLY B 1 33 ? -20.234 5.129 0.305 1 42.94 33 GLY B C 1
ATOM 5368 O O . GLY B 1 33 ? -21.359 4.617 0.399 1 42.94 33 GLY B O 1
ATOM 5369 N N . TRP B 1 34 ? -20.188 6.305 0.798 1 40.75 34 TRP B N 1
ATOM 5370 C CA . TRP B 1 34 ? -21.391 7.043 1.118 1 40.75 34 TRP B CA 1
ATOM 5371 C C . TRP B 1 34 ? -22.266 7.219 -0.12 1 40.75 34 TRP B C 1
ATOM 5373 O O . TRP B 1 34 ? -23.141 8.094 -0.155 1 40.75 34 TRP B O 1
ATOM 5383 N N . GLN B 1 35 ? -22.094 6.5 -1.144 1 37.19 35 GLN B N 1
ATOM 5384 C CA . GLN B 1 35 ? -23 6.812 -2.244 1 37.19 35 GLN B CA 1
ATOM 5385 C C . GLN B 1 35 ? -24.453 6.836 -1.772 1 37.19 35 GLN B C 1
ATOM 5387 O O . GLN B 1 35 ? -24.859 6.012 -0.947 1 37.19 35 GLN B O 1
ATOM 5392 N N . SER B 1 36 ? -25.156 7.902 -1.905 1 32.38 36 SER B N 1
ATOM 5393 C CA . SER B 1 36 ? -26.594 7.848 -2.211 1 32.38 36 SER B CA 1
ATOM 5394 C C . SER B 1 36 ? -26.938 6.598 -3.01 1 32.38 36 SER B C 1
ATOM 5396 O O . SER B 1 36 ? -26.047 5.922 -3.535 1 32.38 36 SER B O 1
ATOM 5398 N N . SER B 1 37 ? -28.266 6.734 -3.846 1 28.58 37 SER B N 1
ATOM 5399 C CA . SER B 1 37 ? -29.016 5.766 -4.637 1 28.58 37 SER B CA 1
ATOM 5400 C C . SER B 1 37 ? -28.094 4.941 -5.523 1 28.58 37 SER B C 1
ATOM 5402 O O . SER B 1 37 ? -26.953 5.348 -5.793 1 28.58 37 SER B O 1
ATOM 5404 N N . ARG B 1 38 ? -28.859 3.904 -6.355 1 28.86 38 ARG B N 1
ATOM 5405 C CA . ARG B 1 38 ? -28.922 2.744 -7.238 1 28.86 38 ARG B CA 1
ATOM 5406 C C . ARG B 1 38 ? -28.078 2.957 -8.484 1 28.86 38 ARG B C 1
ATOM 5408 O O . ARG B 1 38 ? -28.203 2.207 -9.461 1 28.86 38 ARG B O 1
ATOM 5415 N N . GLU B 1 39 ? -27.75 4.199 -8.859 1 30.92 39 GLU B N 1
ATOM 5416 C CA . GLU B 1 39 ? -27.578 3.967 -10.297 1 30.92 39 GLU B CA 1
ATOM 5417 C C . GLU B 1 39 ? -26.344 3.105 -10.57 1 30.92 39 GLU B C 1
ATOM 5419 O O . GLU B 1 39 ? -25.312 3.285 -9.938 1 30.92 39 GLU B O 1
ATOM 5424 N N . LYS B 1 40 ? -26.594 1.939 -10.93 1 31.2 40 LYS B N 1
ATOM 5425 C CA . LYS B 1 40 ? -25.859 0.909 -11.664 1 31.2 40 LYS B CA 1
ATOM 5426 C C . LYS B 1 40 ? -24.688 1.51 -12.438 1 31.2 40 LYS B C 1
ATOM 5428 O O . LYS B 1 40 ? -24.891 2.391 -13.281 1 31.2 40 LYS B O 1
ATOM 5433 N N . LEU B 1 41 ? -23.781 1.79 -11.883 1 32.09 41 LEU B N 1
ATOM 5434 C CA . LEU B 1 41 ? -22.656 2.016 -12.781 1 32.09 41 LEU B CA 1
ATOM 5435 C C . LEU B 1 41 ? -22.812 1.221 -14.07 1 32.09 41 LEU B C 1
ATOM 5437 O O . LEU B 1 41 ? -22.562 0.015 -14.102 1 32.09 41 LEU B O 1
ATOM 5441 N N . GLU B 1 42 ? -23.953 1.382 -14.734 1 31.28 42 GLU B N 1
ATOM 5442 C CA . GLU B 1 42 ? -24.188 0.81 -16.062 1 31.28 42 GLU B CA 1
ATOM 5443 C C . GLU B 1 42 ? -23.031 1.129 -17.016 1 31.28 42 GLU B C 1
ATOM 5445 O O . GLU B 1 42 ? -23.172 0.992 -18.219 1 31.28 42 GLU B O 1
ATOM 5450 N N . ARG B 1 43 ? -22.234 2.102 -16.688 1 28.59 43 ARG B N 1
ATOM 5451 C CA . ARG B 1 43 ? -21.609 2.561 -17.938 1 28.59 43 ARG B CA 1
ATOM 5452 C C . ARG B 1 43 ? -20.812 1.444 -18.594 1 28.59 43 ARG B C 1
ATOM 5454 O O . ARG B 1 43 ? -19.812 0.978 -18.031 1 28.59 43 ARG B O 1
ATOM 5461 N N . LYS B 1 44 ? -21.438 0.733 -19.375 1 30.47 44 LYS B N 1
ATOM 5462 C CA . LYS B 1 44 ? -20.906 -0.106 -20.453 1 30.47 44 LYS B CA 1
ATOM 5463 C C . LYS B 1 44 ? -19.891 0.658 -21.297 1 30.47 44 LYS B C 1
ATOM 5465 O O . LYS B 1 44 ? -20.266 1.466 -22.141 1 30.47 44 LYS B O 1
ATOM 5470 N N . VAL B 1 45 ? -18.969 1.303 -20.734 1 27.58 45 VAL B N 1
ATOM 5471 C CA . VAL B 1 45 ? -18.141 1.864 -21.797 1 27.58 45 VAL B CA 1
ATOM 5472 C C . VAL B 1 45 ? -17.719 0.761 -22.766 1 27.58 45 VAL B C 1
ATOM 5474 O O . VAL B 1 45 ? -17.016 -0.181 -22.391 1 27.58 45 VAL B O 1
ATOM 5477 N N . THR B 1 46 ? -18.562 0.441 -23.594 1 28.42 46 THR B N 1
ATOM 5478 C CA . THR B 1 46 ? -18.062 -0.312 -24.734 1 28.42 46 THR B CA 1
ATOM 5479 C C . THR B 1 46 ? -16.812 0.328 -25.312 1 28.42 46 THR B C 1
ATOM 5481 O O . THR B 1 46 ? -16.859 1.423 -25.875 1 28.42 46 THR B O 1
ATOM 5484 N N . LEU B 1 47 ? -15.867 0.273 -24.562 1 30.94 47 LEU B N 1
ATOM 5485 C CA . LEU B 1 47 ? -14.641 0.829 -25.125 1 30.94 47 LEU B CA 1
ATOM 5486 C C . LEU B 1 47 ? -14.367 0.252 -26.516 1 30.94 47 LEU B C 1
ATOM 5488 O O . LEU B 1 47 ? -14.516 -0.954 -26.734 1 30.94 47 LEU B O 1
ATOM 5492 N N . PRO B 1 48 ? -14.5 1.004 -27.578 1 31.69 48 PRO B N 1
ATOM 5493 C CA . PRO B 1 48 ? -14.227 0.424 -28.891 1 31.69 48 PRO B CA 1
ATOM 5494 C C . PRO B 1 48 ? -12.984 -0.467 -28.891 1 31.69 48 PRO B C 1
ATOM 5496 O O . PRO B 1 48 ? -12.094 -0.293 -28.062 1 31.69 48 PRO B O 1
ATOM 5499 N N . PRO B 1 49 ? -13.125 -1.602 -29.344 1 31.86 49 PRO B N 1
ATOM 5500 C CA . PRO B 1 49 ? -11.922 -2.416 -29.562 1 31.86 49 PRO B CA 1
ATOM 5501 C C . PRO B 1 49 ? -10.711 -1.582 -29.969 1 31.86 49 PRO B C 1
ATOM 5503 O O . PRO B 1 49 ? -10.859 -0.496 -30.531 1 31.86 49 PRO B O 1
ATOM 5506 N N . LEU B 1 50 ? -9.602 -1.732 -29.312 1 36.03 50 LEU B N 1
ATOM 5507 C CA . LEU B 1 50 ? -8.367 -1.048 -29.672 1 36.03 50 LEU B CA 1
ATOM 5508 C C . LEU B 1 50 ? -8.328 -0.755 -31.172 1 36.03 50 LEU B C 1
ATOM 5510 O O . LEU B 1 50 ? -7.789 0.27 -31.594 1 36.03 50 LEU B O 1
ATOM 5514 N N . ARG B 1 51 ? -8.867 -1.692 -31.969 1 33.78 51 ARG B N 1
ATOM 5515 C CA . ARG B 1 51 ? -8.992 -1.393 -33.375 1 33.78 51 ARG B CA 1
ATOM 5516 C C . ARG B 1 51 ? -9.758 -0.094 -33.594 1 33.78 51 ARG B C 1
ATOM 5518 O O . ARG B 1 51 ? -9.453 0.668 -34.531 1 33.78 51 ARG B O 1
ATOM 5525 N N . GLN B 1 52 ? -10.625 0.104 -32.75 1 37.56 52 GLN B N 1
ATOM 5526 C CA . GLN B 1 52 ? -11.398 1.322 -32.938 1 37.56 52 GLN B CA 1
ATOM 5527 C C . GLN B 1 52 ? -10.609 2.555 -32.5 1 37.56 52 GLN B C 1
ATOM 5529 O O . GLN B 1 52 ? -10.719 3.615 -33.125 1 37.56 52 GLN B O 1
ATOM 5534 N N . ILE B 1 53 ? -9.938 2.49 -31.438 1 40.47 53 ILE B N 1
ATOM 5535 C CA . ILE B 1 53 ? -9.094 3.646 -31.156 1 40.47 53 ILE B CA 1
ATOM 5536 C C . ILE B 1 53 ? -8.164 3.904 -32.344 1 40.47 53 ILE B C 1
ATOM 5538 O O . ILE B 1 53 ? -7.977 5.055 -32.75 1 40.47 53 ILE B O 1
ATOM 5542 N N . LEU B 1 54 ? -7.566 2.807 -32.812 1 38.62 54 LEU B N 1
ATOM 5543 C CA . LEU B 1 54 ? -6.789 2.941 -34.062 1 38.62 54 LEU B CA 1
ATOM 5544 C C . LEU B 1 54 ? -7.66 3.455 -35.188 1 38.62 54 LEU B C 1
ATOM 5546 O O . LEU B 1 54 ? -7.199 4.234 -36.031 1 38.62 54 LEU B O 1
ATOM 5550 N N . GLU B 1 55 ? -8.805 2.904 -35.281 1 41.81 55 GLU B N 1
ATOM 5551 C CA . GLU B 1 55 ? -9.711 3.381 -36.312 1 41.81 55 GLU B CA 1
ATOM 5552 C C . GLU B 1 55 ? -10.109 4.836 -36.094 1 41.81 55 GLU B C 1
ATOM 5554 O O . GLU B 1 55 ? -10.273 5.602 -37.031 1 41.81 55 GLU B O 1
ATOM 5559 N N . GLU B 1 56 ? -10.453 5.168 -34.844 1 39.34 56 GLU B N 1
ATOM 5560 C CA . GLU B 1 56 ? -10.766 6.578 -34.656 1 39.34 56 GLU B CA 1
ATOM 5561 C C . GLU B 1 56 ? -9.555 7.465 -34.938 1 39.34 56 GLU B C 1
ATOM 5563 O O . GLU B 1 56 ? -9.703 8.609 -35.344 1 39.34 56 GLU B O 1
ATOM 5568 N N . LEU B 1 57 ? -8.461 7.059 -34.531 1 35.88 57 LEU B N 1
ATOM 5569 C CA . LEU B 1 57 ? -7.273 7.855 -34.812 1 35.88 57 LEU B CA 1
ATOM 5570 C C . LEU B 1 57 ? -6.867 7.727 -36.281 1 35.88 57 LEU B C 1
ATOM 5572 O O . LEU B 1 57 ? -6.219 8.617 -36.844 1 35.88 57 LEU B O 1
ATOM 5576 N N . THR B 1 58 ? -6.781 6.473 -36.844 1 31.81 58 THR B N 1
ATOM 5577 C CA . THR B 1 58 ? -6.523 6.422 -38.281 1 31.81 58 THR B CA 1
ATOM 5578 C C . THR B 1 58 ? -7.836 6.359 -39.062 1 31.81 58 THR B C 1
ATOM 5580 O O . THR B 1 58 ? -8.641 5.445 -38.875 1 31.81 58 THR B O 1
ATOM 5583 N N . PRO B 1 59 ? -8.359 7.469 -39.625 1 31.58 59 PRO B N 1
ATOM 5584 C CA . PRO B 1 59 ? -9.531 7.496 -40.5 1 31.58 59 PRO B CA 1
ATOM 5585 C C . PRO B 1 59 ? -9.586 6.305 -41.438 1 31.58 59 PRO B C 1
ATOM 5587 O O . PRO B 1 59 ? -10.477 6.223 -42.281 1 31.58 59 PRO B O 1
ATOM 5590 N N . GLN B 1 60 ? -8.453 5.68 -42 1 28.86 60 GLN B N 1
ATOM 5591 C CA . GLN B 1 60 ? -8.711 4.945 -43.219 1 28.86 60 GLN B CA 1
ATOM 5592 C C . GLN B 1 60 ? -9.773 3.871 -43 1 28.86 60 GLN B C 1
ATOM 5594 O O . GLN B 1 60 ? -10.039 3.471 -41.875 1 28.86 60 GLN B O 1
ATOM 5599 N N . THR B 1 61 ? -10.195 3.117 -44.281 1 28.06 61 THR B N 1
ATOM 5600 C CA . THR B 1 61 ? -11.172 2.266 -44.969 1 28.06 61 THR B CA 1
ATOM 5601 C C . THR B 1 61 ? -11.219 0.881 -44.312 1 28.06 61 THR B C 1
ATOM 5603 O O . THR B 1 61 ? -11.555 -0.103 -44.969 1 28.06 61 THR B O 1
ATOM 5606 N N . LEU B 1 62 ? -10.492 0.481 -43.375 1 27.88 62 LEU B N 1
ATOM 5607 C CA . LEU B 1 62 ? -10.453 -0.972 -43.5 1 27.88 62 LEU B CA 1
ATOM 5608 C C . LEU B 1 62 ? -11.844 -1.571 -43.312 1 27.88 62 LEU B C 1
ATOM 5610 O O . LEU B 1 62 ? -12.547 -1.221 -42.375 1 27.88 62 LEU B O 1
ATOM 5614 N N . ALA B 1 63 ? -12.508 -2.045 -44.406 1 25.34 63 ALA B N 1
ATOM 5615 C CA . ALA B 1 63 ? -13.609 -2.986 -44.625 1 25.34 63 ALA B CA 1
ATOM 5616 C C . ALA B 1 63 ? -13.562 -4.113 -43.594 1 25.34 63 ALA B C 1
ATOM 5618 O O . ALA B 1 63 ? -12.555 -4.824 -43.469 1 25.34 63 ALA B O 1
ATOM 5619 N N . VAL B 1 64 ? -14.117 -3.896 -42.594 1 29.23 64 VAL B N 1
ATOM 5620 C CA . VAL B 1 64 ? -14.469 -4.984 -41.688 1 29.23 64 VAL B CA 1
ATOM 5621 C C . VAL B 1 64 ? -14.938 -6.195 -42.5 1 29.23 64 VAL B C 1
ATOM 5623 O O . VAL B 1 64 ? -16.031 -6.18 -43.062 1 29.23 64 VAL B O 1
ATOM 5626 N N . THR B 1 65 ? -14.141 -6.738 -43.469 1 24.48 65 THR B N 1
ATOM 5627 C CA . THR B 1 65 ? -14.688 -8 -43.938 1 24.48 65 THR B CA 1
ATOM 5628 C C . THR B 1 65 ? -15.047 -8.922 -42.781 1 24.48 65 THR B C 1
ATOM 5630 O O . THR B 1 65 ? -14.25 -9.102 -41.875 1 24.48 65 THR B O 1
ATOM 5633 N N . GLN B 1 66 ? -16.266 -9.117 -42.562 1 26.7 66 GLN B N 1
ATOM 5634 C CA . GLN B 1 66 ? -17.031 -10.07 -41.75 1 26.7 66 GLN B CA 1
ATOM 5635 C C . GLN B 1 66 ? -16.391 -11.453 -41.781 1 26.7 66 GLN B C 1
ATOM 5637 O O . GLN B 1 66 ? -16.703 -12.273 -42.656 1 26.7 66 GLN B O 1
ATOM 5642 N N . ALA B 1 67 ? -15.047 -11.641 -41.906 1 27.08 67 ALA B N 1
ATOM 5643 C CA . ALA B 1 67 ? -14.734 -13.055 -42.031 1 27.08 67 ALA B CA 1
ATOM 5644 C C . ALA B 1 67 ? -15.242 -13.844 -40.812 1 27.08 67 ALA B C 1
ATOM 5646 O O . ALA B 1 67 ? -14.898 -13.531 -39.688 1 27.08 67 ALA B O 1
ATOM 5647 N N . HIS B 1 68 ? -16.359 -14.383 -40.781 1 26.48 68 HIS B N 1
ATOM 5648 C CA . HIS B 1 68 ? -17.016 -15.469 -40.062 1 26.48 68 HIS B CA 1
ATOM 5649 C C . HIS B 1 68 ? -16.062 -16.625 -39.812 1 26.48 68 HIS B C 1
ATOM 5651 O O . HIS B 1 68 ? -16.484 -17.75 -39.562 1 26.48 68 HIS B O 1
ATOM 5657 N N . SER B 1 69 ? -14.695 -16.516 -40.125 1 27.09 69 SER B N 1
ATOM 5658 C CA . SER B 1 69 ? -14.164 -17.859 -40.156 1 27.09 69 SER B CA 1
ATOM 5659 C C . SER B 1 69 ? -14.281 -18.531 -38.812 1 27.09 69 SER B C 1
ATOM 5661 O O . SER B 1 69 ? -14.273 -17.859 -37.781 1 27.09 69 SER B O 1
ATOM 5663 N N . SER B 1 70 ? -14.734 -19.734 -38.75 1 29.5 70 SER B N 1
ATOM 5664 C CA . SER B 1 70 ? -14.969 -20.844 -37.812 1 29.5 70 SER B CA 1
ATOM 5665 C C . SER B 1 70 ? -13.758 -21.094 -36.938 1 29.5 70 SER B C 1
ATOM 5667 O O . SER B 1 70 ? -12.617 -21.062 -37.375 1 29.5 70 SER B O 1
ATOM 5669 N N . ALA B 1 71 ? -13.844 -20.938 -35.656 1 35.16 71 ALA B N 1
ATOM 5670 C CA . ALA B 1 71 ? -13.047 -21.125 -34.438 1 35.16 71 ALA B CA 1
ATOM 5671 C C . ALA B 1 71 ? -12.289 -22.453 -34.5 1 35.16 71 ALA B C 1
ATOM 5673 O O . ALA B 1 71 ? -11.719 -22.875 -33.469 1 35.16 71 ALA B O 1
ATOM 5674 N N . ASN B 1 72 ? -12.633 -23.312 -35.406 1 32.94 72 ASN B N 1
ATOM 5675 C CA . ASN B 1 72 ? -12.07 -24.641 -35.156 1 32.94 72 ASN B CA 1
ATOM 5676 C C . ASN B 1 72 ? -10.562 -24.656 -35.406 1 32.94 72 ASN B C 1
ATOM 5678 O O . ASN B 1 72 ? -10.117 -24.875 -36.531 1 32.94 72 ASN B O 1
ATOM 5682 N N . ALA B 1 73 ? -9.734 -23.797 -34.969 1 37.56 73 ALA B N 1
ATOM 5683 C CA . ALA B 1 73 ? -8.305 -23.953 -35.219 1 37.56 73 ALA B CA 1
ATOM 5684 C C . ALA B 1 73 ? -7.824 -25.359 -34.844 1 37.56 73 ALA B C 1
ATOM 5686 O O . ALA B 1 73 ? -7.887 -25.766 -33.688 1 37.56 73 ALA B O 1
ATOM 5687 N N . ASN B 1 74 ? -7.711 -26.281 -35.625 1 40.62 74 ASN B N 1
ATOM 5688 C CA . ASN B 1 74 ? -6.953 -27.531 -35.562 1 40.62 74 ASN B CA 1
ATOM 5689 C C . ASN B 1 74 ? -5.547 -27.297 -35 1 40.62 74 ASN B C 1
ATOM 5691 O O . ASN B 1 74 ? -5.012 -26.203 -35.094 1 40.62 74 ASN B O 1
ATOM 5695 N N . LYS B 1 75 ? -4.859 -28.266 -34.281 1 50.03 75 LYS B N 1
ATOM 5696 C CA . LYS B 1 75 ? -3.557 -28.375 -33.625 1 50.03 75 LYS B CA 1
ATOM 5697 C C . LYS B 1 75 ? -2.498 -27.562 -34.375 1 50.03 75 LYS B C 1
ATOM 5699 O O . LYS B 1 75 ? -1.507 -27.125 -33.812 1 50.03 75 LYS B O 1
ATOM 5704 N N . GLY B 1 76 ? -2.674 -27.344 -35.781 1 55.66 76 GLY B N 1
ATOM 5705 C CA . GLY B 1 76 ? -1.65 -26.812 -36.656 1 55.66 76 GLY B CA 1
ATOM 5706 C C . GLY B 1 76 ? -1.874 -25.359 -37.031 1 55.66 76 GLY B C 1
ATOM 5707 O O . GLY B 1 76 ? -1.119 -24.812 -37.844 1 55.66 76 GLY B O 1
ATOM 5708 N N . GLU B 1 77 ? -2.955 -24.609 -36.719 1 64.94 77 GLU B N 1
ATOM 5709 C CA . GLU B 1 77 ? -3.283 -23.344 -37.375 1 64.94 77 GLU B CA 1
ATOM 5710 C C . GLU B 1 77 ? -2.746 -22.156 -36.594 1 64.94 77 GLU B C 1
ATOM 5712 O O . GLU B 1 77 ? -2.77 -22.156 -35.344 1 64.94 77 GLU B O 1
ATOM 5717 N N . SER B 1 78 ? -2.006 -21.266 -37.188 1 83.25 78 SER B N 1
ATOM 5718 C CA . SER B 1 78 ? -1.421 -20.031 -36.688 1 83.25 78 SER B CA 1
ATOM 5719 C C . SER B 1 78 ? -2.498 -19.047 -36.219 1 83.25 78 SER B C 1
ATOM 5721 O O . SER B 1 78 ? -3.488 -18.828 -36.938 1 83.25 78 SER B O 1
ATOM 5723 N N . TRP B 1 79 ? -2.488 -18.656 -35 1 88.06 79 TRP B N 1
ATOM 5724 C CA . TRP B 1 79 ? -3.432 -17.703 -34.406 1 88.06 79 TRP B CA 1
ATOM 5725 C C . TRP B 1 79 ? -3.152 -16.281 -34.906 1 88.06 79 TRP B C 1
ATOM 5727 O O . TRP B 1 79 ? -4.062 -15.453 -34.969 1 88.06 79 TRP B O 1
ATOM 5737 N N . ILE B 1 80 ? -1.933 -16.047 -35.281 1 90.5 80 ILE B N 1
ATOM 5738 C CA . ILE B 1 80 ? -1.521 -14.68 -35.562 1 90.5 80 ILE B CA 1
ATOM 5739 C C . ILE B 1 80 ? -1.35 -14.516 -37.094 1 90.5 80 ILE B C 1
ATOM 5741 O O . ILE B 1 80 ? -0.583 -15.25 -37.719 1 90.5 80 ILE B O 1
ATOM 5745 N N . ASP B 1 81 ? -2.074 -13.664 -37.656 1 91.06 81 ASP B N 1
ATOM 5746 C CA . ASP B 1 81 ? -1.908 -13.32 -39.062 1 91.06 81 ASP B CA 1
ATOM 5747 C C . ASP B 1 81 ? -1.244 -11.961 -39.219 1 91.06 81 ASP B C 1
ATOM 5749 O O . ASP B 1 81 ? -0.837 -11.336 -38.219 1 91.06 81 ASP B O 1
ATOM 5753 N N . ASP B 1 82 ? -1.108 -11.531 -40.438 1 90.25 82 ASP B N 1
ATOM 5754 C CA . ASP B 1 82 ? -0.409 -10.281 -40.719 1 90.25 82 ASP B CA 1
ATOM 5755 C C . ASP B 1 82 ? -1.192 -9.086 -40.188 1 90.25 82 ASP B C 1
ATOM 5757 O O . ASP B 1 82 ? -0.603 -8.086 -39.781 1 90.25 82 ASP B O 1
ATOM 5761 N N . GLY B 1 83 ? -2.479 -9.219 -40.188 1 88.44 83 GLY B N 1
ATOM 5762 C CA . GLY B 1 83 ? -3.305 -8.148 -39.688 1 88.44 83 GLY B CA 1
ATOM 5763 C C . GLY B 1 83 ? -3.105 -7.906 -38.188 1 88.44 83 GLY B C 1
ATOM 5764 O O . GLY B 1 83 ? -2.959 -6.762 -37.75 1 88.44 83 GLY B O 1
ATOM 5765 N N . ILE B 1 84 ? -3.059 -9.008 -37.5 1 90 84 ILE B N 1
ATOM 5766 C CA . ILE B 1 84 ? -2.879 -8.922 -36.062 1 90 84 ILE B CA 1
ATOM 5767 C C . ILE B 1 84 ? -1.486 -8.391 -35.75 1 90 84 ILE B C 1
ATOM 5769 O O . ILE B 1 84 ? -1.326 -7.555 -34.844 1 90 84 ILE B O 1
ATOM 5773 N N . LEU B 1 85 ? -0.499 -8.828 -36.438 1 91.75 85 LEU B N 1
ATOM 5774 C CA . LEU B 1 85 ? 0.866 -8.352 -36.25 1 91.75 85 LEU B CA 1
ATOM 5775 C C . LEU B 1 85 ? 0.96 -6.852 -36.5 1 91.75 85 LEU B C 1
ATOM 5777 O O . LEU B 1 85 ? 1.601 -6.129 -35.719 1 91.75 85 LEU B O 1
ATOM 5781 N N . ASN B 1 86 ? 0.334 -6.426 -37.531 1 89.25 86 ASN B N 1
ATOM 5782 C CA . ASN B 1 86 ? 0.33 -5 -37.875 1 89.25 86 ASN B CA 1
ATOM 5783 C C . ASN B 1 86 ? -0.379 -4.188 -36.781 1 89.25 86 ASN B C 1
ATOM 5785 O O . ASN B 1 86 ? 0.028 -3.068 -36.469 1 89.25 86 ASN B O 1
ATOM 5789 N N . ASP B 1 87 ? -1.393 -4.773 -36.25 1 89.44 87 ASP B N 1
ATOM 5790 C CA . ASP B 1 87 ? -2.102 -4.117 -35.156 1 89.44 87 ASP B CA 1
ATOM 5791 C C . ASP B 1 87 ? -1.203 -3.969 -33.906 1 89.44 87 ASP B C 1
ATOM 5793 O O . ASP B 1 87 ? -1.234 -2.939 -33.25 1 89.44 87 ASP B O 1
ATOM 5797 N N . MET B 1 88 ? -0.452 -5 -33.688 1 91.62 88 MET B N 1
ATOM 5798 C CA . MET B 1 88 ? 0.472 -4.961 -32.562 1 91.62 88 MET B CA 1
ATOM 5799 C C . MET B 1 88 ? 1.508 -3.857 -32.75 1 91.62 88 MET B C 1
ATOM 5801 O O . MET B 1 88 ? 1.729 -3.053 -31.844 1 91.62 88 MET B O 1
ATOM 5805 N N . VAL B 1 89 ? 2.051 -3.787 -33.875 1 90.56 89 VAL B N 1
ATOM 5806 C CA . VAL B 1 89 ? 3.1 -2.812 -34.188 1 90.56 89 VAL B CA 1
ATOM 5807 C C . VAL B 1 89 ? 2.525 -1.399 -34.125 1 90.56 89 VAL B C 1
ATOM 5809 O O . VAL B 1 89 ? 3.143 -0.496 -33.531 1 90.56 89 VAL B O 1
ATOM 5812 N N . SER B 1 90 ? 1.377 -1.233 -34.625 1 88.5 90 SER B N 1
ATOM 5813 C CA . SER B 1 90 ? 0.725 0.072 -34.625 1 88.5 90 SER B CA 1
ATOM 5814 C C . SER B 1 90 ? 0.427 0.521 -33.188 1 88.5 90 SER B C 1
ATOM 5816 O O . SER B 1 90 ? 0.672 1.675 -32.844 1 88.5 90 SER B O 1
ATOM 5818 N N . LEU B 1 91 ? -0.07 -0.396 -32.438 1 90.69 91 LEU B N 1
ATOM 5819 C CA . LEU B 1 91 ? -0.419 -0.088 -31.062 1 90.69 91 LEU B CA 1
ATOM 5820 C C . LEU B 1 91 ? 0.818 0.312 -30.266 1 90.69 91 LEU B C 1
ATOM 5822 O O . LEU B 1 91 ? 0.79 1.29 -29.516 1 90.69 91 LEU B O 1
ATOM 5826 N N . LEU B 1 92 ? 1.858 -0.368 -30.469 1 92 92 LEU B N 1
ATOM 5827 C CA . LEU B 1 92 ? 3.086 -0.144 -29.703 1 92 92 LEU B CA 1
ATOM 5828 C C . LEU B 1 92 ? 3.773 1.142 -30.156 1 92 92 LEU B C 1
ATOM 5830 O O . LEU B 1 92 ? 4.637 1.667 -29.453 1 92 92 LEU B O 1
ATOM 5834 N N . SER B 1 93 ? 3.363 1.66 -31.266 1 89.06 93 SER B N 1
ATOM 5835 C CA . SER B 1 93 ? 3.982 2.865 -31.797 1 89.06 93 SER B CA 1
ATOM 5836 C C . SER B 1 93 ? 3.234 4.117 -31.359 1 89.06 93 SER B C 1
ATOM 5838 O O . SER B 1 93 ? 3.744 5.234 -31.5 1 89.06 93 SER B O 1
ATOM 5840 N N . ILE B 1 94 ? 2.141 3.975 -30.766 1 89.06 94 ILE B N 1
ATOM 5841 C CA . ILE B 1 94 ? 1.255 5.094 -30.469 1 89.06 94 ILE B CA 1
ATOM 5842 C C . ILE B 1 94 ? 1.941 6.051 -29.5 1 89.06 94 ILE B C 1
ATOM 5844 O O . ILE B 1 94 ? 1.881 7.27 -29.672 1 89.06 94 ILE B O 1
ATOM 5848 N N . PRO B 1 95 ? 2.621 5.551 -28.531 1 90.12 95 PRO B N 1
ATOM 5849 C CA . PRO B 1 95 ? 3.174 6.461 -27.516 1 90.12 95 PRO B CA 1
ATOM 5850 C C . PRO B 1 95 ? 4.23 7.402 -28.094 1 90.12 95 PRO B C 1
ATOM 5852 O O . PRO B 1 95 ? 4.586 8.398 -27.469 1 90.12 95 PRO B O 1
ATOM 5855 N N . VAL B 1 96 ? 4.73 7.09 -29.297 1 89.75 96 VAL B N 1
ATOM 5856 C CA . VAL B 1 96 ? 5.754 7.945 -29.875 1 89.75 96 VAL B CA 1
ATOM 5857 C C . VAL B 1 96 ? 5.18 8.688 -31.094 1 89.75 96 VAL B C 1
ATOM 5859 O O . VAL B 1 96 ? 5.891 9.422 -31.766 1 89.75 96 VAL B O 1
ATOM 5862 N N . GLU B 1 97 ? 3.926 8.516 -31.359 1 87.81 97 GLU B N 1
ATOM 5863 C CA . GLU B 1 97 ? 3.332 9.133 -32.562 1 87.81 97 GLU B CA 1
ATOM 5864 C C . GLU B 1 97 ? 2.201 10.086 -32.188 1 87.81 97 GLU B C 1
ATOM 5866 O O . GLU B 1 97 ? 1.884 11.008 -32.938 1 87.81 97 GLU B O 1
ATOM 5871 N N . ARG B 1 98 ? 1.628 9.828 -31.016 1 88.81 98 ARG B N 1
ATOM 5872 C CA . ARG B 1 98 ? 0.471 10.625 -30.609 1 88.81 98 ARG B CA 1
ATOM 5873 C C . ARG B 1 98 ? 0.573 11.047 -29.156 1 88.81 98 ARG B C 1
ATOM 5875 O O . ARG B 1 98 ? 0.991 10.266 -28.297 1 88.81 98 ARG B O 1
ATOM 5882 N N . PHE B 1 99 ? 0.063 12.281 -28.969 1 89.62 99 PHE B N 1
ATOM 5883 C CA . PHE B 1 99 ? 0.012 12.773 -27.594 1 89.62 99 PHE B CA 1
ATOM 5884 C C . PHE B 1 99 ? -1.262 12.305 -26.891 1 89.62 99 PHE B C 1
ATOM 5886 O O . PHE B 1 99 ? -2.334 12.281 -27.5 1 89.62 99 PHE B O 1
ATOM 5893 N N . PRO B 1 100 ? -1.154 11.922 -25.656 1 88.81 100 PRO B N 1
ATOM 5894 C CA . PRO B 1 100 ? -2.334 11.422 -24.953 1 88.81 100 PRO B CA 1
ATOM 5895 C C . PRO B 1 100 ? -3.246 12.539 -24.453 1 88.81 100 PRO B C 1
ATOM 5897 O O . PRO B 1 100 ? -4.391 12.281 -24.062 1 88.81 100 PRO B O 1
ATOM 5900 N N . TYR B 1 101 ? -2.738 13.75 -24.406 1 87.5 101 TYR B N 1
ATOM 5901 C CA . TYR B 1 101 ? -3.49 14.844 -23.797 1 87.5 101 TYR B CA 1
ATOM 5902 C C . TYR B 1 101 ? -3.988 15.82 -24.859 1 87.5 101 TYR B C 1
ATOM 5904 O O . TYR B 1 101 ? -3.352 16 -25.891 1 87.5 101 TYR B O 1
ATOM 5912 N N . GLU B 1 102 ? -5.152 16.406 -24.5 1 81.62 102 GLU B N 1
ATOM 5913 C CA . GLU B 1 102 ? -5.59 17.562 -25.281 1 81.62 102 GLU B CA 1
ATOM 5914 C C . GLU B 1 102 ? -4.844 18.828 -24.844 1 81.62 102 GLU B C 1
ATOM 5916 O O . GLU B 1 102 ? -4.484 18.984 -23.688 1 81.62 102 GLU B O 1
ATOM 5921 N N . SER B 1 103 ? -4.66 19.672 -25.812 1 79.44 103 SER B N 1
ATOM 5922 C CA . SER B 1 103 ? -3.936 20.906 -25.516 1 79.44 103 SER B CA 1
ATOM 5923 C C . SER B 1 103 ? -4.773 21.844 -24.656 1 79.44 103 SER B C 1
ATOM 5925 O O . SER B 1 103 ? -5.988 21.938 -24.828 1 79.44 103 SER B O 1
ATOM 5927 N N . ALA B 1 104 ? -4.164 22.281 -23.609 1 77.62 104 ALA B N 1
ATOM 5928 C CA . ALA B 1 104 ? -4.805 23.297 -22.781 1 77.62 104 ALA B CA 1
ATOM 5929 C C . ALA B 1 104 ? -4.602 24.688 -23.375 1 77.62 104 ALA B C 1
ATOM 5931 O O . ALA B 1 104 ? -3.609 24.938 -24.062 1 77.62 104 ALA B O 1
ATOM 5932 N N . ASP B 1 105 ? -5.562 25.531 -23.203 1 77.38 105 ASP B N 1
ATOM 5933 C CA . ASP B 1 105 ? -5.426 26.906 -23.641 1 77.38 105 ASP B CA 1
ATOM 5934 C C . ASP B 1 105 ? -4.539 27.703 -22.688 1 77.38 105 ASP B C 1
ATOM 5936 O O . ASP B 1 105 ? -5.027 28.297 -21.719 1 77.38 105 ASP B O 1
ATOM 5940 N N . MET B 1 106 ? -3.289 27.875 -23.016 1 81.06 106 MET B N 1
ATOM 5941 C CA . MET B 1 106 ? -2.307 28.5 -22.141 1 81.06 106 MET B CA 1
ATOM 5942 C C . MET B 1 106 ? -2.352 30.016 -22.281 1 81.06 106 MET B C 1
ATOM 5944 O O . MET B 1 106 ? -1.725 30.75 -21.5 1 81.06 106 MET B O 1
ATOM 5948 N N . SER B 1 107 ? -3.168 30.5 -23.203 1 76.19 107 SER B N 1
ATOM 5949 C CA . SER B 1 107 ? -3.312 31.953 -23.359 1 76.19 107 SER B CA 1
ATOM 5950 C C . SER B 1 107 ? -4.07 32.562 -22.188 1 76.19 107 SER B C 1
ATOM 5952 O O . SER B 1 107 ? -3.932 33.75 -21.922 1 76.19 107 SER B O 1
ATOM 5954 N N . ARG B 1 108 ? -4.684 31.75 -21.469 1 77.94 108 ARG B N 1
ATOM 5955 C CA . ARG B 1 108 ? -5.488 32.219 -20.359 1 77.94 108 ARG B CA 1
ATOM 5956 C C . ARG B 1 108 ? -4.785 31.969 -19.031 1 77.94 108 ARG B C 1
ATOM 5958 O O . ARG B 1 108 ? -5.414 32 -17.969 1 77.94 108 ARG B O 1
ATOM 5965 N N . PHE B 1 109 ? -3.553 31.734 -19.156 1 88.44 109 PHE B N 1
ATOM 5966 C CA . PHE B 1 109 ? -2.779 31.547 -17.938 1 88.44 109 PHE B CA 1
ATOM 5967 C C . PHE B 1 109 ? -2.715 32.844 -17.125 1 88.44 109 PHE B C 1
ATOM 5969 O O . PHE B 1 109 ? -2.57 33.906 -17.688 1 88.44 109 PHE B O 1
ATOM 5976 N N . PRO B 1 110 ? -2.887 32.781 -15.844 1 87.44 110 PRO B N 1
ATOM 5977 C CA . PRO B 1 110 ? -2.936 33.969 -15.008 1 87.44 110 PRO B CA 1
ATOM 5978 C C . PRO B 1 110 ? -1.665 34.812 -15.109 1 87.44 110 PRO B C 1
ATOM 5980 O O . PRO B 1 110 ? -0.616 34.312 -15.516 1 87.44 110 PRO B O 1
ATOM 5983 N N . SER B 1 111 ? -1.823 36.062 -14.727 1 87.69 111 SER B N 1
ATOM 5984 C CA . SER B 1 111 ? -0.706 37 -14.766 1 87.69 111 SER B CA 1
ATOM 5985 C C . SER B 1 111 ? 0.344 36.656 -13.719 1 87.69 111 SER B C 1
ATOM 5987 O O . SER B 1 111 ? 0.084 35.875 -12.805 1 87.69 111 SER B O 1
ATOM 5989 N N . LYS B 1 112 ? 1.527 37.219 -13.914 1 90.44 112 LYS B N 1
ATOM 5990 C CA . LYS B 1 112 ? 2.613 37 -12.961 1 90.44 112 LYS B CA 1
ATOM 5991 C C . LYS B 1 112 ? 2.236 37.5 -11.57 1 90.44 112 LYS B C 1
ATOM 5993 O O . LYS B 1 112 ? 2.627 36.906 -10.57 1 90.44 112 LYS B O 1
ATOM 5998 N N . GLU B 1 113 ? 1.405 38.531 -11.477 1 89.94 113 GLU B N 1
ATOM 5999 C CA . GLU B 1 113 ? 0.975 39.062 -10.188 1 89.94 113 GLU B CA 1
ATOM 6000 C C . GLU B 1 113 ? 0.072 38.094 -9.453 1 89.94 113 GLU B C 1
ATOM 6002 O O . GLU B 1 113 ? 0.181 37.906 -8.242 1 89.94 113 GLU B O 1
ATOM 6007 N N . MET B 1 114 ? -0.705 37.5 -10.242 1 91.62 114 MET B N 1
ATOM 6008 C CA . MET B 1 114 ? -1.629 36.531 -9.648 1 91.62 114 MET B CA 1
ATOM 6009 C C . MET B 1 114 ? -0.882 35.312 -9.141 1 91.62 114 MET B C 1
ATOM 6011 O O . MET B 1 114 ? -1.144 34.812 -8.039 1 91.62 114 MET B O 1
ATOM 6015 N N . ILE B 1 115 ? 0.014 34.812 -9.961 1 93 115 ILE B N 1
ATOM 6016 C CA . ILE B 1 115 ? 0.797 33.625 -9.555 1 93 115 ILE B CA 1
ATOM 6017 C C . ILE B 1 115 ? 1.636 34 -8.328 1 93 115 ILE B C 1
ATOM 6019 O O . ILE B 1 115 ? 1.771 33.156 -7.41 1 93 115 ILE B O 1
ATOM 6023 N N . ASP B 1 116 ? 2.143 35.156 -8.32 1 93.44 116 ASP B N 1
ATOM 6024 C CA . ASP B 1 116 ? 2.904 35.625 -7.172 1 93.44 116 ASP B CA 1
ATOM 6025 C C . ASP B 1 116 ? 2.047 35.656 -5.91 1 93.44 116 ASP B C 1
ATOM 6027 O O . ASP B 1 116 ? 2.5 35.219 -4.844 1 93.44 116 ASP B O 1
ATOM 6031 N N . SER B 1 117 ? 0.855 36.094 -6.09 1 93.69 117 SER B N 1
ATOM 6032 C CA . SER B 1 117 ? -0.069 36.125 -4.961 1 93.69 117 SER B CA 1
ATOM 6033 C C . SER B 1 117 ? -0.361 34.719 -4.461 1 93.69 117 SER B C 1
ATOM 6035 O O . SER B 1 117 ? -0.435 34.5 -3.25 1 93.69 117 SER B O 1
ATOM 6037 N N . PHE B 1 118 ? -0.541 33.812 -5.355 1 95.94 118 PHE B N 1
ATOM 6038 C CA . PHE B 1 118 ? -0.822 32.438 -4.969 1 95.94 118 PHE B CA 1
ATOM 6039 C C . PHE B 1 118 ? 0.35 31.828 -4.195 1 95.94 118 PHE B C 1
ATOM 6041 O O . PHE B 1 118 ? 0.152 31.109 -3.221 1 95.94 118 PHE B O 1
ATOM 6048 N N . ILE B 1 119 ? 1.559 32.094 -4.59 1 96.31 119 ILE B N 1
ATOM 6049 C CA . ILE B 1 119 ? 2.734 31.594 -3.895 1 96.31 119 ILE B CA 1
ATOM 6050 C C . ILE B 1 119 ? 2.811 32.219 -2.494 1 96.31 119 ILE B C 1
ATOM 6052 O O . ILE B 1 119 ? 3.131 31.516 -1.527 1 96.31 119 ILE B O 1
ATOM 6056 N N . LYS B 1 120 ? 2.455 33.469 -2.416 1 95.62 120 LYS B N 1
ATOM 6057 C CA . LYS B 1 120 ? 2.428 34.125 -1.11 1 95.62 120 LYS B CA 1
ATOM 6058 C C . LYS B 1 120 ? 1.382 33.469 -0.2 1 95.62 120 LYS B C 1
ATOM 6060 O O . LYS B 1 120 ? 1.65 33.219 0.974 1 95.62 120 LYS B O 1
ATOM 6065 N N . ILE B 1 121 ? 0.255 33.219 -0.776 1 95.88 121 ILE B N 1
ATOM 6066 C CA . ILE B 1 121 ? -0.825 32.594 -0.014 1 95.88 121 ILE B CA 1
ATOM 6067 C C . ILE B 1 121 ? -0.409 31.203 0.426 1 95.88 121 ILE B C 1
ATOM 6069 O O . ILE B 1 121 ? -0.722 30.781 1.54 1 95.88 121 ILE B O 1
ATOM 6073 N N . TYR B 1 122 ? 0.268 30.5 -0.413 1 96.81 122 TYR B N 1
ATOM 6074 C CA . TYR B 1 122 ? 0.792 29.188 -0.055 1 96.81 122 TYR B CA 1
ATOM 6075 C C . TYR B 1 122 ? 1.626 29.266 1.218 1 96.81 122 TYR B C 1
ATOM 6077 O O . TYR B 1 122 ? 1.434 28.469 2.141 1 96.81 122 TYR B O 1
ATOM 6085 N N . PHE B 1 123 ? 2.547 30.172 1.293 1 96 123 PHE B N 1
ATOM 6086 C CA . PHE B 1 123 ? 3.439 30.266 2.441 1 96 123 PHE B CA 1
ATOM 6087 C C . PHE B 1 123 ? 2.676 30.734 3.68 1 96 123 PHE B C 1
ATOM 6089 O O . PHE B 1 123 ? 2.994 30.312 4.797 1 96 123 PHE B O 1
ATOM 6096 N N . GLU B 1 124 ? 1.646 31.469 3.463 1 93.88 124 GLU B N 1
ATOM 6097 C CA . GLU B 1 124 ? 0.912 32.062 4.582 1 93.88 124 GLU B CA 1
ATOM 6098 C C . GLU B 1 124 ? -0.085 31.047 5.164 1 93.88 124 GLU B C 1
ATOM 6100 O O . GLU B 1 124 ? -0.293 31.016 6.379 1 93.88 124 GLU B O 1
ATOM 6105 N N . GLN B 1 125 ? -0.624 30.281 4.281 1 93.56 125 GLN B N 1
ATOM 6106 C CA . GLN B 1 125 ? -1.795 29.531 4.73 1 93.56 125 GLN B CA 1
ATOM 6107 C C . GLN B 1 125 ? -1.512 28.031 4.777 1 93.56 125 GLN B C 1
ATOM 6109 O O . GLN B 1 125 ? -2.107 27.312 5.578 1 93.56 125 GLN B O 1
ATOM 6114 N N . PHE B 1 126 ? -0.611 27.547 3.963 1 96.44 126 PHE B N 1
ATOM 6115 C CA . PHE B 1 126 ? -0.482 26.094 3.846 1 96.44 126 PHE B CA 1
ATOM 6116 C C . PHE B 1 126 ? 0.887 25.641 4.332 1 96.44 126 PHE B C 1
ATOM 6118 O O . PHE B 1 126 ? 1.016 24.547 4.902 1 96.44 126 PHE B O 1
ATOM 6125 N N . HIS B 1 127 ? 1.94 26.344 4.133 1 97 127 HIS B N 1
ATOM 6126 C CA . HIS B 1 127 ? 3.318 25.906 4.316 1 97 127 HIS B CA 1
ATOM 6127 C C . HIS B 1 127 ? 3.525 25.297 5.699 1 97 127 HIS B C 1
ATOM 6129 O O . HIS B 1 127 ? 4.242 24.297 5.844 1 97 127 HIS B O 1
ATOM 6135 N N . SER B 1 128 ? 2.887 25.812 6.68 1 95.31 128 SER B N 1
ATOM 6136 C CA . SER B 1 128 ? 3.082 25.391 8.055 1 95.31 128 SER B CA 1
ATOM 6137 C C . SER B 1 128 ? 2.512 23.984 8.281 1 95.31 128 SER B C 1
ATOM 6139 O O . SER B 1 128 ? 2.867 23.312 9.25 1 95.31 128 SER B O 1
ATOM 6141 N N . ILE B 1 129 ? 1.644 23.531 7.414 1 96.19 129 ILE B N 1
ATOM 6142 C CA . ILE B 1 129 ? 1.05 22.203 7.527 1 96.19 129 ILE B CA 1
ATOM 6143 C C . ILE B 1 129 ? 2.068 21.141 7.109 1 96.19 129 ILE B C 1
ATOM 6145 O O . ILE B 1 129 ? 2.205 20.109 7.77 1 96.19 129 ILE B O 1
ATOM 6149 N N . LEU B 1 130 ? 2.748 21.406 6.039 1 97.38 130 LEU B N 1
ATOM 6150 C CA . LEU B 1 130 ? 3.832 20.562 5.543 1 97.38 130 LEU B CA 1
ATOM 6151 C C . LEU B 1 130 ? 5.055 21.391 5.184 1 97.38 130 LEU B C 1
ATOM 6153 O O . LEU B 1 130 ? 5.344 21.609 4.004 1 97.38 130 LEU B O 1
ATOM 6157 N N . PRO B 1 131 ? 5.832 21.719 6.172 1 97.19 131 PRO B N 1
ATOM 6158 C CA . PRO B 1 131 ? 6.906 22.688 5.949 1 97.19 131 PRO B CA 1
ATOM 6159 C C . PRO B 1 131 ? 8.164 22.062 5.367 1 97.19 131 PRO B C 1
ATOM 6161 O O . PRO B 1 131 ? 9.242 22.156 5.953 1 97.19 131 PRO B O 1
ATOM 6164 N N . MET B 1 132 ? 8.094 21.562 4.168 1 96.56 132 MET B N 1
ATOM 6165 C CA . MET B 1 132 ? 9.234 20.891 3.559 1 96.56 132 MET B CA 1
ATOM 6166 C C . MET B 1 132 ? 10.102 21.875 2.781 1 96.56 132 MET B C 1
ATOM 6168 O O . MET B 1 132 ? 11.242 21.562 2.438 1 96.56 132 MET B O 1
ATOM 6172 N N . ILE B 1 133 ? 9.586 23.062 2.457 1 96.88 133 ILE B N 1
ATOM 6173 C CA . ILE B 1 133 ? 10.336 24.094 1.748 1 96.88 133 ILE B CA 1
ATOM 6174 C C . ILE B 1 133 ? 10.93 25.078 2.75 1 96.88 133 ILE B C 1
ATOM 6176 O O . ILE B 1 133 ? 10.234 25.562 3.645 1 96.88 133 ILE B O 1
ATOM 6180 N N . HIS B 1 134 ? 12.188 25.344 2.639 1 96.69 134 HIS B N 1
ATOM 6181 C CA . HIS B 1 134 ? 12.859 26.297 3.516 1 96.69 134 HIS B CA 1
ATOM 6182 C C . HIS B 1 134 ? 12.578 27.734 3.076 1 96.69 134 HIS B C 1
ATOM 6184 O O . HIS B 1 134 ? 13.281 28.266 2.219 1 96.69 134 HIS B O 1
ATOM 6190 N N . LYS B 1 135 ? 11.711 28.406 3.732 1 95.44 135 LYS B N 1
ATOM 6191 C CA . LYS B 1 135 ? 11.18 29.703 3.332 1 95.44 135 LYS B CA 1
ATOM 6192 C C . LYS B 1 135 ? 12.273 30.781 3.371 1 95.44 135 LYS B C 1
ATOM 6194 O O . LYS B 1 135 ? 12.391 31.578 2.445 1 95.44 135 LYS B O 1
ATOM 6199 N N . PRO B 1 136 ? 13.195 30.75 4.359 1 94.94 136 PRO B N 1
ATOM 6200 C CA . PRO B 1 136 ? 14.172 31.828 4.445 1 94.94 136 PRO B CA 1
ATOM 6201 C C . PRO B 1 136 ? 15.133 31.859 3.258 1 94.94 136 PRO B C 1
ATOM 6203 O O . PRO B 1 136 ? 15.656 32.906 2.902 1 94.94 136 PRO B O 1
ATOM 6206 N N . THR B 1 137 ? 15.375 30.719 2.688 1 93 137 THR B N 1
ATOM 6207 C CA . THR B 1 137 ? 16.312 30.672 1.574 1 93 137 THR B CA 1
ATOM 6208 C C . THR B 1 137 ? 15.578 30.516 0.248 1 93 137 THR B C 1
ATOM 6210 O O . THR B 1 137 ? 16.203 30.234 -0.783 1 93 137 THR B O 1
ATOM 6213 N N . PHE B 1 138 ? 14.289 30.672 0.282 1 94.06 138 PHE B N 1
ATOM 6214 C CA . PHE B 1 138 ? 13.469 30.469 -0.907 1 94.06 138 PHE B CA 1
ATOM 6215 C C . PHE B 1 138 ? 13.711 31.562 -1.929 1 94.06 138 PHE B C 1
ATOM 6217 O O . PHE B 1 138 ? 13.734 32.75 -1.578 1 94.06 138 PHE B O 1
ATOM 6224 N N . SER B 1 139 ? 13.93 31.094 -3.139 1 90.38 139 SER B N 1
ATOM 6225 C CA . SER B 1 139 ? 13.984 32 -4.293 1 90.38 139 SER B CA 1
ATOM 6226 C C . SER B 1 139 ? 13.266 31.391 -5.496 1 90.38 139 SER B C 1
ATOM 6228 O O . SER B 1 139 ? 13.617 30.297 -5.953 1 90.38 139 SER B O 1
ATOM 6230 N N . ALA B 1 140 ? 12.297 32.156 -6.016 1 89.81 140 ALA B N 1
ATOM 6231 C CA . ALA B 1 140 ? 11.523 31.641 -7.145 1 89.81 140 ALA B CA 1
ATOM 6232 C C . ALA B 1 140 ? 12.406 31.438 -8.375 1 89.81 140 ALA B C 1
ATOM 6234 O O . ALA B 1 140 ? 12.102 30.594 -9.227 1 89.81 140 ALA B O 1
ATOM 6235 N N . ARG B 1 141 ? 13.453 32.125 -8.391 1 83.12 141 ARG B N 1
ATOM 6236 C CA . ARG B 1 141 ? 14.336 32.062 -9.547 1 83.12 141 ARG B CA 1
ATOM 6237 C C . ARG B 1 141 ? 15.133 30.781 -9.57 1 83.12 141 ARG B C 1
ATOM 6239 O O . ARG B 1 141 ? 15.391 30.219 -10.641 1 83.12 141 ARG B O 1
ATOM 6246 N N . THR B 1 142 ? 15.461 30.312 -8.43 1 83.75 142 THR B N 1
ATOM 6247 C CA . THR B 1 142 ? 16.328 29.141 -8.367 1 83.75 142 THR B CA 1
ATOM 6248 C C . THR B 1 142 ? 15.516 27.891 -8.039 1 83.75 142 THR B C 1
ATOM 6250 O O . THR B 1 142 ? 16 26.781 -8.211 1 83.75 142 THR B O 1
ATOM 6253 N N . PHE B 1 143 ? 14.344 28.156 -7.633 1 88.19 143 PHE B N 1
ATOM 6254 C CA . PHE B 1 143 ? 13.523 27.031 -7.23 1 88.19 143 PHE B CA 1
ATOM 6255 C C . PHE B 1 143 ? 12.977 26.297 -8.445 1 88.19 143 PHE B C 1
ATOM 6257 O O . PHE B 1 143 ? 12.648 26.922 -9.461 1 88.19 143 PHE B O 1
ATOM 6264 N N . PRO B 1 144 ? 12.883 24.969 -8.398 1 91 144 PRO B N 1
ATOM 6265 C CA . PRO B 1 144 ? 12.359 24.219 -9.539 1 91 144 PRO B CA 1
ATOM 6266 C C . PRO B 1 144 ? 10.945 24.641 -9.922 1 91 144 PRO B C 1
ATOM 6268 O O . PRO B 1 144 ? 10.07 24.734 -9.062 1 91 144 PRO B O 1
ATOM 6271 N N . THR B 1 145 ? 10.719 24.859 -11.141 1 92.69 145 THR B N 1
ATOM 6272 C CA . THR B 1 145 ? 9.492 25.438 -11.664 1 92.69 145 THR B CA 1
ATOM 6273 C C . THR B 1 145 ? 8.297 24.547 -11.352 1 92.69 145 THR B C 1
ATOM 6275 O O . THR B 1 145 ? 7.215 25.031 -11.008 1 92.69 145 THR B O 1
ATOM 6278 N N . ILE B 1 146 ? 8.461 23.203 -11.453 1 95.25 146 ILE B N 1
ATOM 6279 C CA . ILE B 1 146 ? 7.352 22.281 -11.258 1 95.25 146 ILE B CA 1
ATOM 6280 C C . ILE B 1 146 ? 6.859 22.375 -9.812 1 95.25 146 ILE B C 1
ATOM 6282 O O . ILE B 1 146 ? 5.668 22.203 -9.539 1 95.25 146 ILE B O 1
ATOM 6286 N N . VAL B 1 147 ? 7.777 22.641 -8.891 1 96.62 147 VAL B N 1
ATOM 6287 C CA . VAL B 1 147 ? 7.387 22.797 -7.496 1 96.62 147 VAL B CA 1
ATOM 6288 C C . VAL B 1 147 ? 6.594 24.094 -7.336 1 96.62 147 VAL B C 1
ATOM 6290 O O . VAL B 1 147 ? 5.59 24.125 -6.621 1 96.62 147 VAL B O 1
ATOM 6293 N N . LEU B 1 148 ? 7.043 25.125 -8.07 1 96.25 148 LEU B N 1
ATOM 6294 C CA . LEU B 1 148 ? 6.328 26.391 -8.031 1 96.25 148 LEU B CA 1
ATOM 6295 C C . LEU B 1 148 ? 4.895 26.219 -8.516 1 96.25 148 LEU B C 1
ATOM 6297 O O . LEU B 1 148 ? 3.971 26.828 -7.965 1 96.25 148 LEU B O 1
ATOM 6301 N N . VAL B 1 149 ? 4.734 25.422 -9.477 1 96.12 149 VAL B N 1
ATOM 6302 C CA . VAL B 1 149 ? 3.41 25.156 -10.031 1 96.12 149 VAL B CA 1
ATOM 6303 C C . VAL B 1 149 ? 2.533 24.484 -8.977 1 96.12 149 VAL B C 1
ATOM 6305 O O . VAL B 1 149 ? 1.385 24.875 -8.773 1 96.12 149 VAL B O 1
ATOM 6308 N N . ALA B 1 150 ? 3.09 23.5 -8.32 1 98.06 150 ALA B N 1
ATOM 6309 C CA . ALA B 1 150 ? 2.34 22.797 -7.281 1 98.06 150 ALA B CA 1
ATOM 6310 C C . ALA B 1 150 ? 1.991 23.734 -6.129 1 98.06 150 ALA B C 1
ATOM 6312 O O . ALA B 1 150 ? 0.88 23.688 -5.594 1 98.06 150 ALA B O 1
ATOM 6313 N N . MET B 1 151 ? 2.924 24.625 -5.805 1 97.94 151 MET B N 1
ATOM 6314 C CA . MET B 1 151 ? 2.682 25.609 -4.762 1 97.94 151 MET B CA 1
ATOM 6315 C C . MET B 1 151 ? 1.553 26.562 -5.16 1 97.94 151 MET B C 1
ATOM 6317 O O . MET B 1 151 ? 0.659 26.844 -4.355 1 97.94 151 MET B O 1
ATOM 6321 N N . ALA B 1 152 ? 1.619 26.984 -6.363 1 96.81 152 ALA B N 1
ATOM 6322 C CA . ALA B 1 152 ? 0.615 27.922 -6.855 1 96.81 152 ALA B CA 1
ATOM 6323 C C . ALA B 1 152 ? -0.774 27.281 -6.855 1 96.81 152 ALA B C 1
ATOM 6325 O O . ALA B 1 152 ? -1.767 27.953 -6.555 1 96.81 152 ALA B O 1
ATOM 6326 N N . SER B 1 153 ? -0.812 26.016 -7.215 1 96.94 153 SER B N 1
ATOM 6327 C CA . SER B 1 153 ? -2.088 25.312 -7.207 1 96.94 153 SER B CA 1
ATOM 6328 C C . SER B 1 153 ? -2.699 25.281 -5.812 1 96.94 153 SER B C 1
ATOM 6330 O O . SER B 1 153 ? -3.877 25.609 -5.641 1 96.94 153 SER B O 1
ATOM 6332 N N . ILE B 1 154 ? -1.947 24.984 -4.828 1 97.69 154 ILE B N 1
ATOM 6333 C CA . ILE B 1 154 ? -2.428 24.938 -3.451 1 97.69 154 ILE B CA 1
ATOM 6334 C C . ILE B 1 154 ? -2.785 26.344 -2.98 1 97.69 154 ILE B C 1
ATOM 6336 O O . ILE B 1 154 ? -3.828 26.562 -2.355 1 97.69 154 ILE B O 1
ATOM 6340 N N . GLY B 1 155 ? -1.933 27.328 -3.32 1 96.94 155 GLY B N 1
ATOM 6341 C CA . GLY B 1 155 ? -2.234 28.703 -2.965 1 96.94 155 GLY B CA 1
ATOM 6342 C C . GLY B 1 155 ? -3.543 29.203 -3.549 1 96.94 155 GLY B C 1
ATOM 6343 O O . GLY B 1 155 ? -4.305 29.906 -2.877 1 96.94 155 GLY B O 1
ATOM 6344 N N . ALA B 1 156 ? -3.771 28.828 -4.742 1 94.81 156 ALA B N 1
ATOM 6345 C CA . ALA B 1 156 ? -5.004 29.219 -5.414 1 94.81 156 ALA B CA 1
ATOM 6346 C C . ALA B 1 156 ? -6.23 28.672 -4.695 1 94.81 156 ALA B C 1
ATOM 6348 O O . ALA B 1 156 ? -7.285 29.297 -4.672 1 94.81 156 ALA B O 1
ATOM 6349 N N . SER B 1 157 ? -6.098 27.547 -4.125 1 92.75 157 SER B N 1
ATOM 6350 C CA . SER B 1 157 ? -7.219 26.922 -3.426 1 92.75 157 SER B CA 1
ATOM 6351 C C . SER B 1 157 ? -7.625 27.734 -2.201 1 92.75 157 SER B C 1
ATOM 6353 O O . SER B 1 157 ? -8.781 27.703 -1.781 1 92.75 157 SER B O 1
ATOM 6355 N N . TYR B 1 158 ? -6.68 28.5 -1.631 1 92.75 158 TYR B N 1
ATOM 6356 C CA . TYR B 1 158 ? -6.934 29.297 -0.443 1 92.75 158 TYR B CA 1
ATOM 6357 C C . TYR B 1 158 ? -7.43 30.688 -0.824 1 92.75 158 TYR B C 1
ATOM 6359 O O . TYR B 1 158 ? -7.863 31.469 0.038 1 92.75 158 TYR B O 1
ATOM 6367 N N . SER B 1 159 ? -7.328 30.938 -2.094 1 88.75 159 SER B N 1
ATOM 6368 C CA . SER B 1 159 ? -7.707 32.281 -2.543 1 88.75 159 SER B CA 1
ATOM 6369 C C . SER B 1 159 ? -9.227 32.438 -2.582 1 88.75 159 SER B C 1
ATOM 6371 O O . SER B 1 159 ? -9.945 31.469 -2.832 1 88.75 159 SER B O 1
ATOM 6373 N N . HIS B 1 160 ? -9.656 33.625 -2.381 1 83.88 160 HIS B N 1
ATOM 6374 C CA . HIS B 1 160 ? -11.086 33.906 -2.406 1 83.88 160 HIS B CA 1
ATOM 6375 C C . HIS B 1 160 ? -11.5 34.5 -3.756 1 83.88 160 HIS B C 1
ATOM 6377 O O . HIS B 1 160 ? -12.656 34.875 -3.943 1 83.88 160 HIS B O 1
ATOM 6383 N N . LEU B 1 161 ? -10.555 34.438 -4.605 1 81.5 161 LEU B N 1
ATOM 6384 C CA . LEU B 1 161 ? -10.859 34.969 -5.938 1 81.5 161 LEU B CA 1
ATOM 6385 C C . LEU B 1 161 ? -11.836 34.031 -6.668 1 81.5 161 LEU B C 1
ATOM 6387 O O . LEU B 1 161 ? -11.734 32.812 -6.562 1 81.5 161 LEU B O 1
ATOM 6391 N N . GLU B 1 162 ? -12.703 34.656 -7.375 1 81.75 162 GLU B N 1
ATOM 6392 C CA . GLU B 1 162 ? -13.641 33.875 -8.18 1 81.75 162 GLU B CA 1
ATOM 6393 C C . GLU B 1 162 ? -12.906 33.031 -9.219 1 81.75 162 GLU B C 1
ATOM 6395 O O . GLU B 1 162 ? -12.023 33.531 -9.914 1 81.75 162 GLU B O 1
ATOM 6400 N N . GLY B 1 163 ? -13.211 31.828 -9.242 1 82.12 163 GLY B N 1
ATOM 6401 C CA . GLY B 1 163 ? -12.609 30.938 -10.227 1 82.12 163 GLY B CA 1
ATOM 6402 C C . GLY B 1 163 ? -11.289 30.344 -9.766 1 82.12 163 GLY B C 1
ATOM 6403 O O . GLY B 1 163 ? -10.703 29.531 -10.469 1 82.12 163 GLY B O 1
ATOM 6404 N N . ALA B 1 164 ? -10.844 30.781 -8.633 1 85.94 164 ALA B N 1
ATOM 6405 C CA . ALA B 1 164 ? -9.539 30.328 -8.141 1 85.94 164 ALA B CA 1
ATOM 6406 C C . ALA B 1 164 ? -9.531 28.812 -7.934 1 85.94 164 ALA B C 1
ATOM 6408 O O . ALA B 1 164 ? -8.531 28.156 -8.219 1 85.94 164 ALA B O 1
ATOM 6409 N N . LYS B 1 165 ? -10.594 28.312 -7.535 1 85.62 165 LYS B N 1
ATOM 6410 C CA . LYS B 1 165 ? -10.68 26.875 -7.297 1 85.62 165 LYS B CA 1
ATOM 6411 C C . LYS B 1 165 ? -10.586 26.094 -8.609 1 85.62 165 LYS B C 1
ATOM 6413 O O . LYS B 1 165 ? -9.883 25.078 -8.688 1 85.62 165 LYS B O 1
ATOM 6418 N N . MET B 1 166 ? -11.289 26.531 -9.539 1 84.75 166 MET B N 1
ATOM 6419 C CA . MET B 1 166 ? -11.242 25.891 -10.852 1 84.75 166 MET B CA 1
ATOM 6420 C C . MET B 1 166 ? -9.836 25.953 -11.445 1 84.75 166 MET B C 1
ATOM 6422 O O . MET B 1 166 ? -9.367 24.984 -12.047 1 84.75 166 MET B O 1
ATOM 6426 N N . PHE B 1 167 ? -9.281 27.109 -11.266 1 89.56 167 PHE B N 1
ATOM 6427 C CA . PHE B 1 167 ? -7.91 27.25 -11.734 1 89.56 167 PHE B CA 1
ATOM 6428 C C . PHE B 1 167 ? -6.977 26.297 -11 1 89.56 167 PHE B C 1
ATOM 6430 O O . PHE B 1 167 ? -6.105 25.688 -11.609 1 89.56 167 PHE B O 1
ATOM 6437 N N . ALA B 1 168 ? -7.152 26.203 -9.703 1 93.31 168 ALA B N 1
ATOM 6438 C CA . ALA B 1 168 ? -6.32 25.312 -8.891 1 93.31 168 ALA B CA 1
ATOM 6439 C C . ALA B 1 168 ? -6.434 23.859 -9.375 1 93.31 168 ALA B C 1
ATOM 6441 O O . ALA B 1 168 ? -5.426 23.172 -9.5 1 93.31 168 ALA B O 1
ATOM 6442 N N . ASP B 1 169 ? -7.621 23.406 -9.664 1 91.81 169 ASP B N 1
ATOM 6443 C CA . ASP B 1 169 ? -7.852 22.062 -10.172 1 91.81 169 ASP B CA 1
ATOM 6444 C C . ASP B 1 169 ? -7.148 21.844 -11.508 1 91.81 169 ASP B C 1
ATOM 6446 O O . ASP B 1 169 ? -6.488 20.828 -11.719 1 91.81 169 ASP B O 1
ATOM 6450 N N . SER B 1 170 ? -7.324 22.828 -12.367 1 90.38 170 SER B N 1
ATOM 6451 C CA . SER B 1 170 ? -6.727 22.734 -13.695 1 90.38 170 SER B CA 1
ATOM 6452 C C . SER B 1 170 ? -5.203 22.734 -13.617 1 90.38 170 SER B C 1
ATOM 6454 O O . SER B 1 170 ? -4.543 21.984 -14.328 1 90.38 170 SER B O 1
ATOM 6456 N N . LEU B 1 171 ? -4.73 23.594 -12.781 1 93.62 171 LEU B N 1
ATOM 6457 C CA . LEU B 1 171 ? -3.285 23.672 -12.617 1 93.62 171 LEU B CA 1
ATOM 6458 C C . LEU B 1 171 ? -2.73 22.375 -12.047 1 93.62 171 LEU B C 1
ATOM 6460 O O . LEU B 1 171 ? -1.656 21.922 -12.445 1 93.62 171 LEU B O 1
ATOM 6464 N N . SER B 1 172 ? -3.432 21.844 -11.117 1 95.56 172 SER B N 1
ATOM 6465 C CA . SER B 1 172 ? -3.018 20.562 -10.539 1 95.56 172 SER B CA 1
ATOM 6466 C C . SER B 1 172 ? -3.008 19.453 -11.594 1 95.56 172 SER B C 1
ATOM 6468 O O . SER B 1 172 ? -2.111 18.609 -11.602 1 95.56 172 SER B O 1
ATOM 6470 N N . GLU B 1 173 ? -3.967 19.453 -12.461 1 93.44 173 GLU B N 1
ATOM 6471 C CA . GLU B 1 173 ? -4.02 18.484 -13.539 1 93.44 173 GLU B CA 1
ATOM 6472 C C . GLU B 1 173 ? -2.84 18.641 -14.492 1 93.44 173 GLU B C 1
ATOM 6474 O O . GLU B 1 173 ? -2.221 17.656 -14.891 1 93.44 173 GLU B O 1
ATOM 6479 N N . LEU B 1 174 ? -2.594 19.844 -14.805 1 93.12 174 LEU B N 1
ATOM 6480 C CA . LEU B 1 174 ? -1.455 20.109 -15.68 1 93.12 174 LEU B CA 1
ATOM 6481 C C . LEU B 1 174 ? -0.149 19.688 -15.016 1 93.12 174 LEU B C 1
ATOM 6483 O O . LEU B 1 174 ? 0.748 19.156 -15.672 1 93.12 174 LEU B O 1
ATOM 6487 N N . CYS B 1 175 ? -0.068 19.984 -13.758 1 95.44 175 CYS B N 1
ATOM 6488 C CA . CYS B 1 175 ? 1.099 19.578 -12.984 1 95.44 175 CYS B CA 1
ATOM 6489 C C . CYS B 1 175 ? 1.274 18.062 -13.016 1 95.44 175 CYS B C 1
ATOM 6491 O O . CYS B 1 175 ? 2.379 17.578 -13.25 1 95.44 175 CYS B O 1
ATOM 6493 N N . LYS B 1 176 ? 0.228 17.359 -12.797 1 95.25 176 LYS B N 1
ATOM 6494 C CA . LYS B 1 176 ? 0.244 15.906 -12.812 1 95.25 176 LYS B CA 1
ATOM 6495 C C . LYS B 1 176 ? 0.717 15.375 -14.164 1 95.25 176 LYS B C 1
ATOM 6497 O O . LYS B 1 176 ? 1.555 14.469 -14.227 1 95.25 176 LYS B O 1
ATOM 6502 N N . ARG B 1 177 ? 0.208 15.922 -15.219 1 93.62 177 ARG B N 1
ATOM 6503 C CA . ARG B 1 177 ? 0.591 15.516 -16.562 1 93.62 177 ARG B CA 1
ATOM 6504 C C . ARG B 1 177 ? 2.084 15.727 -16.797 1 93.62 177 ARG B C 1
ATOM 6506 O O . ARG B 1 177 ? 2.752 14.875 -17.391 1 93.62 177 ARG B O 1
ATOM 6513 N N . THR B 1 178 ? 2.5 16.828 -16.359 1 94.25 178 THR B N 1
ATOM 6514 C CA . THR B 1 178 ? 3.904 17.172 -16.547 1 94.25 178 THR B CA 1
ATOM 6515 C C . THR B 1 178 ? 4.809 16.234 -15.758 1 94.25 178 THR B C 1
ATOM 6517 O O . THR B 1 178 ? 5.832 15.773 -16.266 1 94.25 178 THR B O 1
ATOM 6520 N N . LEU B 1 179 ? 4.43 15.969 -14.531 1 95.44 179 LEU B N 1
ATOM 6521 C CA . LEU B 1 179 ? 5.188 15.031 -13.711 1 95.44 179 LEU B CA 1
ATOM 6522 C C . LEU B 1 179 ? 5.234 13.648 -14.352 1 95.44 179 LEU B C 1
ATOM 6524 O O . LEU B 1 179 ? 6.281 13.008 -14.375 1 95.44 179 LEU B O 1
ATOM 6528 N N . ALA B 1 180 ? 4.066 13.227 -14.844 1 92.19 180 ALA B N 1
ATOM 6529 C CA . ALA B 1 180 ? 4.02 11.93 -15.523 1 92.19 180 ALA B CA 1
ATOM 6530 C C . ALA B 1 180 ? 4.953 11.914 -16.734 1 92.19 180 ALA B C 1
ATOM 6532 O O . ALA B 1 180 ? 5.668 10.93 -16.953 1 92.19 180 ALA B O 1
ATOM 6533 N N . TRP B 1 181 ? 4.945 13 -17.484 1 92.44 181 TRP B N 1
ATOM 6534 C CA . TRP B 1 181 ? 5.832 13.125 -18.625 1 92.44 181 TRP B CA 1
ATOM 6535 C C . TRP B 1 181 ? 7.293 13.07 -18.203 1 92.44 181 TRP B C 1
ATOM 6537 O O . TRP B 1 181 ? 8.102 12.352 -18.797 1 92.44 181 TRP B O 1
ATOM 6547 N N . MET B 1 182 ? 7.652 13.789 -17.156 1 91.75 182 MET B N 1
ATOM 6548 C CA . MET B 1 182 ? 9.023 13.852 -16.672 1 91.75 182 MET B CA 1
ATOM 6549 C C . MET B 1 182 ? 9.508 12.469 -16.234 1 91.75 182 MET B C 1
ATOM 6551 O O . MET B 1 182 ? 10.648 12.086 -16.531 1 91.75 182 MET B O 1
ATOM 6555 N N . ALA B 1 183 ? 8.672 11.742 -15.562 1 90.44 183 ALA B N 1
ATOM 6556 C CA . ALA B 1 183 ? 9.031 10.422 -15.062 1 90.44 183 ALA B CA 1
ATOM 6557 C C . ALA B 1 183 ? 9.367 9.469 -16.203 1 90.44 183 ALA B C 1
ATOM 6559 O O . ALA B 1 183 ? 10.258 8.625 -16.078 1 90.44 183 ALA B O 1
ATOM 6560 N N . GLU B 1 184 ? 8.594 9.555 -17.297 1 88.19 184 GLU B N 1
ATOM 6561 C CA . GLU B 1 184 ? 8.82 8.672 -18.453 1 88.19 184 GLU B CA 1
ATOM 6562 C C . GLU B 1 184 ? 10.016 9.133 -19.281 1 88.19 184 GLU B C 1
ATOM 6564 O O . GLU B 1 184 ? 10.727 8.312 -19.844 1 88.19 184 GLU B O 1
ATOM 6569 N N . TYR B 1 185 ? 10.188 10.406 -19.312 1 87.31 185 TYR B N 1
ATOM 6570 C CA . TYR B 1 185 ? 11.25 10.984 -20.125 1 87.31 185 TYR B CA 1
ATOM 6571 C C . TYR B 1 185 ? 12.625 10.617 -19.578 1 87.31 185 TYR B C 1
ATOM 6573 O O . TYR B 1 185 ? 13.523 10.242 -20.344 1 87.31 185 TYR B O 1
ATOM 6581 N N . ASN B 1 186 ? 12.773 10.781 -18.312 1 84.94 186 ASN B N 1
ATOM 6582 C CA . ASN B 1 186 ? 14.023 10.469 -17.625 1 84.94 186 ASN B CA 1
ATOM 6583 C C . ASN B 1 186 ? 13.766 9.812 -16.266 1 84.94 186 ASN B C 1
ATOM 6585 O O . ASN B 1 186 ? 13.297 10.469 -15.336 1 84.94 186 ASN B O 1
ATOM 6589 N N . PRO B 1 187 ? 14.148 8.586 -16.156 1 79.88 187 PRO B N 1
ATOM 6590 C CA . PRO B 1 187 ? 13.844 7.832 -14.938 1 79.88 187 PRO B CA 1
ATOM 6591 C C . PRO B 1 187 ? 14.586 8.367 -13.719 1 79.88 187 PRO B C 1
ATOM 6593 O O . PRO B 1 187 ? 14.289 7.965 -12.586 1 79.88 187 PRO B O 1
ATOM 6596 N N . GLU B 1 188 ? 15.43 9.312 -13.852 1 82.06 188 GLU B N 1
ATOM 6597 C CA . GLU B 1 188 ? 16.141 9.883 -12.719 1 82.06 188 GLU B CA 1
ATOM 6598 C C . GLU B 1 188 ? 15.312 10.961 -12.031 1 82.06 188 GLU B C 1
ATOM 6600 O O . GLU B 1 188 ? 15.516 11.258 -10.852 1 82.06 188 GLU B O 1
ATOM 6605 N N . TYR B 1 189 ? 14.344 11.516 -12.727 1 88.69 189 TYR B N 1
ATOM 6606 C CA . TYR B 1 189 ? 13.531 12.594 -12.172 1 88.69 189 TYR B CA 1
ATOM 6607 C C . TYR B 1 189 ? 12.766 12.125 -10.945 1 88.69 189 TYR B C 1
ATOM 6609 O O . TYR B 1 189 ? 12.805 12.766 -9.891 1 88.69 189 TYR B O 1
ATOM 6617 N N . PRO B 1 190 ? 12.172 11.008 -11.039 1 89.75 190 PRO B N 1
ATOM 6618 C CA . PRO B 1 190 ? 11.406 10.562 -9.875 1 89.75 190 PRO B CA 1
ATOM 6619 C C . PRO B 1 190 ? 12.281 10.352 -8.641 1 89.75 190 PRO B C 1
ATOM 6621 O O . PRO B 1 190 ? 11.766 10.25 -7.523 1 89.75 190 PRO B O 1
ATOM 6624 N N . HIS B 1 191 ? 13.586 10.328 -8.812 1 86.56 191 HIS B N 1
ATOM 6625 C CA . HIS B 1 191 ? 14.484 10.07 -7.699 1 86.56 191 HIS B CA 1
ATOM 6626 C C . HIS B 1 191 ? 15.148 11.359 -7.219 1 86.56 191 HIS B C 1
ATOM 6628 O O . HIS B 1 191 ? 16.094 11.32 -6.441 1 86.56 191 HIS B O 1
ATOM 6634 N N . SER B 1 192 ? 14.609 12.43 -7.672 1 89.19 192 SER B N 1
ATOM 6635 C CA . SER B 1 192 ? 15.102 13.734 -7.223 1 89.19 192 SER B CA 1
ATOM 6636 C C . SER B 1 192 ? 14.188 14.328 -6.156 1 89.19 192 SER B C 1
ATOM 6638 O O . SER B 1 192 ? 12.992 14.031 -6.117 1 89.19 192 SER B O 1
ATOM 6640 N N . ASP B 1 193 ? 14.797 15.156 -5.312 1 91.56 193 ASP B N 1
ATOM 6641 C CA . ASP B 1 193 ? 14.039 15.734 -4.211 1 91.56 193 ASP B CA 1
ATOM 6642 C C . ASP B 1 193 ? 12.961 16.688 -4.727 1 91.56 193 ASP B C 1
ATOM 6644 O O . ASP B 1 193 ? 11.844 16.719 -4.199 1 91.56 193 ASP B O 1
ATOM 6648 N N . PHE B 1 194 ? 13.305 17.5 -5.758 1 92.38 194 PHE B N 1
ATOM 6649 C CA . PHE B 1 194 ? 12.328 18.469 -6.234 1 92.38 194 PHE B CA 1
ATOM 6650 C C . PHE B 1 194 ? 11.125 17.766 -6.863 1 92.38 194 PHE B C 1
ATOM 6652 O O . PHE B 1 194 ? 9.992 18.234 -6.734 1 92.38 194 PHE B O 1
ATOM 6659 N N . PHE B 1 195 ? 11.375 16.656 -7.566 1 95.25 195 PHE B N 1
ATOM 6660 C CA . PHE B 1 195 ? 10.281 15.875 -8.141 1 95.25 195 PHE B CA 1
ATOM 6661 C C . PHE B 1 195 ? 9.375 15.32 -7.047 1 95.25 195 PHE B C 1
ATOM 6663 O O . PHE B 1 195 ? 8.148 15.406 -7.148 1 95.25 195 PHE B O 1
ATOM 6670 N N . LEU B 1 196 ? 10.016 14.789 -6.066 1 97.06 196 LEU B N 1
ATOM 6671 C CA . LEU B 1 196 ? 9.258 14.227 -4.949 1 97.06 196 LEU B CA 1
ATOM 6672 C C . LEU B 1 196 ? 8.469 15.32 -4.234 1 97.06 196 LEU B C 1
ATOM 6674 O O . LEU B 1 196 ? 7.32 15.102 -3.838 1 97.06 196 LEU B O 1
ATOM 6678 N N . MET B 1 197 ? 9.047 16.484 -4.113 1 97.38 197 MET B N 1
ATOM 6679 C CA . MET B 1 197 ? 8.359 17.609 -3.49 1 97.38 197 MET B CA 1
ATOM 6680 C C . MET B 1 197 ? 7.129 18.016 -4.297 1 97.38 197 MET B C 1
ATOM 6682 O O . MET B 1 197 ? 6.039 18.172 -3.742 1 97.38 197 MET B O 1
ATOM 6686 N N . ALA B 1 198 ? 7.336 18.156 -5.547 1 97.75 198 ALA B N 1
ATOM 6687 C CA . ALA B 1 198 ? 6.234 18.562 -6.426 1 97.75 198 ALA B CA 1
ATOM 6688 C C . ALA B 1 198 ? 5.133 17.5 -6.43 1 97.75 198 ALA B C 1
ATOM 6690 O O . ALA B 1 198 ? 3.947 17.828 -6.355 1 97.75 198 ALA B O 1
ATOM 6691 N N . SER B 1 199 ? 5.586 16.25 -6.523 1 97.94 199 SER B N 1
ATOM 6692 C CA . SER B 1 199 ? 4.625 15.148 -6.52 1 97.94 199 SER B CA 1
ATOM 6693 C C . SER B 1 199 ? 3.84 15.109 -5.211 1 97.94 199 SER B C 1
ATOM 6695 O O . SER B 1 199 ? 2.625 14.891 -5.215 1 97.94 199 SER B O 1
ATOM 6697 N N . CYS B 1 200 ? 4.5 15.273 -4.168 1 98.31 200 CYS B N 1
ATOM 6698 C CA . CYS B 1 200 ? 3.848 15.266 -2.863 1 98.31 200 CYS B CA 1
ATOM 6699 C C . CYS B 1 200 ? 2.816 16.375 -2.764 1 98.31 200 CYS B C 1
ATOM 6701 O O . CYS B 1 200 ? 1.67 16.141 -2.383 1 98.31 200 CYS B O 1
ATOM 6703 N N . LEU B 1 201 ? 3.236 17.578 -3.125 1 98.5 201 LEU B N 1
ATOM 6704 C CA . LEU B 1 201 ? 2.328 18.719 -3.055 1 98.5 201 LEU B CA 1
ATOM 6705 C C . LEU B 1 201 ? 1.144 18.516 -3.996 1 98.5 201 LEU B C 1
ATOM 6707 O O . LEU B 1 201 ? 0.003 18.828 -3.637 1 98.5 201 LEU B O 1
ATOM 6711 N N . GLN B 1 202 ? 1.415 18.109 -5.176 1 98.12 202 GLN B N 1
ATOM 6712 C CA . GLN B 1 202 ? 0.345 17.844 -6.137 1 98.12 202 GLN B CA 1
ATOM 6713 C C . GLN B 1 202 ? -0.64 16.812 -5.602 1 98.12 202 GLN B C 1
ATOM 6715 O O . GLN B 1 202 ? -1.854 16.969 -5.75 1 98.12 202 GLN B O 1
ATOM 6720 N N . ASN B 1 203 ? -0.152 15.75 -5.039 1 97.5 203 ASN B N 1
ATOM 6721 C CA . ASN B 1 203 ? -1.008 14.703 -4.484 1 97.5 203 ASN B CA 1
ATOM 6722 C C . ASN B 1 203 ? -1.817 15.211 -3.297 1 97.5 203 ASN B C 1
ATOM 6724 O O . ASN B 1 203 ? -2.971 14.828 -3.111 1 97.5 203 ASN B O 1
ATOM 6728 N N . VAL B 1 204 ? -1.202 16.031 -2.496 1 97.56 204 VAL B N 1
ATOM 6729 C CA . VAL B 1 204 ? -1.905 16.625 -1.363 1 97.56 204 VAL B CA 1
ATOM 6730 C C . VAL B 1 204 ? -3.088 17.438 -1.863 1 97.56 204 VAL B C 1
ATOM 6732 O O . VAL B 1 204 ? -4.191 17.359 -1.318 1 97.56 204 VAL B O 1
ATOM 6735 N N . TYR B 1 205 ? -2.795 18.234 -2.861 1 97.31 205 TYR B N 1
ATOM 6736 C CA . TYR B 1 205 ? -3.893 19 -3.422 1 97.31 205 TYR B CA 1
ATOM 6737 C C . TYR B 1 205 ? -4.984 18.094 -3.971 1 97.31 205 TYR B C 1
ATOM 6739 O O . TYR B 1 205 ? -6.172 18.328 -3.746 1 97.31 205 TYR B O 1
ATOM 6747 N N . ALA B 1 206 ? -4.566 17.125 -4.688 1 95.62 206 ALA B N 1
ATOM 6748 C CA . ALA B 1 206 ? -5.512 16.188 -5.293 1 95.62 206 ALA B CA 1
ATOM 6749 C C . ALA B 1 206 ? -6.406 15.547 -4.234 1 95.62 206 ALA B C 1
ATOM 6751 O O . ALA B 1 206 ? -7.609 15.383 -4.445 1 95.62 206 ALA B O 1
ATOM 6752 N N . LEU B 1 207 ? -5.879 15.266 -3.182 1 93.38 207 LEU B N 1
ATOM 6753 C CA . LEU B 1 207 ? -6.605 14.648 -2.08 1 93.38 207 LEU B CA 1
ATOM 6754 C C . LEU B 1 207 ? -7.684 15.578 -1.543 1 93.38 207 LEU B C 1
ATOM 6756 O O . LEU B 1 207 ? -8.797 15.148 -1.249 1 93.38 207 LEU B O 1
ATOM 6760 N N . GLY B 1 208 ? -7.363 16.859 -1.43 1 92.75 208 GLY B N 1
ATOM 6761 C CA . GLY B 1 208 ? -8.273 17.828 -0.818 1 92.75 208 GLY B CA 1
ATOM 6762 C C . GLY B 1 208 ? -9.172 18.516 -1.822 1 92.75 208 GLY B C 1
ATOM 6763 O O . GLY B 1 208 ? -10.117 19.219 -1.44 1 92.75 208 GLY B O 1
ATOM 6764 N N . SER B 1 209 ? -8.992 18.344 -3.104 1 91.38 209 SER B N 1
ATOM 6765 C CA . SER B 1 209 ? -9.625 19.156 -4.145 1 91.38 209 SER B CA 1
ATOM 6766 C C . SER B 1 209 ? -11.125 18.891 -4.227 1 91.38 209 SER B C 1
ATOM 6768 O O . SER B 1 209 ? -11.891 19.75 -4.648 1 91.38 209 SER B O 1
ATOM 6770 N N . GLY B 1 210 ? -11.508 17.672 -3.854 1 86.69 210 GLY B N 1
ATOM 6771 C CA . GLY B 1 210 ? -12.906 17.297 -4.035 1 86.69 210 GLY B CA 1
ATOM 6772 C C . GLY B 1 210 ? -13.211 16.781 -5.426 1 86.69 210 GLY B C 1
ATOM 6773 O O . GLY B 1 210 ? -14.328 16.344 -5.699 1 86.69 210 GLY B O 1
ATOM 6774 N N . SER B 1 211 ? -12.195 16.844 -6.266 1 86.38 211 SER B N 1
ATOM 6775 C CA . SER B 1 211 ? -12.336 16.281 -7.605 1 86.38 211 SER B CA 1
ATOM 6776 C C . SER B 1 211 ? -12.125 14.781 -7.598 1 86.38 211 SER B C 1
ATOM 6778 O O . SER B 1 211 ? -11.102 14.289 -7.125 1 86.38 211 SER B O 1
ATOM 6780 N N . PHE B 1 212 ? -13.047 14.125 -8.156 1 84.12 212 PHE B N 1
ATOM 6781 C CA . PHE B 1 212 ? -12.953 12.672 -8.211 1 84.12 212 PHE B CA 1
ATOM 6782 C C . PHE B 1 212 ? -11.758 12.234 -9.047 1 84.12 212 PHE B C 1
ATOM 6784 O O . PHE B 1 212 ? -11.039 11.305 -8.68 1 84.12 212 PHE B O 1
ATOM 6791 N N . ARG B 1 213 ? -11.586 12.891 -10.102 1 83.81 213 ARG B N 1
ATOM 6792 C CA . ARG B 1 213 ? -10.484 12.562 -11.008 1 83.81 213 ARG B CA 1
ATOM 6793 C C . ARG B 1 213 ? -9.133 12.766 -10.32 1 83.81 213 ARG B C 1
ATOM 6795 O O . ARG B 1 213 ? -8.258 11.906 -10.391 1 83.81 213 ARG B O 1
ATOM 6802 N N . LEU B 1 214 ? -9.023 13.898 -9.703 1 89.94 214 LEU B N 1
ATOM 6803 C CA . LEU B 1 214 ? -7.762 14.18 -9.031 1 89.94 214 LEU B CA 1
ATOM 6804 C C . LEU B 1 214 ? -7.539 13.219 -7.867 1 89.94 214 LEU B C 1
ATOM 6806 O O . LEU B 1 214 ? -6.41 12.789 -7.621 1 89.94 214 LEU B O 1
ATOM 6810 N N . TYR B 1 215 ? -8.625 12.898 -7.219 1 88.62 215 TYR B N 1
ATOM 6811 C CA . TYR B 1 215 ? -8.516 11.922 -6.141 1 88.62 215 TYR B CA 1
ATOM 6812 C C . TYR B 1 215 ? -8.039 10.578 -6.668 1 88.62 215 TYR B C 1
ATOM 6814 O O . TYR B 1 215 ? -7.16 9.945 -6.078 1 88.62 215 TYR B O 1
ATOM 6822 N N . ASP B 1 216 ? -8.633 10.164 -7.746 1 84.5 216 ASP B N 1
ATOM 6823 C CA . ASP B 1 216 ? -8.234 8.906 -8.375 1 84.5 216 ASP B CA 1
ATOM 6824 C C . ASP B 1 216 ? -6.758 8.93 -8.766 1 84.5 216 ASP B C 1
ATOM 6826 O O . ASP B 1 216 ? -6.055 7.93 -8.602 1 84.5 216 ASP B O 1
ATOM 6830 N N . CYS B 1 217 ? -6.395 9.992 -9.234 1 87.56 217 CYS B N 1
ATOM 6831 C CA . CYS B 1 217 ? -4.996 10.148 -9.625 1 87.56 217 CYS B CA 1
ATOM 6832 C C . CYS B 1 217 ? -4.078 10.031 -8.414 1 87.56 217 CYS B C 1
ATOM 6834 O O . CYS B 1 217 ? -3 9.445 -8.508 1 87.56 217 CYS B O 1
ATOM 6836 N N . ALA B 1 218 ? -4.539 10.633 -7.348 1 90.88 218 ALA B N 1
ATOM 6837 C CA . ALA B 1 218 ? -3.75 10.531 -6.121 1 90.88 218 ALA B CA 1
ATOM 6838 C C . ALA B 1 218 ? -3.648 9.086 -5.648 1 90.88 218 ALA B C 1
ATOM 6840 O O . ALA B 1 218 ? -2.594 8.656 -5.18 1 90.88 218 ALA B O 1
ATOM 6841 N N . ASP B 1 219 ? -4.652 8.352 -5.801 1 87.62 219 ASP B N 1
ATOM 6842 C CA . ASP B 1 219 ? -4.68 6.953 -5.391 1 87.62 219 ASP B CA 1
ATOM 6843 C C . ASP B 1 219 ? -3.736 6.113 -6.246 1 87.62 219 ASP B C 1
ATOM 6845 O O . ASP B 1 219 ? -2.965 5.309 -5.719 1 87.62 219 ASP B O 1
ATOM 6849 N N . VAL B 1 220 ? -3.777 6.371 -7.52 1 86.44 220 VAL B N 1
ATOM 6850 C CA . VAL B 1 220 ? -3.021 5.547 -8.453 1 86.44 220 VAL B CA 1
ATOM 6851 C C . VAL B 1 220 ? -1.542 5.918 -8.391 1 86.44 220 VAL B C 1
ATOM 6853 O O . VAL B 1 220 ? -0.674 5.082 -8.656 1 86.44 220 VAL B O 1
ATOM 6856 N N . SER B 1 221 ? -1.239 7.121 -7.98 1 90.5 221 SER B N 1
ATOM 6857 C CA . SER B 1 221 ? 0.146 7.578 -8 1 90.5 221 SER B CA 1
ATOM 6858 C C . SER B 1 221 ? 0.812 7.387 -6.645 1 90.5 221 SER B C 1
ATOM 6860 O O . SER B 1 221 ? 1.983 7.727 -6.465 1 90.5 221 SER B O 1
ATOM 6862 N N . ARG B 1 222 ? 0.112 6.902 -5.699 1 91.31 222 ARG B N 1
ATOM 6863 C CA . ARG B 1 222 ? 0.603 6.785 -4.332 1 91.31 222 ARG B CA 1
ATOM 6864 C C . ARG B 1 222 ? 1.852 5.914 -4.27 1 91.31 222 ARG B C 1
ATOM 6866 O O . ARG B 1 222 ? 2.855 6.297 -3.664 1 91.31 222 ARG B O 1
ATOM 6873 N N . SER B 1 223 ? 1.841 4.805 -4.961 1 89.31 223 SER B N 1
ATOM 6874 C CA . SER B 1 223 ? 2.973 3.883 -4.949 1 89.31 223 SER B CA 1
ATOM 6875 C C . SER B 1 223 ? 4.184 4.488 -5.652 1 89.31 223 SER B C 1
ATOM 6877 O O . SER B 1 223 ? 5.324 4.219 -5.273 1 89.31 223 SER B O 1
ATOM 6879 N N . ALA B 1 224 ? 3.881 5.277 -6.656 1 92.19 224 ALA B N 1
ATOM 6880 C CA . ALA B 1 224 ? 4.977 5.914 -7.383 1 92.19 224 ALA B CA 1
ATOM 6881 C C . ALA B 1 224 ? 5.742 6.879 -6.48 1 92.19 224 ALA B C 1
ATOM 6883 O O . ALA B 1 224 ? 6.977 6.867 -6.453 1 92.19 224 ALA B O 1
ATOM 6884 N N . LEU B 1 225 ? 5.02 7.637 -5.754 1 95.44 225 LEU B N 1
ATOM 6885 C CA . LEU B 1 225 ? 5.633 8.609 -4.852 1 95.44 225 LEU B CA 1
ATOM 6886 C C . LEU B 1 225 ? 6.418 7.902 -3.748 1 95.44 225 LEU B C 1
ATOM 6888 O O . LEU B 1 225 ? 7.602 8.18 -3.547 1 95.44 225 LEU B O 1
ATOM 6892 N N . ILE B 1 226 ? 5.863 6.988 -3.131 1 93.69 226 ILE B N 1
ATOM 6893 C CA . ILE B 1 226 ? 6.449 6.324 -1.972 1 93.69 226 ILE B CA 1
ATOM 6894 C C . ILE B 1 226 ? 7.574 5.395 -2.426 1 93.69 226 ILE B C 1
ATOM 6896 O O . ILE B 1 226 ? 8.625 5.328 -1.788 1 93.69 226 ILE B O 1
ATOM 6900 N N . GLY B 1 227 ? 7.301 4.695 -3.529 1 89.31 227 GLY B N 1
ATOM 6901 C CA . GLY B 1 227 ? 8.344 3.838 -4.074 1 89.31 227 GLY B CA 1
ATOM 6902 C C . GLY B 1 227 ? 9.594 4.594 -4.465 1 89.31 227 GLY B C 1
ATOM 6903 O O . GLY B 1 227 ? 10.711 4.145 -4.191 1 89.31 227 GLY B O 1
ATOM 6904 N N . SER B 1 228 ? 9.469 5.742 -5.043 1 91.25 228 SER B N 1
ATOM 6905 C CA . SER B 1 228 ? 10.602 6.57 -5.445 1 91.25 228 SER B CA 1
ATOM 6906 C C . SER B 1 228 ? 11.359 7.094 -4.23 1 91.25 228 SER B C 1
ATOM 6908 O O . SER B 1 228 ? 12.594 7.109 -4.223 1 91.25 228 SER B O 1
ATOM 6910 N N . ALA B 1 229 ? 10.594 7.516 -3.266 1 92.94 229 ALA B N 1
ATOM 6911 C CA . ALA B 1 229 ? 11.211 8 -2.035 1 92.94 229 ALA B CA 1
ATOM 6912 C C . ALA B 1 229 ? 12.016 6.895 -1.352 1 92.94 229 ALA B C 1
ATOM 6914 O O . ALA B 1 229 ? 13.109 7.137 -0.849 1 92.94 229 ALA B O 1
ATOM 6915 N N . ARG B 1 230 ? 11.531 5.719 -1.349 1 88.31 230 ARG B N 1
ATOM 6916 C CA . ARG B 1 230 ? 12.195 4.57 -0.75 1 88.31 230 ARG B CA 1
ATOM 6917 C C . ARG B 1 230 ? 13.484 4.234 -1.5 1 88.31 230 ARG B C 1
ATOM 6919 O O . ARG B 1 230 ? 14.508 3.922 -0.884 1 88.31 230 ARG B O 1
ATOM 6926 N N . ARG B 1 231 ? 13.375 4.355 -2.727 1 83.69 231 ARG B N 1
ATOM 6927 C CA . ARG B 1 231 ? 14.484 3.965 -3.584 1 83.69 231 ARG B CA 1
ATOM 6928 C C . ARG B 1 231 ? 15.711 4.828 -3.311 1 83.69 231 ARG B C 1
ATOM 6930 O O . ARG B 1 231 ? 16.844 4.336 -3.348 1 83.69 231 ARG B O 1
ATOM 6937 N N . ILE B 1 232 ? 15.516 6.051 -2.984 1 84.75 232 ILE B N 1
ATOM 6938 C CA . ILE B 1 232 ? 16.656 6.938 -2.785 1 84.75 232 ILE B CA 1
ATOM 6939 C C . ILE B 1 232 ? 17.078 6.918 -1.315 1 84.75 232 ILE B C 1
ATOM 6941 O O . ILE B 1 232 ? 17.984 7.645 -0.915 1 84.75 232 ILE B O 1
ATOM 6945 N N . GLY B 1 233 ? 16.406 6.168 -0.493 1 87.38 233 GLY B N 1
ATOM 6946 C CA . GLY B 1 233 ? 16.75 6.047 0.915 1 87.38 233 GLY B CA 1
ATOM 6947 C C . GLY B 1 233 ? 16.281 7.223 1.747 1 87.38 233 GLY B C 1
ATOM 6948 O O . GLY B 1 233 ? 16.875 7.555 2.768 1 87.38 233 GLY B O 1
ATOM 6949 N N . LEU B 1 234 ? 15.234 7.871 1.285 1 91.56 234 LEU B N 1
ATOM 6950 C CA . LEU B 1 234 ? 14.727 9.055 1.964 1 91.56 234 LEU B CA 1
ATOM 6951 C C . LEU B 1 234 ? 14.258 8.719 3.375 1 91.56 234 LEU B C 1
ATOM 6953 O O . LEU B 1 234 ? 14.508 9.484 4.316 1 91.56 234 LEU B O 1
ATOM 6957 N N . PHE B 1 235 ? 13.75 7.566 3.57 1 91.75 235 PHE B N 1
ATOM 6958 C CA . PHE B 1 235 ? 13.18 7.191 4.859 1 91.75 235 PHE B CA 1
ATOM 6959 C C . PHE B 1 235 ? 14.266 6.688 5.805 1 91.75 235 PHE B C 1
ATOM 6961 O O . PHE B 1 235 ? 14.07 6.648 7.02 1 91.75 235 PHE B O 1
ATOM 6968 N N . SER B 1 236 ? 15.359 6.289 5.27 1 84.69 236 SER B N 1
ATOM 6969 C CA . SER B 1 236 ? 16.453 5.793 6.09 1 84.69 236 SER B CA 1
ATOM 6970 C C . SER B 1 236 ? 17.422 6.918 6.457 1 84.69 236 SER B C 1
ATOM 6972 O O . SER B 1 236 ? 18.312 6.734 7.293 1 84.69 236 SER B O 1
ATOM 6974 N N . GLY B 1 237 ? 17.219 8.047 5.93 1 77.56 237 GLY B N 1
ATOM 6975 C CA . GLY B 1 237 ? 18.125 9.164 6.18 1 77.56 237 GLY B CA 1
ATOM 6976 C C . GLY B 1 237 ? 19.469 9.016 5.504 1 77.56 237 GLY B C 1
ATOM 6977 O O . GLY B 1 237 ? 20.422 9.703 5.855 1 77.56 237 GLY B O 1
ATOM 6978 N N . ARG B 1 238 ? 19.625 8.109 4.629 1 70.12 238 ARG B N 1
ATOM 6979 C CA . ARG B 1 238 ? 20.891 7.812 3.973 1 70.12 238 ARG B CA 1
ATOM 6980 C C . ARG B 1 238 ? 21.109 8.727 2.77 1 70.12 238 ARG B C 1
ATOM 6982 O O . ARG B 1 238 ? 22.203 8.75 2.191 1 70.12 238 ARG B O 1
ATOM 6989 N N . VAL B 1 239 ? 20.125 9.469 2.451 1 65.06 239 VAL B N 1
ATOM 6990 C CA . VAL B 1 239 ? 20.266 10.344 1.291 1 65.06 239 VAL B CA 1
ATOM 6991 C C . VAL B 1 239 ? 21.188 11.508 1.632 1 65.06 239 VAL B C 1
ATOM 6993 O O . VAL B 1 239 ? 20.984 12.18 2.648 1 65.06 239 VAL B O 1
ATOM 6996 N N . SER B 1 240 ? 22.391 11.492 0.975 1 59.97 240 SER B N 1
ATOM 6997 C CA . SER B 1 240 ? 23.297 12.625 1.154 1 59.97 240 SER B CA 1
ATOM 6998 C C . SER B 1 240 ? 22.953 13.758 0.19 1 59.97 240 SER B C 1
ATOM 7000 O O . SER B 1 240 ? 22.547 13.516 -0.948 1 59.97 240 SER B O 1
ATOM 7002 N N . PRO B 1 241 ? 22.891 15.023 0.751 1 55.78 241 PRO B N 1
ATOM 7003 C CA . PRO B 1 241 ? 22.672 16.156 -0.146 1 55.78 241 PRO B CA 1
ATOM 7004 C C . PRO B 1 241 ? 23.703 16.219 -1.273 1 55.78 241 PRO B C 1
ATOM 7006 O O . PRO B 1 241 ? 24.828 15.727 -1.126 1 55.78 241 PRO B O 1
ATOM 7009 N N . PRO B 1 242 ? 23.297 16.562 -2.49 1 45.59 242 PRO B N 1
ATOM 7010 C CA . PRO B 1 242 ? 24.297 16.703 -3.547 1 45.59 242 PRO B CA 1
ATOM 7011 C C . PRO B 1 242 ? 25.469 17.609 -3.131 1 45.59 242 PRO B C 1
ATOM 7013 O O . PRO B 1 242 ? 25.281 18.531 -2.346 1 45.59 242 PRO B O 1
ATOM 7016 N N . SER B 1 243 ? 26.703 17.156 -3.096 1 37.72 243 SER B N 1
ATOM 7017 C CA . SER B 1 243 ? 27.891 17.953 -2.83 1 37.72 243 SER B CA 1
ATOM 7018 C C . SER B 1 243 ? 27.922 19.203 -3.709 1 37.72 243 SER B C 1
ATOM 7020 O O . SER B 1 243 ? 28.047 19.109 -4.93 1 37.72 243 SER B O 1
ATOM 7022 N N . SER B 1 244 ? 27.312 20.188 -3.57 1 34.72 244 SER B N 1
ATOM 7023 C CA . SER B 1 244 ? 27.625 21.438 -4.262 1 34.72 244 SER B CA 1
ATOM 7024 C C . SER B 1 244 ? 29.047 21.891 -3.959 1 34.72 244 SER B C 1
ATOM 7026 O O . SER B 1 244 ? 29.312 22.438 -2.885 1 34.72 244 SER B O 1
ATOM 7028 N N . SER B 1 245 ? 30.156 21.297 -4.32 1 30.61 245 SER B N 1
ATOM 7029 C CA . SER B 1 245 ? 31.344 22.141 -4.348 1 30.61 245 SER B CA 1
ATOM 7030 C C . SER B 1 245 ? 31.094 23.406 -5.172 1 30.61 245 SER B C 1
ATOM 7032 O O . SER B 1 245 ? 30.656 23.328 -6.32 1 30.61 245 SER B O 1
ATOM 7034 N N . PRO B 1 246 ? 30.938 24.594 -4.676 1 30.72 246 PRO B N 1
ATOM 7035 C CA . PRO B 1 246 ? 31.172 25.734 -5.555 1 30.72 246 PRO B CA 1
ATOM 7036 C C . PRO B 1 246 ? 32.375 25.531 -6.48 1 30.72 246 PRO B C 1
ATOM 7038 O O . PRO B 1 246 ? 33.312 24.844 -6.109 1 30.72 246 PRO B O 1
ATOM 7041 N N . GLY B 1 247 ? 32.219 25.609 -7.707 1 28.33 247 GLY B N 1
ATOM 7042 C CA . GLY B 1 247 ? 33.375 25.891 -8.57 1 28.33 247 GLY B CA 1
ATOM 7043 C C . GLY B 1 247 ? 34.312 26.922 -7.977 1 28.33 247 GLY B C 1
ATOM 7044 O O . GLY B 1 247 ? 33.906 28.062 -7.715 1 28.33 247 GLY B O 1
ATOM 7045 N N . SER B 1 248 ? 35.312 26.594 -7.23 1 27.98 248 SER B N 1
ATOM 7046 C CA . SER B 1 248 ? 36.5 27.391 -7.195 1 27.98 248 SER B CA 1
ATOM 7047 C C . SER B 1 248 ? 36.938 27.828 -8.594 1 27.98 248 SER B C 1
ATOM 7049 O O . SER B 1 248 ? 37.312 26.984 -9.422 1 27.98 248 SER B O 1
ATOM 7051 N N . THR B 1 249 ? 36.312 28.828 -9.102 1 26.38 249 THR B N 1
ATOM 7052 C CA . THR B 1 249 ? 37.156 29.484 -10.102 1 26.38 249 THR B CA 1
ATOM 7053 C C . THR B 1 249 ? 38.594 29.594 -9.617 1 26.38 249 THR B C 1
ATOM 7055 O O . THR B 1 249 ? 38.844 29.969 -8.469 1 26.38 249 THR B O 1
ATOM 7058 N N . PRO B 1 250 ? 39.531 28.938 -10.258 1 29.73 250 PRO B N 1
ATOM 7059 C CA . PRO B 1 250 ? 40.938 29 -9.922 1 29.73 250 PRO B CA 1
ATOM 7060 C C . PRO B 1 250 ? 41.375 30.391 -9.469 1 29.73 250 PRO B C 1
ATOM 7062 O O . PRO B 1 250 ? 42.375 30.547 -8.773 1 29.73 250 PRO B O 1
ATOM 7065 N N . GLY B 1 251 ? 40.906 31.391 -10.188 1 28.72 251 GLY B N 1
ATOM 7066 C CA . GLY B 1 251 ? 41.656 32.625 -10.148 1 28.72 251 GLY B CA 1
ATOM 7067 C C . GLY B 1 251 ? 41.406 33.438 -8.891 1 28.72 251 GLY B C 1
ATOM 7068 O O . GLY B 1 251 ? 41.688 34.625 -8.852 1 28.72 251 GLY B O 1
ATOM 7069 N N . SER B 1 252 ? 40.312 33.094 -8.18 1 29.03 252 SER B N 1
ATOM 7070 C CA . SER B 1 252 ? 40.25 34.219 -7.242 1 29.03 252 SER B CA 1
ATOM 7071 C C . SER B 1 252 ? 41.438 34.219 -6.309 1 29.03 252 SER B C 1
ATOM 7073 O O . SER B 1 252 ? 41.844 33.188 -5.797 1 29.03 252 SER B O 1
ATOM 7075 N N . PRO B 1 253 ? 42.25 35.312 -6.457 1 29.38 253 PRO B N 1
ATOM 7076 C CA . PRO B 1 253 ? 43.469 35.5 -5.68 1 29.38 253 PRO B CA 1
ATOM 7077 C C . PRO B 1 253 ? 43.281 35.156 -4.199 1 29.38 253 PRO B C 1
ATOM 7079 O O . PRO B 1 253 ? 42.156 35.219 -3.684 1 29.38 253 PRO B O 1
ATOM 7082 N N . ASN B 1 254 ? 44.25 34.469 -3.676 1 29.56 254 ASN B N 1
ATOM 7083 C CA . ASN B 1 254 ? 44.531 34.188 -2.271 1 29.56 254 ASN B CA 1
ATOM 7084 C C . ASN B 1 254 ? 44.406 35.438 -1.421 1 29.56 254 ASN B C 1
ATOM 7086 O O . ASN B 1 254 ? 45.219 36.344 -1.489 1 29.56 254 ASN B O 1
ATOM 7090 N N . PRO B 1 255 ? 43.156 36.062 -1.318 1 30.02 255 PRO B N 1
ATOM 7091 C CA . PRO B 1 255 ? 43.438 37.281 -0.55 1 30.02 255 PRO B CA 1
ATOM 7092 C C . PRO B 1 255 ? 44.25 37 0.71 1 30.02 255 PRO B C 1
ATOM 7094 O O . PRO B 1 255 ? 44.062 35.969 1.365 1 30.02 255 PRO B O 1
ATOM 7097 N N . LYS B 1 256 ? 45.312 37.688 0.846 1 30.7 256 LYS B N 1
ATOM 7098 C CA . LYS B 1 256 ? 46.188 37.938 1.996 1 30.7 256 LYS B CA 1
ATOM 7099 C C . LYS B 1 256 ? 45.344 38.219 3.248 1 30.7 256 LYS B C 1
ATOM 7101 O O . LYS B 1 256 ? 44.312 38.906 3.18 1 30.7 256 LYS B O 1
ATOM 7106 N N . THR B 1 257 ? 45.688 37.688 4.492 1 32.03 257 THR B N 1
ATOM 7107 C CA . THR B 1 257 ? 45.375 37.438 5.895 1 32.03 257 THR B CA 1
ATOM 7108 C C . THR B 1 257 ? 45.062 38.719 6.621 1 32.03 257 THR B C 1
ATOM 7110 O O . THR B 1 257 ? 45.094 38.781 7.855 1 32.03 257 THR B O 1
ATOM 7113 N N . THR B 1 258 ? 44.594 39.812 6.027 1 32.31 258 THR B N 1
ATOM 7114 C CA . THR B 1 258 ? 44.625 40.844 7.066 1 32.31 258 THR B CA 1
ATOM 7115 C C . THR B 1 258 ? 43.562 40.562 8.133 1 32.31 258 THR B C 1
ATOM 7117 O O . THR B 1 258 ? 42.562 39.906 7.855 1 32.31 258 THR B O 1
ATOM 7120 N N . ARG B 1 259 ? 43.781 41.156 9.398 1 36.09 259 ARG B N 1
ATOM 7121 C CA . ARG B 1 259 ? 43.094 41.062 10.695 1 36.09 259 ARG B CA 1
ATOM 7122 C C . ARG B 1 259 ? 41.594 41.062 10.523 1 36.09 259 ARG B C 1
ATOM 7124 O O . ARG B 1 259 ? 40.875 40.594 11.406 1 36.09 259 ARG B O 1
ATOM 7131 N N . ASP B 1 260 ? 40.938 41.844 9.695 1 36.16 260 ASP B N 1
ATOM 7132 C CA . ASP B 1 260 ? 39.531 41.938 9.359 1 36.16 260 ASP B CA 1
ATOM 7133 C C . ASP B 1 260 ? 39.031 40.656 8.695 1 36.16 260 ASP B C 1
ATOM 7135 O O . ASP B 1 260 ? 37.875 40.594 8.266 1 36.16 260 ASP B O 1
ATOM 7139 N N . GLU B 1 261 ? 39.719 39.625 8.367 1 39.31 261 GLU B N 1
ATOM 7140 C CA . GLU B 1 261 ? 39.719 38.312 7.715 1 39.31 261 GLU B CA 1
ATOM 7141 C C . GLU B 1 261 ? 39.156 37.25 8.625 1 39.31 261 GLU B C 1
ATOM 7143 O O . GLU B 1 261 ? 38.656 36.219 8.148 1 39.31 261 GLU B O 1
ATOM 7148 N N . ASP B 1 262 ? 39.344 37.344 9.898 1 41.88 262 ASP B N 1
ATOM 7149 C CA . ASP B 1 262 ? 38.906 36.344 10.867 1 41.88 262 ASP B CA 1
ATOM 7150 C C . ASP B 1 262 ? 37.375 36.281 10.938 1 41.88 262 ASP B C 1
ATOM 7152 O O . ASP B 1 262 ? 36.781 35.219 11.102 1 41.88 262 ASP B O 1
ATOM 7156 N N . ASN B 1 263 ? 36.688 37.375 11.141 1 44.25 263 ASN B N 1
ATOM 7157 C CA . ASN B 1 263 ? 35.219 37.469 11.195 1 44.25 263 ASN B CA 1
ATOM 7158 C C . ASN B 1 263 ? 34.594 36.938 9.914 1 44.25 263 ASN B C 1
ATOM 7160 O O . ASN B 1 263 ? 33.469 36.438 9.93 1 44.25 263 ASN B O 1
ATOM 7164 N N . HIS B 1 264 ? 35.094 37.312 8.82 1 48.22 264 HIS B N 1
ATOM 7165 C CA . HIS B 1 264 ? 34.625 36.812 7.527 1 48.22 264 HIS B CA 1
ATOM 7166 C C . HIS B 1 264 ? 34.719 35.312 7.445 1 48.22 264 HIS B C 1
ATOM 7168 O O . HIS B 1 264 ? 33.844 34.656 6.879 1 48.22 264 HIS B O 1
ATOM 7174 N N . ASN B 1 265 ? 35.781 34.781 8.109 1 55.06 265 ASN B N 1
ATOM 7175 C CA . ASN B 1 265 ? 36 33.344 8.094 1 55.06 265 ASN B CA 1
ATOM 7176 C C . ASN B 1 265 ? 34.938 32.625 8.938 1 55.06 265 ASN B C 1
ATOM 7178 O O . ASN B 1 265 ? 34.438 31.578 8.523 1 55.06 265 ASN B O 1
ATOM 7182 N N . GLU B 1 266 ? 34.656 33.312 10.078 1 60.78 266 GLU B N 1
ATOM 7183 C CA . GLU B 1 266 ? 33.688 32.656 10.945 1 60.78 266 GLU B CA 1
ATOM 7184 C C . GLU B 1 266 ? 32.281 32.75 10.336 1 60.78 266 GLU B C 1
ATOM 7186 O O . GLU B 1 266 ? 31.516 31.781 10.43 1 60.78 266 GLU B O 1
ATOM 7191 N N . LYS B 1 267 ? 32.062 33.906 9.781 1 68.25 267 LYS B N 1
ATOM 7192 C CA . LYS B 1 267 ? 30.75 34.094 9.125 1 68.25 267 LYS B CA 1
ATOM 7193 C C . LYS B 1 267 ? 30.609 33.094 7.957 1 68.25 267 LYS B C 1
ATOM 7195 O O . LYS B 1 267 ? 29.531 32.531 7.742 1 68.25 267 LYS B O 1
ATOM 7200 N N . GLU B 1 268 ? 31.672 33 7.309 1 73.88 268 GLU B N 1
ATOM 7201 C CA . GLU B 1 268 ? 31.641 32.094 6.184 1 73.88 268 GLU B CA 1
ATOM 7202 C C . GLU B 1 268 ? 31.453 30.641 6.652 1 73.88 268 GLU B C 1
ATOM 7204 O O . GLU B 1 268 ? 30.75 29.859 6.016 1 73.88 268 GLU B O 1
ATOM 7209 N N . GLU B 1 269 ? 32 30.5 7.781 1 84 269 GLU B N 1
ATOM 7210 C CA . GLU B 1 269 ? 31.891 29.141 8.32 1 84 269 GLU B CA 1
ATOM 7211 C C . GLU B 1 269 ? 30.484 28.844 8.789 1 84 269 GLU B C 1
ATOM 7213 O O . GLU B 1 269 ? 29.969 27.734 8.555 1 84 269 GLU B O 1
ATOM 7218 N N . ILE B 1 270 ? 29.828 29.891 9.336 1 90.56 270 ILE B N 1
ATOM 7219 C CA . ILE B 1 270 ? 28.469 29.672 9.836 1 90.56 270 ILE B CA 1
ATOM 7220 C C . ILE B 1 270 ? 27.5 29.531 8.664 1 90.56 270 ILE B C 1
ATOM 7222 O O . ILE B 1 270 ? 26.547 28.75 8.742 1 90.56 270 ILE B O 1
ATOM 7226 N N . GLU B 1 271 ? 27.812 30.25 7.637 1 92.12 271 GLU B N 1
ATOM 7227 C CA . GLU B 1 271 ? 26.984 30.156 6.445 1 92.12 271 GLU B CA 1
ATOM 7228 C C . GLU B 1 271 ? 27.062 28.766 5.824 1 92.12 271 GLU B C 1
ATOM 7230 O O . GLU B 1 271 ? 26.062 28.203 5.387 1 92.12 271 GLU B O 1
ATOM 7235 N N . VAL B 1 272 ? 28.25 28.281 5.781 1 91.06 272 VAL B N 1
ATOM 7236 C CA . VAL B 1 272 ? 28.469 26.953 5.219 1 91.06 272 VAL B CA 1
ATOM 7237 C C . VAL B 1 272 ? 27.797 25.906 6.098 1 91.06 272 VAL B C 1
ATOM 7239 O O . VAL B 1 272 ? 27.156 24.984 5.59 1 91.06 272 VAL B O 1
ATOM 7242 N N . LYS B 1 273 ? 27.953 26.109 7.332 1 91.94 273 LYS B N 1
ATOM 7243 C CA . LYS B 1 273 ? 27.328 25.172 8.266 1 91.94 273 LYS B CA 1
ATOM 7244 C C . LYS B 1 273 ? 25.797 25.219 8.156 1 91.94 273 LYS B C 1
ATOM 7246 O O . LYS B 1 273 ? 25.141 24.188 8.164 1 91.94 273 LYS B O 1
ATOM 7251 N N . TRP B 1 274 ? 25.344 26.438 8.086 1 94.75 274 TRP B N 1
ATOM 7252 C CA . TRP B 1 274 ? 23.906 26.641 7.965 1 94.75 274 TRP B CA 1
ATOM 7253 C C . TRP B 1 274 ? 23.375 26.031 6.668 1 94.75 274 TRP B C 1
ATOM 7255 O O . TRP B 1 274 ? 22.328 25.375 6.664 1 94.75 274 TRP B O 1
ATOM 7265 N N . ARG B 1 275 ? 24.047 26.172 5.66 1 92.5 275 ARG B N 1
ATOM 7266 C CA . ARG B 1 275 ? 23.641 25.625 4.367 1 92.5 275 ARG B CA 1
ATOM 7267 C C . ARG B 1 275 ? 23.625 24.109 4.387 1 92.5 275 ARG B C 1
ATOM 7269 O O . ARG B 1 275 ? 22.672 23.484 3.908 1 92.5 275 ARG B O 1
ATOM 7276 N N . ARG B 1 276 ? 24.609 23.531 4.883 1 91.19 276 ARG B N 1
ATOM 7277 C CA . ARG B 1 276 ? 24.672 22.078 4.988 1 91.19 276 ARG B CA 1
ATOM 7278 C C . ARG B 1 276 ? 23.547 21.547 5.855 1 91.19 276 ARG B C 1
ATOM 7280 O O . ARG B 1 276 ? 22.938 20.516 5.531 1 91.19 276 ARG B O 1
ATOM 7287 N N . TRP B 1 277 ? 23.312 22.281 6.84 1 93.56 277 TRP B N 1
ATOM 7288 C CA . TRP B 1 277 ? 22.266 21.875 7.773 1 93.56 277 TRP B CA 1
ATOM 7289 C C . TRP B 1 277 ? 20.891 21.906 7.113 1 93.56 277 TRP B C 1
ATOM 7291 O O . TRP B 1 277 ? 20.141 20.938 7.188 1 93.56 277 TRP B O 1
ATOM 7301 N N . TYR B 1 278 ? 20.531 23.062 6.555 1 94.5 278 TYR B N 1
ATOM 7302 C CA . TYR B 1 278 ? 19.156 23.156 6.086 1 94.5 278 TYR B CA 1
ATOM 7303 C C . TYR B 1 278 ? 18.938 22.25 4.879 1 94.5 278 TYR B C 1
ATOM 7305 O O . TYR B 1 278 ? 17.797 21.828 4.609 1 94.5 278 TYR B O 1
ATOM 7313 N N . MET B 1 279 ? 20.016 21.875 4.137 1 92.38 279 MET B N 1
ATOM 7314 C CA . MET B 1 279 ? 19.875 20.922 3.039 1 92.38 279 MET B CA 1
ATOM 7315 C C . MET B 1 279 ? 19.562 19.531 3.568 1 92.38 279 MET B C 1
ATOM 7317 O O . MET B 1 279 ? 18.719 18.828 3.002 1 92.38 279 MET B O 1
ATOM 7321 N N . LYS B 1 280 ? 20.203 19.172 4.59 1 92.81 280 LYS B N 1
ATOM 7322 C CA . LYS B 1 280 ? 19.922 17.891 5.223 1 92.81 280 LYS B CA 1
ATOM 7323 C C . LYS B 1 280 ? 18.531 17.859 5.848 1 92.81 280 LYS B C 1
ATOM 7325 O O . LYS B 1 280 ? 17.812 16.875 5.723 1 92.81 280 LYS B O 1
ATOM 7330 N N . GLU B 1 281 ? 18.203 18.984 6.496 1 96 281 GLU B N 1
ATOM 7331 C CA . GLU B 1 281 ? 16.891 19.094 7.137 1 96 281 GLU B CA 1
ATOM 7332 C C . GLU B 1 281 ? 15.773 19.094 6.105 1 96 281 GLU B C 1
ATOM 7334 O O . GLU B 1 281 ? 14.688 18.547 6.363 1 96 281 GLU B O 1
ATOM 7339 N N . LYS B 1 282 ? 16.047 19.672 5 1 95.56 282 LYS B N 1
ATOM 7340 C CA . LYS B 1 282 ? 15.07 19.688 3.922 1 95.56 282 LYS B CA 1
ATOM 7341 C C . LYS B 1 282 ? 14.68 18.266 3.514 1 95.56 282 LYS B C 1
ATOM 7343 O O . LYS B 1 282 ? 13.492 17.969 3.334 1 95.56 282 LYS B O 1
ATOM 7348 N N . LEU B 1 283 ? 15.609 17.391 3.379 1 95.31 283 LEU B N 1
ATOM 7349 C CA . LEU B 1 283 ? 15.359 16.016 3 1 95.31 283 LEU B CA 1
ATOM 7350 C C . LEU B 1 283 ? 14.602 15.281 4.098 1 95.31 283 LEU B C 1
ATOM 7352 O O . LEU B 1 283 ? 13.703 14.477 3.812 1 95.31 283 LEU B O 1
ATOM 7356 N N . ARG B 1 284 ? 14.914 15.578 5.277 1 95.81 284 ARG B N 1
ATOM 7357 C CA . ARG B 1 284 ? 14.203 14.992 6.41 1 95.81 284 ARG B CA 1
ATOM 7358 C C . ARG B 1 284 ? 12.734 15.414 6.41 1 95.81 284 ARG B C 1
ATOM 7360 O O . ARG B 1 284 ? 11.844 14.578 6.578 1 95.81 284 ARG B O 1
ATOM 7367 N N . ARG B 1 285 ? 12.555 16.641 6.207 1 97.25 285 ARG B N 1
ATOM 7368 C CA . ARG B 1 285 ? 11.203 17.188 6.207 1 97.25 285 ARG B CA 1
ATOM 7369 C C . ARG B 1 285 ? 10.398 16.656 5.02 1 97.25 285 ARG B C 1
ATOM 7371 O O . ARG B 1 285 ? 9.188 16.453 5.125 1 97.25 285 ARG B O 1
ATOM 7378 N N . LEU B 1 286 ? 11.102 16.484 3.936 1 97.62 286 LEU B N 1
ATOM 7379 C CA . LEU B 1 286 ? 10.438 15.883 2.779 1 97.62 286 LEU B CA 1
ATOM 7380 C C . LEU B 1 286 ? 9.961 14.469 3.096 1 97.62 286 LEU B C 1
ATOM 7382 O O . LEU B 1 286 ? 8.828 14.109 2.783 1 97.62 286 LEU B O 1
ATOM 7386 N N . ALA B 1 287 ? 10.781 13.664 3.736 1 97 287 ALA B N 1
ATOM 7387 C CA . ALA B 1 287 ? 10.414 12.305 4.125 1 97 287 ALA B CA 1
ATOM 7388 C C . ALA B 1 287 ? 9.172 12.312 5.004 1 97 287 ALA B C 1
ATOM 7390 O O . ALA B 1 287 ? 8.219 11.57 4.742 1 97 287 ALA B O 1
ATOM 7391 N N . TRP B 1 288 ? 9.164 13.164 5.914 1 97.69 288 TRP B N 1
ATOM 7392 C CA . TRP B 1 288 ? 8.07 13.203 6.871 1 97.69 288 TRP B CA 1
ATOM 7393 C C . TRP B 1 288 ? 6.812 13.797 6.238 1 97.69 288 TRP B C 1
ATOM 7395 O O . TRP B 1 288 ? 5.691 13.422 6.594 1 97.69 288 TRP B O 1
ATOM 7405 N N . SER B 1 289 ? 7.02 14.734 5.297 1 98.25 289 SER B N 1
ATOM 7406 C CA . SER B 1 289 ? 5.867 15.258 4.562 1 98.25 289 SER B CA 1
ATOM 7407 C C . SER B 1 289 ? 5.188 14.156 3.75 1 98.25 289 SER B C 1
ATOM 7409 O O . SER B 1 289 ? 3.959 14.078 3.705 1 98.25 289 SER B O 1
ATOM 7411 N N . ILE B 1 290 ? 5.938 13.336 3.166 1 97.75 290 ILE B N 1
ATOM 7412 C CA . ILE B 1 290 ? 5.398 12.219 2.393 1 97.75 290 ILE B CA 1
ATOM 7413 C C . ILE B 1 290 ? 4.695 11.234 3.326 1 97.75 290 ILE B C 1
ATOM 7415 O O . ILE B 1 290 ? 3.621 10.727 3.006 1 97.75 290 ILE B O 1
ATOM 7419 N N . PHE B 1 291 ? 5.27 11 4.496 1 97.31 291 PHE B N 1
ATOM 7420 C CA . PHE B 1 291 ? 4.645 10.133 5.492 1 97.31 291 PHE B CA 1
ATOM 7421 C C . PHE B 1 291 ? 3.299 10.703 5.93 1 97.31 291 PHE B C 1
ATOM 7423 O O . PHE B 1 291 ? 2.311 9.977 6.027 1 97.31 291 PHE B O 1
ATOM 7430 N N . GLU B 1 292 ? 3.266 12.008 6.16 1 97.75 292 GLU B N 1
ATOM 7431 C CA . GLU B 1 292 ? 2.029 12.672 6.562 1 97.75 292 GLU B CA 1
ATOM 7432 C C . GLU B 1 292 ? 0.97 12.578 5.469 1 97.75 292 GLU B C 1
ATOM 7434 O O . GLU B 1 292 ? -0.214 12.391 5.758 1 97.75 292 GLU B O 1
ATOM 7439 N N . TYR B 1 293 ? 1.449 12.758 4.281 1 97.12 293 TYR B N 1
ATOM 7440 C CA . TYR B 1 293 ? 0.526 12.594 3.164 1 97.12 293 TYR B CA 1
ATOM 7441 C C . TYR B 1 293 ? -0.07 11.188 3.152 1 97.12 293 TYR B C 1
ATOM 7443 O O . TYR B 1 293 ? -1.28 11.023 2.982 1 97.12 293 TYR B O 1
ATOM 7451 N N . ASP B 1 294 ? 0.743 10.211 3.293 1 95.62 294 ASP B N 1
ATOM 7452 C CA . ASP B 1 294 ? 0.278 8.82 3.297 1 95.62 294 ASP B CA 1
ATOM 7453 C C . ASP B 1 294 ? -0.72 8.586 4.426 1 95.62 294 ASP B C 1
ATOM 7455 O O . ASP B 1 294 ? -1.7 7.855 4.254 1 95.62 294 ASP B O 1
ATOM 7459 N N . CYS B 1 295 ? -0.451 9.156 5.57 1 95.56 295 CYS B N 1
ATOM 7460 C CA . CYS B 1 295 ? -1.379 9.055 6.688 1 95.56 295 CYS B CA 1
ATOM 7461 C C . CYS B 1 295 ? -2.721 9.688 6.348 1 95.56 295 CYS B C 1
ATOM 7463 O O . CYS B 1 295 ? -3.775 9.117 6.637 1 95.56 295 CYS B O 1
ATOM 7465 N N . SER B 1 296 ? -2.635 10.859 5.742 1 94.81 296 SER B N 1
ATOM 7466 C CA . SER B 1 296 ? -3.857 11.562 5.367 1 94.81 296 SER B CA 1
ATOM 7467 C C . SER B 1 296 ? -4.664 10.758 4.352 1 94.81 296 SER B C 1
ATOM 7469 O O . SER B 1 296 ? -5.891 10.672 4.449 1 94.81 296 SER B O 1
ATOM 7471 N N . PHE B 1 297 ? -3.959 10.203 3.432 1 93.88 297 PHE B N 1
ATOM 7472 C CA . PHE B 1 297 ? -4.629 9.391 2.42 1 93.88 297 PHE B CA 1
ATOM 7473 C C . PHE B 1 297 ? -5.312 8.188 3.051 1 93.88 297 PHE B C 1
ATOM 7475 O O . PHE B 1 297 ? -6.457 7.871 2.719 1 93.88 297 PHE B O 1
ATOM 7482 N N . SER B 1 298 ? -4.617 7.504 3.891 1 90.19 298 SER B N 1
ATOM 7483 C CA . SER B 1 298 ? -5.16 6.332 4.574 1 90.19 298 SER B CA 1
ATOM 7484 C C . SER B 1 298 ? -6.391 6.695 5.395 1 90.19 298 SER B C 1
ATOM 7486 O O . SER B 1 298 ? -7.379 5.957 5.398 1 90.19 298 SER B O 1
ATOM 7488 N N . THR B 1 299 ? -6.32 7.805 6.043 1 88.75 299 THR B N 1
ATOM 7489 C CA . THR B 1 299 ? -7.438 8.266 6.863 1 88.75 299 THR B CA 1
ATOM 7490 C C . THR B 1 299 ? -8.664 8.539 6.004 1 88.75 299 THR B C 1
ATOM 7492 O O . THR B 1 299 ? -9.773 8.109 6.336 1 88.75 299 THR B O 1
ATOM 7495 N N . LEU B 1 300 ? -8.43 9.172 4.953 1 89.38 300 LEU B N 1
ATOM 7496 C CA . LEU B 1 300 ? -9.539 9.562 4.098 1 89.38 300 LEU B CA 1
ATOM 7497 C C . LEU B 1 300 ? -10.125 8.352 3.381 1 89.38 300 LEU B C 1
ATOM 7499 O O . LEU B 1 300 ? -11.344 8.219 3.27 1 89.38 300 LEU B O 1
ATOM 7503 N N . SER B 1 301 ? -9.281 7.492 2.9 1 84.94 301 SER B N 1
ATOM 7504 C CA . SER B 1 301 ? -9.719 6.387 2.057 1 84.94 301 SER B CA 1
ATOM 7505 C C . SER B 1 301 ? -10.047 5.148 2.889 1 84.94 301 SER B C 1
ATOM 7507 O O . SER B 1 301 ? -10.641 4.195 2.387 1 84.94 301 SER B O 1
ATOM 7509 N N . ASN B 1 302 ? -9.648 5.172 4.176 1 81 302 ASN B N 1
ATOM 7510 C CA . ASN B 1 302 ? -9.766 4.004 5.043 1 81 302 ASN B CA 1
ATOM 7511 C C . ASN B 1 302 ? -9.008 2.807 4.477 1 81 302 ASN B C 1
ATOM 7513 O O . ASN B 1 302 ? -9.516 1.687 4.473 1 81 302 ASN B O 1
ATOM 7517 N N . ARG B 1 303 ? -7.922 3.113 3.889 1 82 303 ARG B N 1
ATOM 7518 C CA . ARG B 1 303 ? -7.043 2.07 3.369 1 82 303 ARG B CA 1
ATOM 7519 C C . ARG B 1 303 ? -5.719 2.045 4.121 1 82 303 ARG B C 1
ATOM 7521 O O . ARG B 1 303 ? -5.312 3.049 4.711 1 82 303 ARG B O 1
ATOM 7528 N N . ARG B 1 304 ? -5.141 0.946 3.934 1 82.12 304 ARG B N 1
ATOM 7529 C CA . ARG B 1 304 ? -3.881 0.739 4.641 1 82.12 304 ARG B CA 1
ATOM 7530 C C . ARG B 1 304 ? -2.807 1.695 4.137 1 82.12 304 ARG B C 1
ATOM 7532 O O . ARG B 1 304 ? -2.73 1.975 2.938 1 82.12 304 ARG B O 1
ATOM 7539 N N . GLY B 1 305 ? -1.999 2.137 5.137 1 88.25 305 GLY B N 1
ATOM 7540 C CA . GLY B 1 305 ? -0.867 2.965 4.754 1 88.25 305 GLY B CA 1
ATOM 7541 C C . GLY B 1 305 ? 0.164 2.221 3.926 1 88.25 305 GLY B C 1
ATOM 7542 O O . GLY B 1 305 ? 0.431 1.043 4.168 1 88.25 305 GLY B O 1
ATOM 7543 N N . ALA B 1 306 ? 0.711 2.908 2.971 1 88.31 306 ALA B N 1
ATOM 7544 C CA . ALA B 1 306 ? 1.721 2.309 2.102 1 88.31 306 ALA B CA 1
ATOM 7545 C C . ALA B 1 306 ? 3.086 2.287 2.781 1 88.31 306 ALA B C 1
ATOM 7547 O O . ALA B 1 306 ? 3.938 1.456 2.453 1 88.31 306 ALA B O 1
ATOM 7548 N N . ILE B 1 307 ? 3.305 3.215 3.707 1 90.62 307 ILE B N 1
ATOM 7549 C CA . ILE B 1 307 ? 4.547 3.262 4.469 1 90.62 307 ILE B CA 1
ATOM 7550 C C . ILE B 1 307 ? 4.348 2.576 5.82 1 90.62 307 ILE B C 1
ATOM 7552 O O . ILE B 1 307 ? 3.4 2.887 6.547 1 90.62 307 ILE B O 1
ATOM 7556 N N . THR B 1 308 ? 5.184 1.673 6.113 1 83 308 THR B N 1
ATOM 7557 C CA . THR B 1 308 ? 5.172 1.083 7.449 1 83 308 THR B CA 1
ATOM 7558 C C . THR B 1 308 ? 6.125 1.83 8.375 1 83 308 THR B C 1
ATOM 7560 O O . THR B 1 308 ? 7.098 2.436 7.922 1 83 308 THR B O 1
ATOM 7563 N N . LEU B 1 309 ? 5.816 1.815 9.617 1 85.12 309 LEU B N 1
ATOM 7564 C CA . LEU B 1 309 ? 6.66 2.516 10.578 1 85.12 309 LEU B CA 1
ATOM 7565 C C . LEU B 1 309 ? 8.062 1.928 10.594 1 85.12 309 LEU B C 1
ATOM 7567 O O . LEU B 1 309 ? 9.039 2.641 10.852 1 85.12 309 LEU B O 1
ATOM 7571 N N . ASN B 1 310 ? 8.172 0.69 10.234 1 76 310 ASN B N 1
ATOM 7572 C CA . ASN B 1 310 ? 9.461 0.008 10.227 1 76 310 ASN B CA 1
ATOM 7573 C C . ASN B 1 310 ? 10.344 0.486 9.07 1 76 310 ASN B C 1
ATOM 7575 O O . ASN B 1 310 ? 11.555 0.275 9.086 1 76 310 ASN B O 1
ATOM 7579 N N . ASP B 1 311 ? 9.742 1.134 8.148 1 76.5 311 ASP B N 1
ATOM 7580 C CA . ASP B 1 311 ? 10.461 1.652 6.992 1 76.5 311 ASP B CA 1
ATOM 7581 C C . ASP B 1 311 ? 11.227 2.928 7.348 1 76.5 311 ASP B C 1
ATOM 7583 O O . ASP B 1 311 ? 12.125 3.344 6.617 1 76.5 311 ASP B O 1
ATOM 7587 N N . ILE B 1 312 ? 10.828 3.525 8.5 1 87 312 ILE B N 1
ATOM 7588 C CA . ILE B 1 312 ? 11.328 4.871 8.766 1 87 312 ILE B CA 1
ATOM 7589 C C . ILE B 1 312 ? 12.414 4.816 9.828 1 87 312 ILE B C 1
ATOM 7591 O O . ILE B 1 312 ? 12.172 4.367 10.953 1 87 312 ILE B O 1
ATOM 7595 N N . SER B 1 313 ? 13.586 5.211 9.484 1 86.75 313 SER B N 1
ATOM 7596 C CA . SER B 1 313 ? 14.68 5.277 10.453 1 86.75 313 SER B CA 1
ATOM 7597 C C . SER B 1 313 ? 15.297 6.668 10.492 1 86.75 313 SER B C 1
ATOM 7599 O O . SER B 1 313 ? 16.266 6.902 11.227 1 86.75 313 SER B O 1
ATOM 7601 N N . THR B 1 314 ? 14.742 7.555 9.695 1 89.81 314 THR B N 1
ATOM 7602 C CA . THR B 1 314 ? 15.234 8.93 9.703 1 89.81 314 THR B CA 1
ATOM 7603 C C . THR B 1 314 ? 14.844 9.641 10.992 1 89.81 314 THR B C 1
ATOM 7605 O O . THR B 1 314 ? 13.891 9.242 11.664 1 89.81 314 THR B O 1
ATOM 7608 N N . ARG B 1 315 ? 15.555 10.641 11.344 1 93.12 315 ARG B N 1
ATOM 7609 C CA . ARG B 1 315 ? 15.305 11.422 12.547 1 93.12 315 ARG B CA 1
ATOM 7610 C C . ARG B 1 315 ? 14.102 12.336 12.367 1 93.12 315 ARG B C 1
ATOM 7612 O O . ARG B 1 315 ? 13.711 12.641 11.234 1 93.12 315 ARG B O 1
ATOM 7619 N N . MET B 1 316 ? 13.523 12.719 13.469 1 95.06 316 MET B N 1
ATOM 7620 C CA . MET B 1 316 ? 12.406 13.656 13.43 1 95.06 316 MET B CA 1
ATOM 7621 C C . MET B 1 316 ? 12.883 15.062 13.07 1 95.06 316 MET B C 1
ATOM 7623 O O . MET B 1 316 ? 14.07 15.375 13.227 1 95.06 316 MET B O 1
ATOM 7627 N N . PRO B 1 317 ? 12.031 15.906 12.523 1 95.44 317 PRO B N 1
ATOM 7628 C CA . PRO B 1 317 ? 12.445 17.25 12.109 1 95.44 317 PRO B CA 1
ATOM 7629 C C . PRO B 1 317 ? 12.914 18.109 13.281 1 95.44 317 PRO B C 1
ATOM 7631 O O . PRO B 1 317 ? 12.508 17.891 14.422 1 95.44 317 PRO B O 1
ATOM 7634 N N . CYS B 1 318 ? 13.688 19.078 12.992 1 95.19 318 CYS B N 1
ATOM 7635 C CA . CYS B 1 318 ? 14.203 20.031 13.969 1 95.19 318 CYS B CA 1
ATOM 7636 C C . CYS B 1 318 ? 13.094 20.969 14.445 1 95.19 318 CYS B C 1
ATOM 7638 O O . CYS B 1 318 ? 11.953 20.859 14 1 95.19 318 CYS B O 1
ATOM 7640 N N . ALA B 1 319 ? 13.477 21.828 15.383 1 93.88 319 ALA B N 1
ATOM 7641 C CA . ALA B 1 319 ? 12.547 22.828 15.891 1 93.88 319 ALA B CA 1
ATOM 7642 C C . ALA B 1 319 ? 12.172 23.828 14.805 1 93.88 319 ALA B C 1
ATOM 7644 O O . ALA B 1 319 ? 13.031 24.234 14.008 1 93.88 319 ALA B O 1
ATOM 7645 N N . GLU B 1 320 ? 10.938 24.266 14.812 1 94.62 320 GLU B N 1
ATOM 7646 C CA . GLU B 1 320 ? 10.453 25.203 13.805 1 94.62 320 GLU B CA 1
ATOM 7647 C C . GLU B 1 320 ? 11.211 26.531 13.891 1 94.62 320 GLU B C 1
ATOM 7649 O O . GLU B 1 320 ? 11.438 27.188 12.867 1 94.62 320 GLU B O 1
ATOM 7654 N N . ALA B 1 321 ? 11.625 26.891 15.078 1 93.31 321 ALA B N 1
ATOM 7655 C CA . ALA B 1 321 ? 12.359 28.141 15.266 1 93.31 321 ALA B CA 1
ATOM 7656 C C . ALA B 1 321 ? 13.672 28.141 14.484 1 93.31 321 ALA B C 1
ATOM 7658 O O . ALA B 1 321 ? 14.055 29.141 13.883 1 93.31 321 ALA B O 1
ATOM 7659 N N . LEU B 1 322 ? 14.297 27.047 14.477 1 94.94 322 LEU B N 1
ATOM 7660 C CA . LEU B 1 322 ? 15.547 26.906 13.734 1 94.94 322 LEU B CA 1
ATOM 7661 C C . LEU B 1 322 ? 15.281 26.906 12.227 1 94.94 322 LEU B C 1
ATOM 7663 O O . LEU B 1 322 ? 16 27.547 11.469 1 94.94 322 LEU B O 1
ATOM 7667 N N . TRP B 1 323 ? 14.25 26.219 11.828 1 95.88 323 TRP B N 1
ATOM 7668 C CA . TRP B 1 323 ? 13.906 26.078 10.422 1 95.88 323 TRP B CA 1
ATOM 7669 C C . TRP B 1 323 ? 13.484 27.422 9.828 1 95.88 323 TRP B C 1
ATOM 7671 O O . TRP B 1 323 ? 13.734 27.688 8.648 1 95.88 323 TRP B O 1
ATOM 7681 N N . GLN B 1 324 ? 12.945 28.297 10.633 1 94.5 324 GLN B N 1
ATOM 7682 C CA . GLN B 1 324 ? 12.414 29.578 10.164 1 94.5 324 GLN B CA 1
ATOM 7683 C C . GLN B 1 324 ? 13.391 30.719 10.438 1 94.5 324 GLN B C 1
ATOM 7685 O O . GLN B 1 324 ? 13.086 31.875 10.156 1 94.5 324 GLN B O 1
ATOM 7690 N N . ALA B 1 325 ? 14.57 30.344 10.969 1 94.75 325 ALA B N 1
ATOM 7691 C CA . ALA B 1 325 ? 15.547 31.406 11.188 1 94.75 325 ALA B CA 1
ATOM 7692 C C . ALA B 1 325 ? 15.875 32.125 9.883 1 94.75 325 ALA B C 1
ATOM 7694 O O . ALA B 1 325 ? 16.234 31.5 8.891 1 94.75 325 ALA B O 1
ATOM 7695 N N . PRO B 1 326 ? 15.805 33.406 9.891 1 94 326 PRO B N 1
ATOM 7696 C CA . PRO B 1 326 ? 15.922 34.156 8.625 1 94 326 PRO B CA 1
ATOM 7697 C C . PRO B 1 326 ? 17.344 34.188 8.094 1 94 326 PRO B C 1
ATOM 7699 O O . PRO B 1 326 ? 17.562 34.375 6.891 1 94 326 PRO B O 1
ATOM 7702 N N . THR B 1 327 ? 18.359 34.094 9.047 1 94.94 327 THR B N 1
ATOM 7703 C CA . THR B 1 327 ? 19.766 34.156 8.641 1 94.94 327 THR B CA 1
ATOM 7704 C C . THR B 1 327 ? 20.594 33.125 9.367 1 94.94 327 THR B C 1
ATOM 7706 O O . THR B 1 327 ? 20.141 32.531 10.359 1 94.94 327 THR B O 1
ATOM 7709 N N . ALA B 1 328 ? 21.766 32.875 8.773 1 95.62 328 ALA B N 1
ATOM 7710 C CA . ALA B 1 328 ? 22.688 31.953 9.414 1 95.62 328 ALA B CA 1
ATOM 7711 C C . ALA B 1 328 ? 23.047 32.406 10.828 1 95.62 328 ALA B C 1
ATOM 7713 O O . ALA B 1 328 ? 23.172 31.594 11.742 1 95.62 328 ALA B O 1
ATOM 7714 N N . GLN B 1 329 ? 23.125 33.656 10.984 1 94.25 329 GLN B N 1
ATOM 7715 C CA . GLN B 1 329 ? 23.469 34.25 12.281 1 94.25 329 GLN B CA 1
ATOM 7716 C C . GLN B 1 329 ? 22.359 34 13.297 1 94.25 329 GLN B C 1
ATOM 7718 O O . GLN B 1 329 ? 22.609 33.656 14.445 1 94.25 329 GLN B O 1
ATOM 7723 N N . ALA B 1 330 ? 21.172 34.219 12.812 1 94.31 330 ALA B N 1
ATOM 7724 C CA . ALA B 1 330 ? 20.016 34 13.68 1 94.31 330 ALA B CA 1
ATOM 7725 C C . ALA B 1 330 ? 19.922 32.531 14.07 1 94.31 330 ALA B C 1
ATOM 7727 O O . ALA B 1 330 ? 19.594 32.188 15.211 1 94.31 330 ALA B O 1
ATOM 7728 N N . TRP B 1 331 ? 20.188 31.719 13.133 1 94.31 331 TRP B N 1
ATOM 7729 C CA . TRP B 1 331 ? 20.188 30.281 13.359 1 94.31 331 TRP B CA 1
ATOM 7730 C C . TRP B 1 331 ? 21.234 29.906 14.406 1 94.31 331 TRP B C 1
ATOM 7732 O O . TRP B 1 331 ? 20.938 29.156 15.352 1 94.31 331 TRP B O 1
ATOM 7742 N N . GLY B 1 332 ? 22.453 30.438 14.258 1 92.19 332 GLY B N 1
ATOM 7743 C CA . GLY B 1 332 ? 23.516 30.203 15.219 1 92.19 332 GLY B CA 1
ATOM 7744 C C . GLY B 1 332 ? 23.203 30.703 16.609 1 92.19 332 GLY B C 1
ATOM 7745 O O . GLY B 1 332 ? 23.516 30.047 17.609 1 92.19 332 GLY B O 1
ATOM 7746 N N . ALA B 1 333 ? 22.562 31.781 16.641 1 92.62 333 ALA B N 1
ATOM 7747 C CA . ALA B 1 333 ? 22.203 32.375 17.922 1 92.62 333 ALA B CA 1
ATOM 7748 C C . ALA B 1 333 ? 21.188 31.516 18.672 1 92.62 333 ALA B C 1
ATOM 7750 O O . ALA B 1 333 ? 21.25 31.375 19.891 1 92.62 333 ALA B O 1
ATOM 7751 N N . LEU B 1 334 ? 20.266 31.016 17.906 1 91.44 334 LEU B N 1
ATOM 7752 C CA . LEU B 1 334 ? 19.25 30.141 18.484 1 91.44 334 LEU B CA 1
ATOM 7753 C C . LEU B 1 334 ? 19.891 28.875 19.062 1 91.44 334 LEU B C 1
ATOM 7755 O O . LEU B 1 334 ? 19.484 28.391 20.109 1 91.44 334 LEU B O 1
ATOM 7759 N N . LEU B 1 335 ? 20.828 28.391 18.406 1 89.31 335 LEU B N 1
ATOM 7760 C CA . LEU B 1 335 ? 21.516 27.172 18.844 1 89.31 335 LEU B CA 1
ATOM 7761 C C . LEU B 1 335 ? 22.25 27.406 20.156 1 89.31 335 LEU B C 1
ATOM 7763 O O . LEU B 1 335 ? 22.328 26.516 21 1 89.31 335 LEU B O 1
ATOM 7767 N N . GLU B 1 336 ? 22.734 28.594 20.281 1 87.25 336 GLU B N 1
ATOM 7768 C CA . GLU B 1 336 ? 23.562 28.906 21.438 1 87.25 336 GLU B CA 1
ATOM 7769 C C . GLU B 1 336 ? 22.688 29.391 22.609 1 87.25 336 GLU B C 1
ATOM 7771 O O . GLU B 1 336 ? 23.141 29.406 23.75 1 87.25 336 GLU B O 1
ATOM 7776 N N . SER B 1 337 ? 21.547 29.812 22.328 1 85.12 337 SER B N 1
ATOM 7777 C CA . SER B 1 337 ? 20.688 30.453 23.328 1 85.12 337 SER B CA 1
ATOM 7778 C C . SER B 1 337 ? 20.297 29.469 24.422 1 85.12 337 SER B C 1
ATOM 7780 O O . SER B 1 337 ? 19.953 29.875 25.547 1 85.12 337 SER B O 1
ATOM 7782 N N . GLY B 1 338 ? 20.219 28.188 24.141 1 78.06 338 GLY B N 1
ATOM 7783 C CA . GLY B 1 338 ? 19.812 27.188 25.125 1 78.06 338 GLY B CA 1
ATOM 7784 C C . GLY B 1 338 ? 18.312 27.094 25.297 1 78.06 338 GLY B C 1
ATOM 7785 O O . GLY B 1 338 ? 17.812 26.312 26.109 1 78.06 338 GLY B O 1
ATOM 7786 N N . VAL B 1 339 ? 17.562 27.875 24.562 1 80.19 339 VAL B N 1
ATOM 7787 C CA . VAL B 1 339 ? 16.109 27.938 24.703 1 80.19 339 VAL B CA 1
ATOM 7788 C C . VAL B 1 339 ? 15.477 26.688 24.094 1 80.19 339 VAL B C 1
ATOM 7790 O O . VAL B 1 339 ? 14.391 26.266 24.516 1 80.19 339 VAL B O 1
ATOM 7793 N N . LEU B 1 340 ? 16.156 26.094 23.219 1 83.75 340 LEU B N 1
ATOM 7794 C CA . LEU B 1 340 ? 15.594 24.953 22.516 1 83.75 340 LEU B CA 1
ATOM 7795 C C . LEU B 1 340 ? 15.906 23.656 23.25 1 83.75 340 LEU B C 1
ATOM 7797 O O . LEU B 1 340 ? 16.922 23.547 23.953 1 83.75 340 LEU B O 1
ATOM 7801 N N . PRO B 1 341 ? 14.922 22.719 23.172 1 77.12 341 PRO B N 1
ATOM 7802 C CA . PRO B 1 341 ? 15.188 21.422 23.781 1 77.12 341 PRO B CA 1
ATOM 7803 C C . PRO B 1 341 ? 16.453 20.766 23.234 1 77.12 341 PRO B C 1
ATOM 7805 O O . PRO B 1 341 ? 16.969 21.156 22.188 1 77.12 341 PRO B O 1
ATOM 7808 N N . PRO B 1 342 ? 16.781 19.75 24.094 1 76.19 342 PRO B N 1
ATOM 7809 C CA . PRO B 1 342 ? 17.938 19 23.594 1 76.19 342 PRO B CA 1
ATOM 7810 C C . PRO B 1 342 ? 17.688 18.344 22.234 1 76.19 342 PRO B C 1
ATOM 7812 O O . PRO B 1 342 ? 16.547 17.969 21.938 1 76.19 342 PRO B O 1
ATOM 7815 N N . ASP B 1 343 ? 18.5 18.297 21.344 1 80.81 343 ASP B N 1
ATOM 7816 C CA . ASP B 1 343 ? 18.484 17.641 20.031 1 80.81 343 ASP B CA 1
ATOM 7817 C C . ASP B 1 343 ? 17.594 18.406 19.047 1 80.81 343 ASP B C 1
ATOM 7819 O O . ASP B 1 343 ? 17.156 17.844 18.047 1 80.81 343 ASP B O 1
ATOM 7823 N N . ALA B 1 344 ? 17.234 19.641 19.469 1 83.19 344 ALA B N 1
ATOM 7824 C CA . ALA B 1 344 ? 16.344 20.438 18.641 1 83.19 344 ALA B CA 1
ATOM 7825 C C . ALA B 1 344 ? 16.938 20.641 17.25 1 83.19 344 ALA B C 1
ATOM 7827 O O . ALA B 1 344 ? 16.203 20.828 16.281 1 83.19 344 ALA B O 1
ATOM 7828 N N . GLU B 1 345 ? 18.203 20.641 17.141 1 87.06 345 GLU B N 1
ATOM 7829 C CA . GLU B 1 345 ? 18.875 20.891 15.867 1 87.06 345 GLU B CA 1
ATOM 7830 C C . GLU B 1 345 ? 18.781 19.672 14.953 1 87.06 345 GLU B C 1
ATOM 7832 O O . GLU B 1 345 ? 18.453 19.797 13.773 1 87.06 345 GLU B O 1
ATOM 7837 N N . ASN B 1 346 ? 19.047 18.516 15.516 1 86.81 346 ASN B N 1
ATOM 7838 C CA . ASN B 1 346 ? 19.156 17.312 14.695 1 86.81 346 ASN B CA 1
ATOM 7839 C C . ASN B 1 346 ? 17.922 16.438 14.789 1 86.81 346 ASN B C 1
ATOM 7841 O O . ASN B 1 346 ? 17.75 15.5 14.008 1 86.81 346 ASN B O 1
ATOM 7845 N N . GLY B 1 347 ? 17.047 16.812 15.633 1 87.62 347 GLY B N 1
ATOM 7846 C CA . GLY B 1 347 ? 15.867 15.977 15.828 1 87.62 347 GLY B CA 1
ATOM 7847 C C . GLY B 1 347 ? 16.172 14.703 16.594 1 87.62 347 GLY B C 1
ATOM 7848 O O . GLY B 1 347 ? 17.328 14.266 16.641 1 87.62 347 GLY B O 1
ATOM 7849 N N . THR B 1 348 ? 15.219 14.109 17.141 1 90.5 348 THR B N 1
ATOM 7850 C CA . THR B 1 348 ? 15.375 12.859 17.875 1 90.5 348 THR B CA 1
ATOM 7851 C C . THR B 1 348 ? 15.133 11.656 16.969 1 90.5 348 THR B C 1
ATOM 7853 O O . THR B 1 348 ? 14.414 11.766 15.961 1 90.5 348 THR B O 1
ATOM 7856 N N . PRO B 1 349 ? 15.805 10.531 17.328 1 89.12 349 PRO B N 1
ATOM 7857 C CA . PRO B 1 349 ? 15.484 9.32 16.562 1 89.12 349 PRO B CA 1
ATOM 7858 C C . PRO B 1 349 ? 14.016 8.922 16.688 1 89.12 349 PRO B C 1
ATOM 7860 O O . PRO B 1 349 ? 13.453 8.953 17.781 1 89.12 349 PRO B O 1
ATOM 7863 N N . PHE B 1 350 ? 13.477 8.555 15.672 1 90.19 350 PHE B N 1
ATOM 7864 C CA . PHE B 1 350 ? 12.031 8.383 15.586 1 90.19 350 PHE B CA 1
ATOM 7865 C C . PHE B 1 350 ? 11.578 7.238 16.484 1 90.19 350 PHE B C 1
ATOM 7867 O O . PHE B 1 350 ? 10.789 7.449 17.422 1 90.19 350 PHE B O 1
ATOM 7874 N N . TYR B 1 351 ? 12.133 6.027 16.344 1 84.88 351 TYR B N 1
ATOM 7875 C CA . TYR B 1 351 ? 11.594 4.84 17 1 84.88 351 TYR B CA 1
ATOM 7876 C C . TYR B 1 351 ? 11.883 4.859 18.5 1 84.88 351 TYR B C 1
ATOM 7878 O O . TYR B 1 351 ? 10.977 4.656 19.312 1 84.88 351 TYR B O 1
ATOM 7886 N N . PRO B 1 352 ? 13.102 5.137 18.844 1 85.12 352 PRO B N 1
ATOM 7887 C CA . PRO B 1 352 ? 13.359 5.219 20.281 1 85.12 352 PRO B CA 1
ATOM 7888 C C . PRO B 1 352 ? 12.516 6.289 20.984 1 85.12 352 PRO B C 1
ATOM 7890 O O . PRO B 1 352 ? 12.047 6.078 22.094 1 85.12 352 PRO B O 1
ATOM 7893 N N . THR B 1 353 ? 12.336 7.383 20.281 1 90.56 353 THR B N 1
ATOM 7894 C CA . THR B 1 353 ? 11.523 8.453 20.844 1 90.56 353 THR B CA 1
ATOM 7895 C C . THR B 1 353 ? 10.07 8.016 21 1 90.56 353 THR B C 1
ATOM 7897 O O . THR B 1 353 ? 9.453 8.258 22.031 1 90.56 353 THR B O 1
ATOM 7900 N N . LEU B 1 354 ? 9.562 7.398 20 1 91.06 354 LEU B N 1
ATOM 7901 C CA . LEU B 1 354 ? 8.195 6.898 20.047 1 91.06 354 LEU B CA 1
ATOM 7902 C C . LEU B 1 354 ? 8.016 5.902 21.188 1 91.06 354 LEU B C 1
ATOM 7904 O O . LEU B 1 354 ? 7.027 5.965 21.922 1 91.06 354 LEU B O 1
ATOM 7908 N N . ARG B 1 355 ? 8.938 5.047 21.344 1 87.56 355 ARG B N 1
ATOM 7909 C CA . ARG B 1 355 ? 8.93 4.059 22.422 1 87.56 355 ARG B CA 1
ATOM 7910 C C . ARG B 1 355 ? 8.898 4.738 23.797 1 87.56 355 ARG B C 1
ATOM 7912 O O . ARG B 1 355 ? 8.109 4.367 24.656 1 87.56 355 ARG B O 1
ATOM 7919 N N . ASP B 1 356 ? 9.727 5.684 23.891 1 89.56 356 ASP B N 1
ATOM 7920 C CA . ASP B 1 356 ? 9.852 6.367 25.172 1 89.56 356 ASP B CA 1
ATOM 7921 C C . ASP B 1 356 ? 8.602 7.176 25.5 1 89.56 356 ASP B C 1
ATOM 7923 O O . ASP B 1 356 ? 8.211 7.305 26.656 1 89.56 356 ASP B O 1
ATOM 7927 N N . VAL B 1 357 ? 7.992 7.703 24.531 1 91.69 357 VAL B N 1
ATOM 7928 C CA . VAL B 1 357 ? 6.754 8.453 24.719 1 91.69 357 VAL B CA 1
ATOM 7929 C C . VAL B 1 357 ? 5.629 7.5 25.125 1 91.69 357 VAL B C 1
ATOM 7931 O O . VAL B 1 357 ? 4.879 7.785 26.062 1 91.69 357 VAL B O 1
ATOM 7934 N N . ILE B 1 358 ? 5.555 6.387 24.516 1 90 358 ILE B N 1
ATOM 7935 C CA . ILE B 1 358 ? 4.504 5.414 24.797 1 90 358 ILE B CA 1
ATOM 7936 C C . ILE B 1 358 ? 4.703 4.816 26.188 1 90 358 ILE B C 1
ATOM 7938 O O . ILE B 1 358 ? 3.736 4.613 26.922 1 90 358 ILE B O 1
ATOM 7942 N N . SER B 1 359 ? 5.977 4.602 26.547 1 86.38 359 SER B N 1
ATOM 7943 C CA . SER B 1 359 ? 6.273 3.996 27.844 1 86.38 359 SER B CA 1
ATOM 7944 C C . SER B 1 359 ? 6.18 5.02 28.969 1 86.38 359 SER B C 1
ATOM 7946 O O . SER B 1 359 ? 6.172 4.656 30.156 1 86.38 359 SER B O 1
ATOM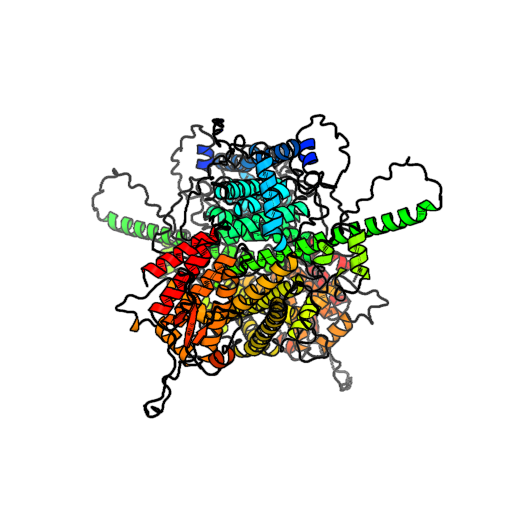 7948 N N . GLY B 1 360 ? 6.199 6.297 28.625 1 87.38 360 GLY B N 1
ATOM 7949 C CA . GLY B 1 360 ? 6.145 7.352 29.625 1 87.38 360 GLY B CA 1
ATOM 7950 C C . GLY B 1 360 ? 7.516 7.789 30.109 1 87.38 360 GLY B C 1
ATOM 7951 O O . GLY B 1 360 ? 7.621 8.625 31 1 87.38 360 GLY B O 1
ATOM 7952 N N . LYS B 1 361 ? 8.531 7.27 29.484 1 88.19 361 LYS B N 1
ATOM 7953 C CA . LYS B 1 361 ? 9.898 7.629 29.859 1 88.19 361 LYS B CA 1
ATOM 7954 C C . LYS B 1 361 ? 10.25 9.031 29.375 1 88.19 361 LYS B C 1
ATOM 7956 O O . LYS B 1 361 ? 11.094 9.703 29.984 1 88.19 361 LYS B O 1
ATOM 7961 N N . MET B 1 362 ? 9.656 9.391 28.297 1 88.88 362 MET B N 1
ATOM 7962 C CA . MET B 1 362 ? 9.883 10.727 27.75 1 88.88 362 MET B CA 1
ATOM 7963 C C . MET B 1 362 ? 8.586 11.531 27.75 1 88.88 362 MET B C 1
ATOM 7965 O O . MET B 1 362 ? 7.559 11.062 27.25 1 88.88 362 MET B O 1
ATOM 7969 N N . SER B 1 363 ? 8.758 12.625 28.281 1 88.38 363 SER B N 1
ATOM 7970 C CA . SER B 1 363 ? 7.613 13.531 28.25 1 88.38 363 SER B CA 1
ATOM 7971 C C . SER B 1 363 ? 7.441 14.156 26.875 1 88.38 363 SER B C 1
ATOM 7973 O O . SER B 1 363 ? 8.422 14.57 26.25 1 88.38 363 SER B O 1
ATOM 7975 N N . PRO B 1 364 ? 6.223 14.234 26.422 1 87.69 364 PRO B N 1
ATOM 7976 C CA . PRO B 1 364 ? 5.973 14.844 25.109 1 87.69 364 PRO B CA 1
ATOM 7977 C C . PRO B 1 364 ? 6.422 16.297 25.047 1 87.69 364 PRO B C 1
ATOM 7979 O O . PRO B 1 364 ? 6.652 16.828 23.953 1 87.69 364 PRO B O 1
ATOM 7982 N N . GLU B 1 365 ? 6.602 16.953 26.125 1 83.38 365 GLU B N 1
ATOM 7983 C CA . GLU B 1 365 ? 7.039 18.344 26.172 1 83.38 365 GLU B CA 1
ATOM 7984 C C . GLU B 1 365 ? 8.477 18.484 25.672 1 83.38 365 GLU B C 1
ATOM 7986 O O . GLU B 1 365 ? 8.883 19.578 25.266 1 83.38 365 GLU B O 1
ATOM 7991 N N . ASN B 1 366 ? 9.141 17.438 25.656 1 85.81 366 ASN B N 1
ATOM 7992 C CA . ASN B 1 366 ? 10.539 17.453 25.234 1 85.81 366 ASN B CA 1
ATOM 7993 C C . ASN B 1 366 ? 10.672 17.25 23.734 1 85.81 366 ASN B C 1
ATOM 7995 O O . ASN B 1 366 ? 11.781 17.297 23.188 1 85.81 366 ASN B O 1
ATOM 7999 N N . LEU B 1 367 ? 9.57 17.141 23.109 1 90 367 LEU B N 1
ATOM 8000 C CA . LEU B 1 367 ? 9.57 16.969 21.672 1 90 367 LEU B CA 1
ATOM 8001 C C . LEU B 1 367 ? 9.305 18.297 20.953 1 90 367 LEU B C 1
ATOM 8003 O O . LEU B 1 367 ? 8.703 19.203 21.531 1 90 367 LEU B O 1
ATOM 8007 N N . THR B 1 368 ? 9.852 18.391 19.797 1 91.19 368 THR B N 1
ATOM 8008 C CA . THR B 1 368 ? 9.438 19.5 18.953 1 91.19 368 THR B CA 1
ATOM 8009 C C . THR B 1 368 ? 7.945 19.406 18.625 1 91.19 368 THR B C 1
ATOM 8011 O O . THR B 1 368 ? 7.328 18.359 18.828 1 91.19 368 THR B O 1
ATOM 8014 N N . SER B 1 369 ? 7.34 20.484 18.203 1 92.38 369 SER B N 1
ATOM 8015 C CA . SER B 1 369 ? 5.918 20.484 17.891 1 92.38 369 SER B CA 1
ATOM 8016 C C . SER B 1 369 ? 5.594 19.484 16.797 1 92.38 369 SER B C 1
ATOM 8018 O O . SER B 1 369 ? 4.609 18.75 16.891 1 92.38 369 SER B O 1
ATOM 8020 N N . TRP B 1 370 ? 6.426 19.391 15.758 1 96 370 TRP B N 1
ATOM 8021 C CA . TRP B 1 370 ? 6.184 18.422 14.703 1 96 370 TRP B CA 1
ATOM 8022 C C . TRP B 1 370 ? 6.445 17 15.203 1 96 370 TRP B C 1
ATOM 8024 O O . TRP B 1 370 ? 5.789 16.047 14.773 1 96 370 TRP B O 1
ATOM 8034 N N . GLY B 1 371 ? 7.445 16.875 16.078 1 94.69 371 GLY B N 1
ATOM 8035 C CA . GLY B 1 371 ? 7.691 15.578 16.688 1 94.69 371 GLY B CA 1
ATOM 8036 C C . GLY B 1 371 ? 6.48 15.023 17.422 1 94.69 371 GLY B C 1
ATOM 8037 O O . GLY B 1 371 ? 6.18 13.836 17.312 1 94.69 371 GLY B O 1
ATOM 8038 N N . ARG B 1 372 ? 5.77 15.891 18.125 1 95.06 372 ARG B N 1
ATOM 8039 C CA . ARG B 1 372 ? 4.551 15.477 18.812 1 95.06 372 ARG B CA 1
ATOM 8040 C C . ARG B 1 372 ? 3.488 15.016 17.812 1 95.06 372 ARG B C 1
ATOM 8042 O O . ARG B 1 372 ? 2.822 14 18.031 1 95.06 372 ARG B O 1
ATOM 8049 N N . ARG B 1 373 ? 3.367 15.766 16.781 1 97.06 373 ARG B N 1
ATOM 8050 C CA . ARG B 1 373 ? 2.418 15.414 15.727 1 97.06 373 ARG B CA 1
ATOM 8051 C C . ARG B 1 373 ? 2.756 14.062 15.109 1 97.06 373 ARG B C 1
ATOM 8053 O O . ARG B 1 373 ? 1.869 13.234 14.891 1 97.06 373 ARG B O 1
ATOM 8060 N N . LEU B 1 374 ? 4.035 13.875 14.867 1 97.19 374 LEU B N 1
ATOM 8061 C CA . LEU B 1 374 ? 4.48 12.625 14.258 1 97.19 374 LEU B CA 1
ATOM 8062 C C . LEU B 1 374 ? 4.25 11.445 15.195 1 97.19 374 LEU B C 1
ATOM 8064 O O . LEU B 1 374 ? 3.881 10.352 14.75 1 97.19 374 LEU B O 1
ATOM 8068 N N . CYS B 1 375 ? 4.434 11.617 16.453 1 95.81 375 CYS B N 1
ATOM 8069 C CA . CYS B 1 375 ? 4.137 10.562 17.406 1 95.81 375 CYS B CA 1
ATOM 8070 C C . CYS B 1 375 ? 2.652 10.211 17.391 1 95.81 375 CYS B C 1
ATOM 8072 O O . CYS B 1 375 ? 2.285 9.039 17.422 1 95.81 375 CYS B O 1
ATOM 8074 N N . ALA B 1 376 ? 1.862 11.258 17.359 1 97 376 ALA B N 1
ATOM 8075 C CA . ALA B 1 376 ? 0.422 11.023 17.281 1 97 376 ALA B CA 1
ATOM 8076 C C . ALA B 1 376 ? 0.056 10.242 16.031 1 97 376 ALA B C 1
ATOM 8078 O O . ALA B 1 376 ? -0.738 9.297 16.078 1 97 376 ALA B O 1
ATOM 8079 N N . GLN B 1 377 ? 0.655 10.633 14.922 1 96.75 377 GLN B N 1
ATOM 8080 C CA . GLN B 1 377 ? 0.426 9.93 13.664 1 96.75 377 GLN B CA 1
ATOM 8081 C C . GLN B 1 377 ? 0.86 8.477 13.766 1 96.75 377 GLN B C 1
ATOM 8083 O O . GLN B 1 377 ? 0.153 7.578 13.297 1 96.75 377 GLN B O 1
ATOM 8088 N N . ALA B 1 378 ? 2 8.25 14.336 1 94.25 378 ALA B N 1
ATOM 8089 C CA . ALA B 1 378 ? 2.543 6.898 14.438 1 94.25 378 ALA B CA 1
ATOM 8090 C C . ALA B 1 378 ? 1.647 6.012 15.305 1 94.25 378 ALA B C 1
ATOM 8092 O O . ALA B 1 378 ? 1.37 4.863 14.945 1 94.25 378 ALA B O 1
ATOM 8093 N N . ILE B 1 379 ? 1.197 6.543 16.375 1 93.5 379 ILE B N 1
ATOM 8094 C CA . ILE B 1 379 ? 0.294 5.805 17.25 1 93.5 379 ILE B CA 1
ATOM 8095 C C . ILE B 1 379 ? -1.005 5.496 16.516 1 93.5 379 ILE B C 1
ATOM 8097 O O . ILE B 1 379 ? -1.523 4.379 16.594 1 93.5 379 ILE B O 1
ATOM 8101 N N . GLY B 1 380 ? -1.464 6.543 15.844 1 93.69 380 GLY B N 1
ATOM 8102 C CA . GLY B 1 380 ? -2.643 6.316 15.016 1 93.69 380 GLY B CA 1
ATOM 8103 C C . GLY B 1 380 ? -2.459 5.199 14.008 1 93.69 380 GLY B C 1
ATOM 8104 O O . GLY B 1 380 ? -3.367 4.391 13.797 1 93.69 380 GLY B O 1
ATOM 8105 N N . ARG B 1 381 ? -1.322 5.094 13.406 1 91.88 381 ARG B N 1
ATOM 8106 C CA . ARG B 1 381 ? -1.019 4.062 12.422 1 91.88 381 ARG B CA 1
ATOM 8107 C C . ARG B 1 381 ? -0.989 2.68 13.07 1 91.88 381 ARG B C 1
ATOM 8109 O O . ARG B 1 381 ? -1.42 1.696 12.469 1 91.88 381 ARG B O 1
ATOM 8116 N N . ILE B 1 382 ? -0.449 2.557 14.25 1 88.5 382 ILE B N 1
ATOM 8117 C CA . ILE B 1 382 ? -0.409 1.279 14.953 1 88.5 382 ILE B CA 1
ATOM 8118 C C . ILE B 1 382 ? -1.831 0.819 15.266 1 88.5 382 ILE B C 1
ATOM 8120 O O . ILE B 1 382 ? -2.174 -0.346 15.055 1 88.5 382 ILE B O 1
ATOM 8124 N N . LEU B 1 383 ? -2.602 1.748 15.68 1 89.25 383 LEU B N 1
ATOM 8125 C CA . LEU B 1 383 ? -3.984 1.42 16.016 1 89.25 383 LEU B CA 1
ATOM 8126 C C . LEU B 1 383 ? -4.762 1.021 14.758 1 89.25 383 LEU B C 1
ATOM 8128 O O . LEU B 1 383 ? -5.652 0.17 14.82 1 89.25 383 LEU B O 1
ATOM 8132 N N . TRP B 1 384 ? -4.422 1.669 13.734 1 87.88 384 TRP B N 1
ATOM 8133 C CA . TRP B 1 384 ? -5.016 1.272 12.461 1 87.88 384 TRP B CA 1
ATOM 8134 C C . TRP B 1 384 ? -4.66 -0.173 12.125 1 87.88 384 TRP B C 1
ATOM 8136 O O . TRP B 1 384 ? -5.504 -0.925 11.625 1 87.88 384 TRP B O 1
ATOM 8146 N N . ASP B 1 385 ? -3.469 -0.569 12.312 1 82.81 385 ASP B N 1
ATOM 8147 C CA . ASP B 1 385 ? -3.033 -1.937 12.055 1 82.81 385 ASP B CA 1
ATOM 8148 C C . ASP B 1 385 ? -3.756 -2.928 12.961 1 82.81 385 ASP B C 1
ATOM 8150 O O . ASP B 1 385 ? -4.105 -4.031 12.531 1 82.81 385 ASP B O 1
ATOM 8154 N N . PHE B 1 386 ? -3.986 -2.516 14.188 1 82.5 386 PHE B N 1
ATOM 8155 C CA . PHE B 1 386 ? -4.758 -3.348 15.109 1 82.5 386 PHE B CA 1
ATOM 8156 C C . PHE B 1 386 ? -6.176 -3.557 14.586 1 82.5 386 PHE B C 1
ATOM 8158 O O . PHE B 1 386 ? -6.688 -4.676 14.594 1 82.5 386 PHE B O 1
ATOM 8165 N N . LYS B 1 387 ? -6.688 -2.488 14.148 1 81.25 387 LYS B N 1
ATOM 8166 C CA . LYS B 1 387 ? -8.055 -2.545 13.633 1 81.25 387 LYS B CA 1
ATOM 8167 C C . LYS B 1 387 ? -8.148 -3.479 12.43 1 81.25 387 LYS B C 1
ATOM 8169 O O . LYS B 1 387 ? -9.078 -4.281 12.328 1 81.25 387 LYS B O 1
ATOM 8174 N N . GLU B 1 388 ? -7.262 -3.338 11.539 1 78.69 388 GLU B N 1
ATOM 8175 C CA . GLU B 1 388 ? -7.266 -4.172 10.344 1 78.69 388 GLU B CA 1
ATOM 8176 C C . GLU B 1 388 ? -7.145 -5.652 10.703 1 78.69 388 GLU B C 1
ATOM 8178 O O . GLU B 1 388 ? -7.797 -6.496 10.086 1 78.69 388 GLU B O 1
ATOM 8183 N N . LEU B 1 389 ? -6.309 -5.898 11.625 1 77.06 389 LEU B N 1
ATOM 8184 C CA . LEU B 1 389 ? -6.113 -7.273 12.062 1 77.06 389 LEU B CA 1
ATOM 8185 C C . LEU B 1 389 ? -7.379 -7.82 12.719 1 77.06 389 LEU B C 1
ATOM 8187 O O . LEU B 1 389 ? -7.773 -8.961 12.461 1 77.06 389 LEU B O 1
ATOM 8191 N N . GLU B 1 390 ? -7.988 -7.008 13.469 1 74.25 390 GLU B N 1
ATOM 8192 C CA . GLU B 1 390 ? -9.211 -7.414 14.156 1 74.25 390 GLU B CA 1
ATOM 8193 C C . GLU B 1 390 ? -10.344 -7.66 13.164 1 74.25 390 GLU B C 1
ATOM 8195 O O . GLU B 1 390 ? -11.133 -8.594 13.336 1 74.25 390 GLU B O 1
ATOM 8200 N N . GLU B 1 391 ? -10.398 -6.848 12.219 1 72 391 GLU B N 1
ATOM 8201 C CA . GLU B 1 391 ? -11.453 -6.988 11.219 1 72 391 GLU B CA 1
ATOM 8202 C C . GLU B 1 391 ? -11.219 -8.219 10.344 1 72 391 GLU B C 1
ATOM 8204 O O . GLU B 1 391 ? -12.18 -8.867 9.914 1 72 391 GLU B O 1
ATOM 8209 N N . SER B 1 392 ? -10.016 -8.406 9.969 1 64.81 392 SER B N 1
ATOM 8210 C CA . SER B 1 392 ? -9.688 -9.539 9.117 1 64.81 392 SER B CA 1
ATOM 8211 C C . SER B 1 392 ? -9.961 -10.859 9.82 1 64.81 392 SER B C 1
ATOM 8213 O O . SER B 1 392 ? -10.398 -11.828 9.203 1 64.81 392 SER B O 1
ATOM 8215 N N . VAL B 1 393 ? -9.641 -10.836 11.062 1 59.22 393 VAL B N 1
ATOM 8216 C CA . VAL B 1 393 ? -9.758 -12.078 11.812 1 59.22 393 VAL B CA 1
ATOM 8217 C C . VAL B 1 393 ? -11.156 -12.195 12.406 1 59.22 393 VAL B C 1
ATOM 8219 O O . VAL B 1 393 ? -11.695 -13.297 12.516 1 59.22 393 VAL B O 1
ATOM 8222 N N . LEU B 1 394 ? -11.82 -11.07 12.859 1 50.69 394 LEU B N 1
ATOM 8223 C CA . LEU B 1 394 ? -13.062 -11.07 13.609 1 50.69 394 LEU B CA 1
ATOM 8224 C C . LEU B 1 394 ? -14.266 -10.969 12.672 1 50.69 394 LEU B C 1
ATOM 8226 O O . LEU B 1 394 ? -15.406 -11.172 13.094 1 50.69 394 LEU B O 1
ATOM 8230 N N . SER B 1 395 ? -14.141 -10.367 11.578 1 49.28 395 SER B N 1
ATOM 8231 C CA . SER B 1 395 ? -15.352 -9.953 10.891 1 49.28 395 SER B CA 1
ATOM 8232 C C . SER B 1 395 ? -16.453 -11.008 11.016 1 49.28 395 SER B C 1
ATOM 8234 O O . SER B 1 395 ? -17.625 -10.711 10.797 1 49.28 395 SER B O 1
ATOM 8236 N N . GLY B 1 396 ? -16.172 -12.336 10.969 1 44.66 396 GLY B N 1
ATOM 8237 C CA . GLY B 1 396 ? -17.375 -13.156 11.008 1 44.66 396 GLY B CA 1
ATOM 8238 C C . GLY B 1 396 ? -17.875 -13.422 12.414 1 44.66 396 GLY B C 1
ATOM 8239 O O . GLY B 1 396 ? -18.547 -14.422 12.664 1 44.66 396 GLY B O 1
ATOM 8240 N N . SER B 1 397 ? -17.375 -12.844 13.414 1 40.34 397 SER B N 1
ATOM 8241 C CA . SER B 1 397 ? -17.875 -13.375 14.672 1 40.34 397 SER B CA 1
ATOM 8242 C C . SER B 1 397 ? -19.406 -13.32 14.711 1 40.34 397 SER B C 1
ATOM 8244 O O . SER B 1 397 ? -20 -12.25 14.625 1 40.34 397 SER B O 1
ATOM 8246 N N . SER B 1 398 ? -19.969 -14.273 14.273 1 40.19 398 SER B N 1
ATOM 8247 C CA . SER B 1 398 ? -21.281 -14.617 14.82 1 40.19 398 SER B CA 1
ATOM 8248 C C . SER B 1 398 ? -21.297 -14.508 16.344 1 40.19 398 SER B C 1
ATOM 8250 O O . SER B 1 398 ? -20.312 -14.859 17 1 40.19 398 SER B O 1
ATOM 8252 N N . PRO B 1 399 ? -22.125 -13.719 16.938 1 37.44 399 PRO B N 1
ATOM 8253 C CA . PRO B 1 399 ? -22.328 -13.586 18.391 1 37.44 399 PRO B CA 1
ATOM 8254 C C . PRO B 1 399 ? -22 -14.867 19.156 1 37.44 399 PRO B C 1
ATOM 8256 O O . PRO B 1 399 ? -21.906 -14.852 20.391 1 37.44 399 PRO B O 1
ATOM 8259 N N . ILE B 1 400 ? -22.188 -15.961 18.672 1 37.53 400 ILE B N 1
ATOM 8260 C CA . ILE B 1 400 ? -22.391 -17.094 19.562 1 37.53 400 ILE B CA 1
ATOM 8261 C C . ILE B 1 400 ? -21.031 -17.656 20.016 1 37.53 400 ILE B C 1
ATOM 8263 O O . ILE B 1 400 ? -20.938 -18.312 21.047 1 37.53 400 ILE B O 1
ATOM 8267 N N . GLY B 1 401 ? -19.906 -17.922 19.125 1 41.41 401 GLY B N 1
ATOM 8268 C CA . GLY B 1 401 ? -18.828 -18.75 19.641 1 41.41 401 GLY B CA 1
ATOM 8269 C C . GLY B 1 401 ? -17.547 -17.984 19.891 1 41.41 401 GLY B C 1
ATOM 8270 O O . GLY B 1 401 ? -17.406 -16.828 19.453 1 41.41 401 GLY B O 1
ATOM 8271 N N . ASN B 1 402 ? -16.688 -18.328 20.938 1 43.62 402 ASN B N 1
ATOM 8272 C CA . ASN B 1 402 ? -15.383 -17.875 21.438 1 43.62 402 ASN B CA 1
ATOM 8273 C C . ASN B 1 402 ? -14.391 -17.688 20.281 1 43.62 402 ASN B C 1
ATOM 8275 O O . ASN B 1 402 ? -13.219 -17.391 20.516 1 43.62 402 ASN B O 1
ATOM 8279 N N . ASP B 1 403 ? -14.594 -18.125 19.156 1 49.62 403 ASP B N 1
ATOM 8280 C CA . ASP B 1 403 ? -13.602 -18.062 18.078 1 49.62 403 ASP B CA 1
ATOM 8281 C C . ASP B 1 403 ? -13.867 -16.875 17.156 1 49.62 403 ASP B C 1
ATOM 8283 O O . ASP B 1 403 ? -15.016 -16.453 16.984 1 49.62 403 ASP B O 1
ATOM 8287 N N . GLY B 1 404 ? -12.992 -15.945 16.938 1 53.78 404 GLY B N 1
ATOM 8288 C CA . GLY B 1 404 ? -13.039 -14.805 16.031 1 53.78 404 GLY B CA 1
ATOM 8289 C C . GLY B 1 404 ? -13.57 -15.156 14.664 1 53.78 404 GLY B C 1
ATOM 8290 O O . GLY B 1 404 ? -14.023 -16.281 14.43 1 53.78 404 GLY B O 1
ATOM 8291 N N . GLY B 1 405 ? -13.711 -14.156 13.734 1 59.91 405 GLY B N 1
ATOM 8292 C CA . GLY B 1 405 ? -14.344 -14.281 12.43 1 59.91 405 GLY B CA 1
ATOM 8293 C C . GLY B 1 405 ? -13.727 -15.367 11.57 1 59.91 405 GLY B C 1
ATOM 8294 O O . GLY B 1 405 ? -14.438 -16.109 10.898 1 59.91 405 GLY B O 1
ATOM 8295 N N . LEU B 1 406 ? -12.445 -15.625 11.734 1 66.69 406 LEU B N 1
ATOM 8296 C CA . LEU B 1 406 ? -11.789 -16.672 10.961 1 66.69 406 LEU B CA 1
ATOM 8297 C C . LEU B 1 406 ? -11.539 -17.906 11.828 1 66.69 406 LEU B C 1
ATOM 8299 O O . LEU B 1 406 ? -10.781 -18.797 11.438 1 66.69 406 LEU B O 1
ATOM 8303 N N . GLY B 1 407 ? -12.227 -17.969 13.062 1 64.69 407 GLY B N 1
ATOM 8304 C CA . GLY B 1 407 ? -12.023 -19.125 13.93 1 64.69 407 GLY B CA 1
ATOM 8305 C C . GLY B 1 407 ? -10.719 -19.062 14.703 1 64.69 407 GLY B C 1
ATOM 8306 O O . GLY B 1 407 ? -10.227 -20.094 15.188 1 64.69 407 GLY B O 1
ATOM 8307 N N . LEU B 1 408 ? -10.109 -17.922 14.664 1 70.62 408 LEU B N 1
ATOM 8308 C CA . LEU B 1 408 ? -8.859 -17.766 15.391 1 70.62 408 LEU B CA 1
ATOM 8309 C C . LEU B 1 408 ? -9.125 -17.312 16.828 1 70.62 408 LEU B C 1
ATOM 8311 O O . LEU B 1 408 ? -10.133 -16.672 17.109 1 70.62 408 LEU B O 1
ATOM 8315 N N . PRO B 1 409 ? -8.242 -17.891 17.734 1 64.12 409 PRO B N 1
ATOM 8316 C CA . PRO B 1 409 ? -8.398 -17.375 19.094 1 64.12 409 PRO B CA 1
ATOM 8317 C C . PRO B 1 409 ? -8.469 -15.852 19.141 1 64.12 409 PRO B C 1
ATOM 8319 O O . PRO B 1 409 ? -7.805 -15.172 18.359 1 64.12 409 PRO B O 1
ATOM 8322 N N . MET B 1 410 ? -9.352 -15.414 19.953 1 59.47 410 MET B N 1
ATOM 8323 C CA . MET B 1 410 ? -9.68 -13.992 20.016 1 59.47 410 MET B CA 1
ATOM 8324 C C . MET B 1 410 ? -8.43 -13.148 20.234 1 59.47 410 MET B C 1
ATOM 8326 O O . MET B 1 410 ? -7.707 -13.359 21.219 1 59.47 410 MET B O 1
ATOM 8330 N N . LEU B 1 411 ? -8.047 -12.43 19.281 1 63.88 411 LEU B N 1
ATOM 8331 C CA . LEU B 1 411 ? -6.91 -11.516 19.344 1 63.88 411 LEU B CA 1
ATOM 8332 C C . LEU B 1 411 ? -7.23 -10.312 20.234 1 63.88 411 LEU B C 1
ATOM 8334 O O . LEU B 1 411 ? -6.328 -9.703 20.812 1 63.88 411 LEU B O 1
ATOM 8338 N N . SER B 1 412 ? -8.555 -10.125 20.359 1 65.56 412 SER B N 1
ATOM 8339 C CA . SER B 1 412 ? -8.992 -8.867 20.969 1 65.56 412 SER B CA 1
ATOM 8340 C C . SER B 1 412 ? -8.539 -8.766 22.406 1 65.56 412 SER B C 1
ATOM 8342 O O . SER B 1 412 ? -7.961 -7.75 22.812 1 65.56 412 SER B O 1
ATOM 8344 N N . PRO B 1 413 ? -8.617 -9.875 23.141 1 67.75 413 PRO B N 1
ATOM 8345 C CA . PRO B 1 413 ? -8.148 -9.734 24.516 1 67.75 413 PRO B CA 1
ATOM 8346 C C . PRO B 1 413 ? -6.637 -9.523 24.609 1 67.75 413 PRO B C 1
ATOM 8348 O O . PRO B 1 413 ? -6.152 -8.875 25.531 1 67.75 413 PRO B O 1
ATOM 8351 N N . GLY B 1 414 ? -6.031 -10.023 23.641 1 70.75 414 GLY B N 1
ATOM 8352 C CA . GLY B 1 414 ? -4.586 -9.891 23.641 1 70.75 414 GLY B CA 1
ATOM 8353 C C . GLY B 1 414 ? -4.109 -8.523 23.172 1 70.75 414 GLY B C 1
ATOM 8354 O O . GLY B 1 414 ? -3.039 -8.062 23.562 1 70.75 414 GLY B O 1
ATOM 8355 N N . LEU B 1 415 ? -5.004 -7.863 22.422 1 78.62 415 LEU B N 1
ATOM 8356 C CA . LEU B 1 415 ? -4.602 -6.578 21.859 1 78.62 415 LEU B CA 1
ATOM 8357 C C . LEU B 1 415 ? -5.109 -5.426 22.719 1 78.62 415 LEU B C 1
ATOM 8359 O O . LEU B 1 415 ? -4.633 -4.297 22.594 1 78.62 415 LEU B O 1
ATOM 8363 N N . LYS B 1 416 ? -6.074 -5.73 23.562 1 80.62 416 LYS B N 1
ATOM 8364 C CA . LYS B 1 416 ? -6.777 -4.691 24.312 1 80.62 416 LYS B CA 1
ATOM 8365 C C . LYS B 1 416 ? -5.812 -3.9 25.188 1 80.62 416 LYS B C 1
ATOM 8367 O O . LYS B 1 416 ? -5.828 -2.668 25.188 1 80.62 416 LYS B O 1
ATOM 8372 N N . PRO B 1 417 ? -4.879 -4.57 25.938 1 81.75 417 PRO B N 1
ATOM 8373 C CA . PRO B 1 417 ? -3.963 -3.783 26.766 1 81.75 417 PRO B CA 1
ATOM 8374 C C . PRO B 1 417 ? -3.076 -2.85 25.953 1 81.75 417 PRO B C 1
ATOM 8376 O O . PRO B 1 417 ? -2.803 -1.723 26.359 1 81.75 417 PRO B O 1
ATOM 8379 N N . ALA B 1 418 ? -2.633 -3.35 24.828 1 84 418 ALA B N 1
ATOM 8380 C CA . ALA B 1 418 ? -1.793 -2.521 23.969 1 84 418 ALA B CA 1
ATOM 8381 C C . ALA B 1 418 ? -2.58 -1.341 23.406 1 84 418 ALA B C 1
ATOM 8383 O O . ALA B 1 418 ? -2.062 -0.224 23.328 1 84 418 ALA B O 1
ATOM 8384 N N . LYS B 1 419 ? -3.795 -1.577 23.047 1 86.25 419 LYS B N 1
ATOM 8385 C CA . LYS B 1 419 ? -4.656 -0.522 22.516 1 86.25 419 LYS B CA 1
ATOM 8386 C C . LYS B 1 419 ? -4.902 0.559 23.562 1 86.25 419 LYS B C 1
ATOM 8388 O O . LYS B 1 419 ? -4.832 1.752 23.266 1 86.25 419 LYS B O 1
ATOM 8393 N N . GLU B 1 420 ? -5.176 0.129 24.719 1 88 420 GLU B N 1
ATOM 8394 C CA . GLU B 1 420 ? -5.445 1.062 25.812 1 88 420 GLU B CA 1
ATOM 8395 C C . GLU B 1 420 ? -4.215 1.901 26.141 1 88 420 GLU B C 1
ATOM 8397 O O . GLU B 1 420 ? -4.324 3.104 26.391 1 88 420 GLU B O 1
ATOM 8402 N N . LYS B 1 421 ? -3.102 1.265 26.125 1 89.81 421 LYS B N 1
ATOM 8403 C CA . LYS B 1 421 ? -1.864 1.991 26.391 1 89.81 421 LYS B CA 1
ATOM 8404 C C . LYS B 1 421 ? -1.598 3.041 25.312 1 89.81 421 LYS B C 1
ATOM 8406 O O . LYS B 1 421 ? -1.172 4.156 25.625 1 89.81 421 LYS B O 1
ATOM 8411 N N . LEU B 1 422 ? -1.802 2.68 24.125 1 91.81 422 LEU B N 1
ATOM 8412 C CA . LEU B 1 422 ? -1.599 3.6 23.016 1 91.81 422 LEU B CA 1
ATOM 8413 C C . LEU B 1 422 ? -2.555 4.785 23.094 1 91.81 422 LEU B C 1
ATOM 8415 O O . LEU B 1 422 ? -2.145 5.934 22.922 1 91.81 422 LEU B O 1
ATOM 8419 N N . LEU B 1 423 ? -3.787 4.527 23.391 1 93.25 423 LEU B N 1
ATOM 8420 C CA . LEU B 1 423 ? -4.781 5.59 23.5 1 93.25 423 LEU B CA 1
ATOM 8421 C C . LEU B 1 423 ? -4.469 6.504 24.688 1 93.25 423 LEU B C 1
ATOM 8423 O O . LEU B 1 423 ? -4.645 7.723 24.594 1 93.25 423 LEU B O 1
ATOM 8427 N N . LYS B 1 424 ? -4.012 5.895 25.719 1 92 424 LYS B N 1
ATOM 8428 C CA . LYS B 1 424 ? -3.605 6.691 26.875 1 92 424 LYS B CA 1
ATOM 8429 C C . LYS B 1 424 ? -2.43 7.598 26.516 1 92 424 LYS B C 1
ATOM 8431 O O . LYS B 1 424 ? -2.395 8.766 26.922 1 92 424 LYS B O 1
ATOM 8436 N N . SER B 1 425 ? -1.505 7.027 25.844 1 92.75 425 SER B N 1
ATOM 8437 C CA . SER B 1 425 ? -0.349 7.812 25.422 1 92.75 425 SER B CA 1
ATOM 8438 C C . SER B 1 425 ? -0.765 8.984 24.531 1 92.75 425 SER B C 1
ATOM 8440 O O . SER B 1 425 ? -0.198 10.07 24.625 1 92.75 425 SER B O 1
ATOM 8442 N N . LEU B 1 426 ? -1.686 8.773 23.703 1 94 426 LEU B N 1
ATOM 8443 C CA . LEU B 1 426 ? -2.209 9.836 22.844 1 94 426 LEU B CA 1
ATOM 8444 C C . LEU B 1 426 ? -2.83 10.953 23.672 1 94 426 LEU B C 1
ATOM 8446 O O . LEU B 1 426 ? -2.664 12.133 23.359 1 94 426 LEU B O 1
ATOM 8450 N N . MET B 1 427 ? -3.471 10.562 24.688 1 91.06 427 MET B N 1
ATOM 8451 C CA . MET B 1 427 ? -4.109 11.562 25.547 1 91.06 427 MET B CA 1
ATOM 8452 C C . MET B 1 427 ? -3.066 12.359 26.312 1 91.06 427 MET B C 1
ATOM 8454 O O . MET B 1 427 ? -3.252 13.555 26.562 1 91.06 427 MET B O 1
ATOM 8458 N N . VAL B 1 428 ? -2.049 11.695 26.641 1 92.31 428 VAL B N 1
ATOM 8459 C CA . VAL B 1 428 ? -0.964 12.398 27.312 1 92.31 428 VAL B CA 1
ATOM 8460 C C . VAL B 1 428 ? -0.363 13.445 26.375 1 92.31 428 VAL B C 1
ATOM 8462 O O . VAL B 1 428 ? -0.084 14.57 26.797 1 92.31 428 VAL B O 1
ATOM 8465 N N . ILE B 1 429 ? -0.19 13.109 25.172 1 93.88 429 ILE B N 1
ATOM 8466 C CA . ILE B 1 429 ? 0.314 14.039 24.172 1 93.88 429 ILE B CA 1
ATOM 8467 C C . ILE B 1 429 ? -0.656 15.211 24.016 1 93.88 429 ILE B C 1
ATOM 8469 O O . ILE B 1 429 ? -0.24 16.375 23.984 1 93.88 429 ILE B O 1
ATOM 8473 N N . CYS B 1 430 ? -1.896 14.93 23.984 1 90.06 430 CYS B N 1
ATOM 8474 C CA . CYS B 1 430 ? -2.936 15.938 23.828 1 90.06 430 CYS B CA 1
ATOM 8475 C C . CYS B 1 430 ? -2.939 16.906 25 1 90.06 430 CYS B C 1
ATOM 8477 O O . CYS B 1 430 ? -3.039 18.125 24.812 1 90.06 430 CYS B O 1
ATOM 8479 N N . GLU B 1 431 ? -2.848 16.328 26.125 1 86.75 431 GLU B N 1
ATOM 8480 C CA . GLU B 1 431 ? -2.859 17.156 27.328 1 86.75 431 GLU B CA 1
ATOM 8481 C C . GLU B 1 431 ? -1.65 18.094 27.359 1 86.75 431 GLU B C 1
ATOM 8483 O O . GLU B 1 431 ? -1.771 19.25 27.75 1 86.75 431 GLU B O 1
ATOM 8488 N N . GLY B 1 432 ? -0.607 17.547 26.969 1 84.75 432 GLY B N 1
ATOM 8489 C CA . GLY B 1 432 ? 0.58 18.375 26.891 1 84.75 432 GLY B CA 1
ATOM 8490 C C . GLY B 1 432 ? 0.434 19.547 25.922 1 84.75 432 GLY B C 1
ATOM 8491 O O . GLY B 1 432 ? 0.888 20.656 26.203 1 84.75 432 GLY B O 1
ATOM 8492 N N . VAL B 1 433 ? -0.195 19.328 24.859 1 87.44 433 VAL B N 1
ATOM 8493 C CA . VAL B 1 433 ? -0.4 20.359 23.844 1 87.44 433 VAL B CA 1
ATOM 8494 C C . VAL B 1 433 ? -1.444 21.359 24.328 1 87.44 433 VAL B C 1
ATOM 8496 O O . VAL B 1 433 ? -1.283 22.578 24.141 1 87.44 433 VAL B O 1
ATOM 8499 N N . ARG B 1 434 ? -2.436 20.859 24.922 1 81.81 434 ARG B N 1
ATOM 8500 C CA . ARG B 1 434 ? -3.514 21.703 25.406 1 81.81 434 ARG B CA 1
ATOM 8501 C C . ARG B 1 434 ? -3.008 22.672 26.484 1 81.81 434 ARG B C 1
ATOM 8503 O O . ARG B 1 434 ? -3.363 23.844 26.484 1 81.81 434 ARG B O 1
ATOM 8510 N N . GLU B 1 435 ? -2.311 22.094 27.375 1 77.06 435 GLU B N 1
ATOM 8511 C CA . GLU B 1 435 ? -1.747 22.922 28.438 1 77.06 435 GLU B CA 1
ATOM 8512 C C . GLU B 1 435 ? -0.901 24.062 27.859 1 77.06 435 GLU B C 1
ATOM 8514 O O . GLU B 1 435 ? -0.965 25.188 28.328 1 77.06 435 GLU B O 1
ATOM 8519 N N . ARG B 1 436 ? -0.302 23.719 26.875 1 76.44 436 ARG B N 1
ATOM 8520 C CA . ARG B 1 436 ? 0.542 24.719 26.219 1 76.44 436 ARG B CA 1
ATOM 8521 C C . ARG B 1 436 ? -0.302 25.766 25.516 1 76.44 436 ARG B C 1
ATOM 8523 O O . ARG B 1 436 ? 0.061 26.938 25.484 1 76.44 436 ARG B O 1
ATOM 8530 N N . GLN B 1 437 ? -1.309 25.359 24.844 1 73.19 437 GLN B N 1
ATOM 8531 C CA . GLN B 1 437 ? -2.164 26.281 24.094 1 73.19 437 GLN B CA 1
ATOM 8532 C C . GLN B 1 437 ? -2.93 27.219 25.016 1 73.19 437 GLN B C 1
ATOM 8534 O O . GLN B 1 437 ? -3.301 28.312 24.625 1 73.19 437 GLN B O 1
ATOM 8539 N N . MET B 1 438 ? -3.211 26.656 26.203 1 65.88 438 MET B N 1
ATOM 8540 C CA . MET B 1 438 ? -3.945 27.469 27.172 1 65.88 438 MET B CA 1
ATOM 8541 C C . MET B 1 438 ? -3.047 28.531 27.781 1 65.88 438 MET B C 1
ATOM 8543 O O . MET B 1 438 ? -3.531 29.578 28.219 1 65.88 438 MET B O 1
ATOM 8547 N N . GLU B 1 439 ? -1.812 28.156 27.812 1 62.84 439 GLU B N 1
ATOM 8548 C CA . GLU B 1 439 ? -0.88 29.156 28.328 1 62.84 439 GLU B CA 1
ATOM 8549 C C . GLU B 1 439 ? -0.72 30.328 27.359 1 62.84 439 GLU B C 1
ATOM 8551 O O . GLU B 1 439 ? -0.713 30.125 26.141 1 62.84 439 GLU B O 1
ATOM 8556 N N . ALA B 1 440 ? -1.215 31.453 27.781 1 56.69 440 ALA B N 1
ATOM 8557 C CA . ALA B 1 440 ? -1.152 32.688 26.969 1 56.69 440 ALA B CA 1
ATOM 8558 C C . ALA B 1 440 ? 0.244 32.875 26.391 1 56.69 440 ALA B C 1
ATOM 8560 O O . ALA B 1 440 ? 1.246 32.594 27.062 1 56.69 440 ALA B O 1
ATOM 8561 N N . GLY B 1 441 ? 0.36 33.125 25.141 1 57.16 441 GLY B N 1
ATOM 8562 C CA . GLY B 1 441 ? 1.556 33.594 24.469 1 57.16 441 GLY B CA 1
ATOM 8563 C C . GLY B 1 441 ? 2.424 32.5 23.922 1 57.16 441 GLY B C 1
ATOM 8564 O O . GLY B 1 441 ? 2.139 31.312 24.141 1 57.16 441 GLY B O 1
ATOM 8565 N N . TRP B 1 442 ? 3.145 32.75 22.953 1 60.91 442 TRP B N 1
ATOM 8566 C CA . TRP B 1 442 ? 4.176 31.859 22.438 1 60.91 442 TRP B CA 1
ATOM 8567 C C . TRP B 1 442 ? 5.324 31.734 23.438 1 60.91 442 TRP B C 1
ATOM 8569 O O . TRP B 1 442 ? 5.754 32.719 24.031 1 60.91 442 TRP B O 1
ATOM 8579 N N . ARG B 1 443 ? 5.504 30.531 23.844 1 65.38 443 ARG B N 1
ATOM 8580 C CA . ARG B 1 443 ? 6.715 30.344 24.641 1 65.38 443 ARG B CA 1
ATOM 8581 C C . ARG B 1 443 ? 7.957 30.75 23.859 1 65.38 443 ARG B C 1
ATOM 8583 O O . ARG B 1 443 ? 7.926 30.797 22.625 1 65.38 443 ARG B O 1
ATOM 8590 N N . ASP B 1 444 ? 8.875 30.984 24.594 1 63.81 444 ASP B N 1
ATOM 8591 C CA . ASP B 1 444 ? 10.164 31.297 23.984 1 63.81 444 ASP B CA 1
ATOM 8592 C C . ASP B 1 444 ? 10.617 30.188 23.047 1 63.81 444 ASP B C 1
ATOM 8594 O O . ASP B 1 444 ? 10.617 29.016 23.422 1 63.81 444 ASP B O 1
ATOM 8598 N N . GLY B 1 445 ? 10.727 30.578 21.766 1 68.88 445 GLY B N 1
ATOM 8599 C CA . GLY B 1 445 ? 11.219 29.641 20.766 1 68.88 445 GLY B CA 1
ATOM 8600 C C . GLY B 1 445 ? 10.125 29.078 19.875 1 68.88 445 GLY B C 1
ATOM 8601 O O . GLY B 1 445 ? 10.398 28.344 18.938 1 68.88 445 GLY B O 1
ATOM 8602 N N . GLU B 1 446 ? 8.914 29.531 20.25 1 80.19 446 GLU B N 1
ATOM 8603 C CA . GLU B 1 446 ? 7.812 29.062 19.422 1 80.19 446 GLU B CA 1
ATOM 8604 C C . GLU B 1 446 ? 7.516 30.062 18.297 1 80.19 446 GLU B C 1
ATOM 8606 O O . GLU B 1 446 ? 7.699 31.266 18.469 1 80.19 446 GLU B O 1
ATOM 8611 N N . VAL B 1 447 ? 7.219 29.469 17.188 1 85.56 447 VAL B N 1
ATOM 8612 C CA . VAL B 1 447 ? 6.906 30.266 16 1 85.56 447 VAL B CA 1
ATOM 8613 C C . VAL B 1 447 ? 5.578 29.797 15.406 1 85.56 447 VAL B C 1
ATOM 8615 O O . VAL B 1 447 ? 4.961 28.859 15.914 1 85.56 447 VAL B O 1
ATOM 8618 N N . ASP B 1 448 ? 5.109 30.5 14.414 1 81.19 448 ASP B N 1
ATOM 8619 C CA . ASP B 1 448 ? 3.812 30.25 13.797 1 81.19 448 ASP B CA 1
ATOM 8620 C C . ASP B 1 448 ? 3.686 28.781 13.375 1 81.19 448 ASP B C 1
ATOM 8622 O O . ASP B 1 448 ? 2.617 28.188 13.508 1 81.19 448 ASP B O 1
ATOM 8626 N N . GLY B 1 449 ? 4.68 28.266 12.938 1 88 449 GLY B N 1
ATOM 8627 C CA . GLY B 1 449 ? 4.66 26.875 12.508 1 88 449 GLY B CA 1
ATOM 8628 C C . GLY B 1 449 ? 4.312 25.906 13.617 1 88 449 GLY B C 1
ATOM 8629 O O . GLY B 1 449 ? 3.705 24.859 13.375 1 88 449 GLY B O 1
ATOM 8630 N N . ASP B 1 450 ? 4.562 26.25 14.812 1 91.19 450 ASP B N 1
ATOM 8631 C CA . ASP B 1 450 ? 4.277 25.391 15.961 1 91.19 450 ASP B CA 1
ATOM 8632 C C . ASP B 1 450 ? 2.775 25.281 16.203 1 91.19 450 ASP B C 1
ATOM 8634 O O . ASP B 1 450 ? 2.277 24.234 16.609 1 91.19 450 ASP B O 1
ATOM 8638 N N . GLY B 1 451 ? 2.127 26.406 15.961 1 90.25 451 GLY B N 1
ATOM 8639 C CA . GLY B 1 451 ? 0.688 26.422 16.172 1 90.25 451 GLY B CA 1
ATOM 8640 C C . GLY B 1 451 ? -0.048 25.406 15.297 1 90.25 451 GLY B C 1
ATOM 8641 O O . GLY B 1 451 ? -0.942 24.703 15.766 1 90.25 451 GLY B O 1
ATOM 8642 N N . ALA B 1 452 ? 0.295 25.344 14.07 1 93.12 452 ALA B N 1
ATOM 8643 C CA . ALA B 1 452 ? -0.33 24.406 13.148 1 93.12 452 ALA B CA 1
ATOM 8644 C C . ALA B 1 452 ? -0.08 22.953 13.578 1 93.12 452 ALA B C 1
ATOM 8646 O O . ALA B 1 452 ? -0.995 22.141 13.562 1 93.12 452 ALA B O 1
ATOM 8647 N N . HIS B 1 453 ? 1.147 22.688 13.992 1 95.19 453 HIS B N 1
ATOM 8648 C CA . HIS B 1 453 ? 1.486 21.328 14.43 1 95.19 453 HIS B CA 1
ATOM 8649 C C . HIS B 1 453 ? 0.7 20.953 15.68 1 95.19 453 HIS B C 1
ATOM 8651 O O . HIS B 1 453 ? 0.219 19.812 15.797 1 95.19 453 HIS B O 1
ATOM 8657 N N . MET B 1 454 ? 0.59 21.875 16.562 1 93.31 454 MET B N 1
ATOM 8658 C CA . MET B 1 454 ? -0.124 21.594 17.812 1 93.31 454 MET B CA 1
ATOM 8659 C C . MET B 1 454 ? -1.597 21.312 17.531 1 93.31 454 MET B C 1
ATOM 8661 O O . MET B 1 454 ? -2.15 20.344 18.062 1 93.31 454 MET B O 1
ATOM 8665 N N . THR B 1 455 ? -2.217 22.109 16.734 1 93.75 455 THR B N 1
ATOM 8666 C CA . THR B 1 455 ? -3.623 21.906 16.406 1 93.75 455 THR B CA 1
ATOM 8667 C C . THR B 1 455 ? -3.82 20.562 15.688 1 93.75 455 THR B C 1
ATOM 8669 O O . THR B 1 455 ? -4.754 19.828 15.992 1 93.75 455 THR B O 1
ATOM 8672 N N . LEU B 1 456 ? -2.963 20.297 14.773 1 96.12 456 LEU B N 1
ATOM 8673 C CA . LEU B 1 456 ? -3.066 19.047 14.031 1 96.12 456 LEU B CA 1
ATOM 8674 C C . LEU B 1 456 ? -2.848 17.844 14.953 1 96.12 456 LEU B C 1
ATOM 8676 O O . LEU B 1 456 ? -3.482 16.812 14.773 1 96.12 456 LEU B O 1
ATOM 8680 N N . THR B 1 457 ? -1.925 17.953 15.906 1 96.31 457 THR B N 1
ATOM 8681 C CA . THR B 1 457 ? -1.711 16.891 16.875 1 96.31 457 THR B CA 1
ATOM 8682 C C . THR B 1 457 ? -3.008 16.562 17.609 1 96.31 457 THR B C 1
ATOM 8684 O O . THR B 1 457 ? -3.357 15.383 17.781 1 96.31 457 THR B O 1
ATOM 8687 N N . LEU B 1 458 ? -3.697 17.578 17.984 1 95.44 458 LEU B N 1
ATOM 8688 C CA . LEU B 1 458 ? -4.961 17.391 18.703 1 95.44 458 LEU B CA 1
ATOM 8689 C C . LEU B 1 458 ? -6.004 16.75 17.797 1 95.44 458 LEU B C 1
ATOM 8691 O O . LEU B 1 458 ? -6.676 15.805 18.188 1 95.44 458 LEU B O 1
ATOM 8695 N N . LEU B 1 459 ? -6.105 17.281 16.578 1 96.38 459 LEU B N 1
ATOM 8696 C CA . LEU B 1 459 ? -7.074 16.734 15.633 1 96.38 459 LEU B CA 1
ATOM 8697 C C . LEU B 1 459 ? -6.805 15.258 15.367 1 96.38 459 LEU B C 1
ATOM 8699 O O . LEU B 1 459 ? -7.73 14.445 15.367 1 96.38 459 LEU B O 1
ATOM 8703 N N . ILE B 1 460 ? -5.57 14.922 15.164 1 97.06 460 ILE B N 1
ATOM 8704 C CA . ILE B 1 460 ? -5.168 13.547 14.883 1 97.06 460 ILE B CA 1
ATOM 8705 C C . ILE B 1 460 ? -5.488 12.664 16.078 1 97.06 460 ILE B C 1
ATOM 8707 O O . ILE B 1 460 ? -6.039 11.57 15.922 1 97.06 460 ILE B O 1
ATOM 8711 N N . SER B 1 461 ? -5.203 13.125 17.25 1 96.62 461 SER B N 1
ATOM 8712 C CA . SER B 1 461 ? -5.402 12.336 18.469 1 96.62 461 SER B CA 1
ATOM 8713 C C . SER B 1 461 ? -6.883 12.047 18.688 1 96.62 461 SER B C 1
ATOM 8715 O O . SER B 1 461 ? -7.266 10.891 18.906 1 96.62 461 SER B O 1
ATOM 8717 N N . HIS B 1 462 ? -7.668 13.023 18.594 1 95.94 462 HIS B N 1
ATOM 8718 C CA . HIS B 1 462 ? -9.094 12.836 18.828 1 95.94 462 HIS B CA 1
ATOM 8719 C C . HIS B 1 462 ? -9.719 11.977 17.719 1 95.94 462 HIS B C 1
ATOM 8721 O O . HIS B 1 462 ? -10.586 11.141 18 1 95.94 462 HIS B O 1
ATOM 8727 N N . TYR B 1 463 ? -9.312 12.242 16.547 1 96.56 463 TYR B N 1
ATOM 8728 C CA . TYR B 1 463 ? -9.836 11.414 15.461 1 96.56 463 TYR B CA 1
ATOM 8729 C C . TYR B 1 463 ? -9.422 9.961 15.641 1 96.56 463 TYR B C 1
ATOM 8731 O O . TYR B 1 463 ? -10.18 9.047 15.32 1 96.56 463 TYR B O 1
ATOM 8739 N N . THR B 1 464 ? -8.18 9.742 16.031 1 95.94 464 THR B N 1
ATOM 8740 C CA . THR B 1 464 ? -7.695 8.391 16.281 1 95.94 464 THR B CA 1
ATOM 8741 C C . THR B 1 464 ? -8.555 7.68 17.328 1 95.94 464 THR B C 1
ATOM 8743 O O . THR B 1 464 ? -8.805 6.477 17.219 1 95.94 464 THR B O 1
ATOM 8746 N N . HIS B 1 465 ? -9.039 8.375 18.281 1 94.75 465 HIS B N 1
ATOM 8747 C CA . HIS B 1 465 ? -9.93 7.801 19.281 1 94.75 465 HIS B CA 1
ATOM 8748 C C . HIS B 1 465 ? -11.258 7.375 18.641 1 94.75 465 HIS B C 1
ATOM 8750 O O . HIS B 1 465 ? -11.82 6.344 19.016 1 94.75 465 HIS B O 1
ATOM 8756 N N . LEU B 1 466 ? -11.758 8.18 17.719 1 94.75 466 LEU B N 1
ATOM 8757 C CA . LEU B 1 466 ? -12.961 7.773 17 1 94.75 466 LEU B CA 1
ATOM 8758 C C . LEU B 1 466 ? -12.703 6.527 16.172 1 94.75 466 LEU B C 1
ATOM 8760 O O . LEU B 1 466 ? -13.516 5.602 16.156 1 94.75 466 LEU B O 1
ATOM 8764 N N . HIS B 1 467 ? -11.586 6.57 15.586 1 90.56 467 HIS B N 1
ATOM 8765 C CA . HIS B 1 467 ? -11.242 5.469 14.695 1 90.56 467 HIS B CA 1
ATOM 8766 C C . HIS B 1 467 ? -11.039 4.176 15.477 1 90.56 467 HIS B C 1
ATOM 8768 O O . HIS B 1 467 ? -11.336 3.088 14.977 1 90.56 467 HIS B O 1
ATOM 8774 N N . ALA B 1 468 ? -10.469 4.277 16.656 1 89.12 468 ALA B N 1
ATOM 8775 C CA . ALA B 1 468 ? -10.273 3.109 17.516 1 89.12 468 ALA B CA 1
ATOM 8776 C C . ALA B 1 468 ? -11.609 2.494 17.922 1 89.12 468 ALA B C 1
ATOM 8778 O O . ALA B 1 468 ? -11.672 1.317 18.281 1 89.12 468 ALA B O 1
ATOM 8779 N N . ALA B 1 469 ? -12.688 3.227 17.812 1 89.44 469 ALA B N 1
ATOM 8780 C CA . ALA B 1 469 ? -14.039 2.766 18.109 1 89.44 469 ALA B CA 1
ATOM 8781 C C . ALA B 1 469 ? -14.805 2.445 16.828 1 89.44 469 ALA B C 1
ATOM 8783 O O . ALA B 1 469 ? -16.016 2.629 16.766 1 89.44 469 ALA B O 1
ATOM 8784 N N . PHE B 1 470 ? -14.172 1.972 15.898 1 82.56 470 PHE B N 1
ATOM 8785 C CA . PHE B 1 470 ? -14.688 1.87 14.539 1 82.56 470 PHE B CA 1
ATOM 8786 C C . PHE B 1 470 ? -15.938 0.991 14.5 1 82.56 470 PHE B C 1
ATOM 8788 O O . PHE B 1 470 ? -16.891 1.28 13.766 1 82.56 470 PHE B O 1
ATOM 8795 N N . PRO B 1 471 ? -15.992 -0.124 15.25 1 80.06 471 PRO B N 1
ATOM 8796 C CA . PRO B 1 471 ? -17.219 -0.912 15.172 1 80.06 471 PRO B CA 1
ATOM 8797 C C . PRO B 1 471 ? -18.469 -0.096 15.516 1 80.06 471 PRO B C 1
ATOM 8799 O O . PRO B 1 471 ? -19.5 -0.24 14.867 1 80.06 471 PRO B O 1
ATOM 8802 N N . THR B 1 472 ? -18.328 0.724 16.484 1 89.94 472 THR B N 1
ATOM 8803 C CA . THR B 1 472 ? -19.438 1.594 16.875 1 89.94 472 THR B CA 1
ATOM 8804 C C . THR B 1 472 ? -19.641 2.699 15.844 1 89.94 472 THR B C 1
ATOM 8806 O O . THR B 1 472 ? -20.766 2.979 15.438 1 89.94 472 THR B O 1
ATOM 8809 N N . VAL B 1 473 ? -18.562 3.32 15.406 1 90.62 473 VAL B N 1
ATOM 8810 C CA . VAL B 1 473 ? -18.609 4.422 14.453 1 90.62 473 VAL B CA 1
ATOM 8811 C C . VAL B 1 473 ? -19.172 3.932 13.125 1 90.62 473 VAL B C 1
ATOM 8813 O O . VAL B 1 473 ? -19.969 4.633 12.484 1 90.62 473 VAL B O 1
ATOM 8816 N N . SER B 1 474 ? -18.781 2.766 12.742 1 85.56 474 SER B N 1
ATOM 8817 C CA . SER B 1 474 ? -19.266 2.191 11.5 1 85.56 474 SER B CA 1
ATOM 8818 C C . SER B 1 474 ? -20.781 1.978 11.547 1 85.56 474 SER B C 1
ATOM 8820 O O . SER B 1 474 ? -21.469 2.143 10.539 1 85.56 474 SER B O 1
ATOM 8822 N N . LEU B 1 475 ? -21.266 1.572 12.703 1 88.25 475 LEU B N 1
ATOM 8823 C CA . LEU B 1 475 ? -22.703 1.414 12.891 1 88.25 475 LEU B CA 1
ATOM 8824 C C . LEU B 1 475 ? -23.438 2.748 12.719 1 88.25 475 LEU B C 1
ATOM 8826 O O . LEU B 1 475 ? -24.453 2.822 12.039 1 88.25 475 LEU B O 1
ATOM 8830 N N . ILE B 1 476 ? -22.922 3.732 13.312 1 92.12 476 ILE B N 1
ATOM 8831 C CA . ILE B 1 476 ? -23.516 5.066 13.227 1 92.12 476 ILE B CA 1
ATOM 8832 C C . ILE B 1 476 ? -23.5 5.539 11.773 1 92.12 476 ILE B C 1
ATOM 8834 O O . ILE B 1 476 ? -24.484 6.074 11.281 1 92.12 476 ILE B O 1
ATOM 8838 N N . LEU B 1 477 ? -22.406 5.359 11.133 1 89.25 477 LEU B N 1
ATOM 8839 C CA . LEU B 1 477 ? -22.266 5.754 9.734 1 89.25 477 LEU B CA 1
ATOM 8840 C C . LEU B 1 477 ? -23.266 5.012 8.852 1 89.25 477 LEU B C 1
ATOM 8842 O O . LEU B 1 477 ? -23.844 5.594 7.934 1 89.25 477 LEU B O 1
ATOM 8846 N N . SER B 1 478 ? -23.391 3.742 9.125 1 86.12 478 SER B N 1
ATOM 8847 C CA . SER B 1 478 ? -24.328 2.936 8.359 1 86.12 478 SER B CA 1
ATOM 8848 C C . SER B 1 478 ? -25.766 3.457 8.523 1 86.12 478 SER B C 1
ATOM 8850 O O . SER B 1 478 ? -26.531 3.494 7.559 1 86.12 478 SER B O 1
ATOM 8852 N N . LEU B 1 479 ? -26.094 3.82 9.688 1 87.81 479 LEU B N 1
ATOM 8853 C CA . LEU B 1 479 ? -27.406 4.367 9.969 1 87.81 479 LEU B CA 1
ATOM 8854 C C . LEU B 1 479 ? -27.594 5.723 9.289 1 87.81 479 LEU B C 1
ATOM 8856 O O . LEU B 1 479 ? -28.703 6.051 8.836 1 87.81 479 LEU B O 1
ATOM 8860 N N . ALA B 1 480 ? -26.547 6.449 9.289 1 88.31 480 ALA B N 1
ATOM 8861 C CA . ALA B 1 480 ? -26.594 7.754 8.625 1 88.31 480 ALA B CA 1
ATOM 8862 C C . ALA B 1 480 ? -26.734 7.602 7.117 1 88.31 480 ALA B C 1
ATOM 8864 O O . ALA B 1 480 ? -27.453 8.375 6.473 1 88.31 480 ALA B O 1
ATOM 8865 N N . ARG B 1 481 ? -26.078 6.676 6.586 1 83.25 481 ARG B N 1
ATOM 8866 C CA . ARG B 1 481 ? -26.078 6.438 5.145 1 83.25 481 ARG B CA 1
ATOM 8867 C C . ARG B 1 481 ? -27.406 5.852 4.684 1 83.25 481 ARG B C 1
ATOM 8869 O O . ARG B 1 481 ? -27.906 6.203 3.613 1 83.25 481 ARG B O 1
ATOM 8876 N N . ARG B 1 482 ? -27.844 4.91 5.48 1 84.56 482 ARG B N 1
ATOM 8877 C CA . ARG B 1 482 ? -29.094 4.223 5.191 1 84.56 482 ARG B CA 1
ATOM 8878 C C . ARG B 1 482 ? -30.062 4.32 6.375 1 84.56 482 ARG B C 1
ATOM 8880 O O . ARG B 1 482 ? -30.234 3.354 7.117 1 84.56 482 ARG B O 1
ATOM 8887 N N . PRO B 1 483 ? -30.719 5.363 6.359 1 85.38 483 PRO B N 1
ATOM 8888 C CA . PRO B 1 483 ? -31.656 5.512 7.473 1 85.38 483 PRO B CA 1
ATOM 8889 C C . PRO B 1 483 ? -32.844 4.543 7.391 1 85.38 483 PRO B C 1
ATOM 8891 O O . PRO B 1 483 ? -33.344 4.266 6.297 1 85.38 483 PRO B O 1
ATOM 8894 N N . PRO B 1 484 ? -33.094 3.975 8.508 1 84.56 484 PRO B N 1
ATOM 8895 C CA . PRO B 1 484 ? -34.281 3.105 8.477 1 84.56 484 PRO B CA 1
ATOM 8896 C C . PRO B 1 484 ? -35.562 3.871 8.203 1 84.56 484 PRO B C 1
ATOM 8898 O O . PRO B 1 484 ? -35.656 5.066 8.5 1 84.56 484 PRO B O 1
ATOM 8901 N N . SER B 1 485 ? -36.5 3.107 7.547 1 80.81 485 SER B N 1
ATOM 8902 C CA . SER B 1 485 ? -37.844 3.693 7.371 1 80.81 485 SER B CA 1
ATOM 8903 C C . SER B 1 485 ? -38.531 3.898 8.711 1 80.81 485 SER B C 1
ATOM 8905 O O . SER B 1 485 ? -38.25 3.18 9.68 1 80.81 485 SER B O 1
ATOM 8907 N N . PRO B 1 486 ? -39.312 5.004 8.781 1 76.88 486 PRO B N 1
ATOM 8908 C CA . PRO B 1 486 ? -40 5.293 10.047 1 76.88 486 PRO B CA 1
ATOM 8909 C C . PRO B 1 486 ? -40.75 4.09 10.594 1 76.88 486 PRO B C 1
ATOM 8911 O O . PRO B 1 486 ? -40.844 3.92 11.805 1 76.88 486 PRO B O 1
ATOM 8914 N N . THR B 1 487 ? -41.125 3.238 9.773 1 71.94 487 THR B N 1
ATOM 8915 C CA . THR B 1 487 ? -41.906 2.07 10.188 1 71.94 487 THR B CA 1
ATOM 8916 C C . THR B 1 487 ? -41 0.971 10.703 1 71.94 487 THR B C 1
ATOM 8918 O O . THR B 1 487 ? -41.375 0.199 11.586 1 71.94 487 THR B O 1
ATOM 8921 N N . THR B 1 488 ? -39.812 0.949 10.258 1 74.44 488 THR B N 1
ATOM 8922 C CA . THR B 1 488 ? -38.938 -0.171 10.57 1 74.44 488 THR B CA 1
ATOM 8923 C C . THR B 1 488 ? -37.875 0.25 11.562 1 74.44 488 THR B C 1
ATOM 8925 O O . THR B 1 488 ? -37.062 -0.581 12.016 1 74.44 488 THR B O 1
ATOM 8928 N N . ALA B 1 489 ? -37.844 1.484 11.938 1 75.62 489 ALA B N 1
ATOM 8929 C CA . ALA B 1 489 ? -36.781 2.037 12.766 1 75.62 489 ALA B CA 1
ATOM 8930 C C . ALA B 1 489 ? -36.656 1.273 14.078 1 75.62 489 ALA B C 1
ATOM 8932 O O . ALA B 1 489 ? -35.531 0.888 14.477 1 75.62 489 ALA B O 1
ATOM 8933 N N . PRO B 1 490 ? -37.781 0.986 14.664 1 74.31 490 PRO B N 1
ATOM 8934 C CA . PRO B 1 490 ? -37.625 0.308 15.953 1 74.31 490 PRO B CA 1
ATOM 8935 C C . PRO B 1 490 ? -37.094 -1.116 15.805 1 74.31 490 PRO B C 1
ATOM 8937 O O . PRO B 1 490 ? -36.469 -1.646 16.734 1 74.31 490 PRO B O 1
ATOM 8940 N N . ALA B 1 491 ? -37.25 -1.61 14.633 1 80.62 491 ALA B N 1
ATOM 8941 C CA . ALA B 1 491 ? -36.875 -3.01 14.445 1 80.62 491 ALA B CA 1
ATOM 8942 C C . ALA B 1 491 ? -35.531 -3.121 13.766 1 80.62 491 ALA B C 1
ATOM 8944 O O . ALA B 1 491 ? -35.031 -4.227 13.555 1 80.62 491 ALA B O 1
ATOM 8945 N N . ASP B 1 492 ? -34.938 -1.959 13.625 1 88.81 492 ASP B N 1
ATOM 8946 C CA . ASP B 1 492 ? -33.656 -2.01 12.938 1 88.81 492 ASP B CA 1
ATOM 8947 C C . ASP B 1 492 ? -32.562 -2.582 13.844 1 88.81 492 ASP B C 1
ATOM 8949 O O . ASP B 1 492 ? -32.281 -2.029 14.914 1 88.81 492 ASP B O 1
ATOM 8953 N N . PRO B 1 493 ? -31.984 -3.684 13.492 1 89.06 493 PRO B N 1
ATOM 8954 C CA . PRO B 1 493 ? -31 -4.344 14.359 1 89.06 493 PRO B CA 1
ATOM 8955 C C . PRO B 1 493 ? -29.781 -3.465 14.648 1 89.06 493 PRO B C 1
ATOM 8957 O O . PRO B 1 493 ? -29.156 -3.602 15.695 1 89.06 493 PRO B O 1
ATOM 8960 N N . ARG B 1 494 ? -29.453 -2.523 13.805 1 90 494 ARG B N 1
ATOM 8961 C CA . ARG B 1 494 ? -28.328 -1.63 14.023 1 90 494 ARG B CA 1
ATOM 8962 C C . ARG B 1 494 ? -28.594 -0.683 15.188 1 90 494 ARG B C 1
ATOM 8964 O O . ARG B 1 494 ? -27.688 -0.411 15.992 1 90 494 ARG B O 1
ATOM 8971 N N . ILE B 1 495 ? -29.797 -0.26 15.227 1 92.56 495 ILE B N 1
ATOM 8972 C CA . ILE B 1 495 ? -30.172 0.651 16.312 1 92.56 495 ILE B CA 1
ATOM 8973 C C . ILE B 1 495 ? -30.141 -0.09 17.641 1 92.56 495 ILE B C 1
ATOM 8975 O O . ILE B 1 495 ? -29.625 0.426 18.641 1 92.56 495 ILE B O 1
ATOM 8979 N N . ALA B 1 496 ? -30.688 -1.277 17.609 1 91.38 496 ALA B N 1
ATOM 8980 C CA . ALA B 1 496 ? -30.703 -2.086 18.828 1 91.38 496 ALA B CA 1
ATOM 8981 C C . ALA B 1 496 ? -29.297 -2.365 19.328 1 91.38 496 ALA B C 1
ATOM 8983 O O . ALA B 1 496 ? -29.016 -2.271 20.516 1 91.38 496 ALA B O 1
ATOM 8984 N N . ARG B 1 497 ? -28.469 -2.639 18.453 1 91.56 497 ARG B N 1
ATOM 8985 C CA . ARG B 1 497 ? -27.078 -2.918 18.797 1 91.56 497 ARG B CA 1
ATOM 8986 C C . ARG B 1 497 ? -26.391 -1.674 19.344 1 91.56 497 ARG B C 1
ATOM 8988 O O . ARG B 1 497 ? -25.656 -1.751 20.328 1 91.56 497 ARG B O 1
ATOM 8995 N N . LEU B 1 498 ? -26.609 -0.601 18.688 1 92.88 498 LEU B N 1
ATOM 8996 C CA . LEU B 1 498 ? -26 0.651 19.109 1 92.88 498 LEU B CA 1
ATOM 8997 C C . LEU B 1 498 ? -26.469 1.043 20.5 1 92.88 498 LEU B C 1
ATOM 8999 O O . LEU B 1 498 ? -25.672 1.441 21.359 1 92.88 498 LEU B O 1
ATOM 9003 N N . LYS B 1 499 ? -27.719 0.873 20.703 1 92.88 499 LYS B N 1
ATOM 9004 C CA . LYS B 1 499 ? -28.281 1.174 22.016 1 92.88 499 LYS B CA 1
ATOM 9005 C C . LYS B 1 499 ? -27.703 0.245 23.094 1 92.88 499 LYS B C 1
ATOM 9007 O O . LYS B 1 499 ? -27.422 0.677 24.203 1 92.88 499 LYS B O 1
ATOM 9012 N N . THR B 1 500 ? -27.516 -0.958 22.734 1 91.44 500 THR B N 1
ATOM 9013 C CA . THR B 1 500 ? -26.953 -1.928 23.656 1 91.44 500 THR B CA 1
ATOM 9014 C C . THR B 1 500 ? -25.516 -1.562 24.016 1 91.44 500 THR B C 1
ATOM 9016 O O . THR B 1 500 ? -25.109 -1.652 25.172 1 91.44 500 THR B O 1
ATOM 9019 N N . ILE B 1 501 ? -24.797 -1.126 23.047 1 91.31 501 ILE B N 1
ATOM 9020 C CA . ILE B 1 501 ? -23.406 -0.73 23.25 1 91.31 501 ILE B CA 1
ATOM 9021 C C . ILE B 1 501 ? -23.344 0.453 24.219 1 91.31 501 ILE B C 1
ATOM 9023 O O . ILE B 1 501 ? -22.562 0.445 25.172 1 91.31 501 ILE B O 1
ATOM 9027 N N . PHE B 1 502 ? -24.156 1.42 24.047 1 94.25 502 PHE B N 1
ATOM 9028 C CA . PHE B 1 502 ? -24.156 2.639 24.844 1 94.25 502 PHE B CA 1
ATOM 9029 C C . PHE B 1 502 ? -24.656 2.365 26.25 1 94.25 502 PHE B C 1
ATOM 9031 O O . PHE B 1 502 ? -24.172 2.953 27.219 1 94.25 502 PHE B O 1
ATOM 9038 N N . LEU B 1 503 ? -25.594 1.445 26.297 1 92.06 503 LEU B N 1
ATOM 9039 C CA . LEU B 1 503 ? -26.172 1.121 27.594 1 92.06 503 LEU B CA 1
ATOM 9040 C C . LEU B 1 503 ? -25.203 0.278 28.422 1 92.06 503 LEU B C 1
ATOM 9042 O O . LEU B 1 503 ? -25.141 0.42 29.641 1 92.06 503 LEU B O 1
ATOM 9046 N N . THR B 1 504 ? -24.5 -0.597 27.781 1 90.75 504 THR B N 1
ATOM 9047 C CA . THR B 1 504 ? -23.562 -1.492 28.453 1 90.75 504 THR B CA 1
ATOM 9048 C C . THR B 1 504 ? -22.375 -0.715 29.016 1 90.75 504 THR B C 1
ATOM 9050 O O . THR B 1 504 ? -21.844 -1.058 30.078 1 90.75 504 THR B O 1
ATOM 9053 N N . ASP B 1 505 ? -21.953 0.286 28.344 1 92.81 505 ASP B N 1
ATOM 9054 C CA . ASP B 1 505 ? -20.797 1.084 28.781 1 92.81 505 ASP B CA 1
ATOM 9055 C C . ASP B 1 505 ? -21.031 2.566 28.484 1 92.81 505 ASP B C 1
ATOM 9057 O O . ASP B 1 505 ? -20.469 3.1 27.516 1 92.81 505 ASP B O 1
ATOM 9061 N N . PRO B 1 506 ? -21.703 3.27 29.359 1 93.62 506 PRO B N 1
ATOM 9062 C CA . PRO B 1 506 ? -22 4.688 29.141 1 93.62 506 PRO B CA 1
ATOM 9063 C C . PRO B 1 506 ? -20.734 5.555 29.125 1 93.62 506 PRO B C 1
ATOM 9065 O O . PRO B 1 506 ? -20.703 6.594 28.469 1 93.62 506 PRO B O 1
ATOM 9068 N N . VAL B 1 507 ? -19.75 5.168 29.875 1 93.5 507 VAL B N 1
ATOM 9069 C CA . VAL B 1 507 ? -18.5 5.926 29.891 1 93.5 507 VAL B CA 1
ATOM 9070 C C . VAL B 1 507 ? -17.859 5.91 28.516 1 93.5 507 VAL B C 1
ATOM 9072 O O . VAL B 1 507 ? -17.375 6.934 28.031 1 93.5 507 VAL B O 1
ATOM 9075 N N . TYR B 1 508 ? -17.938 4.73 27.922 1 93 508 TYR B N 1
ATOM 9076 C CA . TYR B 1 508 ? -17.453 4.582 26.547 1 93 508 TYR B CA 1
ATOM 9077 C C . TYR B 1 508 ? -18.219 5.496 25.594 1 93 508 TYR B C 1
ATOM 9079 O O . TYR B 1 508 ? -17.609 6.191 24.781 1 93 508 TYR B O 1
ATOM 9087 N N . ALA B 1 509 ? -19.438 5.547 25.734 1 95.69 509 ALA B N 1
ATOM 9088 C CA . ALA B 1 509 ? -20.281 6.359 24.859 1 95.69 509 ALA B CA 1
ATOM 9089 C C . ALA B 1 509 ? -19.969 7.844 25.031 1 95.69 509 ALA B C 1
ATOM 9091 O O . ALA B 1 509 ? -19.812 8.562 24.047 1 95.69 509 ALA B O 1
ATOM 9092 N N . ARG B 1 510 ? -19.844 8.266 26.266 1 95.62 510 ARG B N 1
ATOM 9093 C CA . ARG B 1 510 ? -19.578 9.68 26.531 1 95.62 510 ARG B CA 1
ATOM 9094 C C . ARG B 1 510 ? -18.172 10.07 26.094 1 95.62 510 ARG B C 1
ATOM 9096 O O . ARG B 1 510 ? -17.953 11.195 25.656 1 95.62 510 ARG B O 1
ATOM 9103 N N . THR B 1 511 ? -17.25 9.156 26.25 1 94.25 511 THR B N 1
ATOM 9104 C CA . THR B 1 511 ? -15.891 9.422 25.781 1 94.25 511 THR B CA 1
ATOM 9105 C C . THR B 1 511 ? -15.852 9.609 24.266 1 94.25 511 THR B C 1
ATOM 9107 O O . THR B 1 511 ? -15.141 10.484 23.766 1 94.25 511 THR B O 1
ATOM 9110 N N . LEU B 1 512 ? -16.594 8.781 23.594 1 95.5 512 LEU B N 1
ATOM 9111 C CA . LEU B 1 512 ? -16.688 8.883 22.141 1 95.5 512 LEU B CA 1
ATOM 9112 C C . LEU B 1 512 ? -17.281 10.234 21.734 1 95.5 512 LEU B C 1
ATOM 9114 O O . LEU B 1 512 ? -16.75 10.898 20.844 1 95.5 512 LEU B O 1
ATOM 9118 N N . ALA B 1 513 ? -18.312 10.641 22.375 1 96.38 513 ALA B N 1
ATOM 9119 C CA . ALA B 1 513 ? -18.953 11.922 22.109 1 96.38 513 ALA B CA 1
ATOM 9120 C C . ALA B 1 513 ? -18.016 13.086 22.391 1 96.38 513 ALA B C 1
ATOM 9122 O O . ALA B 1 513 ? -17.969 14.062 21.641 1 96.38 513 ALA B O 1
ATOM 9123 N N . TRP B 1 514 ? -17.328 12.953 23.484 1 95.19 514 TRP B N 1
ATOM 9124 C CA . TRP B 1 514 ? -16.406 14.016 23.859 1 95.19 514 TRP B CA 1
ATOM 9125 C C . TRP B 1 514 ? -15.32 14.188 22.812 1 95.19 514 TRP B C 1
ATOM 9127 O O . TRP B 1 514 ? -14.984 15.312 22.438 1 95.19 514 TRP B O 1
ATOM 9137 N N . ASN B 1 515 ? -14.711 13.133 22.359 1 95.19 515 ASN B N 1
ATOM 9138 C CA . ASN B 1 515 ? -13.68 13.211 21.328 1 95.19 515 ASN B CA 1
ATOM 9139 C C . ASN B 1 515 ? -14.219 13.828 20.031 1 95.19 515 ASN B C 1
ATOM 9141 O O . ASN B 1 515 ? -13.531 14.609 19.375 1 95.19 515 ASN B O 1
ATOM 9145 N N . ALA B 1 516 ? -15.406 13.453 19.641 1 97 516 ALA B N 1
ATOM 9146 C CA . ALA B 1 516 ? -16.031 14.047 18.469 1 97 516 ALA B CA 1
ATOM 9147 C C . ALA B 1 516 ? -16.219 15.555 18.656 1 97 516 ALA B C 1
ATOM 9149 O O . ALA B 1 516 ? -15.906 16.344 17.75 1 97 516 ALA B O 1
ATOM 9150 N N . ALA B 1 517 ? -16.672 15.914 19.812 1 95.94 517 ALA B N 1
ATOM 9151 C CA . ALA B 1 517 ? -16.906 17.328 20.109 1 95.94 517 ALA B CA 1
ATOM 9152 C C . ALA B 1 517 ? -15.609 18.125 20.094 1 95.94 517 ALA B C 1
ATOM 9154 O O . ALA B 1 517 ? -15.602 19.297 19.688 1 95.94 517 ALA B O 1
ATOM 9155 N N . GLN B 1 518 ? -14.539 17.5 20.516 1 94.31 518 GLN B N 1
ATOM 9156 C CA . GLN B 1 518 ? -13.258 18.188 20.5 1 94.31 518 GLN B CA 1
ATOM 9157 C C . GLN B 1 518 ? -12.82 18.516 19.078 1 94.31 518 GLN B C 1
ATOM 9159 O O . GLN B 1 518 ? -12.242 19.562 18.828 1 94.31 518 GLN B O 1
ATOM 9164 N N . ILE B 1 519 ? -13.055 17.656 18.172 1 96 519 ILE B N 1
ATOM 9165 C CA . ILE B 1 519 ? -12.727 17.906 16.781 1 96 519 ILE B CA 1
ATOM 9166 C C . ILE B 1 519 ? -13.523 19.094 16.266 1 96 519 ILE B C 1
ATOM 9168 O O . ILE B 1 519 ? -12.969 19.984 15.609 1 96 519 ILE B O 1
ATOM 9172 N N . ILE B 1 520 ? -14.773 19.125 16.625 1 94.88 520 ILE B N 1
ATOM 9173 C CA . ILE B 1 520 ? -15.648 20.219 16.219 1 94.88 520 ILE B CA 1
ATOM 9174 C C . ILE B 1 520 ? -15.148 21.531 16.828 1 94.88 520 ILE B C 1
ATOM 9176 O O . ILE B 1 520 ? -15.07 22.547 16.141 1 94.88 520 ILE B O 1
ATOM 9180 N N . THR B 1 521 ? -14.758 21.453 18.062 1 92.56 521 THR B N 1
ATOM 9181 C CA . THR B 1 521 ? -14.273 22.641 18.766 1 92.56 521 THR B CA 1
ATOM 9182 C C . THR B 1 521 ? -13.016 23.203 18.094 1 92.56 521 THR B C 1
ATOM 9184 O O . THR B 1 521 ? -12.914 24.406 17.844 1 92.56 521 THR B O 1
ATOM 9187 N N . LEU B 1 522 ? -12.086 22.391 17.797 1 91.75 522 LEU B N 1
ATOM 9188 C CA . LEU B 1 522 ? -10.82 22.797 17.203 1 91.75 522 LEU B CA 1
ATOM 9189 C C . LEU B 1 522 ? -11.039 23.422 15.836 1 91.75 522 LEU B C 1
ATOM 9191 O O . LEU B 1 522 ? -10.445 24.469 15.523 1 91.75 522 LEU B O 1
ATOM 9195 N N . SER B 1 523 ? -11.883 22.859 15.062 1 91.75 523 SER B N 1
ATOM 9196 C CA . SER B 1 523 ? -12.117 23.344 13.711 1 91.75 523 SER B CA 1
ATOM 9197 C C . SER B 1 523 ? -12.953 24.625 13.719 1 91.75 523 SER B C 1
ATOM 9199 O O . SER B 1 523 ? -12.914 25.406 12.766 1 91.75 523 SER B O 1
ATOM 9201 N N . ARG B 1 524 ? -13.703 24.766 14.766 1 88.56 524 ARG B N 1
ATOM 9202 C CA . ARG B 1 524 ? -14.531 25.953 14.898 1 88.56 524 ARG B CA 1
ATOM 9203 C C . ARG B 1 524 ? -13.695 27.156 15.312 1 88.56 524 ARG B C 1
ATOM 9205 O O . ARG B 1 524 ? -13.875 28.25 14.773 1 88.56 524 ARG B O 1
ATOM 9212 N N . TRP B 1 525 ? -12.703 26.953 16.203 1 85.19 525 TRP B N 1
ATOM 9213 C CA . TRP B 1 525 ? -12.07 28.094 16.828 1 85.19 525 TRP B CA 1
ATOM 9214 C C . TRP B 1 525 ? -10.633 28.266 16.344 1 85.19 525 TRP B C 1
ATOM 9216 O O . TRP B 1 525 ? -10.094 29.375 16.328 1 85.19 525 TRP B O 1
ATOM 9226 N N . LYS B 1 526 ? -10 27.156 15.969 1 86.19 526 LYS B N 1
ATOM 9227 C CA . LYS B 1 526 ? -8.617 27.188 15.5 1 86.19 526 LYS B CA 1
ATOM 9228 C C . LYS B 1 526 ? -8.43 26.312 14.266 1 86.19 526 LYS B C 1
ATOM 9230 O O . LYS B 1 526 ? -7.57 25.438 14.258 1 86.19 526 LYS B O 1
ATOM 9235 N N . PRO B 1 527 ? -9.148 26.75 13.227 1 89.88 527 PRO B N 1
ATOM 9236 C CA . PRO B 1 527 ? -9.016 25.891 12.031 1 89.88 527 PRO B CA 1
ATOM 9237 C C . PRO B 1 527 ? -7.641 26.016 11.375 1 89.88 527 PRO B C 1
ATOM 9239 O O . PRO B 1 527 ? -7.078 27.109 11.305 1 89.88 527 PRO B O 1
ATOM 9242 N N . VAL B 1 528 ? -7.082 24.953 11.055 1 91.38 528 VAL B N 1
ATOM 9243 C CA . VAL B 1 528 ? -5.828 24.906 10.305 1 91.38 528 VAL B CA 1
ATOM 9244 C C . VAL B 1 528 ? -6.121 24.812 8.812 1 91.38 528 VAL B C 1
ATOM 9246 O O . VAL B 1 528 ? -5.285 25.172 7.98 1 91.38 528 VAL B O 1
ATOM 9249 N N . CYS B 1 529 ? -7.246 24.359 8.445 1 91.06 529 CYS B N 1
ATOM 9250 C CA . CYS B 1 529 ? -7.699 24.188 7.074 1 91.06 529 CYS B CA 1
ATOM 9251 C C . CYS B 1 529 ? -6.781 23.25 6.305 1 91.06 529 CYS B C 1
ATOM 9253 O O . CYS B 1 529 ? -6.336 23.578 5.203 1 91.06 529 CYS B O 1
ATOM 9255 N N . SER B 1 530 ? -6.434 22.156 6.918 1 93.75 530 SER B N 1
ATOM 9256 C CA . SER B 1 530 ? -5.707 21.094 6.223 1 93.75 530 SER B CA 1
ATOM 9257 C C . SER B 1 530 ? -6.625 20.328 5.27 1 93.75 530 SER B C 1
ATOM 9259 O O . SER B 1 530 ? -7.848 20.391 5.395 1 93.75 530 SER B O 1
ATOM 9261 N N . PRO B 1 531 ? -6.094 19.625 4.324 1 91.62 531 PRO B N 1
ATOM 9262 C CA . PRO B 1 531 ? -6.898 18.984 3.277 1 91.62 531 PRO B CA 1
ATOM 9263 C C . PRO B 1 531 ? -7.934 18.016 3.836 1 91.62 531 PRO B C 1
ATOM 9265 O O . PRO B 1 531 ? -9.039 17.906 3.297 1 91.62 531 PRO B O 1
ATOM 9268 N N . ILE B 1 532 ? -7.684 17.312 4.945 1 91.88 532 ILE B N 1
ATOM 9269 C CA . ILE B 1 532 ? -8.594 16.266 5.383 1 91.88 532 ILE B CA 1
ATOM 9270 C C . ILE B 1 532 ? -9.344 16.719 6.633 1 91.88 532 ILE B C 1
ATOM 9272 O O . ILE B 1 532 ? -10.062 15.922 7.25 1 91.88 532 ILE B O 1
ATOM 9276 N N . GLU B 1 533 ? -9.117 17.953 7 1 94.31 533 GLU B N 1
ATOM 9277 C CA . GLU B 1 533 ? -9.82 18.484 8.172 1 94.31 533 GLU B CA 1
ATOM 9278 C C . GLU B 1 533 ? -11.328 18.422 7.988 1 94.31 533 GLU B C 1
ATOM 9280 O O . GLU B 1 533 ? -12.062 18.125 8.938 1 94.31 533 GLU B O 1
ATOM 9285 N N . GLY B 1 534 ? -11.805 18.688 6.773 1 92.56 534 GLY B N 1
ATOM 9286 C CA . GLY B 1 534 ? -13.227 18.578 6.484 1 92.56 534 GLY B CA 1
ATOM 9287 C C . GLY B 1 534 ? -13.789 17.188 6.754 1 92.56 534 GLY B C 1
ATOM 9288 O O . GLY B 1 534 ? -14.906 17.047 7.254 1 92.56 534 GLY B O 1
ATOM 9289 N N . MET B 1 535 ? -13.07 16.234 6.449 1 93.19 535 MET B N 1
ATOM 9290 C CA . MET B 1 535 ? -13.5 14.859 6.688 1 93.19 535 MET B CA 1
ATOM 9291 C C . MET B 1 535 ? -13.586 14.562 8.188 1 93.19 535 MET B C 1
ATOM 9293 O O . MET B 1 535 ? -14.523 13.914 8.648 1 93.19 535 MET B O 1
ATOM 9297 N N . ARG B 1 536 ? -12.609 15.023 8.93 1 95 536 ARG B N 1
ATOM 9298 C CA . ARG B 1 536 ? -12.609 14.797 10.375 1 95 536 ARG B CA 1
ATOM 9299 C C . ARG B 1 536 ? -13.828 15.445 11.031 1 95 536 ARG B C 1
ATOM 9301 O O . ARG B 1 536 ? -14.461 14.844 11.898 1 95 536 ARG B O 1
ATOM 9308 N N . ILE B 1 537 ? -14.141 16.594 10.547 1 95 537 ILE B N 1
ATOM 9309 C CA . ILE B 1 537 ? -15.281 17.312 11.086 1 95 537 ILE B CA 1
ATOM 9310 C C . ILE B 1 537 ? -16.578 16.594 10.711 1 95 537 ILE B C 1
ATOM 9312 O O . ILE B 1 537 ? -17.5 16.5 11.523 1 95 537 ILE B O 1
ATOM 9316 N N . PHE B 1 538 ? -16.625 16.188 9.547 1 94.62 538 PHE B N 1
ATOM 9317 C CA . PHE B 1 538 ? -17.781 15.422 9.086 1 94.62 538 PHE B CA 1
ATOM 9318 C C . PHE B 1 538 ? -18 14.188 9.961 1 94.62 538 PHE B C 1
ATOM 9320 O O . PHE B 1 538 ? -19.109 13.953 10.445 1 94.62 538 PHE B O 1
ATOM 9327 N N . MET B 1 539 ? -16.922 13.438 10.148 1 94.94 539 MET B N 1
ATOM 9328 C CA . MET B 1 539 ? -17 12.227 10.953 1 94.94 539 MET B CA 1
ATOM 9329 C C . MET B 1 539 ? -17.406 12.547 12.391 1 94.94 539 MET B C 1
ATOM 9331 O O . MET B 1 539 ? -18.234 11.852 12.977 1 94.94 539 MET B O 1
ATOM 9335 N N . ALA B 1 540 ? -16.812 13.562 12.883 1 96.88 540 ALA B N 1
ATOM 9336 C CA . ALA B 1 540 ? -17.156 13.992 14.234 1 96.88 540 ALA B CA 1
ATOM 9337 C C . ALA B 1 540 ? -18.641 14.367 14.336 1 96.88 540 ALA B C 1
ATOM 9339 O O . ALA B 1 540 ? -19.297 14.016 15.312 1 96.88 540 ALA B O 1
ATOM 9340 N N . GLY B 1 541 ? -19.125 15.047 13.336 1 96.5 541 GLY B N 1
ATOM 9341 C CA . GLY B 1 541 ? -20.531 15.422 13.305 1 96.5 541 GLY B CA 1
ATOM 9342 C C . GLY B 1 541 ? -21.469 14.227 13.273 1 96.5 541 GLY B C 1
ATOM 9343 O O . GLY B 1 541 ? -22.453 14.18 14.016 1 96.5 541 GLY B O 1
ATOM 9344 N N . VAL B 1 542 ? -21.109 13.297 12.484 1 96.12 542 VAL B N 1
ATOM 9345 C CA . VAL B 1 542 ? -21.953 12.109 12.336 1 96.12 542 VAL B CA 1
ATOM 9346 C C . VAL B 1 542 ? -21.938 11.305 13.633 1 96.12 542 VAL B C 1
ATOM 9348 O O . VAL B 1 542 ? -22.969 10.797 14.07 1 96.12 542 VAL B O 1
ATOM 9351 N N . VAL B 1 543 ? -20.781 11.148 14.219 1 97.06 543 VAL B N 1
ATOM 9352 C CA . VAL B 1 543 ? -20.656 10.383 15.461 1 97.06 543 VAL B CA 1
ATOM 9353 C C . VAL B 1 543 ? -21.453 11.055 16.562 1 97.06 543 VAL B C 1
ATOM 9355 O O . VAL B 1 543 ? -22.188 10.398 17.297 1 97.06 543 VAL B O 1
ATOM 9358 N N . LEU B 1 544 ? -21.281 12.359 16.641 1 97.38 544 LEU B N 1
ATOM 9359 C CA . LEU B 1 544 ? -22 13.086 17.688 1 97.38 544 LEU B CA 1
ATOM 9360 C C . LEU B 1 544 ? -23.5 13.078 17.422 1 97.38 544 LEU B C 1
ATOM 9362 O O . LEU B 1 544 ? -24.297 13.039 18.359 1 97.38 544 LEU B O 1
ATOM 9366 N N . TRP B 1 545 ? -23.875 13.164 16.188 1 96.81 545 TRP B N 1
ATOM 9367 C CA . TRP B 1 545 ? -25.266 12.992 15.805 1 96.81 545 TRP B CA 1
ATOM 9368 C C . TRP B 1 545 ? -25.797 11.641 16.266 1 96.81 545 TRP B C 1
ATOM 9370 O O . TRP B 1 545 ? -26.875 11.555 16.844 1 96.81 545 TRP B O 1
ATOM 9380 N N . GLY B 1 546 ? -25.062 10.586 16 1 96.25 546 GLY B N 1
ATOM 9381 C CA . GLY B 1 546 ? -25.469 9.258 16.438 1 96.25 546 GLY B CA 1
ATOM 9382 C C . GLY B 1 546 ? -25.609 9.125 17.938 1 96.25 546 GLY B C 1
ATOM 9383 O O . GLY B 1 546 ? -26.547 8.5 18.438 1 96.25 546 GLY B O 1
ATOM 9384 N N . PHE B 1 547 ? -24.688 9.68 18.656 1 96.62 547 PHE B N 1
ATOM 9385 C CA . PHE B 1 547 ? -24.75 9.711 20.125 1 96.62 547 PHE B CA 1
ATOM 9386 C C . PHE B 1 547 ? -26.016 10.445 20.578 1 96.62 547 PHE B C 1
ATOM 9388 O O . PHE B 1 547 ? -26.734 9.953 21.453 1 96.62 547 PHE B O 1
ATOM 9395 N N . GLY B 1 548 ? -26.266 11.562 20 1 95.69 548 GLY B N 1
ATOM 9396 C CA . GLY B 1 548 ? -27.422 12.359 20.375 1 95.69 548 GLY B CA 1
ATOM 9397 C C . GLY B 1 548 ? -28.734 11.664 20.094 1 95.69 548 GLY B C 1
ATOM 9398 O O . GLY B 1 548 ? -29.672 11.766 20.891 1 95.69 548 GLY B O 1
ATOM 9399 N N . ARG B 1 549 ? -28.75 10.945 19.078 1 93.5 549 ARG B N 1
ATOM 9400 C CA . ARG B 1 549 ? -29.984 10.32 18.625 1 93.5 549 ARG B CA 1
ATOM 9401 C C . ARG B 1 549 ? -30.25 9.031 19.391 1 93.5 549 ARG B C 1
ATOM 9403 O O . ARG B 1 549 ? -31.406 8.695 19.672 1 93.5 549 ARG B O 1
ATOM 9410 N N . TYR B 1 550 ? -29.219 8.336 19.797 1 93.25 550 TYR B N 1
ATOM 9411 C CA . TYR B 1 550 ? -29.484 6.965 20.188 1 93.25 550 TYR B CA 1
ATOM 9412 C C . TYR B 1 550 ? -29.016 6.715 21.625 1 93.25 550 TYR B C 1
ATOM 9414 O O . TYR B 1 550 ? -29.344 5.684 22.219 1 93.25 550 TYR B O 1
ATOM 9422 N N . PHE B 1 551 ? -28.234 7.582 22.172 1 94.56 551 PHE B N 1
ATOM 9423 C CA . PHE B 1 551 ? -27.828 7.422 23.562 1 94.56 551 PHE B CA 1
ATOM 9424 C C . PHE B 1 551 ? -28.891 7.953 24.5 1 94.56 551 PHE B C 1
ATOM 9426 O O . PHE B 1 551 ? -29.422 9.055 24.312 1 94.56 551 PHE B O 1
ATOM 9433 N N . ARG B 1 552 ? -29.312 7.117 25.484 1 86.56 552 ARG B N 1
ATOM 9434 C CA . ARG B 1 552 ? -30.234 7.535 26.547 1 86.56 552 ARG B CA 1
ATOM 9435 C C . ARG B 1 552 ? -29.672 7.164 27.922 1 86.56 552 ARG B C 1
ATOM 9437 O O . ARG B 1 552 ? -29.172 6.055 28.125 1 86.56 552 ARG B O 1
ATOM 9444 N N . GLU B 1 553 ? -29.594 8.203 28.75 1 76.62 553 GLU B N 1
ATOM 9445 C CA . GLU B 1 553 ? -29.078 7.969 30.094 1 76.62 553 GLU B CA 1
ATOM 9446 C C . GLU B 1 553 ? -29.953 6.988 30.859 1 76.62 553 GLU B C 1
ATOM 9448 O O . GLU B 1 553 ? -31.172 7.074 30.812 1 76.62 553 GLU B O 1
ATOM 9453 N N . PRO B 1 554 ? -29.266 5.98 31.484 1 65.88 554 PRO B N 1
ATOM 9454 C CA . PRO B 1 554 ? -30.078 5.09 32.312 1 65.88 554 PRO B CA 1
ATOM 9455 C C . PRO B 1 554 ? -30.797 5.824 33.438 1 65.88 554 PRO B C 1
ATOM 9457 O O . PRO B 1 554 ? -30.25 6.77 34.031 1 65.88 554 PRO B O 1
ATOM 9460 N N . LEU B 1 555 ? -32.188 5.84 33.531 1 57.88 555 LEU B N 1
ATOM 9461 C CA . LEU B 1 555 ? -32.969 6.465 34.562 1 57.88 555 LEU B CA 1
ATOM 9462 C C . LEU B 1 555 ? -32.469 6.066 35.938 1 57.88 555 LEU B C 1
ATOM 9464 O O . LEU B 1 555 ? -32.125 4.898 36.188 1 57.88 555 LEU B O 1
ATOM 9468 N N . PRO B 1 556 ? -32.031 6.906 36.812 1 55.25 556 PRO B N 1
ATOM 9469 C CA . PRO B 1 556 ? -31.688 6.484 38.188 1 55.25 556 PRO B CA 1
ATOM 9470 C C . PRO B 1 556 ? -32.781 5.625 38.812 1 55.25 556 PRO B C 1
ATOM 9472 O O . PRO B 1 556 ? -33.969 5.762 38.469 1 55.25 556 PRO B O 1
ATOM 9475 N N . PRO B 1 557 ? -32.469 4.344 39.406 1 48.75 557 PRO B N 1
ATOM 9476 C CA . PRO B 1 557 ? -33.531 3.553 40.031 1 48.75 557 PRO B CA 1
ATOM 9477 C C . PRO B 1 557 ? -34.531 4.414 40.812 1 48.75 557 PRO B C 1
ATOM 9479 O O . PRO B 1 557 ? -35.719 4.055 40.906 1 48.75 557 PRO B O 1
ATOM 9482 N N . SER B 1 558 ? -34.156 4.902 42.219 1 43.25 558 SER B N 1
ATOM 9483 C CA . SER B 1 558 ? -35.062 5.469 43.219 1 43.25 558 SER B CA 1
ATOM 9484 C C . SER B 1 558 ? -35.5 6.867 42.812 1 43.25 558 SER B C 1
ATOM 9486 O O . SER B 1 558 ? -34.688 7.723 42.5 1 43.25 558 SER B O 1
ATOM 9488 N N . PRO B 1 559 ? -36.844 7.016 42.625 1 40.91 559 PRO B N 1
ATOM 9489 C CA . PRO B 1 559 ? -37.375 8.375 42.5 1 40.91 559 PRO B CA 1
ATOM 9490 C C . PRO B 1 559 ? -36.875 9.32 43.594 1 40.91 559 PRO B C 1
ATOM 9492 O O . PRO B 1 559 ? -37.125 9.07 44.781 1 40.91 559 PRO B O 1
ATOM 9495 N N . LEU B 1 560 ? -35.75 9.773 43.812 1 39.38 560 LEU B N 1
ATOM 9496 C CA . LEU B 1 560 ? -35.656 10.719 44.906 1 39.38 560 LEU B CA 1
ATOM 9497 C C . LEU B 1 560 ? -36.906 11.594 45 1 39.38 560 LEU B C 1
ATOM 9499 O O . LEU B 1 560 ? -37.469 11.961 43.969 1 39.38 560 LEU B O 1
ATOM 9503 N N . PRO B 1 561 ? -37.688 11.508 46.125 1 38.03 561 PRO B N 1
ATOM 9504 C CA . PRO B 1 561 ? -38.875 12.32 46.344 1 38.03 561 PRO B CA 1
ATOM 9505 C C . PRO B 1 561 ? -38.75 13.719 45.75 1 38.03 561 PRO B C 1
ATOM 9507 O O . PRO B 1 561 ? -37.656 14.289 45.719 1 38.03 561 PRO B O 1
ATOM 9510 N N . SER B 1 562 ? -39.656 14.117 44.875 1 36.94 562 SER B N 1
ATOM 9511 C CA . SER B 1 562 ? -39.875 15.43 44.312 1 36.94 562 SER B CA 1
ATOM 9512 C C . SER B 1 562 ? -39.844 16.516 45.375 1 36.94 562 SER B C 1
ATOM 9514 O O . SER B 1 562 ? -40.906 16.922 45.875 1 36.94 562 SER B O 1
ATOM 9516 N N . GLY B 1 563 ? -39.281 16.391 46.594 1 35.69 563 GLY B N 1
ATOM 9517 C CA . GLY B 1 563 ? -39.438 17.656 47.312 1 35.69 563 GLY B CA 1
ATOM 9518 C C . GLY B 1 563 ? -39.219 18.875 46.406 1 35.69 563 GLY B C 1
ATOM 9519 O O . GLY B 1 563 ? -38.688 18.75 45.312 1 35.69 563 GLY B O 1
ATOM 9520 N N . PRO B 1 564 ? -40.031 20.062 46.719 1 34.66 564 PRO B N 1
ATOM 9521 C CA . PRO B 1 564 ? -39.781 21.281 45.969 1 34.66 564 PRO B CA 1
ATOM 9522 C C . PRO B 1 564 ? -38.312 21.5 45.656 1 34.66 564 PRO B C 1
ATOM 9524 O O . PRO B 1 564 ? -37.531 21.719 46.594 1 34.66 564 PRO B O 1
ATOM 9527 N N . LEU B 1 565 ? -37.688 20.547 45.25 1 34.41 565 LEU B N 1
ATOM 9528 C CA . LEU B 1 565 ? -36.25 20.797 45 1 34.41 565 LEU B CA 1
ATOM 9529 C C . LEU B 1 565 ? -36.062 22.172 44.406 1 34.41 565 LEU B C 1
ATOM 9531 O O . LEU B 1 565 ? -36.688 22.531 43.406 1 34.41 565 LEU B O 1
ATOM 9535 N N . GLY B 1 566 ? -35.75 23.219 45.125 1 33.53 566 GLY B N 1
ATOM 9536 C CA . GLY B 1 566 ? -35.312 24.484 44.562 1 33.53 566 GLY B CA 1
ATOM 9537 C C . GLY B 1 566 ? -34.656 24.344 43.219 1 33.53 566 GLY B C 1
ATOM 9538 O O . GLY B 1 566 ? -34.375 23.234 42.75 1 33.53 566 GLY B O 1
ATOM 9539 N N . GLY B 1 567 ? -34.406 25.594 42.438 1 36.25 567 GLY B N 1
ATOM 9540 C CA . GLY B 1 567 ? -33.844 25.828 41.125 1 36.25 567 GLY B CA 1
ATOM 9541 C C . GLY B 1 567 ? -32.688 24.906 40.781 1 36.25 567 GLY B C 1
ATOM 9542 O O . GLY B 1 567 ? -31.531 25.281 40.938 1 36.25 567 GLY B O 1
ATOM 9543 N N . ILE B 1 568 ? -32.594 23.828 41.156 1 39.84 568 ILE B N 1
ATOM 9544 C CA . ILE B 1 568 ? -31.406 23.062 40.844 1 39.84 568 ILE B CA 1
ATOM 9545 C C . ILE B 1 568 ? -31.016 23.2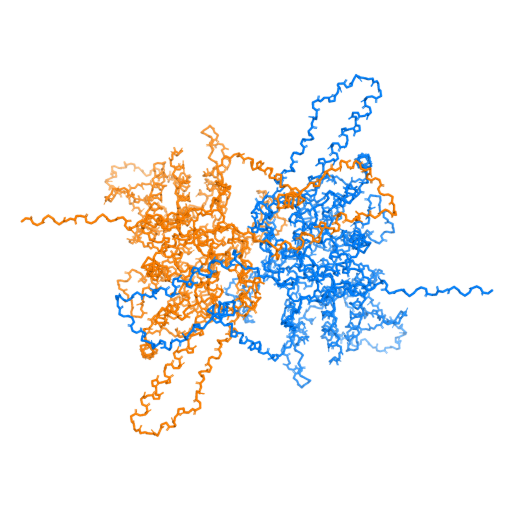97 39.375 1 39.84 568 ILE B C 1
ATOM 9547 O O . ILE B 1 568 ? -31.734 22.922 38.469 1 39.84 568 ILE B O 1
ATOM 9551 N N . GLN B 1 569 ? -30.531 24.375 39 1 46.34 569 GLN B N 1
ATOM 9552 C CA . GLN B 1 569 ? -29.891 24.688 37.719 1 46.34 569 GLN B CA 1
ATOM 9553 C C . GLN B 1 569 ? -29.141 23.484 37.188 1 46.34 569 GLN B C 1
ATOM 9555 O O . GLN B 1 569 ? -28.172 23.016 37.781 1 46.34 569 GLN B O 1
ATOM 9560 N N . GLU B 1 570 ? -29.766 22.469 36.594 1 59.88 570 GLU B N 1
ATOM 9561 C CA . GLU B 1 570 ? -29.125 21.344 35.938 1 59.88 570 GLU B CA 1
ATOM 9562 C C . GLU B 1 570 ? -27.781 21.75 35.312 1 59.88 570 GLU B C 1
ATOM 9564 O O . GLU B 1 570 ? -27.703 22.734 34.594 1 59.88 570 GLU B O 1
ATOM 9569 N N . GLU B 1 571 ? -26.734 21.234 35.906 1 79.62 571 GLU B N 1
ATOM 9570 C CA . GLU B 1 571 ? -25.375 21.531 35.438 1 79.62 571 GLU B CA 1
ATOM 9571 C C . GLU B 1 571 ? -25.203 21.188 33.969 1 79.62 571 GLU B C 1
ATOM 9573 O O . GLU B 1 571 ? -25.703 20.156 33.5 1 79.62 571 GLU B O 1
ATOM 9578 N N . VAL B 1 572 ? -25.031 22.156 33.188 1 84.81 572 VAL B N 1
ATOM 9579 C CA . VAL B 1 572 ? -24.812 22.031 31.734 1 84.81 572 VAL B CA 1
ATOM 9580 C C . VAL B 1 572 ? -23.312 21.859 31.469 1 84.81 572 VAL B C 1
ATOM 9582 O O . VAL B 1 572 ? -22.484 22.531 32.094 1 84.81 572 VAL B O 1
ATOM 9585 N N . VAL B 1 573 ? -23.078 20.828 30.672 1 89.06 573 VAL B N 1
ATOM 9586 C CA . VAL B 1 573 ? -21.703 20.594 30.25 1 89.06 573 VAL B CA 1
ATOM 9587 C C . VAL B 1 573 ? -21.562 20.906 28.766 1 89.06 573 VAL B C 1
ATOM 9589 O O . VAL B 1 573 ? -22.109 20.188 27.922 1 89.06 573 VAL B O 1
ATOM 9592 N N . ARG B 1 574 ? -20.891 21.938 28.5 1 89.38 574 ARG B N 1
ATOM 9593 C CA . ARG B 1 574 ? -20.656 22.281 27.109 1 89.38 574 ARG B CA 1
ATOM 9594 C C . ARG B 1 574 ? -19.484 21.5 26.547 1 89.38 574 ARG B C 1
ATOM 9596 O O . ARG B 1 574 ? -18.344 21.672 27 1 89.38 574 ARG B O 1
ATOM 9603 N N . LEU B 1 575 ? -19.719 20.734 25.453 1 89.06 575 LEU B N 1
ATOM 9604 C CA . LEU B 1 575 ? -18.688 19.828 24.969 1 89.06 575 LEU B CA 1
ATOM 9605 C C . LEU B 1 575 ? -17.781 20.516 23.953 1 89.06 575 LEU B C 1
ATOM 9607 O O . LEU B 1 575 ? -16.641 20.109 23.734 1 89.06 575 LEU B O 1
ATOM 9611 N N . ASP B 1 576 ? -18.328 21.516 23.25 1 81.25 576 ASP B N 1
ATOM 9612 C CA . ASP B 1 576 ? -17.562 22.125 22.172 1 81.25 576 ASP B CA 1
ATOM 9613 C C . ASP B 1 576 ? -16.938 23.453 22.609 1 81.25 576 ASP B C 1
ATOM 9615 O O . ASP B 1 576 ? -16.891 24.406 21.828 1 81.25 576 ASP B O 1
ATOM 9619 N N . SER B 1 577 ? -16.734 23.609 23.906 1 74.19 577 SER B N 1
ATOM 9620 C CA . SER B 1 577 ? -16.109 24.844 24.375 1 74.19 577 SER B CA 1
ATOM 9621 C C . SER B 1 577 ? -14.883 24.562 25.219 1 74.19 577 SER B C 1
ATOM 9623 O O . SER B 1 577 ? -14.789 23.5 25.844 1 74.19 577 SER B O 1
ATOM 9625 N N . GLN B 1 578 ? -13.883 25.453 25.078 1 65.25 578 GLN B N 1
ATOM 9626 C CA . GLN B 1 578 ? -12.742 25.453 25.984 1 65.25 578 GLN B CA 1
ATOM 9627 C C . GLN B 1 578 ? -12.844 26.594 27 1 65.25 578 GLN B C 1
ATOM 9629 O O . GLN B 1 578 ? -13.312 27.688 26.656 1 65.25 578 GLN B O 1
ATOM 9634 N N . PRO B 1 579 ? -12.555 26.438 28.344 1 62.44 579 PRO B N 1
ATOM 9635 C CA . PRO B 1 579 ? -12.055 25.25 29.062 1 62.44 579 PRO B CA 1
ATOM 9636 C C . PRO B 1 579 ? -13.156 24.266 29.422 1 62.44 579 PRO B C 1
ATOM 9638 O O . PRO B 1 579 ? -14.32 24.656 29.562 1 62.44 579 PRO B O 1
ATOM 9641 N N . TRP B 1 580 ? -12.773 23.109 29.562 1 65.62 580 TRP B N 1
ATOM 9642 C CA . TRP B 1 580 ? -13.711 22.031 29.859 1 65.62 580 TRP B CA 1
ATOM 9643 C C . TRP B 1 580 ? -14.023 22 31.359 1 65.62 580 TRP B C 1
ATOM 9645 O O . TRP B 1 580 ? -13.125 21.781 32.188 1 65.62 580 TRP B O 1
ATOM 9655 N N . LYS B 1 581 ? -15.156 22.547 31.625 1 72.25 581 LYS B N 1
ATOM 9656 C CA . LYS B 1 581 ? -15.578 22.406 33 1 72.25 581 LYS B CA 1
ATOM 9657 C C . LYS B 1 581 ? -16.594 21.281 33.188 1 72.25 581 LYS B C 1
ATOM 9659 O O . LYS B 1 581 ? -17.578 21.219 32.438 1 72.25 581 LYS B O 1
ATOM 9664 N N . GLY B 1 582 ? -16.25 20.406 34 1 79.38 582 GLY B N 1
ATOM 9665 C CA . GLY B 1 582 ? -17.219 19.375 34.375 1 79.38 582 GLY B CA 1
ATOM 9666 C C . GLY B 1 582 ? -17.219 18.188 33.438 1 79.38 582 GLY B C 1
ATOM 9667 O O . GLY B 1 582 ? -18.031 17.266 33.594 1 79.38 582 GLY B O 1
ATOM 9668 N N . VAL B 1 583 ? -16.359 18.172 32.469 1 87.44 583 VAL B N 1
ATOM 9669 C CA . VAL B 1 583 ? -16.375 17.141 31.453 1 87.44 583 VAL B CA 1
ATOM 9670 C C . VAL B 1 583 ? -15.977 15.789 32.062 1 87.44 583 VAL B C 1
ATOM 9672 O O . VAL B 1 583 ? -16.562 14.758 31.734 1 87.44 583 VAL B O 1
ATOM 9675 N N . ASP B 1 584 ? -15.078 15.789 33 1 88 584 ASP B N 1
ATOM 9676 C CA . ASP B 1 584 ? -14.625 14.547 33.625 1 88 584 ASP B CA 1
ATOM 9677 C C . ASP B 1 584 ? -15.758 13.883 34.406 1 88 584 ASP B C 1
ATOM 9679 O O . ASP B 1 584 ? -15.938 12.664 34.344 1 88 584 ASP B O 1
ATOM 9683 N N . ASP B 1 585 ? -16.484 14.68 35.094 1 90 585 ASP B N 1
ATOM 9684 C CA . ASP B 1 585 ? -17.609 14.164 35.875 1 90 585 ASP B CA 1
ATOM 9685 C C . ASP B 1 585 ? -18.719 13.672 34.938 1 90 585 ASP B C 1
ATOM 9687 O O . ASP B 1 585 ? -19.391 12.68 35.25 1 90 585 ASP B O 1
ATOM 9691 N N . TRP B 1 586 ? -18.859 14.406 33.938 1 92.38 586 TRP B N 1
ATOM 9692 C CA . TRP B 1 586 ? -19.859 13.977 32.969 1 92.38 586 TRP B CA 1
ATOM 9693 C C . TRP B 1 586 ? -19.469 12.648 32.312 1 92.38 586 TRP B C 1
ATOM 9695 O O . TRP B 1 586 ? -20.312 11.75 32.188 1 92.38 586 TRP B O 1
ATOM 9705 N N . ILE B 1 587 ? -18.281 12.484 31.969 1 92.75 587 ILE B N 1
ATOM 9706 C CA . ILE B 1 587 ? -17.812 11.273 31.297 1 92.75 587 ILE B CA 1
ATOM 9707 C C . ILE B 1 58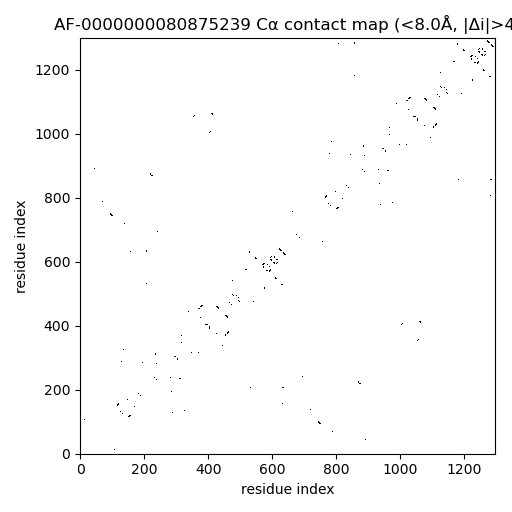7 ? -17.891 10.094 32.281 1 92.75 587 ILE B C 1
ATOM 9709 O O . ILE B 1 587 ? -18.453 9.047 31.938 1 92.75 587 ILE B O 1
ATOM 9713 N N . LYS B 1 588 ? -17.5 10.234 33.5 1 92.75 588 LYS B N 1
ATOM 9714 C CA . LYS B 1 588 ? -17.359 9.125 34.438 1 92.75 588 LYS B CA 1
ATOM 9715 C C . LYS B 1 588 ? -18.703 8.797 35.094 1 92.75 588 LYS B C 1
ATOM 9717 O O . LYS B 1 588 ? -19.016 7.625 35.312 1 92.75 588 LYS B O 1
ATOM 9722 N N . LYS B 1 589 ? -19.516 9.914 35.281 1 91.12 589 LYS B N 1
ATOM 9723 C CA . LYS B 1 589 ? -20.688 9.688 36.125 1 91.12 589 LYS B CA 1
ATOM 9724 C C . LYS B 1 589 ? -21.969 10.102 35.406 1 91.12 589 LYS B C 1
ATOM 9726 O O . LYS B 1 589 ? -23.078 9.766 35.844 1 91.12 589 LYS B O 1
ATOM 9731 N N . GLY B 1 590 ? -21.859 10.836 34.406 1 90.19 590 GLY B N 1
ATOM 9732 C CA . GLY B 1 590 ? -23.031 11.305 33.688 1 90.19 590 GLY B CA 1
ATOM 9733 C C . GLY B 1 590 ? -23.672 12.516 34.344 1 90.19 590 GLY B C 1
ATOM 9734 O O . GLY B 1 590 ? -24.875 12.766 34.188 1 90.19 590 GLY B O 1
ATOM 9735 N N . LYS B 1 591 ? -22.828 13.18 35.062 1 88.81 591 LYS B N 1
ATOM 9736 C CA . LYS B 1 591 ? -23.344 14.359 35.75 1 88.81 591 LYS B CA 1
ATOM 9737 C C . LYS B 1 591 ? -23.531 15.523 34.781 1 88.81 591 LYS B C 1
ATOM 9739 O O . LYS B 1 591 ? -22.578 15.961 34.125 1 88.81 591 LYS B O 1
ATOM 9744 N N . GLY B 1 592 ? -24.75 15.984 34.719 1 87.75 592 GLY B N 1
ATOM 9745 C CA . GLY B 1 592 ? -25.031 17.125 33.875 1 87.75 592 GLY B CA 1
ATOM 9746 C C . GLY B 1 592 ? -25.547 16.719 32.5 1 87.75 592 GLY B C 1
ATOM 9747 O O . GLY B 1 592 ? -25.594 15.531 32.156 1 87.75 592 GLY B O 1
ATOM 9748 N N . LYS B 1 593 ? -26.047 17.734 31.781 1 88.94 593 LYS B N 1
ATOM 9749 C CA . LYS B 1 593 ? -26.531 17.516 30.422 1 88.94 593 LYS B CA 1
ATOM 9750 C C . LYS B 1 593 ? -25.531 18.062 29.391 1 88.94 593 LYS B C 1
ATOM 9752 O O . LYS B 1 593 ? -25.156 19.234 29.469 1 88.94 593 LYS B O 1
ATOM 9757 N N . ALA B 1 594 ? -25.172 17.219 28.484 1 92.25 594 ALA B N 1
ATOM 9758 C CA . ALA B 1 594 ? -24.219 17.625 27.453 1 92.25 594 ALA B CA 1
ATOM 9759 C C . ALA B 1 594 ? -24.875 18.547 26.422 1 92.25 594 ALA B C 1
ATOM 9761 O O . ALA B 1 594 ? -25.984 18.297 25.969 1 92.25 594 ALA B O 1
ATOM 9762 N N . THR B 1 595 ? -24.203 19.672 26.094 1 92.12 595 THR B N 1
ATOM 9763 C CA . THR B 1 595 ? -24.766 20.641 25.156 1 92.12 595 THR B CA 1
ATOM 9764 C C . THR B 1 595 ? -23.734 21 24.078 1 92.12 595 THR B C 1
ATOM 9766 O O . THR B 1 595 ? -22.547 20.734 24.234 1 92.12 595 THR B O 1
ATOM 9769 N N . ILE B 1 596 ? -24.188 21.547 22.953 1 90.94 596 ILE B N 1
ATOM 9770 C CA . ILE B 1 596 ? -23.375 22.094 21.875 1 90.94 596 ILE B CA 1
ATOM 9771 C C . ILE B 1 596 ? -23.812 23.516 21.562 1 90.94 596 ILE B C 1
ATOM 9773 O O . ILE B 1 596 ? -25 23.844 21.656 1 90.94 596 ILE B O 1
ATOM 9777 N N . GLY B 1 597 ? -22.875 24.359 21.281 1 86.25 597 GLY B N 1
ATOM 9778 C CA . GLY B 1 597 ? -23.188 25.734 20.938 1 86.25 597 GLY B CA 1
ATOM 9779 C C . GLY B 1 597 ? -23.766 25.891 19.547 1 86.25 597 GLY B C 1
ATOM 9780 O O . GLY B 1 597 ? -23.375 25.156 18.625 1 86.25 597 GLY B O 1
ATOM 9781 N N . SER B 1 598 ? -24.734 26.797 19.359 1 76.56 598 SER B N 1
ATOM 9782 C CA . SER B 1 598 ? -25.359 27.047 18.062 1 76.56 598 SER B CA 1
ATOM 9783 C C . SER B 1 598 ? -24.422 27.781 17.125 1 76.56 598 SER B C 1
ATOM 9785 O O . SER B 1 598 ? -23.484 28.469 17.562 1 76.56 598 SER B O 1
ATOM 9787 N N . ASP B 1 599 ? -24.328 27.516 15.758 1 64.38 599 ASP B N 1
ATOM 9788 C CA . ASP B 1 599 ? -23.516 28.234 14.766 1 64.38 599 ASP B CA 1
ATOM 9789 C C . ASP B 1 599 ? -24.094 29.609 14.484 1 64.38 599 ASP B C 1
ATOM 9791 O O . ASP B 1 599 ? -23.359 30.547 14.188 1 64.38 599 ASP B O 1
ATOM 9795 N N . GLN B 1 600 ? -25.422 29.828 14.141 1 56.03 600 GLN B N 1
ATOM 9796 C CA . GLN B 1 600 ? -26.094 31.016 13.656 1 56.03 600 GLN B CA 1
ATOM 9797 C C . GLN B 1 600 ? -25.906 32.188 14.625 1 56.03 600 GLN B C 1
ATOM 9799 O O . GLN B 1 600 ? -25.812 33.344 14.203 1 56.03 600 GLN B O 1
ATOM 9804 N N . HIS B 1 601 ? -26.438 32.125 15.828 1 45.44 601 HIS B N 1
ATOM 9805 C CA . HIS B 1 601 ? -26.75 33.312 16.625 1 45.44 601 HIS B CA 1
ATOM 9806 C C . HIS B 1 601 ? -25.578 33.688 17.516 1 45.44 601 HIS B C 1
ATOM 9808 O O . HIS B 1 601 ? -24.906 32.844 18.094 1 45.44 601 HIS B O 1
ATOM 9814 N N . ALA B 1 602 ? -24.828 34.719 17.109 1 44.34 602 ALA B N 1
ATOM 9815 C CA . ALA B 1 602 ? -23.844 35.438 17.906 1 44.34 602 ALA B CA 1
ATOM 9816 C C . ALA B 1 602 ? -23.969 35.062 19.391 1 44.34 602 ALA B C 1
ATOM 9818 O O . ALA B 1 602 ? -23.141 35.469 20.203 1 44.34 602 ALA B O 1
ATOM 9819 N N . GLY B 1 603 ? -25.125 34.5 19.828 1 48.09 603 GLY B N 1
ATOM 9820 C CA . GLY B 1 603 ? -25.406 34.375 21.25 1 48.09 603 GLY B CA 1
ATOM 9821 C C . GLY B 1 603 ? -25.047 33.031 21.828 1 48.09 603 GLY B C 1
ATOM 9822 O O . GLY B 1 603 ? -24.688 32.125 21.094 1 48.09 603 GLY B O 1
ATOM 9823 N N . ASN B 1 604 ? -24.781 32.812 23.094 1 59.47 604 ASN B N 1
ATOM 9824 C CA . ASN B 1 604 ? -24.516 31.812 24.125 1 59.47 604 ASN B CA 1
ATOM 9825 C C . ASN B 1 604 ? -25.594 30.75 24.156 1 59.47 604 ASN B C 1
ATOM 9827 O O . ASN B 1 604 ? -25.828 30.109 25.188 1 59.47 604 ASN B O 1
ATOM 9831 N N . ALA B 1 605 ? -26.297 30.438 22.906 1 76.94 605 ALA B N 1
ATOM 9832 C CA . ALA B 1 605 ? -27.359 29.438 23.016 1 76.94 605 ALA B CA 1
ATOM 9833 C C . ALA B 1 605 ? -26.812 28.031 22.922 1 76.94 605 ALA B C 1
ATOM 9835 O O . ALA B 1 605 ? -25.953 27.734 22.078 1 76.94 605 ALA B O 1
ATOM 9836 N N . MET B 1 606 ? -27.125 27.281 23.766 1 87.69 606 MET B N 1
ATOM 9837 C CA . MET B 1 606 ? -26.719 25.875 23.875 1 87.69 606 MET B CA 1
ATOM 9838 C C . MET B 1 606 ? -27.906 24.953 23.703 1 87.69 606 MET B C 1
ATOM 9840 O O . MET B 1 606 ? -29.031 25.281 24.078 1 87.69 606 MET B O 1
ATOM 9844 N N . THR B 1 607 ? -27.703 23.953 23 1 90.88 607 THR B N 1
ATOM 9845 C CA . THR B 1 607 ? -28.703 22.906 22.812 1 90.88 607 THR B CA 1
ATOM 9846 C C . THR B 1 607 ? -28.234 21.594 23.422 1 90.88 607 THR B C 1
ATOM 9848 O O . THR B 1 607 ? -27.062 21.219 23.281 1 90.88 607 THR B O 1
ATOM 9851 N N . GLU B 1 608 ? -29.141 20.984 24.109 1 91.94 608 GLU B N 1
ATOM 9852 C CA . GLU B 1 608 ? -28.828 19.672 24.641 1 91.94 608 GLU B CA 1
ATOM 9853 C C . GLU B 1 608 ? -28.625 18.656 23.516 1 91.94 608 GLU B C 1
ATOM 9855 O O . GLU B 1 608 ? -29.453 18.562 22.609 1 91.94 608 GLU B O 1
ATOM 9860 N N . ILE B 1 609 ? -27.609 17.844 23.578 1 93.44 609 ILE B N 1
ATOM 9861 C CA . ILE B 1 609 ? -27.203 16.969 22.469 1 93.44 609 ILE B CA 1
ATOM 9862 C C . ILE B 1 609 ? -28.125 15.758 22.406 1 93.44 609 ILE B C 1
ATOM 9864 O O . ILE B 1 609 ? -28.578 15.375 21.328 1 93.44 609 ILE B O 1
ATOM 9868 N N . CYS B 1 610 ? -28.438 15.156 23.609 1 92.44 610 CYS B N 1
ATOM 9869 C CA . CYS B 1 610 ? -29.156 13.883 23.656 1 92.44 610 CYS B CA 1
ATOM 9870 C C . CYS B 1 610 ? -30.641 14.086 23.453 1 92.44 610 CYS B C 1
ATOM 9872 O O . CYS B 1 610 ? -31.453 13.789 24.328 1 92.44 610 CYS B O 1
ATOM 9874 N N . SER B 1 611 ? -31.047 14.633 22.422 1 90 611 SER B N 1
ATOM 9875 C CA . SER B 1 611 ? -32.406 14.844 21.953 1 90 611 SER B CA 1
ATOM 9876 C C . SER B 1 611 ? -32.469 14.883 20.422 1 90 611 SER B C 1
ATOM 9878 O O . SER B 1 611 ? -31.422 14.992 19.766 1 90 611 SER B O 1
ATOM 9880 N N . GLU B 1 612 ? -33.594 14.766 19.891 1 88.12 612 GLU B N 1
ATOM 9881 C CA . GLU B 1 612 ? -33.75 14.844 18.438 1 88.12 612 GLU B CA 1
ATOM 9882 C C . GLU B 1 612 ? -33.312 16.219 17.906 1 88.12 612 GLU B C 1
ATOM 9884 O O . GLU B 1 612 ? -32.656 16.297 16.875 1 88.12 612 GLU B O 1
ATOM 9889 N N . MET B 1 613 ? -33.75 17.203 18.578 1 89.94 613 MET B N 1
ATOM 9890 C CA . MET B 1 613 ? -33.344 18.562 18.203 1 89.94 613 MET B CA 1
ATOM 9891 C C . MET B 1 613 ? -31.844 18.75 18.359 1 89.94 613 MET B C 1
ATOM 9893 O O . MET B 1 613 ? -31.219 19.438 17.547 1 89.94 613 MET B O 1
ATOM 9897 N N . GLY B 1 614 ? -31.375 18.172 19.406 1 92.19 614 GLY B N 1
ATOM 9898 C CA . GLY B 1 614 ? -29.938 18.25 19.625 1 92.19 614 GLY B CA 1
ATOM 9899 C C . GLY B 1 614 ? -29.125 17.594 18.531 1 92.19 614 GLY B C 1
ATOM 9900 O O . GLY B 1 614 ? -28.109 18.141 18.094 1 92.19 614 GLY B O 1
ATOM 9901 N N . ALA B 1 615 ? -29.562 16.422 18.125 1 93.94 615 ALA B N 1
ATOM 9902 C CA . ALA B 1 615 ? -28.891 15.695 17.047 1 93.94 615 ALA B CA 1
ATOM 9903 C C . ALA B 1 615 ? -28.906 16.516 15.758 1 93.94 615 ALA B C 1
ATOM 9905 O O . ALA B 1 615 ? -27.891 16.562 15.039 1 93.94 615 ALA B O 1
ATOM 9906 N N . ARG B 1 616 ? -29.969 17.109 15.461 1 93.69 616 ARG B N 1
ATOM 9907 C CA . ARG B 1 616 ? -30.094 17.953 14.273 1 93.69 616 ARG B CA 1
ATOM 9908 C C . ARG B 1 616 ? -29.203 19.188 14.383 1 93.69 616 ARG B C 1
ATOM 9910 O O . ARG B 1 616 ? -28.609 19.609 13.391 1 93.69 616 ARG B O 1
ATOM 9917 N N . GLU B 1 617 ? -29.172 19.734 15.562 1 93.31 617 GLU B N 1
ATOM 9918 C CA . GLU B 1 617 ? -28.344 20.922 15.766 1 93.31 617 GLU B CA 1
ATOM 9919 C C . GLU B 1 617 ? -26.875 20.625 15.547 1 93.31 617 GLU B C 1
ATOM 9921 O O . GLU B 1 617 ? -26.125 21.453 15.023 1 93.31 617 GLU B O 1
ATOM 9926 N N . VAL B 1 618 ? -26.438 19.469 16.031 1 95.12 618 VAL B N 1
ATOM 9927 C CA . VAL B 1 618 ? -25.047 19.062 15.82 1 95.12 618 VAL B CA 1
ATOM 9928 C C . VAL B 1 618 ? -24.719 19.109 14.328 1 95.12 618 VAL B C 1
ATOM 9930 O O . VAL B 1 618 ? -23.688 19.656 13.938 1 95.12 618 VAL B O 1
ATOM 9933 N N . LEU B 1 619 ? -25.578 18.578 13.484 1 95.44 619 LEU B N 1
ATOM 9934 C CA . LEU B 1 619 ? -25.344 18.562 12.047 1 95.44 619 LEU B CA 1
ATOM 9935 C C . LEU B 1 619 ? -25.328 19.969 11.484 1 95.44 619 LEU B C 1
ATOM 9937 O O . LEU B 1 619 ? -24.5 20.297 10.633 1 95.44 619 LEU B O 1
ATOM 9941 N N . ARG B 1 620 ? -26.172 20.812 11.984 1 94 620 ARG B N 1
ATOM 9942 C CA . ARG B 1 620 ? -26.234 22.188 11.508 1 94 620 ARG B CA 1
ATOM 9943 C C . ARG B 1 620 ? -24.938 22.938 11.828 1 94 620 ARG B C 1
ATOM 9945 O O . ARG B 1 620 ? -24.438 23.703 11.008 1 94 620 ARG B O 1
ATOM 9952 N N . VAL B 1 621 ? -24.5 22.719 13.023 1 93.44 621 VAL B N 1
ATOM 9953 C CA . VAL B 1 621 ? -23.25 23.344 13.453 1 93.44 621 VAL B CA 1
ATOM 9954 C C . VAL B 1 621 ? -22.109 22.906 12.539 1 93.44 621 VAL B C 1
ATOM 9956 O O . VAL B 1 621 ? -21.328 23.734 12.07 1 93.44 621 VAL B O 1
ATOM 9959 N N . VAL B 1 622 ? -22 21.641 12.266 1 95.25 622 VAL B N 1
ATOM 9960 C CA . VAL B 1 622 ? -20.906 21.109 11.453 1 95.25 622 VAL B CA 1
ATOM 9961 C C . VAL B 1 622 ? -21.047 21.609 10.016 1 95.25 622 VAL B C 1
ATOM 9963 O O . VAL B 1 622 ? -20.047 21.922 9.367 1 95.25 622 VAL B O 1
ATOM 9966 N N . VAL B 1 623 ? -22.266 21.688 9.508 1 94.5 623 VAL B N 1
ATOM 9967 C CA . VAL B 1 623 ? -22.516 22.25 8.18 1 94.5 623 VAL B CA 1
ATOM 9968 C C . VAL B 1 623 ? -22.016 23.688 8.125 1 94.5 623 VAL B C 1
ATOM 9970 O O . VAL B 1 623 ? -21.391 24.094 7.141 1 94.5 623 VAL B O 1
ATOM 9973 N N . GLY B 1 624 ? -22.297 24.422 9.172 1 92.44 624 GLY B N 1
ATOM 9974 C CA . GLY B 1 624 ? -21.812 25.781 9.242 1 92.44 624 GLY B CA 1
ATOM 9975 C C . GLY B 1 624 ? -20.297 25.891 9.227 1 92.44 624 GLY B C 1
ATOM 9976 O O . GLY B 1 624 ? -19.734 26.75 8.539 1 92.44 624 GLY B O 1
ATOM 9977 N N . ILE B 1 625 ? -19.656 25.062 9.984 1 92.69 625 ILE B N 1
ATOM 9978 C CA . ILE B 1 625 ? -18.203 25.078 10.055 1 92.69 625 ILE B CA 1
ATOM 9979 C C . ILE B 1 625 ? -17.625 24.719 8.695 1 92.69 625 ILE B C 1
ATOM 9981 O O . ILE B 1 625 ? -16.703 25.391 8.203 1 92.69 625 ILE B O 1
ATOM 9985 N N . LEU B 1 626 ? -18.156 23.641 8.062 1 92.44 626 LEU B N 1
ATOM 9986 C CA . LEU B 1 626 ? -17.672 23.219 6.746 1 92.44 626 LEU B CA 1
ATOM 9987 C C . LEU B 1 626 ? -17.922 24.312 5.703 1 92.44 626 LEU B C 1
ATOM 9989 O O . LEU B 1 626 ? -17.125 24.484 4.781 1 92.44 626 LEU B O 1
ATOM 9993 N N . GLY B 1 627 ? -18.969 25.016 5.82 1 87.94 627 GLY B N 1
ATOM 9994 C CA . GLY B 1 627 ? -19.281 26.094 4.902 1 87.94 627 GLY B CA 1
ATOM 9995 C C . GLY B 1 627 ? -18.281 27.234 4.961 1 87.94 627 GLY B C 1
ATOM 9996 O O . GLY B 1 627 ? -17.984 27.859 3.938 1 87.94 627 GLY B O 1
ATOM 9997 N N . ARG B 1 628 ? -17.734 27.438 6.098 1 84.62 628 ARG B N 1
ATOM 9998 C CA . ARG B 1 628 ? -16.734 28.5 6.27 1 84.62 628 ARG B CA 1
ATOM 9999 C C . ARG B 1 628 ? -15.359 28.047 5.805 1 84.62 628 ARG B C 1
ATOM 10001 O O . ARG B 1 628 ? -14.523 28.859 5.418 1 84.62 628 ARG B O 1
ATOM 10008 N N . MET B 1 629 ? -15.18 26.75 5.859 1 82.06 629 MET B N 1
ATOM 10009 C CA . MET B 1 629 ? -13.898 26.188 5.441 1 82.06 629 MET B CA 1
ATOM 10010 C C . MET B 1 629 ? -13.906 25.859 3.951 1 82.06 629 MET B C 1
ATOM 10012 O O . MET B 1 629 ? -13.773 24.703 3.564 1 82.06 629 MET B O 1
ATOM 10016 N N . ARG B 1 630 ? -14.078 26.766 3.1 1 77.75 630 ARG B N 1
ATOM 10017 C CA . ARG B 1 630 ? -14.266 26.531 1.673 1 77.75 630 ARG B CA 1
ATOM 10018 C C . ARG B 1 630 ? -12.93 26.484 0.946 1 77.75 630 ARG B C 1
ATOM 10020 O O . ARG B 1 630 ? -12.859 26.719 -0.261 1 77.75 630 ARG B O 1
ATOM 10027 N N . VAL B 1 631 ? -11.93 26.109 1.601 1 86.62 631 VAL B N 1
ATOM 10028 C CA . VAL B 1 631 ? -10.594 26.109 1.019 1 86.62 631 VAL B CA 1
ATOM 10029 C C . VAL B 1 631 ? -10.414 24.875 0.134 1 86.62 631 VAL B C 1
ATOM 10031 O O . VAL B 1 631 ? -9.938 24.984 -1 1 86.62 631 VAL B O 1
ATOM 10034 N N . TRP B 1 632 ? -10.852 23.797 0.64 1 91 632 TRP B N 1
ATOM 10035 C CA . TRP B 1 632 ? -10.703 22.531 -0.069 1 91 632 TRP B CA 1
ATOM 10036 C C . TRP B 1 632 ? -12.055 22.047 -0.583 1 91 632 TRP B C 1
ATOM 10038 O O . TRP B 1 632 ? -13.047 22.062 0.148 1 91 632 TRP B O 1
ATOM 10048 N N . GLY B 1 633 ? -12.141 21.641 -1.842 1 88.06 633 GLY B N 1
ATOM 10049 C CA . GLY B 1 633 ? -13.375 21.141 -2.428 1 88.06 633 GLY B CA 1
ATOM 10050 C C . GLY B 1 633 ? -13.961 19.969 -1.677 1 88.06 633 GLY B C 1
ATOM 10051 O O . GLY B 1 633 ? -15.18 19.781 -1.651 1 88.06 633 GLY B O 1
ATOM 10052 N N . LEU B 1 634 ? -13.188 19.219 -1.049 1 87.81 634 LEU B N 1
ATOM 10053 C CA . LEU B 1 634 ? -13.617 18.047 -0.287 1 87.81 634 LEU B CA 1
ATOM 10054 C C . LEU B 1 634 ? -14.555 18.453 0.846 1 87.81 634 LEU B C 1
ATOM 10056 O O . LEU B 1 634 ? -15.523 17.75 1.144 1 87.81 634 LEU B O 1
ATOM 10060 N N . GLY B 1 635 ? -14.234 19.562 1.465 1 88.12 635 GLY B N 1
ATOM 10061 C CA . GLY B 1 635 ? -15.117 20.078 2.502 1 88.12 635 GLY B CA 1
ATOM 10062 C C . GLY B 1 635 ? -16.516 20.375 1.999 1 88.12 635 GLY B C 1
ATOM 10063 O O . GLY B 1 635 ? -17.5 20.125 2.701 1 88.12 635 GLY B O 1
ATOM 10064 N N . GLY B 1 636 ? -16.562 20.859 0.773 1 86.94 636 GLY B N 1
ATOM 10065 C CA . GLY B 1 636 ? -17.844 21.125 0.164 1 86.94 636 GLY B CA 1
ATOM 10066 C C . GLY B 1 636 ? -18.672 19.875 -0.081 1 86.94 636 GLY B C 1
ATOM 10067 O O . GLY B 1 636 ? -19.891 19.875 0.104 1 86.94 636 GLY B O 1
ATOM 10068 N N . GLU B 1 637 ? -18.016 18.859 -0.408 1 87.31 637 GLU B N 1
ATOM 10069 C CA . GLU B 1 637 ? -18.703 17.594 -0.635 1 87.31 637 GLU B CA 1
ATOM 10070 C C . GLU B 1 637 ? -19.297 17.047 0.66 1 87.31 637 GLU B C 1
ATOM 10072 O O . GLU B 1 637 ? -20.422 16.562 0.674 1 87.31 637 GLU B O 1
ATOM 10077 N N . PHE B 1 638 ? -18.562 17.109 1.694 1 90.69 638 PHE B N 1
ATOM 10078 C CA . PHE B 1 638 ? -19.047 16.641 2.988 1 90.69 638 PHE B CA 1
ATOM 10079 C C . PHE B 1 638 ? -20.188 17.516 3.492 1 90.69 638 PHE B C 1
ATOM 10081 O O . PHE B 1 638 ? -21.141 17.016 4.102 1 90.69 638 PHE B O 1
ATOM 10088 N N . LYS B 1 639 ? -20.047 18.766 3.238 1 92.25 639 LYS B N 1
ATOM 10089 C CA . LYS B 1 639 ? -21.125 19.688 3.602 1 92.25 639 LYS B CA 1
ATOM 10090 C C . LYS B 1 639 ? -22.438 19.281 2.93 1 92.25 639 LYS B C 1
ATOM 10092 O O . LYS B 1 639 ? -23.484 19.25 3.578 1 92.25 639 LYS B O 1
ATOM 10097 N N . ASN B 1 640 ? -22.359 18.984 1.702 1 88.44 640 ASN B N 1
ATOM 10098 C CA . ASN B 1 640 ? -23.562 18.609 0.953 1 88.44 640 ASN B CA 1
ATOM 10099 C C . ASN B 1 640 ? -24.203 17.344 1.535 1 88.44 640 ASN B C 1
ATOM 10101 O O . ASN B 1 640 ? -25.438 17.266 1.636 1 88.44 640 ASN B O 1
ATOM 10105 N N . VAL B 1 641 ? -23.438 16.406 1.929 1 88.88 641 VAL B N 1
ATOM 10106 C CA . VAL B 1 641 ? -23.938 15.164 2.512 1 88.88 641 VAL B CA 1
ATOM 10107 C C . VAL B 1 641 ? -24.656 15.461 3.83 1 88.88 641 VAL B C 1
ATOM 10109 O O . VAL B 1 641 ? -25.734 14.938 4.094 1 88.88 641 VAL B O 1
ATOM 10112 N N . LEU B 1 642 ? -24.078 16.312 4.617 1 92.88 642 LEU B N 1
ATOM 10113 C CA . LEU B 1 642 ? -24.656 16.641 5.914 1 92.88 642 LEU B CA 1
ATOM 10114 C C . LEU B 1 642 ? -25.922 17.469 5.754 1 92.88 642 LEU B C 1
ATOM 10116 O O . LEU B 1 642 ? -26.859 17.328 6.547 1 92.88 642 LEU B O 1
ATOM 10120 N N . GLU B 1 643 ? -25.906 18.281 4.738 1 92.44 643 GLU B N 1
ATOM 10121 C CA . GLU B 1 643 ? -27.109 19.047 4.469 1 92.44 643 GLU B CA 1
ATOM 10122 C C . GLU B 1 643 ? -28.281 18.125 4.113 1 92.44 643 GLU B C 1
ATOM 10124 O O . GLU B 1 643 ? -29.422 18.375 4.516 1 92.44 643 GLU B O 1
ATOM 10129 N N . GLU B 1 644 ? -27.969 17.125 3.449 1 89.62 644 GLU B N 1
ATOM 10130 C CA . GLU B 1 644 ? -28.984 16.141 3.137 1 89.62 644 GLU B CA 1
ATOM 10131 C C . GLU B 1 644 ? -29.453 15.414 4.398 1 89.62 644 GLU B C 1
ATOM 10133 O O . GLU B 1 644 ? -30.656 15.125 4.547 1 89.62 644 GLU B O 1
ATOM 10138 N N . MET B 1 645 ? -28.578 15.133 5.227 1 90.44 645 MET B N 1
ATOM 10139 C CA . MET B 1 645 ? -28.922 14.492 6.492 1 90.44 645 MET B CA 1
ATOM 10140 C C . MET B 1 645 ? -29.812 15.406 7.34 1 90.44 645 MET B C 1
ATOM 10142 O O . MET B 1 645 ? -30.75 14.938 7.992 1 90.44 645 MET B O 1
ATOM 10146 N N . VAL B 1 646 ? -29.516 16.656 7.324 1 91.25 646 VAL B N 1
ATOM 10147 C CA . VAL B 1 646 ? -30.297 17.625 8.086 1 91.25 646 VAL B CA 1
ATOM 10148 C C . VAL B 1 646 ? -31.719 17.688 7.531 1 91.25 646 VAL B C 1
ATOM 10150 O O . VAL B 1 646 ? -32.688 17.75 8.297 1 91.25 646 VAL B O 1
ATOM 10153 N N . ARG B 1 647 ? -31.844 17.594 6.293 1 88.31 647 ARG B N 1
ATOM 10154 C CA . ARG B 1 647 ? -33.156 17.656 5.652 1 88.31 647 ARG B CA 1
ATOM 10155 C C . ARG B 1 647 ? -34 16.422 5.984 1 88.31 647 ARG B C 1
ATOM 10157 O O . ARG B 1 647 ? -35.219 16.516 6.141 1 88.31 647 ARG B O 1
ATOM 10164 N N . ARG B 1 648 ? -33.312 15.352 6.098 1 83.31 648 ARG B N 1
ATOM 10165 C CA . ARG B 1 648 ? -34.031 14.102 6.371 1 83.31 648 ARG B CA 1
ATOM 10166 C C . ARG B 1 648 ? -34.375 13.984 7.855 1 83.31 648 ARG B C 1
ATOM 10168 O O . ARG B 1 648 ? -35.25 13.219 8.234 1 83.31 648 ARG B O 1
ATOM 10175 N N . SER B 1 649 ? -33.5 14.547 8.672 1 75.75 649 SER B N 1
ATOM 10176 C CA . SER B 1 649 ? -33.656 14.398 10.109 1 75.75 649 SER B CA 1
ATOM 10177 C C . SER B 1 649 ? -34.75 15.344 10.633 1 75.75 649 SER B C 1
ATOM 10179 O O . SER B 1 649 ? -35.219 15.188 11.758 1 75.75 649 SER B O 1
#

InterPro domains:
  IPR007219 Xylanolytic transcriptional activator, regulatory domain [PF04082] (119-335)

Foldseek 3Di:
DDPPPPPDPVQQAQPQQPQPPPPDPPLQQFFPRQADDDDDVPPPVVVPDLVVVVCVVVVDDDPPPPPDPPVPPDPDDDPDDPVNVVSVVVVVCDVVVDDPDDDGDCVSPDDPVLLVQLLVQLVVFPCLLQVLDQVLVDDPVPADVLLSLLSSLLSLLQDPHPNSLSVSNVSLVVSLVVLVVVCVVDVCLLLDLSSLNSLLSSLQQLLQFLRSVSPVVSVVCLCSSVVSCLVCCLQQLPNQQPPPPPPPPVPDDPPDDDPVVVVVVVQVVLQVVLVRQLSSLSSNSSNVSSVVSQLLSCVRNVDARPDDPVSHFAAHHAAVLLSNQNDSVSNVCVVVVPQAAPCNSRHGGLVVVLVCLLVVVDQLVRHHLLSLLVSLSNLLNVLSVVVVVQCVQAVCPDVPDCAHHVRHHRCCVVCVVVNVSSLVSLVSSLVVLVVVVPPPDDDPSDDPSSLSSSLSSLLSSLLSLLVSVCVLLVLLSVCLSPPDDPVCNVVDVSLVVNLCVCVVAVLSLLSNLLSLLQLLLSLQPPNSLRSCSLVSNLSSLSSLLSSQARHDDDDDDDPPPVDVPPPPVFDEFERNDPPGDCSVVCSVPVRGFYWYDAQPDPDPDTDGCNYPVNSLRSLVSSLSSLVVSSSGSSSVSSSVSSVVSSVVD/DDPPPPPDVPQQAQPQQPQPPLPDPPLQQFFPRLDDDDDDPPPPCPPPDLVVVVCVVVVDDDPPPPPPDDPPPDPPDDPDDPVNVVSVVVVVCDVVVDDPDDDGDCVSPDDPVLLVQLLVQLVVFPCLLQVLDQVLPDDPVPADVLLSLLSSLLSLLQDPHPSSLSVSNVSLVVSLVVLVVVCVVDVCLLLDLSSLNSLLSSLQQLLQFLRSVSPVVSVVCLCSSVVSCLVCCLQVLPNQQPPPPPPPPVPDDPPDDDPVNPVVVVQVVLQVVLVRQLSSLSSNSSNVSSVVSQLLSCVRNVDARPDDPVSHFAAHHAAVLLSNQNDSVSNVCVVVVPQAAPCNSRHGGLVVVLVCLLVVVDQLVRHHLLSLLVSLSNLLNVLSVVVVVQCVQAVCPDVPDCAHHVRHHRCCVVCVVVNVSSLVSLVSSLVVLVVVVPPPDDDPSDDPSSLLSSLSSLLSSLLSLLVSVCVLLVLLVVCLSPPDDPVCNVVDVSLVVNLVVCVVQVLSLLSNLLSLLQLLLSLQPPNSLRSCSLVSNLSSLSSLLSSQARHDDDDDDDPPPVDVPPPPVFDEFERNDPPGDCSVVCSVPVRGFYWYDAQPDPDPDTDGCNYNVNSLRSLVSSLSSLVVSSSGSSSVSSSVSSVVSSVVD

Secondary structure (DSSP, 8-state):
----------TTSPP-----------S--STTS-S-S------------HHHHHHHHS----------------TT--S--HHHHHHHHHHHHGGGTS-SSPPP-GGGPPPHHHHHHHHHHIIIIITTTS--S-GGG--TTTS-HHHHHHHHHHHHHH--STTHHHHHHHHHHHHHHHHHHHHHH-TTGGGSHHHHHHHHHHHHHHHHS--HHHHHHHHHHHHHHHHHHHHTTTTTT--PPP-------TTS------GGGHHHHHHHHHHHHHHHHHHHHHHHHHHHHHHHHHHHHHHHHT---SS-GGG--SBPP--HHHHT-SSHHHHHHHHHHS-SPTTTTT--BHHHHHHHHHHTSS-GGGS-HHHHHHHHHHHHHHHHHHHHHHHHHHTT--TT-SB-TTS-B-SHHHHHHHHHHHHHHHHHHHHHHHHHHHSSSPPTT--HHHHHHHHHHHHHHHHHHHHHTHHHHHHHHHHHHSPPPTTTGGG-HHHHHHHHHHHH-HHHHHHHHHHHHHHHHHHHHS----TTHHHHHHHHHHHHHHHHHH--PPPPSS-------------EEETTSSS-SSHHHHHHH--SEEEEE-SSSSS--EEESSSHHHHHHHHHHHHHHHHH-TTSHHHHHHHHHHHHHHHH-/----------S-SPP-----------STTSTT----S------------HHHHHHHHS------------S---TT--S--HHHHHHHHHHHHGGGTS-SSPPP-GGGPPPHHHHHHHHHHIIIIITTTS--S-GGG--TTTS-HHHHHHHHHHHHHH--STTHHHHHHHHHHHHHHHHHHHHHH-TTGGGSHHHHHHHHHHHHHHHHS--HHHHHHHHHHHHHHHHHHHHTTTTTT--PPP-------TTS------GGGHHHHHHHHHHHHHHHHHHHHHHHHHHHHHHHHHHHHHHHHT---SS-GGG--SBPP--HHHHT-SSHHHHHHHHHHS-SPTTTTT--BHHHHHHHHHHTSS-GGGS-HHHHHHHHHHHHHHHHHHHHHHHHHHTT--TT-SB-TTS-B-SHHHHHHHHHHHHHHHHHHHHHHHHHHHSSSPPTT--HHHHHHHHHHHHHHHHHHHHHTHHHHHHHHHHHHSPPPTTTGGG-HHHHHHHHHHHH-HHHHHHHHHHHHHHHHHHHHS----TTHHHHHHHHHHHHHHHHHH--PPPPSS-------------EEETTSSS--SHHHHHHH--SEEEEE-SSSSS--EEESSSHHHHHHHHHHHHHHHHH-TTSHHHHHHHHHHHHHHHH-

Sequence (1298 aa):
MLKARHRDDRQTRLPAVRPIKDHNSVEDFLPWGWQSSREKLERKVTLPPLRQILEELTPQTLAVTQAHSSANANKGESWIDDGILNDMVSLLSIPVERFPYESADMSRFPSKEMIDSFIKIYFEQFHSILPMIHKPTFSARTFPTIVLVAMASIGASYSHLEGAKMFADSLSELCKRTLAWMAEYNPEYPHSDFFLMASCLQNVYALGSGSFRLYDCADVSRSALIGSARRIGLFSGRVSPPSSSPGSTPGSPNPKTTRDEDNHNEKEEIEVKWRRWYMKEKLRRLAWSIFEYDCSFSTLSNRRGAITLNDISTRMPCAEALWQAPTAQAWGALLESGVLPPDAENGTPFYPTLRDVISGKMSPENLTSWGRRLCAQAIGRILWDFKELEESVLSGSSPIGNDGGLGLPMLSPGLKPAKEKLLKSLMVICEGVRERQMEAGWRDGEVDGDGAHMTLTLLISHYTHLHAAFPTVSLILSLARRPPSPTTAPADPRIARLKTIFLTDPVYARTLAWNAAQIITLSRWKPVCSPIEGMRIFMAGVVLWGFGRYFREPLPPSPLPSGPLGGIQEEVVRLDSQPWKGVDDWIKKGKGKATIGSDQHAGNAMTEICSEMGAREVLRVVVGILGRMRVWGLGGEFKNVLEEMVRRSMLKARHRDDRQTRLPAVRPIKDHNSVEDFLPWGWQSSREKLERKVTLPPLRQILEELTPQTLAVTQAHSSANANKGESWIDDGILNDMVSLLSIPVERFPYESADMSRFPSKEMIDSFIKIYFEQFHSILPMIHKPTFSARTFPTIVLVAMASIGASYSHLEGAKMFADSLSELCKRTLAWMAEYNPEYPHSDFFLMASCLQNVYALGSGSFRLYDCADVSRSALIGSARRIGLFSGRVSPPSSSPGSTPGSPNPKTTRDEDNHNEKEEIEVKWRRWYMKEKLRRLAWSIFEYDCSFSTLSNRRGAITLNDISTRMPCAEALWQAPTAQAWGALLESGVLPPDAENGTPFYPTLRDVISGKMSPENLTSWGRRLCAQAIGRILWDFKELEESVLSGSSPIGNDGGLGLPMLSPGLKPAKEKLLKSLMVICEGVRERQMEAGWRDGEVDGDGAHMTLTLLISHYTHLHAAFPTVSLILSLARRPPSPTTAPADPRIARLKTIFLTDPVYARTLAWNAAQIITLSRWKPVCSPIEGMRIFMAGVVLWGFGRYFREPLPPSPLPSGPLGGIQEEVVRLDSQPWKGVDDWIKKGKGKATIGSDQHAGNAMTEICSEMGAREVLRVVVGILGRMRVWGLGGEFKNVLEEMVRRS